Protein AF-A0A0G1J023-F1 (afdb_monomer)

Structure (mmCIF, N/CA/C/O backbone):
data_AF-A0A0G1J023-F1
#
_entry.id   AF-A0A0G1J023-F1
#
loop_
_atom_site.group_PDB
_atom_site.id
_atom_site.type_symbol
_atom_site.label_atom_id
_atom_site.label_alt_id
_atom_site.label_comp_id
_atom_site.label_asym_id
_atom_site.label_entity_id
_atom_site.label_seq_id
_atom_site.pdbx_PDB_ins_code
_atom_site.Cartn_x
_atom_site.Cartn_y
_atom_site.Cartn_z
_atom_site.occupancy
_atom_site.B_iso_or_equiv
_atom_site.auth_seq_id
_atom_site.auth_comp_id
_atom_site.auth_asym_id
_atom_site.auth_atom_id
_atom_site.pdbx_PDB_model_num
ATOM 1 N N . MET A 1 1 ? -14.420 59.305 6.449 1.00 34.25 1 MET A N 1
ATOM 2 C CA . MET A 1 1 ? -13.674 59.094 5.191 1.00 34.25 1 MET A CA 1
ATOM 3 C C . MET A 1 1 ? -13.557 57.585 5.009 1.00 34.25 1 MET A C 1
ATOM 5 O O . MET A 1 1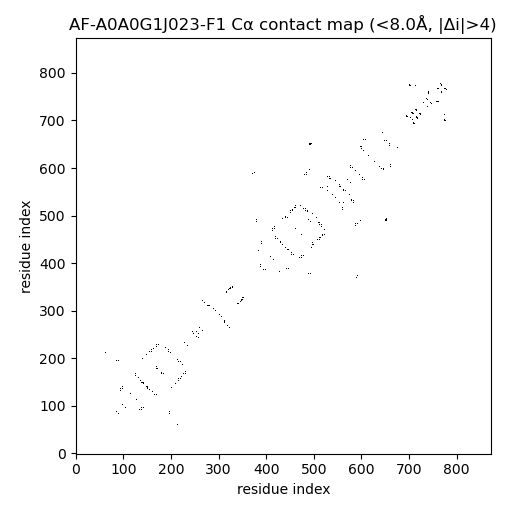 ? -12.824 56.984 5.769 1.00 34.25 1 MET A O 1
ATOM 9 N N . THR A 1 2 ? -14.497 56.879 4.373 1.00 34.19 2 THR A N 1
ATOM 10 C CA . THR A 1 2 ? -14.913 56.770 2.949 1.00 34.19 2 THR A CA 1
ATOM 11 C C . THR A 1 2 ? -14.468 55.423 2.365 1.00 34.19 2 THR A C 1
ATOM 13 O O . THR A 1 2 ? -13.281 55.274 2.121 1.00 34.19 2 THR A O 1
ATOM 16 N N . LYS A 1 3 ? -15.472 54.575 2.039 1.00 39.09 3 LYS A N 1
ATOM 17 C CA . LYS A 1 3 ? -15.563 53.629 0.893 1.00 39.09 3 LYS A CA 1
ATOM 18 C C . LYS A 1 3 ? -14.609 52.405 0.930 1.00 39.09 3 LYS A C 1
ATOM 20 O O . LYS A 1 3 ? -13.433 52.576 1.174 1.00 39.09 3 LYS A O 1
ATOM 25 N N . LEU A 1 4 ? -15.005 51.144 0.715 1.00 35.22 4 LEU A N 1
ATOM 26 C CA . LEU A 1 4 ? -16.065 50.526 -0.096 1.00 35.22 4 LEU A CA 1
ATOM 27 C C . LEU A 1 4 ? -16.585 49.227 0.556 1.00 35.22 4 LEU A C 1
ATOM 29 O O . LEU A 1 4 ? -15.800 48.409 1.024 1.00 35.22 4 LEU A O 1
ATOM 33 N N . THR A 1 5 ? -17.896 49.016 0.488 1.00 35.41 5 THR A N 1
ATOM 34 C CA . THR A 1 5 ? -18.571 47.723 0.648 1.00 35.41 5 THR A CA 1
ATOM 35 C C . THR A 1 5 ? -19.269 47.403 -0.672 1.00 35.41 5 THR A C 1
ATOM 37 O O . THR A 1 5 ? -20.131 48.165 -1.107 1.00 35.41 5 THR A O 1
ATOM 40 N N . GLU A 1 6 ? -18.908 46.289 -1.309 1.00 39.94 6 GLU A N 1
ATOM 41 C CA . GLU A 1 6 ? -19.675 45.693 -2.407 1.00 39.94 6 GLU A CA 1
ATOM 42 C C . GLU A 1 6 ? -20.335 44.401 -1.929 1.00 39.94 6 GLU A C 1
ATOM 44 O O . GLU A 1 6 ? -19.746 43.585 -1.222 1.00 39.94 6 GLU A O 1
ATOM 49 N N . SER A 1 7 ? -21.616 44.295 -2.269 1.00 34.12 7 SER A N 1
ATOM 50 C CA . SER A 1 7 ? -22.558 43.264 -1.851 1.00 34.12 7 SER A CA 1
ATOM 51 C C . SER A 1 7 ? -22.609 42.138 -2.879 1.00 34.12 7 SER A C 1
ATOM 53 O O . SER A 1 7 ? -22.752 42.414 -4.065 1.00 34.12 7 SER A O 1
ATOM 55 N N . TYR A 1 8 ? -22.643 40.886 -2.418 1.00 31.05 8 TYR A N 1
ATOM 56 C CA . TYR A 1 8 ? -23.224 39.773 -3.172 1.00 31.05 8 TYR A CA 1
ATOM 57 C C . TYR A 1 8 ? -24.491 39.298 -2.453 1.00 31.05 8 TYR A C 1
ATOM 59 O O . TYR A 1 8 ? -24.441 38.749 -1.354 1.00 31.05 8 TYR A O 1
ATOM 67 N N . CYS A 1 9 ? -25.643 39.562 -3.074 1.00 28.91 9 CYS A N 1
ATOM 68 C CA . CYS A 1 9 ? -26.945 39.024 -2.690 1.00 28.91 9 CYS A CA 1
ATOM 69 C C . CYS A 1 9 ? -27.111 37.626 -3.296 1.00 28.91 9 CYS A C 1
ATOM 71 O O . CYS A 1 9 ? -27.257 37.495 -4.509 1.00 28.91 9 CYS A O 1
ATOM 73 N N . ILE A 1 10 ? -27.138 36.594 -2.453 1.00 32.75 10 ILE A N 1
ATOM 74 C CA . ILE A 1 10 ? -27.623 35.260 -2.820 1.00 32.75 10 ILE A CA 1
ATOM 75 C C . ILE A 1 10 ? -29.111 35.204 -2.456 1.00 32.75 10 ILE A C 1
ATOM 77 O O . ILE A 1 10 ? -29.482 35.306 -1.287 1.00 32.75 10 ILE A O 1
ATOM 81 N N . TYR A 1 11 ? -29.966 35.065 -3.470 1.00 33.78 11 TYR A N 1
ATOM 82 C CA . TYR A 1 11 ? -31.393 34.796 -3.306 1.00 33.78 11 TYR A CA 1
ATOM 83 C C . TYR A 1 11 ? -31.587 33.348 -2.832 1.00 33.78 11 TYR A C 1
ATOM 85 O O . TYR A 1 11 ? -31.489 32.415 -3.623 1.00 33.78 11 TYR A O 1
ATOM 93 N N . LEU A 1 12 ? -31.903 33.159 -1.549 1.00 33.78 12 LEU A N 1
ATOM 94 C CA . LEU A 1 12 ? -32.538 31.935 -1.060 1.00 33.78 12 LEU A CA 1
ATOM 95 C C . LEU A 1 12 ? -34.047 32.170 -0.987 1.00 33.78 12 LEU A C 1
ATOM 97 O O . LEU A 1 12 ? -34.522 33.032 -0.249 1.00 33.78 12 LEU A O 1
ATOM 101 N N . VAL A 1 13 ? -34.791 31.396 -1.774 1.00 36.06 13 VAL A N 1
ATOM 102 C CA . VAL A 1 13 ? -36.253 31.305 -1.725 1.00 36.06 13 VAL A CA 1
ATOM 103 C C . VAL A 1 13 ? -36.654 30.731 -0.359 1.00 36.06 13 VAL A C 1
ATOM 105 O O . VAL A 1 13 ? -36.286 29.594 -0.060 1.00 36.06 13 VAL A O 1
ATOM 108 N N . PRO A 1 14 ? -37.395 31.458 0.498 1.00 40.31 14 PRO A N 1
ATOM 109 C CA . PRO A 1 14 ? -37.856 30.895 1.753 1.00 40.31 14 PRO A CA 1
ATOM 110 C C . PRO A 1 14 ? -39.097 30.037 1.496 1.00 40.31 14 PRO A C 1
ATOM 112 O O . PRO A 1 14 ? -40.178 30.550 1.208 1.00 40.31 14 PRO A O 1
ATOM 115 N N . ALA A 1 15 ? -38.962 28.720 1.657 1.00 44.09 15 ALA A N 1
ATOM 116 C CA . ALA A 1 15 ? -40.113 27.882 1.959 1.00 44.09 15 ALA A CA 1
ATOM 117 C C . ALA A 1 15 ? -40.717 28.382 3.284 1.00 44.09 15 ALA A C 1
ATOM 119 O O . ALA A 1 15 ? -40.028 28.441 4.307 1.00 44.09 15 ALA A O 1
ATOM 120 N N . GLN A 1 16 ? -41.983 28.806 3.258 1.00 43.44 16 GLN A N 1
ATOM 121 C CA . GLN A 1 16 ? -42.701 29.251 4.449 1.00 43.44 16 GLN A CA 1
ATOM 122 C C . GLN A 1 16 ? -42.889 28.080 5.420 1.00 43.44 16 GLN A C 1
ATOM 124 O O . GLN A 1 16 ? -43.876 27.354 5.368 1.00 43.44 16 GLN A O 1
ATOM 129 N N . MET A 1 17 ? -41.940 27.906 6.336 1.00 50.22 17 MET A N 1
ATOM 130 C CA . MET A 1 17 ? -42.194 27.187 7.577 1.00 50.22 17 MET A CA 1
ATOM 131 C C . MET A 1 17 ? -42.980 28.099 8.520 1.00 50.22 17 MET A C 1
ATOM 133 O O . MET A 1 17 ? -42.533 29.201 8.842 1.00 50.22 17 MET A O 1
ATOM 137 N N . ASP A 1 18 ? -44.142 27.620 8.969 1.00 72.75 18 ASP A N 1
ATOM 138 C CA . ASP A 1 18 ? -44.974 28.278 9.976 1.00 72.75 18 ASP A CA 1
ATOM 139 C C . ASP A 1 18 ? -44.140 28.603 11.234 1.00 72.75 18 ASP A C 1
ATOM 141 O O . ASP A 1 18 ? -43.319 27.803 11.703 1.00 72.75 18 ASP A O 1
ATOM 145 N N . ASN A 1 19 ? -44.356 29.796 11.793 1.00 68.19 19 ASN A N 1
ATOM 146 C CA . ASN A 1 19 ? -43.655 30.337 12.960 1.00 68.19 19 ASN A CA 1
ATOM 147 C C . ASN A 1 19 ? -43.710 29.390 14.170 1.00 68.19 19 ASN A C 1
ATOM 149 O O . ASN A 1 19 ? -42.829 29.415 15.034 1.00 68.19 19 ASN A O 1
ATOM 153 N N . ARG A 1 20 ? -44.723 28.519 14.225 1.00 68.94 20 ARG A N 1
ATOM 154 C CA . ARG A 1 20 ? -44.859 27.498 15.266 1.00 68.94 20 ARG A CA 1
ATOM 155 C C . ARG A 1 20 ? -43.756 26.434 15.199 1.00 68.94 20 ARG A C 1
ATOM 157 O O . ARG A 1 20 ? -43.211 26.074 16.241 1.00 68.94 20 ARG A O 1
ATOM 164 N N . SER A 1 21 ? -43.361 26.008 13.999 1.00 69.25 21 SER A N 1
ATOM 165 C CA . SER A 1 21 ? -42.295 25.016 13.788 1.00 69.25 21 SER A CA 1
ATOM 166 C C . SER A 1 21 ? -40.904 25.605 14.019 1.00 69.25 21 SER A C 1
ATOM 168 O O . SER A 1 21 ? -40.042 24.935 14.584 1.00 69.25 21 SER A O 1
ATOM 170 N N . ARG A 1 22 ? -40.697 26.887 13.683 1.00 73.44 22 ARG A N 1
ATOM 171 C CA . ARG A 1 22 ? -39.452 27.612 14.005 1.00 73.44 22 ARG A CA 1
ATOM 172 C C . ARG A 1 22 ? -39.229 27.750 15.508 1.00 73.44 22 ARG A C 1
ATOM 174 O O . ARG A 1 22 ? -38.131 27.489 15.988 1.00 73.44 22 ARG A O 1
ATOM 181 N N . ASN A 1 23 ? -40.274 28.100 16.255 1.00 73.00 23 ASN A N 1
ATOM 182 C CA . ASN A 1 23 ? -40.185 28.209 17.710 1.00 73.00 23 ASN A CA 1
ATOM 183 C C . ASN A 1 23 ? -40.006 26.845 18.386 1.00 73.00 23 ASN A C 1
ATOM 185 O O . ASN A 1 23 ? -39.331 26.762 19.409 1.00 73.00 23 ASN A O 1
ATOM 189 N N . PHE A 1 24 ? -40.567 25.777 17.813 1.00 80.31 24 PHE A N 1
ATOM 190 C CA . PHE A 1 24 ? -40.357 24.421 18.313 1.00 80.31 24 PHE A CA 1
ATOM 191 C C . PHE A 1 24 ? -38.920 23.944 18.071 1.00 80.31 24 PHE A C 1
ATOM 193 O O . PHE A 1 24 ? -38.257 23.547 19.023 1.00 80.31 24 PHE A O 1
ATOM 200 N N . LEU A 1 25 ? -38.401 24.076 16.845 1.00 72.38 25 LEU A N 1
ATOM 201 C CA . LEU A 1 25 ? -37.020 23.705 16.512 1.00 72.38 25 LEU A CA 1
ATOM 202 C C . LEU A 1 25 ? -35.999 24.546 17.285 1.00 72.38 25 LEU A C 1
ATOM 204 O O . LEU A 1 25 ? -35.071 23.988 17.856 1.00 72.38 25 LEU A O 1
ATOM 208 N N . SER A 1 26 ? -36.198 25.863 17.397 1.00 75.81 26 SER A N 1
ATOM 209 C CA . SER A 1 26 ? -35.320 26.738 18.188 1.00 75.81 26 SER A CA 1
ATOM 210 C C . SER A 1 26 ? -35.282 26.340 19.667 1.00 75.81 26 SER A C 1
ATOM 212 O O . SER A 1 26 ? -34.207 26.312 20.265 1.00 75.81 26 SER A O 1
ATOM 214 N N . ARG A 1 27 ? -36.429 25.971 20.253 1.00 74.94 27 ARG A N 1
ATOM 215 C CA . ARG A 1 27 ? -36.485 25.487 21.640 1.00 74.94 27 ARG A CA 1
ATOM 216 C C . ARG A 1 27 ? -35.868 24.103 21.790 1.00 74.94 27 ARG A C 1
ATOM 218 O O . ARG A 1 27 ? -35.211 23.863 22.798 1.00 74.94 27 ARG A O 1
ATOM 225 N N . LEU A 1 28 ? -36.030 23.220 20.807 1.00 80.75 28 LEU A N 1
ATOM 226 C CA . LEU A 1 28 ? -35.433 21.886 20.830 1.00 80.75 28 LEU A CA 1
ATOM 227 C C . LEU A 1 28 ? -33.903 21.975 20.748 1.00 80.75 28 LEU A C 1
ATOM 229 O O . LEU A 1 28 ? -33.218 21.398 21.586 1.00 80.75 28 LEU A O 1
ATOM 233 N N . PHE A 1 29 ? -33.375 22.799 19.837 1.00 77.56 29 PHE A N 1
ATOM 234 C CA . PHE A 1 29 ? -31.939 23.068 19.727 1.00 77.56 29 PHE A CA 1
ATOM 235 C C . PHE A 1 29 ? -31.377 23.739 20.984 1.00 77.56 29 PHE A C 1
ATOM 237 O O . PHE A 1 29 ? -30.352 23.295 21.489 1.00 77.56 29 PHE A O 1
ATOM 244 N N . ALA A 1 30 ? -32.060 24.742 21.548 1.00 77.19 30 ALA A N 1
ATOM 245 C CA . ALA A 1 30 ? -31.616 25.382 22.789 1.00 77.19 30 ALA A CA 1
ATOM 246 C C . ALA A 1 30 ? -31.617 24.407 23.984 1.00 77.19 30 ALA A C 1
ATOM 248 O O . ALA A 1 30 ? -30.717 24.456 24.816 1.00 77.19 30 ALA A O 1
ATOM 249 N N . SER A 1 31 ? -32.592 23.495 24.052 1.00 70.06 31 SER A N 1
ATOM 250 C CA . SER A 1 31 ? -32.691 22.499 25.130 1.00 70.06 31 SER A CA 1
ATOM 251 C C . SER A 1 31 ? -31.592 21.441 25.031 1.00 70.06 31 SER A C 1
ATOM 253 O O . SER A 1 31 ? -30.979 21.113 26.042 1.00 70.06 31 SER A O 1
ATOM 255 N N . VAL A 1 32 ? -31.298 20.952 23.819 1.00 79.50 32 VAL A N 1
ATOM 256 C CA . VAL A 1 32 ? -30.197 20.004 23.569 1.00 79.50 32 VAL A CA 1
ATOM 257 C C . VAL A 1 32 ? -28.843 20.663 23.845 1.00 79.50 32 VAL A C 1
ATOM 259 O O . VAL A 1 32 ? -27.998 20.065 24.503 1.00 79.50 32 VAL A O 1
ATOM 262 N N . PHE A 1 33 ? -28.656 21.923 23.440 1.00 75.50 33 PHE A N 1
ATOM 263 C CA . PHE A 1 33 ? -27.410 22.660 23.673 1.00 75.50 33 PHE A CA 1
ATOM 264 C C . PHE A 1 33 ? -27.149 22.923 25.167 1.00 75.50 33 PHE A C 1
ATOM 266 O O . PHE A 1 33 ? -26.021 22.784 25.633 1.00 75.50 33 PHE A O 1
ATOM 273 N N . ILE A 1 34 ? -28.192 23.231 25.949 1.00 72.06 34 ILE A N 1
ATOM 274 C CA . ILE A 1 34 ? -28.079 23.399 27.409 1.00 72.06 34 ILE A CA 1
ATOM 275 C C . ILE A 1 34 ? -27.804 22.056 28.106 1.00 72.06 34 ILE A C 1
ATOM 277 O O . ILE A 1 34 ? -27.032 22.024 29.063 1.00 72.06 34 ILE A O 1
ATOM 281 N N . LEU A 1 35 ? -28.380 20.948 27.622 1.00 63.03 35 LEU A N 1
ATOM 282 C CA . LEU A 1 35 ? -28.153 19.622 28.206 1.00 63.03 35 LEU A CA 1
ATOM 283 C C . LEU A 1 35 ? -26.707 19.143 27.990 1.00 63.03 35 LEU A C 1
ATOM 285 O O . LEU A 1 35 ? -26.109 18.619 28.923 1.00 63.03 35 LEU A O 1
ATOM 289 N N . VAL A 1 36 ? -26.132 19.406 26.809 1.00 66.31 36 VAL A N 1
ATOM 290 C CA . VAL A 1 36 ? -24.734 19.069 26.476 1.00 66.31 36 VAL A CA 1
ATOM 291 C C . VAL A 1 36 ? -23.737 19.893 27.304 1.00 66.31 36 VAL A C 1
ATOM 293 O O . VAL A 1 36 ? -22.750 19.344 27.790 1.00 66.31 36 VAL A O 1
ATOM 296 N N . ILE A 1 37 ? -24.013 21.182 27.544 1.00 63.44 37 ILE A N 1
ATOM 297 C CA . ILE A 1 37 ? -23.161 22.048 28.385 1.00 63.44 37 ILE A CA 1
ATOM 298 C C . ILE A 1 37 ? -23.259 21.670 29.874 1.00 63.44 37 ILE A C 1
ATOM 300 O O . ILE A 1 37 ? -22.274 21.763 30.609 1.00 63.44 37 ILE A O 1
ATOM 304 N N . ALA A 1 38 ? -24.427 21.221 30.342 1.00 49.56 38 ALA A N 1
ATOM 305 C CA . ALA A 1 38 ? -24.604 20.810 31.735 1.00 49.56 38 ALA A CA 1
ATOM 306 C C . ALA A 1 38 ? -23.842 19.512 32.072 1.00 49.56 38 ALA A C 1
ATOM 308 O O . ALA A 1 38 ? -23.357 19.369 33.194 1.00 49.56 38 ALA A O 1
ATOM 309 N N . SER A 1 39 ? -23.660 18.603 31.108 1.00 49.19 39 SER A N 1
ATOM 310 C CA . SER A 1 39 ? -22.923 17.344 31.299 1.00 49.19 39 SER A CA 1
ATOM 311 C C . SER A 1 39 ? -21.394 17.483 31.386 1.00 49.19 39 SER A C 1
ATOM 313 O O . SER A 1 39 ? -20.742 16.555 31.850 1.00 49.19 39 SER A O 1
ATOM 315 N N . THR A 1 40 ? -20.796 18.621 31.010 1.00 45.94 40 THR A N 1
ATOM 316 C CA . THR A 1 40 ? -19.324 18.772 30.946 1.00 45.94 40 THR A CA 1
ATOM 317 C C . THR A 1 40 ? -18.679 19.431 32.174 1.00 45.94 40 THR A C 1
ATOM 319 O O . THR A 1 40 ? -17.494 19.746 32.141 1.00 45.94 40 THR A O 1
ATOM 322 N N . SER A 1 41 ? -19.420 19.678 33.262 1.00 37.44 41 SER A N 1
ATOM 323 C CA . SER A 1 41 ? -18.939 20.498 34.398 1.00 37.44 41 SER A CA 1
ATOM 324 C C . SER A 1 41 ? -18.599 19.736 35.691 1.00 37.44 41 SER A C 1
ATOM 326 O O . SER A 1 41 ? -18.367 20.362 36.723 1.00 37.44 41 SER A O 1
ATOM 328 N N . ALA A 1 42 ? -18.494 18.405 35.653 1.00 35.22 42 ALA A N 1
ATOM 329 C CA . ALA A 1 42 ? -18.119 17.598 36.818 1.00 35.22 42 ALA A CA 1
ATOM 330 C C . ALA A 1 42 ? -16.977 16.621 36.496 1.00 35.22 42 ALA A C 1
ATOM 332 O O . ALA A 1 42 ? -17.190 15.416 36.406 1.00 35.22 42 ALA A O 1
ATOM 333 N N . VAL A 1 43 ? -15.755 17.136 36.336 1.00 36.97 43 VAL A N 1
ATOM 334 C CA . VAL A 1 43 ? -14.545 16.298 36.332 1.00 36.97 43 VAL A CA 1
ATOM 335 C C . VAL A 1 43 ? -13.925 16.369 37.734 1.00 36.97 43 VAL A C 1
ATOM 337 O O . VAL A 1 43 ? -13.597 17.473 38.177 1.00 36.97 43 VAL A O 1
ATOM 340 N N . PRO A 1 44 ? -13.787 15.258 38.480 1.00 33.69 44 PRO A N 1
ATOM 341 C CA . PRO A 1 44 ? -13.049 15.273 39.736 1.00 33.69 44 PRO A CA 1
ATOM 342 C C . PRO A 1 44 ? -11.563 15.534 39.457 1.00 33.69 44 PRO A C 1
ATOM 344 O O . PRO A 1 44 ? -10.960 14.926 38.577 1.00 33.69 44 PRO A O 1
ATOM 347 N N . SER A 1 45 ? -10.964 16.445 40.219 1.00 30.61 45 SER A N 1
ATOM 348 C CA . SER A 1 45 ? -9.524 16.700 40.211 1.00 30.61 45 SER A CA 1
ATOM 349 C C . SER A 1 45 ? -8.769 15.468 40.722 1.00 30.61 45 SER A C 1
ATOM 351 O O . SER A 1 45 ? -8.870 15.124 41.901 1.00 30.61 45 SER A O 1
ATOM 353 N N . VAL A 1 46 ? -8.025 14.807 39.834 1.00 33.78 46 VAL A N 1
ATOM 354 C CA . VAL A 1 46 ? -7.113 13.707 40.171 1.00 33.78 46 VAL A CA 1
ATOM 355 C C . VAL A 1 46 ? -5.829 14.305 40.749 1.00 33.78 46 VAL A C 1
ATOM 357 O O . VAL A 1 46 ? -5.183 15.138 40.116 1.00 33.78 46 VAL A O 1
ATOM 360 N N . PHE A 1 47 ? -5.472 13.909 41.970 1.00 32.22 47 PHE A N 1
ATOM 361 C CA . PHE A 1 47 ? -4.204 14.281 42.594 1.00 32.22 47 PHE A CA 1
ATOM 362 C C . PHE A 1 47 ? -3.072 13.428 42.005 1.00 32.22 47 PHE A C 1
ATOM 364 O O . PHE A 1 47 ? -3.086 12.205 42.133 1.00 32.22 47 PHE A O 1
ATOM 371 N N . ALA A 1 48 ? -2.089 14.077 41.378 1.00 33.44 48 ALA A N 1
ATOM 372 C CA . ALA A 1 48 ? -0.853 13.439 40.939 1.00 33.44 48 ALA A CA 1
ATOM 373 C C . ALA A 1 48 ? 0.009 13.063 42.159 1.00 33.44 48 ALA A C 1
ATOM 375 O O . ALA A 1 48 ? 0.267 13.896 43.028 1.00 33.44 48 ALA A O 1
ATOM 376 N N . SER A 1 49 ? 0.448 11.806 42.225 1.00 34.47 49 SER A N 1
ATOM 377 C CA . SER A 1 49 ? 1.534 11.388 43.120 1.00 34.47 49 SER A CA 1
ATOM 378 C C . SER A 1 49 ? 2.880 11.672 42.442 1.00 34.47 49 SER A C 1
ATOM 380 O O . SER A 1 49 ? 2.952 11.578 41.217 1.00 34.47 49 SER A O 1
ATOM 382 N N . PRO A 1 50 ? 3.942 12.027 43.184 1.00 37.25 50 PRO A N 1
ATOM 383 C CA . PRO A 1 50 ? 5.260 12.250 42.595 1.00 37.25 50 PRO A CA 1
ATOM 384 C C . PRO A 1 50 ? 5.845 10.940 42.044 1.00 37.25 50 PRO A C 1
ATOM 386 O O . PRO A 1 50 ? 5.714 9.886 42.665 1.00 37.25 50 PRO A O 1
ATOM 389 N N . ALA A 1 51 ? 6.501 11.020 40.885 1.00 41.66 51 ALA A N 1
ATOM 390 C CA . ALA A 1 51 ? 7.196 9.900 40.265 1.00 41.66 51 ALA A CA 1
ATOM 391 C C . ALA A 1 51 ? 8.474 9.558 41.052 1.00 41.66 51 ALA A C 1
ATOM 393 O O . ALA A 1 51 ? 9.430 10.332 41.064 1.00 41.66 51 ALA A O 1
ATOM 394 N N . SER A 1 52 ? 8.502 8.400 41.712 1.00 42.97 52 SER A N 1
ATOM 395 C CA . SER A 1 52 ? 9.742 7.790 42.202 1.00 42.97 52 SER A CA 1
ATOM 396 C C . SER A 1 52 ? 9.639 6.264 42.229 1.00 42.97 52 SER A C 1
ATOM 398 O O . SER A 1 52 ? 9.162 5.658 43.183 1.00 42.97 52 SER A O 1
ATOM 400 N N . SER A 1 53 ? 10.063 5.640 41.132 1.00 35.03 53 SER A N 1
ATOM 401 C CA . SER A 1 53 ? 10.730 4.327 41.026 1.00 35.03 53 SER A CA 1
ATOM 402 C C . SER A 1 53 ? 10.584 3.852 39.583 1.00 35.03 53 SER A C 1
ATOM 404 O O . SER A 1 53 ? 9.498 3.506 39.129 1.00 35.03 53 SER A O 1
ATOM 406 N N . TYR A 1 54 ? 11.689 3.912 38.847 1.00 39.22 54 TYR A N 1
ATOM 407 C CA . TYR A 1 54 ? 11.801 3.361 37.505 1.00 39.22 54 TYR A CA 1
ATOM 408 C C . TYR A 1 54 ? 11.835 1.834 37.623 1.00 39.22 54 TYR A C 1
ATOM 410 O O . TYR A 1 54 ? 12.686 1.296 38.335 1.00 39.22 54 TYR A O 1
ATOM 418 N N . TYR A 1 55 ? 10.896 1.152 36.973 1.00 39.12 55 TYR A N 1
ATOM 419 C CA . TYR A 1 55 ? 10.911 -0.299 36.845 1.00 39.12 55 TYR A CA 1
ATOM 420 C C . TYR A 1 55 ? 11.332 -0.644 35.418 1.00 39.12 55 TYR A C 1
ATOM 422 O O . TYR A 1 55 ? 10.631 -0.308 34.468 1.00 39.12 55 TYR A O 1
ATOM 430 N N . ASP A 1 56 ? 12.491 -1.285 35.295 1.00 37.75 56 ASP A N 1
ATOM 431 C CA . ASP A 1 56 ? 13.008 -1.839 34.047 1.00 37.75 56 ASP A CA 1
ATOM 432 C C . ASP A 1 56 ? 12.226 -3.115 33.698 1.00 37.75 56 ASP A C 1
ATOM 434 O O . ASP A 1 56 ? 12.353 -4.142 34.369 1.00 37.75 56 ASP A O 1
ATOM 438 N N . TRP A 1 57 ? 11.380 -3.023 32.673 1.00 42.38 57 TRP A N 1
ATOM 439 C CA . TRP A 1 57 ? 10.691 -4.154 32.056 1.00 42.38 57 TRP A CA 1
ATOM 440 C C . TRP A 1 57 ? 10.888 -4.080 30.539 1.00 42.38 57 TRP A C 1
ATOM 442 O O . TRP A 1 57 ? 9.964 -3.772 29.789 1.00 42.38 57 TRP A O 1
ATOM 452 N N . GLY A 1 58 ? 12.120 -4.322 30.081 1.00 37.91 58 GLY A N 1
ATOM 453 C CA . GLY A 1 58 ? 12.414 -4.479 28.655 1.00 37.91 58 GLY A CA 1
ATOM 454 C C . GLY A 1 58 ? 11.592 -5.594 27.983 1.00 37.9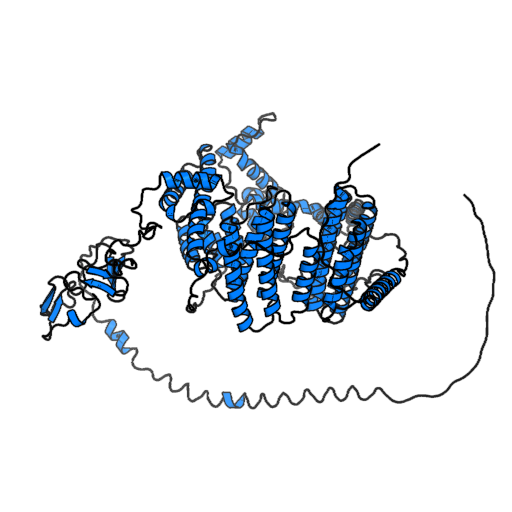1 58 GLY A C 1
ATOM 455 O O . GLY A 1 58 ? 11.131 -6.543 28.623 1.00 37.91 58 GLY A O 1
ATOM 456 N N . SER A 1 59 ? 11.459 -5.501 26.660 1.00 39.88 59 SER A N 1
ATOM 457 C CA . SER A 1 59 ? 10.602 -6.296 25.758 1.00 39.88 59 SER A CA 1
ATOM 458 C C . SER A 1 59 ? 10.852 -7.819 25.698 1.00 39.88 59 SER A C 1
ATOM 460 O O . SER A 1 59 ? 10.234 -8.524 24.896 1.00 39.88 59 SER A O 1
ATOM 462 N N . TYR A 1 60 ? 11.695 -8.378 26.569 1.00 44.44 60 TYR A N 1
ATOM 463 C CA . TYR A 1 60 ? 12.131 -9.780 26.534 1.00 44.44 60 TYR A CA 1
ATOM 464 C C . TYR A 1 60 ? 11.029 -10.813 26.830 1.00 44.44 60 TYR A C 1
ATOM 466 O O . TYR A 1 60 ? 11.217 -11.997 26.553 1.00 44.44 60 TYR A O 1
ATOM 474 N N . TYR A 1 61 ? 9.867 -10.396 27.341 1.00 40.81 61 TYR A N 1
ATOM 475 C CA . TYR A 1 61 ? 8.784 -11.312 27.725 1.00 40.81 61 TYR A CA 1
ATOM 476 C C . TYR A 1 61 ? 7.628 -11.416 26.715 1.00 40.81 61 TYR A C 1
ATOM 478 O O . TYR A 1 61 ? 6.767 -12.275 26.886 1.00 40.81 61 TYR A O 1
ATOM 486 N N . ASN A 1 62 ? 7.610 -10.613 25.642 1.00 42.25 62 ASN A N 1
ATOM 487 C CA . ASN A 1 62 ? 6.480 -10.552 24.697 1.00 42.25 62 ASN A CA 1
ATOM 488 C C . ASN A 1 62 ? 6.686 -11.343 23.387 1.00 42.25 62 ASN A C 1
ATOM 490 O O . ASN A 1 62 ? 6.093 -11.027 22.357 1.00 42.25 62 ASN A O 1
ATOM 494 N N . SER A 1 63 ? 7.469 -12.427 23.406 1.00 44.66 63 SER A N 1
ATOM 495 C CA . SER A 1 63 ? 7.554 -13.364 22.273 1.00 44.66 63 SER A CA 1
ATOM 496 C C . SER A 1 63 ? 6.412 -14.393 22.309 1.00 44.66 63 SER A C 1
ATOM 498 O O . SER A 1 63 ? 6.599 -15.571 22.593 1.00 44.66 63 SER A O 1
ATOM 500 N N . SER A 1 64 ? 5.189 -13.946 22.005 1.00 44.12 64 SER A N 1
ATOM 501 C CA . SER A 1 64 ? 4.004 -14.819 21.898 1.00 44.12 64 SER A CA 1
ATOM 502 C C . SER A 1 64 ? 3.923 -15.624 20.588 1.00 44.12 64 SER A C 1
ATOM 504 O O . SER A 1 64 ? 2.998 -16.410 20.396 1.00 44.12 64 SER A O 1
ATOM 506 N N . THR A 1 65 ? 4.926 -15.532 19.713 1.00 43.28 65 THR A N 1
ATOM 507 C CA . THR A 1 65 ? 5.213 -16.578 18.722 1.00 43.28 65 THR A CA 1
ATOM 508 C C . THR A 1 65 ? 6.302 -17.492 19.262 1.00 43.28 65 THR A C 1
ATOM 510 O O . THR A 1 65 ? 7.474 -17.118 19.260 1.00 43.28 65 THR A O 1
ATOM 513 N N . GLU A 1 66 ? 5.918 -18.697 19.688 1.00 40.53 66 GLU A N 1
ATOM 514 C CA . GLU A 1 66 ? 6.821 -19.811 19.984 1.00 40.53 66 GLU A CA 1
ATOM 515 C C . GLU A 1 66 ? 7.757 -20.090 18.788 1.00 40.53 66 GLU A C 1
ATOM 517 O O . GLU A 1 66 ? 7.493 -20.944 17.942 1.00 40.53 66 GLU A O 1
ATOM 522 N N . LYS A 1 67 ? 8.901 -19.405 18.717 1.00 39.88 67 LYS A N 1
ATOM 523 C CA . LYS A 1 67 ? 10.111 -20.015 18.173 1.00 39.88 67 LYS A CA 1
ATOM 524 C C . LYS A 1 67 ? 10.781 -20.722 19.337 1.00 39.88 67 LYS A C 1
ATOM 526 O O . LYS A 1 67 ? 11.258 -20.091 20.273 1.00 39.88 67 LYS A O 1
ATOM 531 N N . GLN A 1 68 ? 10.778 -22.049 19.281 1.00 41.16 68 GLN A N 1
ATOM 532 C CA . GLN A 1 68 ? 11.557 -22.895 20.174 1.00 41.16 68 GLN A CA 1
ATOM 533 C C . GLN A 1 68 ? 13.043 -22.581 19.978 1.00 41.16 68 GLN A C 1
ATOM 535 O O . GLN A 1 68 ? 13.696 -23.147 19.106 1.00 41.16 68 GLN A O 1
ATOM 540 N N . VAL A 1 69 ? 13.586 -21.675 20.782 1.00 37.56 69 VAL A N 1
ATOM 541 C CA . VAL A 1 69 ? 15.030 -21.466 20.852 1.00 37.56 69 VAL A CA 1
ATOM 542 C C . VAL A 1 69 ? 15.559 -22.470 21.884 1.00 37.56 69 VAL A C 1
ATOM 544 O O . VAL A 1 69 ? 15.238 -22.382 23.064 1.00 37.56 69 VAL A O 1
ATOM 547 N N . LEU A 1 70 ? 16.320 -23.464 21.399 1.00 40.25 70 LEU A N 1
ATOM 548 C CA . LEU A 1 70 ? 17.077 -24.511 22.127 1.00 40.25 70 LEU A CA 1
ATOM 549 C C . LEU A 1 70 ? 16.400 -25.849 22.487 1.00 40.25 70 LEU A C 1
ATOM 551 O O . LEU A 1 70 ? 17.064 -26.696 23.079 1.00 40.25 70 LEU A O 1
ATOM 555 N N . GLY A 1 71 ? 15.138 -26.122 22.137 1.00 31.42 71 GLY A N 1
ATOM 556 C CA . GLY A 1 71 ? 14.535 -27.445 22.415 1.00 31.42 71 GLY A CA 1
ATOM 557 C C . GLY A 1 71 ? 14.445 -27.813 23.909 1.00 31.42 71 GLY A C 1
ATOM 558 O O . GLY A 1 71 ? 14.124 -28.951 24.254 1.00 31.42 71 GLY A O 1
ATOM 559 N N . VAL A 1 72 ? 14.689 -26.848 24.799 1.00 31.95 72 VAL A N 1
ATOM 560 C CA . VAL A 1 72 ? 14.420 -26.938 26.231 1.00 31.95 72 VAL A CA 1
ATOM 561 C C . VAL A 1 72 ? 13.242 -26.015 26.495 1.00 31.95 72 VAL A C 1
ATOM 563 O O . VAL A 1 72 ? 13.390 -24.797 26.532 1.00 31.95 72 VAL A O 1
ATOM 566 N N . SER A 1 73 ? 12.043 -26.573 26.659 1.00 33.38 73 SER A N 1
ATOM 567 C CA . SER A 1 73 ? 10.982 -25.812 27.308 1.00 33.38 73 SER A CA 1
ATOM 568 C C . SER A 1 73 ? 11.436 -25.606 28.747 1.00 33.38 73 SER A C 1
ATOM 570 O O . SER A 1 73 ? 11.463 -26.564 29.527 1.00 33.38 73 SER A O 1
ATOM 572 N N . PHE A 1 74 ? 11.803 -24.382 29.120 1.00 36.25 74 PHE A N 1
ATOM 573 C CA . PHE A 1 74 ? 11.827 -24.017 30.526 1.00 36.25 74 PHE A CA 1
ATOM 574 C C . PHE A 1 74 ? 10.381 -24.075 31.024 1.00 36.25 74 PHE A C 1
ATOM 576 O O . PHE A 1 74 ? 9.663 -23.086 31.080 1.00 36.25 74 PHE A O 1
ATOM 583 N N . SER A 1 75 ? 9.941 -25.269 31.422 1.00 37.69 75 SER A N 1
ATOM 584 C CA . SER A 1 75 ? 8.794 -25.456 32.307 1.00 37.69 75 SER A CA 1
ATOM 585 C C . SER A 1 75 ? 9.142 -25.025 33.736 1.00 37.69 75 SER A C 1
ATOM 587 O O . SER A 1 75 ? 8.589 -25.559 34.693 1.00 37.69 75 SER A O 1
ATOM 589 N N . SER A 1 76 ? 10.027 -24.040 33.910 1.00 40.69 76 SER A N 1
ATOM 590 C CA . SER A 1 76 ? 10.061 -23.222 35.113 1.00 40.69 76 SER A CA 1
ATOM 591 C C . SER A 1 76 ? 8.904 -22.225 35.038 1.00 40.69 76 SER A C 1
ATOM 593 O O . SER A 1 76 ? 9.087 -21.015 35.053 1.00 40.69 76 SER A O 1
ATOM 595 N N . LEU A 1 77 ? 7.684 -22.766 35.060 1.00 42.06 77 LEU A N 1
ATOM 596 C CA . LEU A 1 77 ? 6.566 -22.176 35.792 1.00 42.06 77 LEU A CA 1
ATOM 597 C C . LEU A 1 77 ? 6.916 -22.207 37.292 1.00 42.06 77 LEU A C 1
ATOM 599 O O . LEU A 1 77 ? 6.162 -22.715 38.125 1.00 42.06 77 LEU A O 1
ATOM 603 N N . GLU A 1 78 ? 8.075 -21.659 37.668 1.00 45.09 78 GLU A N 1
ATOM 604 C CA . GLU A 1 78 ? 8.113 -20.980 38.944 1.00 45.09 78 GLU A CA 1
ATOM 605 C C . GLU A 1 78 ? 7.044 -19.908 38.797 1.00 45.09 78 GLU A C 1
ATOM 607 O O . GLU A 1 78 ? 7.087 -19.089 37.881 1.00 45.09 78 GLU A O 1
ATOM 612 N N . LYS A 1 79 ? 5.993 -20.015 39.612 1.00 53.06 79 LYS A N 1
ATOM 613 C CA . LYS A 1 79 ? 5.003 -18.958 39.756 1.00 53.06 79 LYS A CA 1
ATOM 614 C C . LYS A 1 79 ? 5.758 -17.740 40.268 1.00 53.06 79 LYS A C 1
ATOM 616 O O . LYS A 1 79 ? 5.815 -17.528 41.479 1.00 53.06 79 LYS A O 1
ATOM 621 N N . LEU A 1 80 ? 6.373 -16.989 39.360 1.00 58.59 80 LEU A N 1
ATOM 622 C CA . LEU A 1 80 ? 6.889 -15.677 39.670 1.00 58.59 80 LEU A CA 1
ATOM 623 C C . LEU A 1 80 ? 5.703 -14.916 40.264 1.00 58.59 80 LEU A C 1
ATOM 625 O O . LEU A 1 80 ? 4.597 -14.989 39.710 1.00 58.59 80 LEU A O 1
ATOM 629 N N . PRO A 1 81 ? 5.874 -14.304 41.446 1.00 69.81 81 PRO A N 1
ATOM 630 C CA . PRO A 1 81 ? 4.803 -13.539 42.050 1.00 69.81 81 PRO A CA 1
ATOM 631 C C . PRO A 1 81 ? 4.362 -12.503 41.022 1.00 69.81 81 PRO A C 1
ATOM 633 O O . PRO A 1 81 ? 5.182 -11.725 40.539 1.00 69.81 81 PRO A O 1
ATOM 636 N N . THR A 1 82 ? 3.086 -12.550 40.634 1.00 68.88 82 THR A N 1
ATOM 637 C CA . THR A 1 82 ? 2.523 -11.580 39.698 1.00 68.88 82 THR A CA 1
ATOM 638 C C . THR A 1 82 ? 2.767 -10.198 40.299 1.00 68.88 82 THR A C 1
ATOM 640 O O . THR A 1 82 ? 2.331 -9.983 41.435 1.00 68.88 82 THR A O 1
ATOM 643 N N . PRO A 1 83 ? 3.498 -9.298 39.620 1.00 75.19 83 PRO A N 1
ATOM 644 C CA . PRO A 1 83 ? 3.799 -7.991 40.180 1.00 75.19 83 PRO A CA 1
ATOM 645 C C . PRO A 1 83 ? 2.489 -7.297 40.565 1.00 75.19 83 PRO A C 1
ATOM 647 O O . PRO A 1 83 ? 1.572 -7.187 39.748 1.00 75.19 83 PRO A O 1
ATOM 650 N N . GLU A 1 84 ? 2.369 -6.890 41.832 1.00 79.94 84 GLU A N 1
ATOM 651 C CA . GLU A 1 84 ? 1.178 -6.197 42.317 1.00 79.94 84 GLU A CA 1
ATOM 652 C C . GLU A 1 84 ? 1.154 -4.790 41.722 1.00 79.94 84 GLU A C 1
ATOM 654 O O . GLU A 1 84 ? 1.908 -3.906 42.128 1.00 79.94 84 GLU A O 1
ATOM 659 N N . ILE A 1 85 ? 0.282 -4.586 40.737 1.00 82.38 85 ILE A N 1
ATOM 660 C CA . ILE A 1 85 ? 0.054 -3.272 40.146 1.00 82.38 85 ILE A CA 1
ATOM 661 C C . ILE A 1 85 ? -0.595 -2.377 41.212 1.00 82.38 85 ILE A C 1
ATOM 663 O O . ILE A 1 85 ? -1.634 -2.754 41.773 1.00 82.38 85 ILE A O 1
ATOM 667 N N . PRO A 1 86 ? -0.057 -1.173 41.469 1.00 82.44 86 PRO A N 1
ATOM 668 C CA . PRO A 1 86 ? -0.737 -0.187 42.293 1.00 82.44 86 PRO A CA 1
ATOM 669 C C . PRO A 1 86 ? -2.179 0.033 41.802 1.00 82.44 86 PRO A C 1
ATOM 671 O O . PRO A 1 86 ? -2.421 0.348 40.637 1.00 82.44 86 PRO A O 1
ATOM 674 N N . GLN A 1 87 ? -3.172 -0.135 42.682 1.00 86.75 87 GLN A N 1
ATOM 675 C CA . GLN A 1 87 ? -4.586 -0.056 42.275 1.00 86.75 87 GLN A CA 1
ATOM 676 C C . GLN A 1 87 ? -4.991 1.309 41.697 1.00 86.75 87 GLN A C 1
ATOM 678 O O . GLN A 1 87 ? -6.024 1.409 41.044 1.00 86.75 87 GLN A O 1
ATOM 683 N N . ASN A 1 88 ? -4.194 2.354 41.923 1.00 87.56 88 ASN A N 1
ATOM 684 C CA . ASN A 1 88 ? -4.430 3.699 41.405 1.00 87.56 88 ASN A CA 1
ATOM 685 C C . ASN A 1 88 ? -4.093 3.868 39.916 1.00 87.56 88 ASN A C 1
ATOM 687 O O . ASN A 1 88 ? -4.579 4.828 39.328 1.00 87.56 88 ASN A O 1
ATOM 691 N N . ILE A 1 89 ? -3.282 2.985 39.318 1.00 89.81 89 ILE A N 1
ATOM 692 C CA . ILE A 1 89 ? -2.993 3.021 37.871 1.00 89.81 89 ILE A CA 1
ATOM 693 C C . ILE A 1 89 ? -3.852 2.037 37.079 1.00 89.81 89 ILE A C 1
ATOM 695 O O . ILE A 1 89 ? -3.934 2.129 35.860 1.00 89.81 89 ILE A O 1
ATOM 699 N N . MET A 1 90 ? -4.532 1.116 37.765 1.00 91.00 90 MET A N 1
ATOM 700 C CA . MET A 1 90 ? -5.456 0.197 37.118 1.00 91.00 90 MET A CA 1
ATOM 701 C C . MET A 1 90 ? -6.637 0.965 36.516 1.00 91.00 90 MET A C 1
ATOM 703 O O . MET A 1 90 ? -7.341 1.659 37.258 1.00 91.00 90 MET A O 1
ATOM 707 N N . PRO A 1 91 ? -6.906 0.822 35.204 1.00 93.06 91 PRO A N 1
ATOM 708 C CA . PRO A 1 91 ? -8.037 1.487 34.588 1.00 93.06 91 PRO A CA 1
ATOM 709 C C . PRO A 1 91 ? -9.319 1.010 35.263 1.00 93.06 91 PRO A C 1
ATOM 711 O O . PRO A 1 91 ? -9.509 -0.183 35.539 1.00 93.06 91 PRO A O 1
ATOM 714 N N . SER A 1 92 ? -10.200 1.963 35.559 1.00 93.56 92 SER A N 1
ATOM 715 C CA . SER A 1 92 ? -11.514 1.644 36.096 1.00 93.56 92 SER A CA 1
ATOM 716 C C . SER A 1 92 ? -12.292 0.793 35.094 1.00 93.56 92 SER A C 1
ATOM 718 O O . SER A 1 92 ? -12.050 0.853 33.891 1.00 93.56 92 SER A O 1
ATOM 720 N N . LYS A 1 93 ? -13.263 0.016 35.575 1.00 95.62 93 LYS A N 1
ATOM 721 C CA . LYS A 1 93 ? -14.181 -0.689 34.678 1.00 95.62 93 LYS A CA 1
ATOM 722 C C . LYS A 1 93 ? -14.834 0.318 33.724 1.00 95.62 93 LYS A C 1
ATOM 724 O O . LYS A 1 93 ? -15.352 1.331 34.197 1.00 95.62 93 LYS A O 1
ATOM 729 N N . ALA A 1 94 ? -14.823 0.016 32.426 1.00 95.19 94 ALA A N 1
ATOM 730 C CA . ALA A 1 94 ? -15.396 0.887 31.407 1.00 95.19 94 ALA A CA 1
ATOM 731 C C . ALA A 1 94 ? -16.852 1.241 31.752 1.00 95.19 94 ALA A C 1
ATOM 733 O O . ALA A 1 94 ? -17.650 0.364 32.104 1.00 95.19 94 ALA A O 1
ATOM 734 N N . GLN A 1 95 ? -17.164 2.538 31.704 1.00 92.62 95 GLN A N 1
ATOM 735 C CA . GLN A 1 95 ? -18.496 3.079 31.995 1.00 92.62 95 GLN A CA 1
ATOM 736 C C . GLN A 1 95 ? -19.311 3.337 30.718 1.00 92.62 95 GLN A C 1
ATOM 738 O O . GLN A 1 95 ? -20.537 3.413 30.804 1.00 92.62 95 GLN A O 1
ATOM 743 N N . GLY A 1 96 ? -18.631 3.452 29.572 1.00 91.44 96 GLY A N 1
ATOM 744 C CA . GLY A 1 96 ? -19.201 3.688 28.249 1.00 91.44 96 GLY A CA 1
ATOM 745 C C . GLY A 1 96 ? -19.842 2.459 27.611 1.00 91.44 96 GLY A C 1
ATOM 746 O O . GLY A 1 96 ? -20.057 1.408 28.240 1.00 91.44 96 GLY A O 1
ATOM 747 N N . ILE A 1 97 ? -20.201 2.611 26.340 1.00 93.75 97 ILE A N 1
ATOM 748 C CA . ILE A 1 97 ? -20.774 1.527 25.553 1.00 93.75 97 ILE A CA 1
ATOM 749 C C . ILE A 1 97 ? -19.610 0.619 25.150 1.00 93.75 97 ILE A C 1
ATOM 751 O O . ILE A 1 97 ? -18.629 1.057 24.590 1.00 93.75 97 ILE A O 1
ATOM 755 N N . LEU A 1 98 ? -19.670 -0.677 25.452 1.00 97.38 98 LEU A N 1
ATOM 756 C CA . LEU A 1 98 ? -18.565 -1.564 25.073 1.00 97.38 98 LEU A CA 1
ATOM 757 C C . LEU A 1 98 ? -18.620 -1.927 23.579 1.00 97.38 98 LEU A C 1
ATOM 759 O O . LEU A 1 98 ? -19.726 -2.119 23.050 1.00 97.38 98 LEU A O 1
ATOM 763 N N . PRO A 1 99 ? -17.460 -2.175 22.938 1.00 93.12 99 PRO A N 1
ATOM 764 C CA . PRO A 1 99 ? -17.396 -2.837 21.642 1.00 93.12 99 PRO A CA 1
ATOM 765 C C . PRO A 1 99 ? -18.271 -4.095 21.601 1.00 93.12 99 PRO A C 1
ATOM 767 O O . PRO A 1 99 ? -18.388 -4.844 22.579 1.00 93.12 99 PRO A O 1
ATOM 770 N N . GLY A 1 100 ? -18.939 -4.302 20.466 1.00 89.94 100 GLY A N 1
ATOM 771 C CA . GLY A 1 100 ? -19.945 -5.351 20.269 1.00 89.94 100 GLY A CA 1
ATOM 772 C C . GLY A 1 100 ? -21.363 -4.982 20.724 1.00 89.94 100 GLY A C 1
ATOM 773 O O . GLY A 1 100 ? -22.299 -5.741 20.469 1.00 89.94 100 GLY A O 1
ATOM 774 N N . ASN A 1 101 ? -21.563 -3.827 21.364 1.00 94.62 101 ASN A N 1
ATOM 775 C CA . ASN A 1 101 ? -22.888 -3.222 21.481 1.00 94.62 101 ASN A CA 1
ATOM 776 C C . ASN A 1 101 ? -23.225 -2.476 20.172 1.00 94.62 101 ASN A C 1
ATOM 778 O O . ASN A 1 101 ? -22.380 -1.732 19.676 1.00 94.62 101 ASN A O 1
ATOM 782 N N . PRO A 1 102 ? -24.446 -2.607 19.619 1.00 80.12 102 PRO A N 1
ATOM 783 C CA . PRO A 1 102 ? -24.832 -1.927 18.375 1.00 80.12 102 PRO A CA 1
ATOM 784 C C . PRO A 1 102 ? -24.744 -0.393 18.441 1.00 80.12 102 PRO A C 1
ATOM 786 O O . PRO A 1 102 ? -24.691 0.260 17.405 1.00 80.12 102 PRO A O 1
ATOM 789 N N . LEU A 1 103 ? -24.733 0.190 19.642 1.00 91.69 103 LEU A N 1
ATOM 790 C CA . LEU A 1 103 ? -24.593 1.628 19.859 1.00 91.69 103 LEU A CA 1
ATOM 791 C C . LEU A 1 103 ? -23.138 2.076 20.068 1.00 91.69 103 LEU A C 1
ATOM 793 O O . LEU A 1 103 ? -22.910 3.271 20.210 1.00 91.69 103 LEU A O 1
ATOM 797 N N . TYR A 1 104 ? -22.158 1.168 20.074 1.00 90.69 104 TYR A N 1
ATOM 798 C CA . TYR A 1 104 ? -20.748 1.529 20.275 1.00 90.69 104 TYR A CA 1
ATOM 799 C C . TYR A 1 104 ? -20.245 2.499 19.207 1.00 90.69 104 TYR A C 1
ATOM 801 O O . TYR A 1 104 ? -19.605 3.506 19.472 1.00 90.69 104 TYR A O 1
ATOM 809 N N . ASN A 1 105 ? -20.650 2.255 17.971 1.00 79.75 105 ASN A N 1
ATOM 810 C CA . ASN A 1 105 ? -20.314 3.125 16.860 1.00 79.75 105 ASN A CA 1
ATOM 811 C C . ASN A 1 105 ? -20.912 4.541 16.997 1.00 79.75 105 ASN A C 1
ATOM 813 O O . ASN A 1 105 ? -20.361 5.493 16.448 1.00 79.75 105 ASN A O 1
ATOM 817 N N . LEU A 1 106 ? -22.023 4.703 17.733 1.00 83.94 106 LEU A N 1
ATOM 818 C CA . LEU A 1 106 ? -22.578 6.024 18.043 1.00 83.94 106 LEU A CA 1
ATOM 819 C C . LEU A 1 106 ? -21.683 6.782 19.032 1.00 83.94 106 LEU A C 1
ATOM 821 O O . LEU A 1 106 ? -21.568 7.998 18.918 1.00 83.94 106 LEU A O 1
ATOM 825 N N . GLU A 1 107 ? -21.037 6.081 19.963 1.00 90.62 107 GLU A N 1
ATOM 826 C CA . GLU A 1 107 ? -20.040 6.667 20.863 1.00 90.62 107 GLU A CA 1
ATOM 827 C C . GLU A 1 107 ? -18.851 7.198 20.058 1.00 90.62 107 GLU A C 1
ATOM 829 O O . GLU A 1 107 ? -18.627 8.410 20.067 1.00 90.62 107 GLU A O 1
ATOM 834 N N . LEU A 1 108 ? -18.224 6.359 19.221 1.00 90.25 108 LEU A N 1
ATOM 835 C CA . LEU A 1 108 ? -17.137 6.775 18.315 1.00 90.25 108 LEU A CA 1
ATOM 836 C C . LEU A 1 108 ? -17.541 7.959 17.420 1.00 90.25 108 LEU A C 1
ATOM 838 O O . LEU A 1 108 ? -16.768 8.886 17.175 1.00 90.25 108 LEU A O 1
ATOM 842 N N . PHE A 1 109 ? -18.785 7.967 16.941 1.00 82.88 109 PHE A N 1
ATOM 843 C CA . PHE A 1 109 ? -19.331 9.081 16.174 1.00 82.88 109 PHE A CA 1
ATOM 844 C C . PHE A 1 109 ? -19.405 10.379 16.991 1.00 82.88 109 PHE A C 1
ATOM 846 O O . PHE A 1 109 ? -18.982 11.438 16.519 1.00 82.88 109 PHE A O 1
ATOM 853 N N . THR A 1 110 ? -19.928 10.318 18.219 1.00 87.25 110 THR A N 1
ATOM 854 C CA . THR A 1 110 ? -20.008 11.494 19.095 1.00 87.25 110 THR A CA 1
ATOM 855 C C . THR A 1 110 ? -18.632 12.015 19.496 1.00 87.25 110 THR A C 1
ATOM 857 O O . THR A 1 110 ? -18.444 13.231 19.537 1.00 87.25 110 THR A O 1
ATOM 860 N N . GLU A 1 111 ? -17.657 11.128 19.695 1.00 92.38 111 GLU A N 1
ATOM 861 C CA . GLU A 1 111 ? -16.258 11.480 19.951 1.00 92.38 111 GLU A CA 1
ATOM 862 C C . GLU A 1 111 ? -15.643 12.231 18.772 1.00 92.38 111 GLU A C 1
ATOM 864 O O . GLU A 1 111 ? -15.050 13.297 18.947 1.00 92.38 111 GLU A O 1
ATOM 869 N N . ASN A 1 112 ? -15.858 11.738 17.551 1.00 84.94 112 ASN A N 1
ATOM 870 C CA . ASN A 1 112 ? -15.393 12.397 16.333 1.00 84.94 112 ASN A CA 1
ATOM 871 C C . ASN A 1 112 ? -16.045 13.768 16.123 1.00 84.94 112 ASN A C 1
ATOM 873 O O . ASN A 1 112 ? -15.360 14.718 15.738 1.00 84.94 112 ASN A O 1
ATOM 877 N N . ILE A 1 113 ? -17.339 13.919 16.430 1.00 82.25 113 ILE A N 1
ATOM 878 C CA . ILE A 1 113 ? -17.991 15.238 16.454 1.00 82.25 113 ILE A CA 1
ATOM 879 C C . ILE A 1 113 ? -17.314 16.144 17.479 1.00 82.25 113 ILE A C 1
ATOM 881 O O . ILE A 1 113 ? -17.049 17.312 17.189 1.00 82.25 113 ILE A O 1
ATOM 885 N N . GLN A 1 114 ? -17.029 15.625 18.671 1.00 92.19 114 GLN A N 1
ATOM 886 C CA . GLN A 1 114 ? -16.396 16.401 19.725 1.00 92.19 114 GLN A CA 1
ATOM 887 C C . GLN A 1 114 ? -15.004 16.877 19.292 1.00 92.19 114 GLN A C 1
ATOM 889 O O . GLN A 1 114 ? -14.718 18.068 19.391 1.00 92.19 114 GLN A O 1
ATOM 894 N N . LEU A 1 115 ? -14.189 16.001 18.699 1.00 93.88 115 LEU A N 1
ATOM 895 C CA . LEU A 1 115 ? -12.891 16.364 18.121 1.00 93.88 115 LEU A CA 1
ATOM 896 C C . LEU A 1 115 ? -13.037 17.380 16.986 1.00 93.88 115 LEU A C 1
ATOM 898 O O . LEU A 1 115 ? -12.270 18.340 16.922 1.00 93.88 115 LEU A O 1
ATOM 902 N N . ALA A 1 116 ? -14.013 17.210 16.095 1.00 82.56 116 ALA A N 1
ATOM 903 C CA . ALA A 1 116 ? -14.248 18.139 14.993 1.00 82.56 116 ALA A CA 1
ATOM 90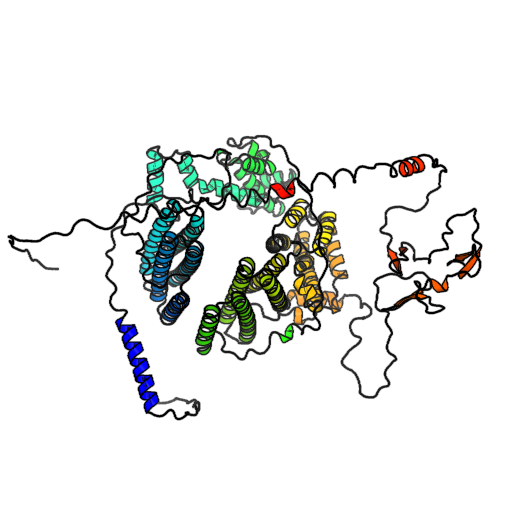4 C C . ALA A 1 116 ? -14.606 19.550 15.491 1.00 82.56 116 ALA A C 1
ATOM 906 O O . ALA A 1 116 ? -14.155 20.539 14.912 1.00 82.56 116 ALA A O 1
ATOM 907 N N . LEU A 1 117 ? -15.366 19.647 16.586 1.00 91.25 117 LEU A N 1
ATOM 908 C CA . LEU A 1 117 ? -15.755 20.912 17.216 1.00 91.25 117 LEU A CA 1
ATOM 909 C C . LEU A 1 117 ? -14.677 21.490 18.154 1.00 91.25 117 LEU A C 1
ATOM 911 O O . LEU A 1 117 ? -14.750 22.666 18.520 1.00 91.25 117 LEU A O 1
ATOM 915 N N . THR A 1 118 ? -13.656 20.710 18.518 1.00 91.88 118 THR A N 1
ATOM 916 C CA . THR A 1 118 ? -12.503 21.173 19.301 1.00 91.88 118 THR A CA 1
ATOM 917 C C . THR A 1 118 ? -11.450 21.796 18.380 1.00 91.88 118 THR A C 1
ATOM 919 O O . THR A 1 118 ? -10.581 21.123 17.831 1.00 91.88 118 THR A O 1
ATOM 922 N N . PHE A 1 119 ? -11.506 23.119 18.204 1.00 93.81 119 PHE A N 1
ATOM 923 C CA . PHE A 1 119 ? -10.599 23.847 17.299 1.00 93.81 119 PHE A CA 1
ATOM 924 C C . PHE A 1 119 ? -9.184 24.058 17.851 1.00 93.81 119 PHE A C 1
ATOM 926 O O . PHE A 1 119 ? -8.247 24.267 17.083 1.00 93.81 119 PHE A O 1
ATOM 933 N N . ASN A 1 120 ? -9.011 24.037 19.176 1.00 96.19 120 ASN A N 1
ATOM 934 C CA . ASN A 1 120 ? -7.695 24.185 19.785 1.00 96.19 120 ASN A CA 1
ATOM 935 C C . ASN A 1 120 ? -6.921 22.856 19.660 1.00 96.19 120 ASN A C 1
ATOM 937 O O . ASN A 1 120 ? -7.400 21.840 20.167 1.00 96.19 120 ASN A O 1
ATOM 941 N N . PRO A 1 121 ? -5.729 22.837 19.036 1.00 95.38 121 PRO A N 1
ATOM 942 C CA . PRO A 1 121 ? -5.030 21.586 18.758 1.00 95.38 121 PRO A CA 1
ATOM 943 C C . PRO A 1 121 ? -4.488 20.898 20.023 1.00 95.38 121 PRO A C 1
ATOM 945 O O . PRO A 1 121 ? -4.492 19.673 20.093 1.00 95.38 121 PRO A O 1
ATOM 948 N N . ILE A 1 122 ? -4.111 21.661 21.059 1.00 97.31 122 ILE A N 1
ATOM 949 C CA . ILE A 1 122 ? -3.683 21.118 22.360 1.00 97.31 122 ILE A CA 1
ATOM 950 C C . ILE A 1 122 ? -4.863 20.441 23.064 1.00 97.31 122 ILE A C 1
ATOM 952 O O . ILE A 1 122 ? -4.735 19.324 23.568 1.00 97.31 122 ILE A O 1
ATOM 956 N N . GLN A 1 123 ? -6.034 21.085 23.066 1.00 97.44 123 GLN A N 1
ATOM 957 C CA . GLN A 1 123 ? -7.250 20.494 23.633 1.00 97.44 123 GLN A CA 1
ATOM 958 C C . GLN A 1 123 ? -7.701 19.267 22.840 1.00 97.44 123 GLN A C 1
ATOM 960 O O . GLN A 1 123 ? -8.085 18.273 23.445 1.00 97.44 123 GLN A O 1
ATOM 965 N N . LYS A 1 124 ? -7.596 19.303 21.507 1.00 96.94 124 LYS A N 1
ATOM 966 C CA . LYS A 1 124 ? -7.903 18.161 20.639 1.00 96.94 124 LYS A CA 1
ATOM 967 C C . LYS A 1 124 ? -7.007 16.960 20.956 1.00 96.94 124 LYS A C 1
ATOM 969 O O . LYS A 1 124 ? -7.519 15.859 21.127 1.00 96.94 124 LYS A O 1
ATOM 974 N N . ALA A 1 125 ? -5.695 17.161 21.092 1.00 97.06 125 ALA A N 1
ATOM 975 C CA . ALA A 1 125 ? -4.768 16.093 21.474 1.00 97.06 125 ALA A CA 1
ATOM 976 C C . ALA A 1 125 ? -5.024 15.578 22.903 1.00 97.06 125 ALA A C 1
ATOM 978 O O . ALA A 1 125 ? -5.035 14.373 23.131 1.00 97.06 125 ALA A O 1
ATOM 979 N N . THR A 1 126 ? -5.325 16.473 23.849 1.00 97.56 126 THR A N 1
ATOM 980 C CA . THR A 1 126 ? -5.714 16.088 25.220 1.00 97.56 126 THR A CA 1
ATOM 981 C C . THR A 1 126 ? -6.992 15.244 25.228 1.00 97.56 126 THR A C 1
ATOM 983 O O . THR A 1 126 ? -7.115 14.295 25.995 1.00 97.56 126 THR A O 1
ATOM 986 N N . GLN A 1 127 ? -7.950 15.573 24.363 1.00 98.06 127 GLN A N 1
ATOM 987 C CA . GLN A 1 127 ? -9.196 14.833 24.219 1.00 98.06 127 GLN A CA 1
ATOM 988 C C . GLN A 1 127 ? -8.982 13.447 23.608 1.00 98.06 127 GLN A C 1
ATOM 990 O O . GLN A 1 127 ? -9.533 12.478 24.118 1.00 98.06 127 GLN A O 1
ATOM 995 N N . ARG A 1 128 ? -8.121 13.331 22.589 1.00 97.88 128 ARG A N 1
ATOM 996 C CA . ARG A 1 128 ? -7.687 12.024 22.073 1.00 97.88 128 ARG A CA 1
ATOM 997 C C . ARG A 1 128 ? -7.043 11.174 23.165 1.00 97.88 128 ARG A C 1
ATOM 999 O O . ARG A 1 128 ? -7.345 9.992 23.256 1.00 97.88 128 ARG A O 1
ATOM 1006 N N . LEU A 1 129 ? -6.213 11.773 24.024 1.00 97.88 129 LEU A N 1
ATOM 1007 C CA . LEU A 1 129 ? -5.598 11.059 25.145 1.00 97.88 129 LEU A CA 1
ATOM 1008 C C . LEU A 1 129 ? -6.651 10.507 26.117 1.00 97.88 129 LEU A C 1
ATOM 1010 O O . LEU A 1 129 ? -6.531 9.371 26.567 1.00 97.88 129 LEU A O 1
ATOM 1014 N N . ALA A 1 130 ? -7.709 11.276 26.395 1.00 97.25 130 ALA A N 1
ATOM 1015 C CA . ALA A 1 130 ? -8.824 10.806 27.215 1.00 97.25 130 ALA A CA 1
ATOM 1016 C C . ALA A 1 130 ? -9.553 9.615 26.568 1.00 97.25 130 ALA A C 1
ATOM 1018 O O . ALA A 1 130 ? -9.809 8.625 27.252 1.00 97.25 130 ALA A O 1
ATOM 1019 N N . PHE A 1 131 ? -9.812 9.671 25.257 1.00 97.44 131 PHE A N 1
ATOM 1020 C CA . PHE A 1 131 ? -10.389 8.540 24.526 1.00 97.44 131 PHE A CA 1
ATOM 1021 C C . PHE A 1 131 ? -9.461 7.323 24.538 1.00 97.44 131 PHE A C 1
ATOM 1023 O O . PHE A 1 131 ? -9.929 6.212 24.752 1.00 97.44 131 PHE A O 1
ATOM 1030 N N . ALA A 1 132 ? -8.142 7.496 24.413 1.00 97.56 132 ALA A N 1
ATOM 1031 C CA . ALA A 1 132 ? -7.194 6.388 24.542 1.00 97.56 132 ALA A CA 1
ATOM 1032 C C . ALA A 1 132 ? -7.281 5.713 25.928 1.00 97.56 132 ALA A C 1
ATOM 1034 O O . ALA A 1 132 ? -7.346 4.487 26.016 1.00 97.56 132 ALA A O 1
ATOM 1035 N N . SER A 1 133 ? -7.361 6.482 27.020 1.00 97.38 133 SER A N 1
ATOM 1036 C CA . SER A 1 133 ? -7.574 5.921 28.367 1.00 97.38 133 SER A CA 1
ATOM 1037 C C . SER A 1 133 ? -8.916 5.184 28.505 1.00 97.38 133 SER A C 1
ATOM 1039 O O . SER A 1 133 ? -9.011 4.172 29.211 1.00 97.38 133 SER A O 1
ATOM 1041 N N . GLU A 1 134 ? -9.955 5.654 27.815 1.00 97.50 134 GLU A N 1
ATOM 1042 C CA . GLU A 1 134 ? -11.242 4.964 27.728 1.00 97.50 134 GLU A CA 1
ATOM 1043 C C . GLU A 1 134 ? -11.122 3.639 26.967 1.00 97.50 134 GLU A C 1
ATOM 1045 O O . GLU A 1 134 ? -11.479 2.598 27.524 1.00 97.50 134 GLU A O 1
ATOM 1050 N N . ARG A 1 135 ? -10.507 3.625 25.775 1.00 97.81 135 ARG A N 1
ATOM 1051 C CA . ARG A 1 135 ? -10.261 2.386 25.013 1.00 97.81 135 ARG A CA 1
ATOM 1052 C C . ARG A 1 135 ? -9.447 1.380 25.830 1.00 97.81 135 ARG A C 1
ATOM 1054 O O . ARG A 1 135 ? -9.796 0.204 25.849 1.00 97.81 135 ARG A O 1
ATOM 1061 N N . LEU A 1 136 ? -8.443 1.814 26.598 1.00 97.50 136 LEU A N 1
ATOM 1062 C CA . LEU A 1 136 ? -7.701 0.926 27.506 1.00 97.50 136 LEU A CA 1
ATOM 1063 C C . LEU A 1 136 ? -8.607 0.273 28.568 1.00 97.50 136 LEU A C 1
ATOM 1065 O O . LEU A 1 136 ? -8.495 -0.924 28.852 1.00 97.50 136 LEU A O 1
ATOM 1069 N N . SER A 1 137 ? -9.538 1.047 29.130 1.00 97.38 137 SER A N 1
ATOM 1070 C CA . SER A 1 137 ? -10.525 0.557 30.101 1.00 97.38 137 SER A CA 1
ATOM 1071 C C . SER A 1 137 ? -11.491 -0.460 29.478 1.00 97.38 137 SER A C 1
ATOM 1073 O O . SER A 1 137 ? -11.891 -1.433 30.132 1.00 97.38 137 SER A O 1
ATOM 1075 N N . GLU A 1 138 ? -11.851 -0.278 28.208 1.00 97.88 138 GLU A N 1
ATOM 1076 C CA . GLU A 1 138 ? -12.689 -1.210 27.449 1.00 97.88 138 GLU A CA 1
ATOM 1077 C C . GLU A 1 138 ? -11.980 -2.509 27.112 1.00 97.88 138 GLU A C 1
ATOM 1079 O O . GLU A 1 138 ? -12.552 -3.571 27.357 1.00 97.88 138 GLU A O 1
ATOM 1084 N N . ILE A 1 139 ? -10.738 -2.433 26.618 1.00 97.44 139 ILE A N 1
ATOM 1085 C CA . ILE A 1 139 ? -9.893 -3.601 26.331 1.00 97.44 139 ILE A CA 1
ATOM 1086 C C . ILE A 1 139 ? -9.815 -4.469 27.581 1.00 97.44 139 ILE A C 1
ATOM 1088 O O . ILE A 1 139 ? -10.133 -5.657 27.531 1.00 97.44 139 ILE A O 1
ATOM 1092 N N . LYS A 1 140 ? -9.497 -3.857 28.731 1.00 95.94 140 LYS A N 1
ATOM 1093 C CA . LYS A 1 140 ? -9.479 -4.560 30.015 1.00 95.94 140 LYS A CA 1
ATOM 1094 C C . LYS A 1 140 ? -10.832 -5.198 30.328 1.00 95.94 140 LYS A C 1
ATOM 1096 O O . LYS A 1 140 ? -10.896 -6.374 30.671 1.00 95.94 140 LYS A O 1
ATOM 1101 N N . THR A 1 141 ? -11.914 -4.429 30.234 1.00 96.62 141 THR A N 1
ATOM 1102 C CA . THR A 1 141 ? -13.253 -4.917 30.592 1.00 96.62 141 THR A CA 1
ATOM 1103 C C . THR A 1 141 ? -13.686 -6.081 29.696 1.00 96.62 141 THR A C 1
ATOM 1105 O O . THR A 1 141 ? -14.297 -7.031 30.179 1.00 96.62 141 THR A O 1
ATOM 1108 N N . LEU A 1 142 ? -13.365 -6.042 28.403 1.00 96.38 142 LEU A N 1
ATOM 1109 C CA . LEU A 1 142 ? -13.674 -7.104 27.445 1.00 96.38 142 LEU A CA 1
ATOM 1110 C C . LEU A 1 142 ? -12.790 -8.337 27.634 1.00 96.38 142 LEU A C 1
ATOM 1112 O O . LEU A 1 142 ? -13.306 -9.455 27.554 1.00 96.38 142 LEU A O 1
ATOM 1116 N N . ALA A 1 143 ? -11.510 -8.145 27.954 1.00 95.00 143 ALA A N 1
ATOM 1117 C CA . ALA A 1 143 ? -10.602 -9.221 28.339 1.00 95.00 143 ALA A CA 1
ATOM 1118 C C . ALA A 1 143 ? -11.105 -9.942 29.602 1.00 95.00 143 ALA A C 1
ATOM 1120 O O . ALA A 1 143 ? -11.237 -11.165 29.598 1.00 95.00 143 ALA A O 1
ATOM 1121 N N . ASP A 1 144 ? -11.510 -9.190 30.634 1.00 94.38 144 ASP A N 1
ATOM 1122 C CA . ASP A 1 144 ? -12.091 -9.730 31.873 1.00 94.38 144 ASP A CA 1
ATOM 1123 C C . ASP A 1 144 ? -13.415 -10.492 31.611 1.00 94.38 144 ASP A C 1
ATOM 1125 O O . ASP A 1 144 ? -13.786 -11.400 32.357 1.00 94.38 144 ASP A O 1
ATOM 1129 N N . LEU A 1 145 ? -14.138 -10.145 30.537 1.00 95.19 145 LEU A N 1
ATOM 1130 C CA . LEU A 1 145 ? -15.353 -10.834 30.079 1.00 95.19 145 LEU A CA 1
ATOM 1131 C C . LEU A 1 145 ? -15.079 -12.026 29.143 1.00 95.19 145 LEU A C 1
ATOM 1133 O O . LEU A 1 145 ? -16.036 -12.674 28.710 1.00 95.19 145 LEU A O 1
ATOM 1137 N N . GLY A 1 146 ? -13.816 -12.310 28.809 1.00 94.81 146 GLY A N 1
ATOM 1138 C CA . GLY A 1 146 ? -13.429 -13.374 27.877 1.00 94.81 146 GLY A CA 1
ATOM 1139 C C . GLY A 1 146 ? -13.833 -13.109 26.423 1.00 94.81 146 GLY A C 1
ATOM 1140 O O . GLY A 1 146 ? -14.022 -14.053 25.660 1.00 94.81 146 GLY A O 1
ATOM 1141 N N . LYS A 1 147 ? -14.019 -11.841 26.034 1.00 95.69 147 LYS A N 1
ATOM 1142 C CA . LYS A 1 147 ? -14.373 -11.431 24.665 1.00 95.69 147 LYS A CA 1
ATOM 1143 C C . LYS A 1 147 ? -13.137 -10.918 23.920 1.00 95.69 147 LYS A C 1
ATOM 1145 O O . LYS A 1 147 ? -13.049 -9.731 23.614 1.00 95.69 147 LYS A O 1
ATOM 1150 N N . SER A 1 148 ? -12.188 -11.817 23.663 1.00 94.88 148 SER A N 1
ATOM 1151 C CA . SER A 1 148 ? -10.878 -11.515 23.062 1.00 94.88 148 SER A CA 1
ATOM 1152 C C . SER A 1 148 ? -10.970 -10.774 21.725 1.00 94.88 148 SER A C 1
ATOM 1154 O O . SER A 1 148 ? -10.280 -9.775 21.559 1.00 94.88 148 SER A O 1
ATOM 1156 N N . ASP A 1 149 ? -11.863 -11.191 20.820 1.00 91.31 149 ASP A N 1
ATOM 1157 C CA . ASP A 1 149 ? -12.065 -10.534 19.516 1.00 91.31 149 ASP A CA 1
ATOM 1158 C C . ASP A 1 149 ? -12.398 -9.040 19.671 1.00 91.31 149 ASP A C 1
ATOM 1160 O O . ASP A 1 149 ? -11.764 -8.181 19.070 1.00 91.31 149 ASP A O 1
ATOM 1164 N N . LEU A 1 150 ? -13.352 -8.719 20.549 1.00 95.12 150 LEU A N 1
ATOM 1165 C CA . LEU A 1 150 ? -13.792 -7.341 20.783 1.00 95.12 150 LEU A CA 1
ATOM 1166 C C . LEU A 1 150 ? -12.739 -6.523 21.540 1.00 95.12 150 LEU A C 1
ATOM 1168 O O . LEU A 1 150 ? -12.623 -5.318 21.329 1.00 95.12 150 LEU A O 1
ATOM 1172 N N . ALA A 1 151 ? -11.985 -7.164 22.440 1.00 95.88 151 ALA A N 1
ATOM 1173 C CA . ALA A 1 151 ? -10.856 -6.527 23.112 1.00 95.88 151 ALA A CA 1
ATOM 1174 C C . ALA A 1 151 ? -9.755 -6.171 22.102 1.00 95.88 151 ALA A C 1
ATOM 1176 O O . ALA A 1 151 ? -9.175 -5.091 22.177 1.00 95.88 151 ALA A O 1
ATOM 1177 N N . ASN A 1 152 ? -9.515 -7.044 21.121 1.00 94.31 152 ASN A N 1
ATOM 1178 C CA . ASN A 1 152 ? -8.595 -6.782 20.026 1.00 94.31 152 ASN A CA 1
ATOM 1179 C C . ASN A 1 152 ? -9.069 -5.626 19.131 1.00 94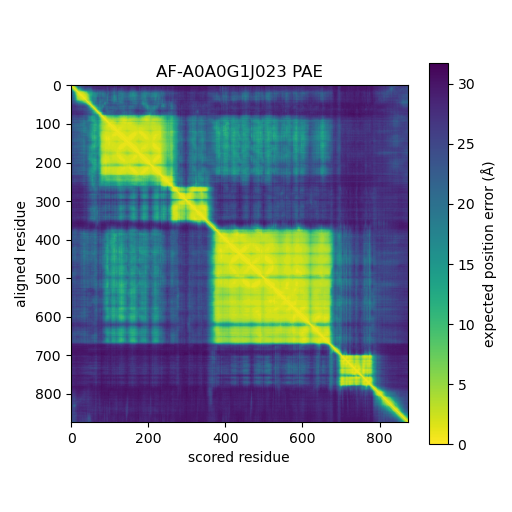.31 152 ASN A C 1
ATOM 1181 O O . ASN A 1 152 ? -8.252 -4.775 18.788 1.00 94.31 152 ASN A O 1
ATOM 1185 N N . ASP A 1 153 ? -10.363 -5.544 18.809 1.00 90.12 153 ASP A N 1
ATOM 1186 C CA . ASP A 1 153 ? -10.919 -4.412 18.051 1.00 90.12 153 ASP A CA 1
ATOM 1187 C C . ASP A 1 153 ? -10.702 -3.080 18.794 1.00 90.12 153 ASP A C 1
ATOM 1189 O O . ASP A 1 153 ? -10.217 -2.105 18.217 1.00 90.12 153 ASP A O 1
ATOM 1193 N N . ALA A 1 154 ? -10.963 -3.049 20.107 1.00 96.38 154 ALA A N 1
ATOM 1194 C CA . ALA A 1 154 ? -10.689 -1.876 20.940 1.00 96.38 154 ALA A CA 1
ATOM 1195 C C . ALA A 1 154 ? -9.192 -1.530 21.014 1.00 96.38 154 ALA A C 1
ATOM 1197 O O . ALA A 1 154 ? -8.837 -0.352 21.040 1.00 96.38 154 ALA A O 1
ATOM 1198 N N . ALA A 1 155 ? -8.308 -2.533 21.004 1.00 96.25 155 ALA A N 1
ATOM 1199 C CA . ALA A 1 155 ? -6.859 -2.332 20.975 1.00 96.25 155 ALA A CA 1
ATOM 1200 C C . ALA A 1 155 ? -6.368 -1.722 19.658 1.00 96.25 155 ALA A C 1
ATOM 1202 O O . ALA A 1 155 ? -5.443 -0.912 19.673 1.00 96.25 155 ALA A O 1
ATOM 1203 N N . VAL A 1 156 ? -7.002 -2.049 18.528 1.00 92.44 156 VAL A N 1
ATOM 1204 C CA . VAL A 1 156 ? -6.716 -1.395 17.240 1.00 92.44 156 VAL A CA 1
ATOM 1205 C C . VAL A 1 156 ? -7.131 0.079 17.281 1.00 92.44 156 VAL A C 1
ATOM 1207 O O . VAL A 1 156 ? -6.341 0.944 16.910 1.00 92.44 156 VAL A O 1
ATOM 1210 N N . ILE A 1 157 ? -8.320 0.391 17.810 1.00 94.12 157 ILE A N 1
ATOM 1211 C CA . ILE A 1 157 ? -8.780 1.786 17.961 1.00 94.12 157 ILE A CA 1
ATOM 1212 C C . ILE A 1 157 ? -7.854 2.565 18.907 1.00 94.12 157 ILE A C 1
ATOM 1214 O O . ILE A 1 157 ? -7.481 3.704 18.615 1.00 94.12 157 ILE A O 1
ATOM 1218 N N . TYR A 1 158 ? -7.448 1.948 20.021 1.00 97.81 158 TYR A N 1
ATOM 1219 C CA . TYR A 1 158 ? -6.463 2.507 20.945 1.00 97.81 158 TYR A CA 1
ATOM 1220 C C . TYR A 1 158 ? -5.146 2.838 20.235 1.00 97.81 158 TYR A C 1
ATOM 1222 O O . TYR A 1 158 ? -4.672 3.969 20.335 1.00 97.81 158 TYR A O 1
ATOM 1230 N N . LYS A 1 159 ? -4.586 1.874 19.489 1.00 96.25 159 LYS A N 1
ATOM 1231 C CA . LYS A 1 159 ? -3.333 2.041 18.745 1.00 96.25 159 LYS A CA 1
ATOM 1232 C C . LYS A 1 159 ? -3.410 3.237 17.797 1.00 96.25 159 LYS A C 1
ATOM 1234 O O . LYS A 1 159 ? -2.587 4.141 17.906 1.00 96.25 159 LYS A O 1
ATOM 1239 N N . ASN A 1 160 ? -4.439 3.288 16.954 1.00 93.31 160 ASN A N 1
ATOM 1240 C CA . ASN A 1 160 ? -4.622 4.379 15.993 1.00 93.31 160 ASN A CA 1
ATOM 1241 C C . ASN A 1 160 ? -4.769 5.738 16.701 1.00 93.31 160 ASN A C 1
ATOM 1243 O O . ASN A 1 160 ? -4.225 6.742 16.253 1.00 93.31 160 ASN A O 1
ATOM 1247 N N . THR A 1 161 ? -5.462 5.772 17.847 1.00 96.69 161 THR A N 1
ATOM 1248 C CA . THR A 1 161 ? -5.617 6.997 18.651 1.00 96.69 161 THR A CA 1
ATOM 1249 C C . THR A 1 161 ? -4.278 7.482 19.214 1.00 96.69 161 THR A C 1
ATOM 1251 O O . THR A 1 161 ? -4.020 8.685 19.220 1.00 96.69 161 THR A O 1
ATOM 1254 N N . MET A 1 162 ? -3.418 6.569 19.673 1.00 97.69 162 MET A N 1
ATOM 1255 C CA . MET A 1 162 ? -2.079 6.896 20.177 1.00 97.69 162 MET A CA 1
ATOM 1256 C C . MET A 1 162 ? -1.136 7.355 19.055 1.00 97.69 162 MET A C 1
ATOM 1258 O O . MET A 1 162 ? -0.423 8.340 19.233 1.00 97.69 162 MET A O 1
ATOM 1262 N N . GLU A 1 163 ? -1.196 6.741 17.871 1.00 94.69 163 GLU A N 1
ATOM 1263 C CA . GLU A 1 163 ? -0.446 7.195 16.686 1.00 94.69 163 GLU A CA 1
ATOM 1264 C C . GLU A 1 163 ? -0.854 8.617 16.255 1.00 94.69 163 GLU A C 1
ATOM 1266 O O . GLU A 1 163 ? -0.000 9.466 15.991 1.00 94.69 163 GLU A O 1
ATOM 1271 N N . ASP A 1 164 ? -2.154 8.920 16.276 1.00 93.56 164 ASP A N 1
ATOM 1272 C CA . ASP A 1 164 ? -2.702 10.262 16.039 1.00 93.56 164 ASP A CA 1
ATOM 1273 C C . ASP A 1 164 ? -2.230 11.299 17.077 1.00 93.56 164 ASP A C 1
ATOM 1275 O O . ASP A 1 164 ? -2.139 12.498 16.786 1.00 93.56 164 ASP A O 1
ATOM 1279 N N . ILE A 1 165 ? -1.994 10.869 18.321 1.00 97.69 165 ILE A N 1
ATOM 1280 C CA . ILE A 1 165 ? -1.436 11.714 19.384 1.00 97.69 165 ILE A CA 1
ATOM 1281 C C . ILE A 1 165 ? 0.048 11.966 19.117 1.00 97.69 165 ILE A C 1
ATOM 1283 O O . ILE A 1 165 ? 0.463 13.124 19.174 1.00 97.69 165 ILE A O 1
ATOM 1287 N N . ALA A 1 166 ? 0.819 10.927 18.783 1.00 96.69 166 ALA A N 1
ATOM 1288 C CA . ALA A 1 166 ? 2.242 11.029 18.465 1.00 96.69 166 ALA A CA 1
ATOM 1289 C C . ALA A 1 166 ? 2.492 12.017 17.308 1.00 96.69 166 ALA A C 1
ATOM 1291 O O . ALA A 1 166 ? 3.229 12.991 17.478 1.00 96.69 166 ALA A O 1
ATOM 1292 N N . GLN A 1 167 ? 1.771 11.867 16.190 1.00 93.19 167 GLN A N 1
ATOM 1293 C CA . GLN A 1 167 ? 1.874 12.775 15.035 1.00 93.19 167 GLN A CA 1
ATOM 1294 C C . GLN A 1 167 ? 1.536 14.230 15.401 1.00 93.19 167 GLN A C 1
ATOM 1296 O O . GLN A 1 167 ? 2.245 15.166 15.024 1.00 93.19 167 GLN A O 1
ATOM 1301 N N . ASN A 1 168 ? 0.472 14.445 16.184 1.00 95.50 168 ASN A N 1
ATOM 1302 C CA . ASN A 1 168 ? 0.111 15.787 16.644 1.00 95.50 168 ASN A CA 1
ATOM 1303 C C . ASN A 1 168 ? 1.189 16.402 17.542 1.00 95.50 168 ASN A C 1
ATOM 1305 O O . ASN A 1 168 ? 1.411 17.611 17.487 1.00 95.50 168 ASN A O 1
ATOM 1309 N N . ILE A 1 169 ? 1.815 15.607 18.411 1.00 97.12 169 ILE A N 1
ATOM 1310 C CA . ILE A 1 169 ? 2.856 16.085 19.324 1.00 97.12 169 ILE A CA 1
ATOM 1311 C C . ILE A 1 169 ? 4.069 16.573 18.541 1.00 97.12 169 ILE A C 1
ATOM 1313 O O . ILE A 1 169 ? 4.556 17.666 18.831 1.00 97.12 169 ILE A O 1
ATOM 1317 N N . GLU A 1 170 ? 4.503 15.826 17.529 1.00 94.62 170 GLU A N 1
ATOM 1318 C CA . GLU A 1 170 ? 5.598 16.215 16.637 1.00 94.62 170 GLU A CA 1
ATOM 1319 C C . GLU A 1 170 ? 5.287 17.530 15.892 1.00 94.62 170 GLU A C 1
ATOM 1321 O O . GLU A 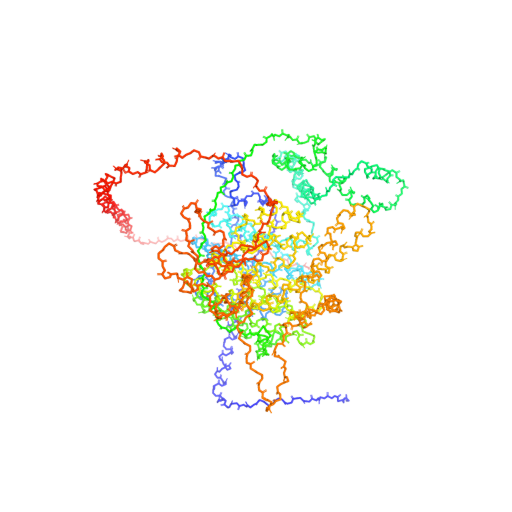1 170 ? 6.099 18.465 15.848 1.00 94.62 170 GLU A O 1
ATOM 1326 N N . GLU A 1 171 ? 4.063 17.675 15.373 1.00 94.00 171 GLU A N 1
ATOM 1327 C CA . GLU A 1 171 ? 3.628 18.913 14.717 1.00 94.00 171 GLU A CA 1
ATOM 1328 C C . GLU A 1 171 ? 3.579 20.101 15.701 1.00 94.00 171 GLU A C 1
ATOM 1330 O O . GLU A 1 171 ? 3.975 21.227 15.378 1.00 94.00 171 GLU A O 1
ATOM 1335 N N . LEU A 1 172 ? 3.098 19.878 16.925 1.00 96.00 172 LEU A N 1
ATOM 1336 C CA . LEU A 1 172 ? 2.935 20.933 17.926 1.00 96.00 172 LEU A CA 1
ATOM 1337 C C . LEU A 1 172 ? 4.263 21.360 18.558 1.00 96.00 172 LEU A C 1
ATOM 1339 O O . LEU A 1 172 ? 4.426 22.552 18.859 1.00 96.00 172 LEU A O 1
ATOM 1343 N N . SER A 1 173 ? 5.193 20.420 18.747 1.00 93.81 173 SER A N 1
ATOM 1344 C CA . SER A 1 173 ? 6.537 20.663 19.279 1.00 93.81 173 SER A CA 1
ATOM 1345 C C . SER A 1 173 ? 7.402 21.407 18.260 1.00 93.81 173 SER A C 1
ATOM 1347 O O . SER A 1 173 ? 7.971 22.450 18.600 1.00 93.81 173 SER A O 1
ATOM 1349 N N . SER A 1 174 ? 7.394 20.982 16.991 1.00 93.50 174 SER A N 1
ATOM 1350 C CA . SER A 1 174 ? 8.123 21.647 15.898 1.00 93.50 174 SER A CA 1
ATOM 1351 C C . SER A 1 174 ? 7.658 23.093 15.684 1.00 93.50 174 SER A C 1
ATOM 1353 O O . SER A 1 174 ? 8.476 23.993 15.472 1.00 93.50 174 SER A O 1
ATOM 1355 N N . LYS A 1 175 ? 6.354 23.358 15.843 1.00 96.12 175 LYS A N 1
ATOM 1356 C CA . LYS A 1 175 ? 5.768 24.710 15.774 1.00 96.12 175 LYS A CA 1
ATOM 1357 C C . LYS A 1 175 ? 5.912 25.532 17.059 1.00 96.12 175 LYS A C 1
ATOM 1359 O O . LYS A 1 175 ? 5.537 26.705 17.05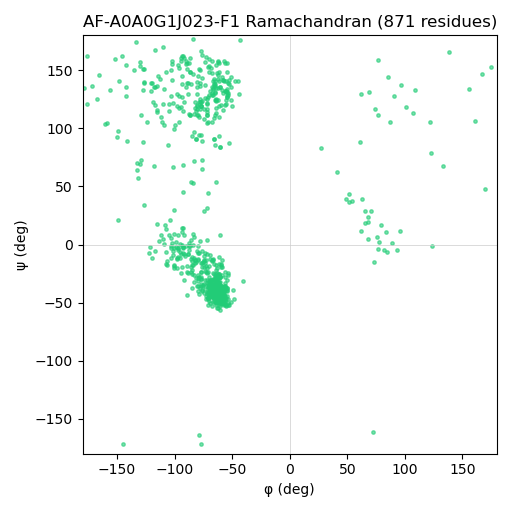8 1.00 96.12 175 LYS A O 1
ATOM 1364 N N . LYS A 1 176 ? 6.433 24.952 18.149 1.00 95.75 176 LYS A N 1
ATOM 1365 C CA . LYS A 1 176 ? 6.546 25.585 19.481 1.00 95.75 176 LYS A CA 1
ATOM 1366 C C . LYS A 1 176 ? 5.220 26.191 19.965 1.00 95.75 176 LYS A C 1
ATOM 1368 O O . LYS A 1 176 ? 5.175 27.312 20.475 1.00 95.75 176 LYS A O 1
ATOM 1373 N N . THR A 1 177 ? 4.125 25.458 19.771 1.00 95.06 177 THR A N 1
ATOM 1374 C CA . THR A 1 177 ? 2.776 25.934 20.110 1.00 95.06 177 THR A CA 1
ATOM 1375 C C . THR A 1 177 ? 2.642 26.143 21.627 1.00 95.06 177 THR A C 1
ATOM 1377 O O . THR A 1 177 ? 2.983 25.235 22.384 1.00 95.06 177 THR A O 1
ATOM 1380 N N . PRO A 1 178 ? 2.125 27.287 22.122 1.00 97.06 178 PRO A N 1
ATOM 1381 C CA . PRO A 1 178 ? 1.931 27.498 23.557 1.00 97.06 178 PRO A CA 1
ATOM 1382 C C . PRO A 1 178 ? 1.097 26.380 24.199 1.00 97.06 178 PRO A C 1
ATOM 1384 O O . PRO A 1 178 ? -0.004 26.082 23.740 1.00 97.06 178 PRO A O 1
ATOM 1387 N N . GLY A 1 179 ? 1.624 25.774 25.265 1.00 95.81 179 GLY A N 1
ATOM 1388 C CA . GLY A 1 179 ? 0.999 24.641 25.958 1.00 95.81 179 GLY A CA 1
ATOM 1389 C C . GLY A 1 179 ? 1.448 23.255 25.482 1.00 95.81 179 GLY A C 1
ATOM 1390 O O . GLY A 1 179 ? 1.072 22.272 26.113 1.00 95.81 179 GLY A O 1
ATOM 1391 N N . SER A 1 180 ? 2.278 23.147 24.435 1.00 96.19 180 SER A N 1
ATOM 1392 C CA . SER A 1 180 ? 2.797 21.850 23.968 1.00 96.19 180 SER A CA 1
ATOM 1393 C C . SER A 1 180 ? 3.646 21.130 25.019 1.00 96.19 180 SER A C 1
ATOM 1395 O O . SER A 1 180 ? 3.544 19.917 25.133 1.00 96.19 180 SER A O 1
ATOM 1397 N N . ALA A 1 181 ? 4.409 21.859 25.840 1.00 95.75 181 ALA A N 1
ATOM 1398 C CA . ALA A 1 181 ? 5.191 21.280 26.937 1.00 95.75 181 ALA A CA 1
ATOM 1399 C C . ALA A 1 181 ? 4.314 20.603 28.009 1.00 95.75 181 ALA A C 1
ATOM 1401 O O . ALA A 1 181 ? 4.626 19.506 28.453 1.00 95.75 181 ALA A O 1
ATOM 1402 N N . ASP A 1 182 ? 3.188 21.220 28.386 1.00 97.12 182 ASP A N 1
ATOM 1403 C CA . ASP A 1 182 ? 2.237 20.626 29.342 1.00 97.12 182 ASP A CA 1
ATOM 1404 C C . ASP A 1 182 ? 1.540 19.393 28.745 1.00 97.12 182 ASP A C 1
ATOM 1406 O O . ASP A 1 182 ? 1.330 18.393 29.430 1.00 97.12 182 ASP A O 1
ATOM 1410 N N . LEU A 1 183 ? 1.222 19.440 27.446 1.00 97.19 183 LEU A N 1
ATOM 1411 C CA . LEU A 1 183 ? 0.691 18.286 26.723 1.00 97.19 183 LEU A CA 1
ATOM 1412 C C . LEU A 1 183 ? 1.700 17.128 26.673 1.00 97.19 183 LEU A C 1
ATOM 1414 O O . LEU A 1 183 ? 1.301 16.001 26.946 1.00 97.19 183 LEU A O 1
ATOM 1418 N N . LEU A 1 184 ? 2.976 17.398 26.367 1.00 96.62 184 LEU A N 1
ATOM 1419 C CA . LEU A 1 184 ? 4.058 16.403 26.337 1.00 96.62 184 LEU A CA 1
ATOM 1420 C C . LEU A 1 184 ? 4.137 15.643 27.665 1.00 96.62 184 LEU A C 1
ATOM 1422 O O . LEU A 1 184 ? 4.017 14.424 27.668 1.00 96.62 184 LEU A O 1
ATOM 1426 N N . THR A 1 185 ? 4.207 16.357 28.793 1.00 96.19 185 THR A N 1
ATOM 1427 C CA . THR A 1 185 ? 4.248 15.738 30.130 1.00 96.19 185 THR A CA 1
ATOM 1428 C C . THR A 1 185 ? 2.994 14.910 30.438 1.00 96.19 185 THR A C 1
ATOM 1430 O O . THR A 1 185 ? 3.082 13.848 31.056 1.00 96.19 185 THR A O 1
ATOM 1433 N N . LYS A 1 186 ? 1.808 15.363 30.006 1.00 97.62 186 LYS A N 1
ATOM 1434 C CA . LYS A 1 186 ? 0.560 14.597 30.180 1.00 97.62 186 LYS A CA 1
ATOM 1435 C C . LYS A 1 186 ? 0.562 13.309 29.369 1.00 97.62 186 LYS A C 1
ATOM 1437 O O . LYS A 1 186 ? 0.149 12.276 29.892 1.00 97.62 186 LYS A O 1
ATOM 1442 N N . VAL A 1 187 ? 1.003 13.375 28.115 1.00 97.38 187 VAL A N 1
ATOM 1443 C CA . VAL A 1 187 ? 1.065 12.202 27.238 1.00 97.38 187 VAL A CA 1
ATOM 1444 C C . VAL A 1 187 ? 2.119 11.224 27.738 1.00 97.38 187 VAL A C 1
ATOM 1446 O O . VAL A 1 187 ? 1.801 10.049 27.848 1.00 97.38 187 VAL A O 1
ATOM 1449 N N . GLU A 1 188 ? 3.306 11.696 28.124 1.00 96.25 188 GLU A N 1
ATOM 1450 C CA . GLU A 1 188 ? 4.363 10.877 28.734 1.00 96.25 188 GLU A CA 1
ATOM 1451 C C . GLU A 1 188 ? 3.832 10.098 29.944 1.00 96.25 188 GLU A C 1
ATOM 1453 O O . GLU A 1 188 ? 3.917 8.873 30.005 1.00 96.25 188 GLU A O 1
ATOM 1458 N N . SER A 1 189 ? 3.194 10.807 30.882 1.00 94.88 189 SER A N 1
ATOM 1459 C CA . SER A 1 189 ? 2.654 10.211 32.105 1.00 94.88 189 SER A CA 1
ATOM 1460 C C . SER A 1 189 ? 1.549 9.186 31.825 1.00 94.88 189 SER A C 1
ATOM 1462 O O . SER A 1 189 ? 1.524 8.114 32.440 1.00 94.88 189 SER A O 1
ATOM 1464 N N . ALA A 1 190 ? 0.639 9.497 30.900 1.00 95.88 190 ALA A N 1
ATOM 1465 C CA . ALA A 1 190 ? -0.444 8.599 30.521 1.00 95.88 190 ALA A CA 1
ATOM 1466 C C . ALA A 1 190 ? 0.072 7.373 29.756 1.00 95.88 190 ALA A C 1
ATOM 1468 O O . ALA A 1 190 ? -0.304 6.256 30.099 1.00 95.88 190 ALA A O 1
ATOM 1469 N N . ALA A 1 191 ? 0.967 7.557 28.782 1.00 96.25 191 ALA A N 1
ATOM 1470 C CA . ALA A 1 191 ? 1.554 6.477 27.993 1.00 96.25 191 ALA A CA 1
ATOM 1471 C C . ALA A 1 191 ? 2.366 5.519 28.873 1.00 96.25 191 ALA A C 1
ATOM 1473 O O . ALA A 1 191 ? 2.159 4.311 28.786 1.00 96.25 191 ALA A O 1
ATOM 1474 N N . ALA A 1 192 ? 3.181 6.039 29.797 1.00 92.94 192 ALA A N 1
ATOM 1475 C CA . ALA A 1 192 ? 3.903 5.219 30.771 1.00 92.94 192 ALA A CA 1
ATOM 1476 C C . ALA A 1 192 ? 2.942 4.418 31.668 1.00 92.94 192 ALA A C 1
ATOM 1478 O O . ALA A 1 192 ? 3.133 3.221 31.889 1.00 92.94 192 ALA A O 1
ATOM 1479 N N . SER A 1 193 ? 1.863 5.049 32.144 1.00 93.81 193 SER A N 1
ATOM 1480 C CA . SER A 1 193 ? 0.841 4.364 32.949 1.00 93.81 193 SER A CA 1
ATOM 1481 C C . SER A 1 193 ? 0.132 3.264 32.151 1.00 93.81 193 SER A C 1
ATOM 1483 O O . SER A 1 193 ? -0.064 2.158 32.653 1.00 93.81 193 SER A O 1
ATOM 1485 N N . HIS A 1 194 ? -0.228 3.550 30.898 1.00 96.75 194 HIS A N 1
ATOM 1486 C CA . HIS A 1 194 ? -0.863 2.595 29.996 1.00 96.75 194 HIS A CA 1
ATOM 1487 C C . HIS A 1 194 ? 0.066 1.414 29.675 1.00 96.75 194 HIS A C 1
ATOM 1489 O O . HIS A 1 194 ? -0.400 0.276 29.700 1.00 96.75 194 HIS A O 1
ATOM 1495 N N . ALA A 1 195 ? 1.363 1.658 29.450 1.00 94.00 195 ALA A N 1
ATOM 1496 C CA . ALA A 1 195 ? 2.361 0.623 29.182 1.00 94.00 195 ALA A CA 1
ATOM 1497 C C . ALA A 1 195 ? 2.490 -0.356 30.360 1.00 94.00 195 ALA A C 1
ATOM 1499 O O . ALA A 1 195 ? 2.364 -1.565 30.174 1.00 94.00 195 ALA A O 1
ATOM 1500 N N . VAL A 1 196 ? 2.633 0.156 31.590 1.00 90.94 196 VAL A N 1
ATOM 1501 C CA . VAL A 1 196 ? 2.727 -0.676 32.808 1.00 90.94 196 VAL A CA 1
ATOM 1502 C C . VAL A 1 196 ? 1.476 -1.538 32.994 1.00 90.94 196 VAL A C 1
ATOM 1504 O O . VAL A 1 196 ? 1.568 -2.734 33.286 1.00 90.94 196 VAL A O 1
ATOM 1507 N N . VAL A 1 197 ? 0.294 -0.945 32.805 1.00 92.75 197 VAL A N 1
ATOM 1508 C CA . VAL A 1 197 ? -0.981 -1.668 32.879 1.00 92.75 197 VAL A CA 1
ATOM 1509 C C . VAL A 1 197 ? -1.048 -2.755 31.810 1.00 92.75 197 VAL A C 1
ATOM 1511 O O . VAL A 1 197 ? -1.383 -3.895 32.128 1.00 92.75 197 VAL A O 1
ATOM 1514 N N . ALA A 1 198 ? -0.727 -2.425 30.560 1.00 94.69 198 ALA A N 1
ATOM 1515 C CA . ALA A 1 198 ? -0.816 -3.347 29.435 1.00 94.69 198 ALA A CA 1
ATOM 1516 C C . ALA A 1 198 ? 0.159 -4.521 29.574 1.00 94.69 198 ALA A C 1
ATOM 1518 O O . ALA A 1 198 ? -0.251 -5.664 29.397 1.00 94.69 198 ALA A O 1
ATOM 1519 N N . GLN A 1 199 ? 1.409 -4.268 29.969 1.00 92.06 199 GLN A N 1
ATOM 1520 C CA . GLN A 1 199 ? 2.406 -5.314 30.213 1.00 92.06 199 GLN A CA 1
ATOM 1521 C C . GLN A 1 199 ? 1.976 -6.247 31.350 1.00 92.06 199 GLN A C 1
ATOM 1523 O O . GLN A 1 199 ? 2.019 -7.470 31.214 1.00 92.06 199 GLN A O 1
ATOM 1528 N N . SER A 1 200 ? 1.498 -5.698 32.469 1.00 90.31 200 SER A N 1
ATOM 1529 C CA . SER A 1 200 ? 1.062 -6.533 33.590 1.00 90.31 200 SER A CA 1
ATOM 1530 C C . SER A 1 200 ? -0.214 -7.327 33.275 1.00 90.31 200 SER A C 1
ATOM 1532 O O . SER A 1 200 ? -0.357 -8.493 33.666 1.00 90.31 200 SER A O 1
ATOM 1534 N N . LEU A 1 201 ? -1.131 -6.740 32.501 1.00 92.00 201 LEU A N 1
ATOM 1535 C CA . LEU A 1 201 ? -2.294 -7.457 31.992 1.00 92.00 201 LEU A CA 1
ATOM 1536 C C . LEU A 1 201 ? -1.896 -8.527 30.975 1.00 92.00 201 LEU A C 1
ATOM 1538 O O . LEU A 1 201 ? -2.460 -9.612 31.047 1.00 92.00 201 LEU A O 1
ATOM 1542 N N . ALA A 1 202 ? -0.898 -8.300 30.117 1.00 90.94 202 ALA A N 1
ATOM 1543 C CA . ALA A 1 202 ? -0.364 -9.321 29.213 1.00 90.94 202 ALA A CA 1
ATOM 1544 C C . ALA A 1 202 ? 0.173 -10.535 29.986 1.00 90.94 202 ALA A C 1
ATOM 1546 O O . ALA A 1 202 ? -0.185 -11.667 29.676 1.00 90.94 202 ALA A O 1
ATOM 1547 N N . LEU A 1 203 ? 0.953 -10.300 31.048 1.00 88.50 203 LEU A N 1
ATOM 1548 C CA . LEU A 1 203 ? 1.538 -11.357 31.886 1.00 88.50 203 LEU A CA 1
ATOM 1549 C C . LEU A 1 203 ? 0.498 -12.169 32.672 1.00 88.50 203 LEU A C 1
ATOM 1551 O O . LEU A 1 203 ? 0.730 -13.333 32.995 1.00 88.50 203 LEU A O 1
ATOM 1555 N N . SER A 1 204 ? -0.633 -11.554 33.022 1.00 88.19 204 SER A N 1
ATOM 1556 C CA . SER A 1 204 ? -1.724 -12.212 33.758 1.00 88.19 204 SER A CA 1
ATOM 1557 C C . SER A 1 204 ? -2.824 -12.775 32.853 1.00 88.19 204 SER A C 1
ATOM 1559 O O . SER A 1 204 ? -3.710 -13.492 33.327 1.00 88.19 204 SER A O 1
ATOM 1561 N N . SER A 1 205 ? -2.764 -12.469 31.559 1.00 87.88 205 SER A N 1
ATOM 1562 C CA . SER A 1 205 ? -3.737 -12.872 30.554 1.00 87.88 205 SER A CA 1
ATOM 1563 C C . SER A 1 205 ? -3.413 -14.254 29.968 1.00 87.88 205 SER A C 1
ATOM 1565 O O . SER A 1 205 ? -2.246 -14.630 29.863 1.00 87.88 205 SER A O 1
ATOM 1567 N N . PRO A 1 206 ? -4.429 -15.038 29.567 1.00 88.62 206 PRO A N 1
ATOM 1568 C CA . PRO A 1 206 ? -4.227 -16.217 28.727 1.00 88.62 206 PRO A CA 1
ATOM 1569 C C . PRO A 1 206 ? -3.458 -15.901 27.425 1.00 88.62 206 PRO A C 1
ATOM 1571 O O . PRO A 1 206 ? -3.454 -14.772 26.941 1.00 88.62 206 PRO A O 1
ATOM 1574 N N . SER A 1 207 ? -2.796 -16.896 26.828 1.00 79.62 207 SER A N 1
ATOM 1575 C CA . SER A 1 207 ? -1.941 -16.669 25.649 1.00 79.62 207 SER A CA 1
ATOM 1576 C C . SER A 1 207 ? -2.700 -16.171 24.412 1.00 79.62 207 SER A C 1
ATOM 1578 O O . SER A 1 207 ? -2.128 -15.459 23.591 1.00 79.62 207 SER A O 1
ATOM 1580 N N . ASP A 1 208 ? -3.987 -16.500 24.283 1.00 78.56 208 ASP A N 1
ATOM 1581 C CA . ASP A 1 208 ? -4.856 -16.043 23.194 1.00 78.56 208 ASP A CA 1
ATOM 1582 C C . ASP A 1 208 ? -5.245 -14.557 23.308 1.00 78.56 208 ASP A C 1
ATOM 1584 O O . ASP A 1 208 ? -5.615 -13.943 22.308 1.00 78.56 208 ASP A O 1
ATOM 1588 N N . THR A 1 209 ? -5.107 -13.949 24.490 1.00 83.75 209 THR A N 1
ATOM 1589 C CA . THR A 1 209 ? -5.370 -12.523 24.732 1.00 83.75 209 THR A CA 1
ATOM 1590 C C . THR A 1 209 ? -4.101 -11.666 24.805 1.00 83.75 209 THR A C 1
ATOM 1592 O O . THR A 1 209 ? -4.186 -10.440 24.769 1.00 83.75 209 THR A O 1
ATOM 1595 N N . ALA A 1 210 ? -2.911 -12.274 24.834 1.00 84.31 210 ALA A N 1
ATOM 1596 C CA . ALA A 1 210 ? -1.638 -11.549 24.882 1.00 84.31 210 ALA A CA 1
ATOM 1597 C C . ALA A 1 210 ? -1.414 -10.632 23.660 1.00 84.31 210 ALA A C 1
ATOM 1599 O O . ALA A 1 210 ? -0.882 -9.533 23.800 1.00 84.31 210 ALA A O 1
ATOM 1600 N N . SER A 1 211 ? -1.875 -11.045 22.474 1.00 84.12 211 SER A N 1
ATOM 1601 C CA . SER A 1 211 ? -1.610 -10.342 21.208 1.00 84.12 211 SER A CA 1
ATOM 1602 C C . SER A 1 211 ? -2.154 -8.909 21.157 1.00 84.12 211 SER A C 1
ATOM 1604 O O . SER A 1 211 ? -1.500 -8.020 20.613 1.00 84.12 211 SER A O 1
ATOM 1606 N N . PHE A 1 212 ? -3.329 -8.642 21.736 1.00 90.88 212 PHE A N 1
ATOM 1607 C CA . PHE A 1 212 ? -3.874 -7.284 21.753 1.00 90.88 212 PHE A CA 1
ATOM 1608 C C . PHE A 1 212 ? -3.242 -6.411 22.837 1.00 90.88 212 PHE A C 1
ATOM 1610 O O . PHE A 1 212 ? -3.166 -5.198 22.655 1.00 90.88 212 PHE A O 1
ATOM 1617 N N . TRP A 1 213 ? -2.728 -6.998 23.923 1.00 94.81 213 TRP A N 1
ATOM 1618 C CA . TRP A 1 213 ? -1.915 -6.249 24.881 1.00 94.81 213 TRP A CA 1
ATOM 1619 C C . TRP A 1 213 ? -0.589 -5.813 24.268 1.00 94.81 213 TRP A C 1
ATOM 1621 O O . TRP A 1 213 ? -0.178 -4.681 24.501 1.00 94.81 213 TRP A O 1
ATOM 1631 N N . THR A 1 214 ? 0.027 -6.643 23.420 1.00 88.69 214 THR A N 1
ATOM 1632 C CA . THR A 1 214 ? 1.214 -6.248 22.646 1.00 88.69 214 THR A CA 1
ATOM 1633 C C . THR A 1 214 ? 0.930 -5.017 21.787 1.00 88.69 214 THR A C 1
ATOM 1635 O O . THR A 1 214 ? 1.668 -4.049 21.877 1.00 88.69 214 THR A O 1
ATOM 1638 N N . LYS A 1 215 ? -0.209 -4.958 21.079 1.00 91.81 215 LYS A N 1
ATOM 1639 C CA . LYS A 1 215 ? -0.596 -3.758 20.305 1.00 91.81 215 LYS A CA 1
ATOM 1640 C C . LYS A 1 215 ? -0.698 -2.491 21.159 1.00 91.81 215 LYS A C 1
ATOM 1642 O O . LYS A 1 215 ? -0.340 -1.413 20.695 1.00 91.81 215 LYS A O 1
ATOM 1647 N N . VAL A 1 216 ? -1.222 -2.612 22.382 1.00 96.88 216 VAL A N 1
ATOM 1648 C CA . VAL A 1 216 ? -1.315 -1.490 23.330 1.00 96.88 216 VAL A CA 1
ATOM 1649 C C . VAL A 1 216 ? 0.081 -1.052 23.772 1.00 96.88 216 VAL A C 1
ATOM 1651 O O . VAL A 1 216 ? 0.346 0.148 23.771 1.00 96.88 216 VAL A O 1
ATOM 1654 N N . VAL A 1 217 ? 0.960 -2.006 24.104 1.00 94.44 217 VAL A N 1
ATOM 1655 C CA . VAL A 1 217 ? 2.357 -1.750 24.491 1.00 94.44 217 VAL A CA 1
ATOM 1656 C C . VAL A 1 217 ? 3.113 -1.061 23.356 1.00 94.44 217 VAL A C 1
ATOM 1658 O O . VAL A 1 217 ? 3.611 0.043 23.565 1.00 94.44 217 VAL A O 1
ATOM 1661 N N . ASP A 1 218 ? 3.089 -1.620 22.146 1.00 90.31 218 ASP A N 1
ATOM 1662 C CA . ASP A 1 218 ? 3.778 -1.065 20.975 1.00 90.31 218 ASP A CA 1
ATOM 1663 C C . ASP A 1 218 ? 3.330 0.381 20.693 1.00 90.31 218 ASP A C 1
ATOM 1665 O O . ASP A 1 218 ? 4.142 1.274 20.455 1.00 90.31 218 ASP A O 1
ATOM 1669 N N . ALA A 1 219 ? 2.018 0.642 20.766 1.00 95.00 219 ALA A N 1
ATOM 1670 C CA . ALA A 1 219 ? 1.466 1.977 20.555 1.00 95.00 219 ALA A CA 1
ATOM 1671 C C . ALA A 1 219 ? 1.902 2.976 21.642 1.00 95.00 219 ALA A C 1
ATOM 1673 O O . ALA A 1 219 ? 2.150 4.149 21.347 1.00 95.00 219 ALA A O 1
ATOM 1674 N N . THR A 1 220 ? 1.991 2.530 22.902 1.00 95.88 220 THR A N 1
ATOM 1675 C CA . THR A 1 220 ? 2.493 3.368 24.001 1.00 95.88 220 THR A CA 1
ATOM 1676 C C . THR A 1 220 ? 3.982 3.646 23.890 1.00 95.88 220 THR A C 1
ATOM 1678 O O . THR A 1 220 ? 4.368 4.792 24.092 1.00 95.88 220 THR A O 1
ATOM 1681 N N . GLU A 1 221 ? 4.793 2.647 23.540 1.00 92.56 221 GLU A N 1
ATOM 1682 C CA . GLU A 1 221 ? 6.243 2.782 23.367 1.00 92.56 221 GLU A CA 1
ATOM 1683 C C . GLU A 1 221 ? 6.556 3.777 22.251 1.00 92.56 221 GLU A C 1
ATOM 1685 O O . GLU A 1 221 ? 7.198 4.789 22.509 1.00 92.56 221 GLU A O 1
ATOM 1690 N N . ASN A 1 222 ? 5.949 3.606 21.073 1.00 92.19 222 ASN A N 1
ATOM 1691 C CA . ASN A 1 222 ? 6.113 4.542 19.958 1.00 92.19 222 ASN A CA 1
ATOM 1692 C C . ASN A 1 222 ? 5.706 5.987 20.324 1.00 92.19 222 ASN A C 1
ATOM 1694 O O . ASN A 1 222 ? 6.334 6.967 19.917 1.00 92.19 222 ASN A O 1
ATOM 1698 N N . THR A 1 223 ? 4.651 6.141 21.133 1.00 95.69 223 THR A N 1
ATOM 1699 C CA . THR A 1 223 ? 4.232 7.468 21.607 1.00 95.69 223 THR A CA 1
ATOM 1700 C C . THR A 1 223 ? 5.225 8.055 22.610 1.00 95.69 223 THR A C 1
ATOM 1702 O O . THR A 1 223 ? 5.497 9.253 22.549 1.00 95.69 223 THR A O 1
ATOM 1705 N N . MET A 1 224 ? 5.774 7.248 23.524 1.00 95.25 224 MET A N 1
ATOM 1706 C CA . MET A 1 224 ? 6.807 7.690 24.467 1.00 95.25 224 MET A CA 1
ATOM 1707 C C . MET A 1 224 ? 8.089 8.094 23.738 1.00 95.25 224 MET A C 1
ATOM 1709 O O . MET A 1 224 ? 8.632 9.151 24.051 1.00 95.25 224 MET A O 1
ATOM 1713 N N . ASP A 1 225 ? 8.503 7.336 22.722 1.00 91.75 225 ASP A N 1
ATOM 1714 C CA . ASP A 1 225 ? 9.656 7.663 21.877 1.00 91.75 225 ASP A CA 1
ATOM 1715 C C . ASP A 1 225 ? 9.453 9.015 21.179 1.00 91.75 225 ASP A C 1
ATOM 1717 O O . ASP A 1 225 ? 10.281 9.919 21.293 1.00 91.75 225 ASP A O 1
ATOM 1721 N N . THR A 1 226 ? 8.280 9.222 20.570 1.00 92.94 226 THR A N 1
ATOM 1722 C CA . THR A 1 226 ? 7.932 10.502 19.927 1.00 92.94 226 THR A CA 1
ATOM 1723 C C . THR A 1 226 ? 7.936 11.670 20.922 1.00 92.94 226 THR A C 1
ATOM 1725 O O . THR A 1 226 ? 8.342 12.788 20.594 1.00 92.94 226 THR A O 1
ATOM 1728 N N . VAL A 1 227 ? 7.481 11.442 22.159 1.00 95.50 227 VAL A N 1
ATOM 1729 C CA . VAL A 1 227 ? 7.494 12.451 23.229 1.00 95.50 227 VAL A CA 1
ATOM 1730 C C . VAL A 1 227 ? 8.919 12.760 23.694 1.00 95.50 227 VAL A C 1
ATOM 1732 O O . VAL A 1 227 ? 9.235 13.935 23.923 1.00 95.50 227 VAL A O 1
ATOM 1735 N N . ALA A 1 228 ? 9.775 11.743 23.815 1.00 93.19 228 ALA A N 1
ATOM 1736 C CA . ALA A 1 228 ? 11.181 11.893 24.175 1.00 93.19 228 ALA A CA 1
ATOM 1737 C C . ALA A 1 228 ? 11.926 12.715 23.113 1.00 93.19 228 ALA A C 1
ATOM 1739 O O . ALA A 1 228 ? 12.570 13.712 23.459 1.00 93.19 228 ALA A O 1
ATOM 1740 N N . ASP A 1 229 ? 11.728 12.391 21.833 1.00 92.00 229 ASP A N 1
ATOM 1741 C CA . ASP A 1 229 ? 12.287 13.125 20.694 1.00 92.00 229 ASP A CA 1
ATOM 1742 C C . ASP A 1 229 ? 11.806 14.580 20.671 1.00 92.00 229 ASP A C 1
ATOM 1744 O O . ASP A 1 229 ? 12.606 15.520 20.623 1.00 92.00 229 ASP A O 1
ATOM 1748 N N . ALA A 1 230 ? 10.494 14.797 20.804 1.00 92.50 230 ALA A N 1
ATOM 1749 C CA . ALA A 1 230 ? 9.905 16.134 20.859 1.00 92.50 230 ALA A CA 1
ATOM 1750 C C . ALA A 1 230 ? 10.398 16.963 22.063 1.00 92.50 230 ALA A C 1
ATOM 1752 O O . ALA A 1 230 ? 10.408 18.199 22.005 1.00 92.50 230 ALA A O 1
ATOM 1753 N N . SER A 1 231 ? 10.826 16.298 23.139 1.00 92.69 231 SER A N 1
ATOM 1754 C CA . SER A 1 231 ? 11.389 16.915 24.346 1.00 92.69 231 SER A CA 1
ATOM 1755 C C . SER A 1 231 ? 12.919 17.025 24.319 1.00 92.69 231 SER A C 1
ATOM 1757 O O . SER A 1 231 ? 13.490 17.626 25.228 1.00 92.69 231 SER A O 1
ATOM 1759 N N . ASN A 1 232 ? 13.585 16.516 23.275 1.00 92.38 232 ASN A N 1
ATOM 1760 C CA . ASN A 1 232 ? 15.044 16.379 23.177 1.00 92.38 232 ASN A CA 1
ATOM 1761 C C . ASN A 1 232 ? 15.661 15.608 24.362 1.00 92.38 232 ASN A C 1
ATOM 1763 O O . ASN A 1 232 ? 16.736 15.969 24.851 1.00 92.38 232 ASN A O 1
ATOM 1767 N N . GLN A 1 233 ? 14.971 14.578 24.854 1.00 87.31 233 GLN A N 1
ATOM 1768 C CA . GLN A 1 233 ? 15.534 13.668 25.849 1.00 87.31 233 GLN A CA 1
ATOM 1769 C C . GLN A 1 233 ? 16.462 12.645 25.163 1.00 87.31 233 GLN A C 1
ATOM 1771 O O . GLN A 1 233 ? 16.200 12.246 24.029 1.00 87.31 233 GLN A O 1
ATOM 1776 N N . PRO A 1 234 ? 17.566 12.222 25.804 1.00 79.56 234 PRO A N 1
ATOM 1777 C CA . PRO A 1 234 ? 18.405 11.154 25.269 1.00 79.56 234 PRO A CA 1
ATOM 1778 C C . PRO A 1 234 ? 17.661 9.811 25.297 1.00 79.56 234 PRO A C 1
ATOM 1780 O O . PRO A 1 234 ? 16.908 9.544 26.230 1.00 79.56 234 PRO A O 1
ATOM 1783 N N . ALA A 1 235 ? 17.945 8.933 24.328 1.00 72.38 235 ALA A N 1
ATOM 1784 C CA . ALA A 1 235 ? 17.315 7.609 24.215 1.00 72.38 235 ALA A CA 1
ATOM 1785 C C . ALA A 1 235 ? 17.476 6.731 25.473 1.00 72.38 235 ALA A C 1
ATOM 1787 O O . ALA A 1 235 ? 16.634 5.887 25.759 1.00 72.38 235 ALA A O 1
ATOM 1788 N N . ILE A 1 236 ? 18.554 6.934 26.237 1.00 71.88 236 ILE A N 1
ATOM 1789 C CA . ILE A 1 236 ? 18.752 6.321 27.551 1.00 71.88 236 ILE A CA 1
ATOM 1790 C C . ILE A 1 236 ? 18.763 7.453 28.584 1.00 71.88 236 ILE A C 1
ATOM 1792 O O . ILE A 1 236 ? 19.697 8.263 28.575 1.00 71.88 236 ILE A O 1
ATOM 1796 N N . PRO A 1 237 ? 17.766 7.524 29.486 1.00 71.81 237 PRO A N 1
ATOM 1797 C CA . PRO A 1 237 ? 17.768 8.488 30.576 1.00 71.81 237 PRO A CA 1
ATOM 1798 C C . PRO A 1 237 ? 19.018 8.322 31.446 1.00 71.81 237 PRO A C 1
ATOM 1800 O O . PRO A 1 237 ? 19.434 7.201 31.747 1.00 71.81 237 PRO A O 1
ATOM 1803 N N . GLU A 1 238 ? 19.596 9.431 31.905 1.00 75.00 238 GLU A N 1
ATOM 1804 C CA . GLU A 1 238 ? 20.816 9.419 32.727 1.00 75.00 238 GLU A CA 1
ATOM 1805 C C . GLU A 1 238 ? 20.638 8.574 34.002 1.00 75.00 238 GLU A C 1
ATOM 1807 O O . GLU A 1 238 ? 21.528 7.818 34.391 1.00 75.00 238 GLU A O 1
ATOM 1812 N N . ASP A 1 239 ? 19.447 8.606 34.602 1.00 75.19 239 ASP A N 1
ATOM 1813 C CA . ASP A 1 239 ? 19.108 7.793 35.772 1.00 75.19 239 ASP A CA 1
ATOM 1814 C C . ASP A 1 239 ? 19.102 6.288 35.479 1.00 75.19 239 ASP A C 1
ATOM 1816 O O . ASP A 1 239 ? 19.551 5.503 36.319 1.00 75.19 239 ASP A O 1
ATOM 1820 N N . LEU A 1 240 ? 18.648 5.875 34.290 1.00 75.31 240 LEU A N 1
ATOM 1821 C CA . LEU A 1 240 ? 18.694 4.477 33.862 1.00 75.31 240 LEU A CA 1
ATOM 1822 C C . LEU A 1 240 ? 20.129 4.045 33.582 1.00 75.31 240 LEU A C 1
ATOM 1824 O O . LEU A 1 240 ? 20.546 2.991 34.055 1.00 75.31 240 LEU A O 1
ATOM 1828 N N . SER A 1 241 ? 20.904 4.880 32.886 1.00 77.00 241 SER A N 1
ATOM 1829 C CA . SER A 1 241 ? 22.335 4.643 32.664 1.00 77.00 241 SER A CA 1
ATOM 1830 C C . SER A 1 241 ? 23.059 4.417 33.998 1.00 77.00 241 SER A C 1
ATOM 1832 O O . SER A 1 241 ? 23.772 3.428 34.174 1.00 77.00 241 SER A O 1
ATOM 1834 N N . ASN A 1 242 ? 22.796 5.280 34.983 1.00 84.00 242 ASN A N 1
ATOM 1835 C CA . ASN A 1 242 ? 23.325 5.156 36.341 1.00 84.00 242 ASN A CA 1
ATOM 1836 C C . ASN A 1 242 ? 22.802 3.903 37.067 1.00 84.00 242 ASN A C 1
ATOM 1838 O O . ASN A 1 242 ? 23.533 3.284 37.840 1.00 84.00 242 ASN A O 1
ATOM 1842 N N . GLY A 1 243 ? 21.542 3.520 36.845 1.00 78.38 243 GLY A N 1
ATOM 1843 C CA . GLY A 1 243 ? 20.924 2.311 37.393 1.00 78.38 243 GLY A CA 1
ATOM 1844 C C . GLY A 1 243 ? 21.572 1.032 36.866 1.00 78.38 243 GLY A C 1
ATOM 1845 O O . GLY A 1 243 ? 21.997 0.196 37.661 1.00 78.38 243 GLY A O 1
ATOM 1846 N N . ILE A 1 244 ? 21.736 0.920 35.547 1.00 76.56 244 ILE A N 1
ATOM 1847 C CA . ILE A 1 244 ? 22.444 -0.185 34.884 1.00 76.56 244 ILE A CA 1
ATOM 1848 C C . ILE A 1 244 ? 23.880 -0.264 35.411 1.00 76.56 244 ILE A C 1
ATOM 1850 O O . ILE A 1 244 ? 24.363 -1.339 35.761 1.00 76.56 244 ILE A O 1
ATOM 1854 N N . GLN A 1 245 ? 24.549 0.881 35.562 1.00 82.19 245 GLN A N 1
ATOM 1855 C CA . GLN A 1 245 ? 25.909 0.935 36.091 1.00 82.19 245 GLN A CA 1
ATOM 1856 C C . GLN A 1 245 ? 25.985 0.484 37.560 1.00 82.19 245 GLN A C 1
ATOM 1858 O O . GLN A 1 245 ? 26.887 -0.267 37.923 1.00 82.19 245 GLN A O 1
ATOM 1863 N N . LYS A 1 246 ? 24.991 0.825 38.388 1.00 87.75 246 LYS A N 1
ATOM 1864 C CA . LYS A 1 246 ? 24.870 0.303 39.761 1.00 87.75 246 LYS A CA 1
ATOM 1865 C C . LYS A 1 246 ? 24.584 -1.196 39.799 1.00 87.75 246 LYS A C 1
ATOM 1867 O O . LYS A 1 246 ? 25.158 -1.885 40.635 1.00 87.75 246 LYS A O 1
ATOM 1872 N N . LEU A 1 247 ? 23.723 -1.715 38.922 1.00 82.00 247 LEU A N 1
ATOM 1873 C CA . LEU A 1 247 ? 23.459 -3.157 38.828 1.00 82.00 247 LEU A CA 1
ATOM 1874 C C . LEU A 1 247 ? 24.726 -3.922 38.414 1.00 82.00 247 LEU A C 1
ATOM 1876 O O . LEU A 1 247 ? 24.996 -4.992 38.967 1.00 82.00 247 LEU A O 1
ATOM 1880 N N . LYS A 1 248 ? 25.534 -3.335 37.516 1.00 86.00 248 LYS A N 1
ATOM 1881 C CA . LYS A 1 248 ? 26.865 -3.830 37.127 1.00 86.00 248 LYS A CA 1
ATOM 1882 C C . LYS A 1 248 ? 27.823 -3.838 38.320 1.00 86.00 248 LYS A C 1
ATOM 1884 O O . LYS A 1 248 ? 28.459 -4.851 38.594 1.00 86.00 248 LYS A O 1
ATOM 1889 N N . GLU A 1 249 ? 27.895 -2.743 39.074 1.00 87.06 249 GLU A N 1
ATOM 1890 C CA . GLU A 1 249 ? 28.730 -2.641 40.283 1.00 87.06 249 GLU A CA 1
ATOM 1891 C C . GLU A 1 249 ? 28.302 -3.611 41.396 1.00 87.06 249 GLU A C 1
ATOM 1893 O O . GLU A 1 249 ? 29.143 -4.106 42.145 1.00 87.06 249 GLU A O 1
ATOM 1898 N N . GLN A 1 250 ? 27.005 -3.910 41.499 1.00 90.88 250 GLN A N 1
ATOM 1899 C CA . GLN A 1 250 ? 26.453 -4.866 42.464 1.00 90.88 250 GLN A CA 1
ATOM 1900 C C . GLN A 1 250 ? 26.646 -6.332 42.046 1.00 90.88 250 GLN A C 1
ATOM 1902 O O . GLN A 1 250 ? 26.341 -7.226 42.836 1.00 90.88 250 GLN A O 1
ATOM 1907 N N . GLY A 1 251 ? 27.136 -6.591 40.828 1.00 85.31 251 GLY A N 1
ATOM 1908 C CA . GLY A 1 251 ? 27.263 -7.939 40.271 1.00 85.31 251 GLY A CA 1
ATOM 1909 C C . GLY A 1 251 ? 25.919 -8.637 40.041 1.00 85.31 251 GLY A C 1
ATOM 1910 O O . GLY A 1 251 ? 25.885 -9.861 39.949 1.00 85.31 251 GLY A O 1
ATOM 1911 N N . LEU A 1 252 ? 24.818 -7.874 39.996 1.00 75.38 252 LEU A N 1
ATOM 1912 C CA . LEU A 1 252 ? 23.478 -8.387 39.688 1.00 75.38 252 LEU A CA 1
ATOM 1913 C C . LEU A 1 252 ? 23.278 -8.587 38.188 1.00 75.38 252 LEU A C 1
ATOM 1915 O O . LEU A 1 252 ? 22.514 -9.459 37.790 1.00 75.38 252 LEU A O 1
ATOM 1919 N N . ILE A 1 253 ? 23.981 -7.791 37.385 1.00 74.50 253 ILE A N 1
ATOM 1920 C CA . ILE A 1 253 ? 24.202 -8.053 35.969 1.00 74.50 253 ILE A CA 1
ATOM 1921 C C . ILE A 1 253 ? 25.704 -8.167 35.753 1.00 74.50 253 ILE A C 1
ATOM 1923 O O . ILE A 1 253 ? 26.501 -7.426 36.343 1.00 74.50 253 ILE A O 1
ATOM 1927 N N . THR A 1 254 ? 26.102 -9.125 34.935 1.00 78.81 254 THR A N 1
ATOM 1928 C CA . THR A 1 254 ? 27.499 -9.287 34.542 1.00 78.81 254 THR A CA 1
ATOM 1929 C C . THR A 1 254 ? 27.965 -8.069 33.736 1.00 78.81 254 THR A C 1
ATOM 1931 O O . THR A 1 254 ? 27.144 -7.387 33.109 1.00 78.81 254 THR A O 1
ATOM 1934 N N . PRO A 1 255 ? 29.273 -7.755 33.728 1.00 75.00 255 PRO A N 1
ATOM 1935 C CA . PRO A 1 255 ? 29.818 -6.762 32.813 1.00 75.00 255 PRO A CA 1
ATOM 1936 C C . PRO A 1 255 ? 29.376 -7.011 31.373 1.00 75.00 255 PRO A C 1
ATOM 1938 O O . PRO A 1 255 ? 28.985 -6.059 30.717 1.00 75.00 255 PRO A O 1
ATOM 1941 N N . GLU A 1 256 ? 29.313 -8.270 30.941 1.00 68.06 256 GLU A N 1
ATOM 1942 C CA . GLU A 1 256 ? 28.841 -8.686 29.623 1.00 68.06 256 GLU A CA 1
ATOM 1943 C C . GLU A 1 256 ? 27.343 -8.413 29.401 1.00 68.06 256 GLU A C 1
ATOM 1945 O O . GLU A 1 256 ? 26.962 -8.011 28.311 1.00 68.06 256 GLU A O 1
ATOM 1950 N N . GLU A 1 257 ? 26.468 -8.590 30.395 1.00 65.38 257 GLU A N 1
ATOM 1951 C CA . GLU A 1 257 ? 25.037 -8.243 30.286 1.00 65.38 257 GLU A CA 1
ATOM 1952 C C . GLU A 1 257 ? 24.805 -6.732 30.278 1.00 65.38 257 GLU A C 1
ATOM 1954 O O . GLU A 1 257 ? 24.019 -6.231 29.475 1.00 65.38 257 GLU A O 1
ATOM 1959 N N . SER A 1 258 ? 25.531 -5.986 31.114 1.00 72.69 258 SER A N 1
ATOM 1960 C CA . SER A 1 258 ? 25.530 -4.525 31.045 1.00 72.69 258 SER A CA 1
ATOM 1961 C C . SER A 1 258 ? 26.062 -4.048 29.696 1.00 72.69 258 SER A C 1
ATOM 1963 O O . SER A 1 258 ? 25.483 -3.146 29.099 1.00 72.69 258 SER A O 1
ATOM 1965 N N . ASP A 1 259 ? 27.134 -4.658 29.199 1.00 68.94 259 ASP A N 1
ATOM 1966 C CA . ASP A 1 259 ? 27.751 -4.315 27.924 1.00 68.94 259 ASP A CA 1
ATOM 1967 C C . ASP A 1 259 ? 26.935 -4.844 26.739 1.00 68.94 259 ASP A C 1
ATOM 1969 O O . ASP A 1 259 ? 27.138 -4.344 25.647 1.00 68.94 259 ASP A O 1
ATOM 1973 N N . LYS A 1 260 ? 25.980 -5.772 26.934 1.00 63.84 260 LYS A N 1
ATOM 1974 C CA . LYS A 1 260 ? 24.918 -6.154 25.977 1.00 63.84 260 LYS A CA 1
ATOM 1975 C C . LYS A 1 260 ? 23.749 -5.171 25.981 1.00 63.84 260 LYS A C 1
ATOM 1977 O O . LYS A 1 260 ? 23.226 -4.874 24.912 1.00 63.84 260 LYS A O 1
ATOM 1982 N N . LEU A 1 261 ? 23.388 -4.610 27.139 1.00 55.56 261 LEU A N 1
ATOM 1983 C CA . LEU A 1 261 ? 22.436 -3.494 27.236 1.00 55.56 261 LEU A CA 1
ATOM 1984 C C . LEU A 1 261 ? 22.991 -2.234 26.550 1.00 55.56 261 LEU A C 1
ATOM 1986 O O . LEU A 1 261 ? 22.267 -1.557 25.827 1.00 55.56 261 LEU A O 1
ATOM 1990 N N . TYR A 1 262 ? 24.299 -1.985 26.668 1.00 59.25 262 TYR A N 1
ATOM 1991 C CA . TYR A 1 262 ? 25.023 -1.010 25.835 1.00 59.25 262 TYR A CA 1
ATOM 1992 C C . TYR A 1 262 ? 25.433 -1.579 24.455 1.00 59.25 262 TYR A C 1
ATOM 1994 O O . TYR A 1 262 ? 25.803 -0.843 23.541 1.00 59.25 262 TYR A O 1
ATOM 2002 N N . GLY A 1 263 ? 25.335 -2.898 24.293 1.00 50.78 263 GLY A N 1
ATOM 2003 C CA . GLY A 1 263 ? 25.791 -3.715 23.164 1.00 50.78 263 GLY A CA 1
ATOM 2004 C C . GLY A 1 263 ? 24.734 -3.948 22.102 1.00 50.78 263 GLY A C 1
ATOM 2005 O O . GLY A 1 263 ? 24.963 -4.729 21.179 1.00 50.78 263 GLY A O 1
ATOM 2006 N N . LEU A 1 264 ? 23.640 -3.183 22.141 1.00 57.09 264 LEU A N 1
ATOM 2007 C CA . LEU A 1 264 ? 22.873 -2.830 20.944 1.00 57.09 264 LEU A CA 1
ATOM 2008 C C . LEU A 1 264 ? 23.815 -2.505 19.775 1.00 57.09 264 LEU A C 1
ATOM 2010 O O . LEU A 1 264 ? 23.525 -2.878 18.648 1.00 57.09 264 LEU A O 1
ATOM 2014 N N . GLN A 1 265 ? 25.002 -1.954 20.044 1.00 56.28 265 GLN A N 1
ATOM 2015 C CA . GLN A 1 265 ? 26.077 -1.772 19.072 1.00 56.28 265 GLN A CA 1
ATOM 2016 C C . GLN A 1 265 ? 26.512 -3.055 18.325 1.00 56.28 265 GLN A C 1
ATOM 2018 O O . GLN A 1 265 ? 26.825 -2.968 17.143 1.00 56.28 265 GLN A O 1
ATOM 2023 N N . ALA A 1 266 ? 26.545 -4.234 18.961 1.00 66.06 266 ALA A N 1
ATOM 2024 C CA . ALA A 1 266 ? 26.930 -5.506 18.334 1.00 66.06 266 ALA A CA 1
ATOM 2025 C C . ALA A 1 266 ? 25.800 -6.091 17.475 1.00 66.06 266 ALA A C 1
ATOM 2027 O O . ALA A 1 266 ? 26.060 -6.603 16.389 1.00 66.06 266 ALA A O 1
ATOM 2028 N N . VAL A 1 267 ? 24.543 -5.951 17.910 1.00 67.38 267 VAL A N 1
ATOM 2029 C CA . VAL A 1 267 ? 23.358 -6.316 17.111 1.00 67.38 267 VAL A CA 1
ATOM 2030 C C . VAL A 1 267 ? 23.201 -5.363 15.926 1.00 67.38 267 VAL A C 1
ATOM 2032 O O . VAL A 1 267 ? 23.006 -5.812 14.798 1.00 67.38 267 VAL A O 1
ATOM 2035 N N . ILE A 1 268 ? 23.382 -4.060 16.154 1.00 67.88 268 ILE A N 1
ATOM 2036 C CA . ILE A 1 268 ? 23.473 -3.036 15.110 1.00 67.88 268 ILE A CA 1
ATOM 2037 C C . ILE A 1 268 ? 24.641 -3.370 14.181 1.00 67.88 268 ILE A C 1
ATOM 2039 O O . ILE A 1 268 ? 24.447 -3.391 12.974 1.00 67.88 268 ILE A O 1
ATOM 2043 N N . GLY A 1 269 ? 25.808 -3.736 14.713 1.00 76.94 269 GLY A N 1
ATOM 2044 C CA . GLY A 1 269 ? 26.986 -4.132 13.942 1.00 76.94 269 GLY A CA 1
ATOM 2045 C C . GLY A 1 269 ? 26.754 -5.375 13.082 1.00 76.94 269 GLY A C 1
ATOM 2046 O O . GLY A 1 269 ? 27.151 -5.387 11.923 1.00 76.94 269 GLY A O 1
ATOM 2047 N N . PHE A 1 270 ? 26.058 -6.392 13.594 1.00 80.50 270 PHE A N 1
ATOM 2048 C CA . PHE A 1 270 ? 25.674 -7.583 12.830 1.00 80.50 270 PHE A CA 1
ATOM 2049 C C . PHE A 1 270 ? 24.597 -7.274 11.781 1.00 80.50 270 PHE A C 1
ATOM 2051 O O . PHE A 1 270 ? 24.659 -7.779 10.659 1.00 80.50 270 PHE A O 1
ATOM 2058 N N . SER A 1 271 ? 23.641 -6.397 12.100 1.00 69.62 271 SER A N 1
ATOM 2059 C CA . SER A 1 271 ? 22.661 -5.903 11.127 1.00 69.62 271 SER A CA 1
ATOM 2060 C C . SER A 1 271 ? 23.334 -5.082 10.017 1.00 69.62 271 SER A C 1
ATOM 2062 O O . SER A 1 271 ? 23.041 -5.293 8.844 1.00 69.62 271 SER A O 1
ATOM 2064 N N . GLU A 1 272 ? 24.320 -4.247 10.361 1.00 79.44 272 GLU A N 1
ATOM 2065 C CA . GLU A 1 272 ? 25.156 -3.494 9.424 1.00 79.44 272 GLU A CA 1
ATOM 2066 C C . GLU A 1 272 ? 25.982 -4.465 8.566 1.00 79.44 272 GLU A C 1
ATOM 2068 O O . GLU A 1 272 ? 26.002 -4.346 7.344 1.00 79.44 272 GLU A O 1
ATOM 2073 N N . LEU A 1 273 ? 26.577 -5.500 9.171 1.00 82.31 273 LEU A N 1
ATOM 2074 C CA . LEU A 1 273 ? 27.327 -6.544 8.468 1.00 82.31 273 LEU A CA 1
ATOM 2075 C C . LEU A 1 273 ? 26.467 -7.279 7.423 1.00 82.31 273 LEU A C 1
ATOM 2077 O O . LEU A 1 273 ? 26.950 -7.579 6.325 1.00 82.31 273 LEU A O 1
ATOM 2081 N N . ARG A 1 274 ? 25.185 -7.516 7.735 1.00 77.00 274 ARG A N 1
ATOM 2082 C CA . ARG A 1 274 ? 24.197 -8.072 6.797 1.00 77.00 274 ARG A CA 1
ATOM 2083 C C . ARG A 1 274 ? 23.890 -7.133 5.633 1.00 77.00 274 ARG A C 1
ATOM 2085 O O . ARG A 1 274 ? 23.751 -7.612 4.512 1.00 77.00 274 ARG A O 1
ATOM 2092 N N . THR A 1 275 ? 23.872 -5.814 5.842 1.00 70.12 275 THR A N 1
ATOM 2093 C CA . THR A 1 275 ? 23.673 -4.860 4.730 1.00 70.12 275 THR A CA 1
ATOM 2094 C C . THR A 1 275 ? 24.797 -4.898 3.687 1.00 70.12 275 THR A C 1
ATOM 2096 O O . THR A 1 275 ? 24.567 -4.550 2.531 1.00 70.12 275 THR A O 1
ATOM 2099 N N . TYR A 1 276 ? 25.992 -5.381 4.053 1.00 76.62 276 TYR A N 1
ATOM 2100 C CA . TYR A 1 276 ? 27.141 -5.501 3.149 1.00 76.62 276 TYR A CA 1
ATOM 2101 C C . TYR A 1 276 ? 27.226 -6.850 2.395 1.00 76.62 276 TYR A C 1
ATOM 2103 O O . TYR A 1 276 ? 28.122 -7.014 1.565 1.00 76.62 276 TYR A O 1
ATOM 2111 N N . GLN A 1 277 ? 26.302 -7.803 2.620 1.00 62.31 277 GLN A N 1
ATOM 2112 C CA . GLN A 1 277 ? 26.346 -9.172 2.054 1.00 62.31 277 GLN A CA 1
ATOM 2113 C C . GLN A 1 277 ? 26.358 -9.248 0.513 1.00 62.31 277 GLN A C 1
ATOM 2115 O O . GLN A 1 277 ? 26.761 -10.269 -0.039 1.00 62.31 277 GLN A O 1
ATOM 2120 N N . ALA A 1 278 ? 25.944 -8.192 -0.193 1.00 52.16 278 ALA A N 1
ATOM 2121 C CA . ALA A 1 278 ? 25.821 -8.190 -1.654 1.00 52.16 278 ALA A CA 1
ATOM 2122 C C . ALA A 1 278 ? 27.106 -7.794 -2.417 1.00 52.16 278 ALA A C 1
ATOM 2124 O O . ALA A 1 278 ? 27.095 -7.752 -3.647 1.00 52.16 278 ALA A O 1
ATOM 2125 N N . LEU A 1 279 ? 28.209 -7.468 -1.730 1.00 65.50 279 LEU A N 1
ATOM 2126 C CA . LEU A 1 279 ? 29.414 -6.934 -2.377 1.00 65.50 279 LEU A CA 1
ATOM 2127 C C . LEU A 1 279 ? 30.458 -8.027 -2.657 1.00 65.50 279 LEU A C 1
ATOM 2129 O O . LEU A 1 279 ? 30.882 -8.756 -1.763 1.00 65.50 279 LEU A O 1
ATOM 2133 N N . THR A 1 280 ? 30.929 -8.112 -3.904 1.00 76.19 280 THR A N 1
ATOM 2134 C CA . THR A 1 280 ? 32.013 -9.028 -4.294 1.00 76.19 280 THR A CA 1
ATOM 2135 C C . THR A 1 280 ? 33.335 -8.655 -3.606 1.00 76.19 280 THR A C 1
ATOM 2137 O O . THR A 1 280 ? 33.673 -7.467 -3.570 1.00 76.19 280 THR A O 1
ATOM 2140 N N . PRO A 1 281 ? 34.128 -9.626 -3.113 1.00 78.88 281 PRO A N 1
ATOM 2141 C CA . PRO A 1 281 ? 35.410 -9.342 -2.473 1.00 78.88 281 PRO A CA 1
ATOM 2142 C C . PRO A 1 281 ? 36.394 -8.659 -3.448 1.00 78.88 281 PRO A C 1
ATOM 2144 O O . PRO A 1 281 ? 36.450 -9.030 -4.624 1.00 78.88 281 PRO A O 1
ATOM 2147 N N . PRO A 1 282 ? 37.190 -7.671 -2.992 1.00 84.06 282 PRO A N 1
ATOM 2148 C CA . PRO A 1 282 ? 38.153 -6.969 -3.829 1.00 84.06 282 PRO A CA 1
ATOM 2149 C C . PRO A 1 282 ? 39.245 -7.928 -4.301 1.00 84.06 282 PRO A C 1
ATOM 2151 O O . PRO A 1 282 ? 39.798 -8.699 -3.512 1.00 84.06 282 PRO A O 1
ATOM 2154 N N . THR A 1 283 ? 39.605 -7.837 -5.581 1.00 90.12 283 THR A N 1
ATOM 2155 C CA . THR A 1 283 ? 40.751 -8.571 -6.128 1.00 90.12 283 THR A CA 1
ATOM 2156 C C . THR A 1 283 ? 42.055 -8.128 -5.442 1.00 90.12 283 THR A C 1
ATOM 2158 O O . THR A 1 283 ? 42.130 -7.004 -4.935 1.00 90.12 283 THR A O 1
ATOM 2161 N N . PRO A 1 284 ? 43.124 -8.950 -5.451 1.00 90.19 284 PRO A N 1
ATOM 2162 C CA . PRO A 1 284 ? 44.409 -8.583 -4.841 1.00 90.19 284 PRO A CA 1
ATOM 2163 C C . PRO A 1 284 ? 44.981 -7.249 -5.351 1.00 90.19 284 PRO A C 1
ATOM 2165 O O . PRO A 1 284 ? 45.650 -6.523 -4.618 1.00 90.19 284 PRO A O 1
ATOM 2168 N N . GLU A 1 285 ? 44.688 -6.895 -6.604 1.00 90.50 285 GLU A N 1
ATOM 2169 C CA . GLU A 1 285 ? 45.081 -5.617 -7.197 1.00 90.50 285 GLU A CA 1
ATOM 2170 C C . GLU A 1 285 ? 44.343 -4.430 -6.555 1.00 90.50 285 GLU A C 1
ATOM 2172 O O . GLU A 1 285 ? 44.969 -3.431 -6.197 1.00 90.50 285 GLU A O 1
ATOM 2177 N N . ILE A 1 286 ? 43.028 -4.554 -6.346 1.00 89.81 286 ILE A N 1
ATOM 2178 C CA . ILE A 1 286 ? 42.212 -3.539 -5.666 1.00 89.81 286 ILE A CA 1
ATOM 2179 C C . ILE A 1 286 ? 42.611 -3.419 -4.194 1.00 89.81 286 ILE A C 1
ATOM 2181 O O . ILE A 1 286 ? 42.717 -2.305 -3.687 1.00 89.81 286 ILE A O 1
ATOM 2185 N N . GLN A 1 287 ? 42.913 -4.534 -3.523 1.00 87.62 287 GLN A N 1
ATOM 2186 C CA . GLN A 1 287 ? 43.419 -4.513 -2.147 1.00 87.62 287 GLN A CA 1
ATOM 2187 C C . GLN A 1 287 ? 44.731 -3.725 -2.035 1.00 87.62 287 GLN A C 1
ATOM 2189 O O . GLN A 1 287 ? 44.860 -2.870 -1.162 1.00 87.62 287 GLN A O 1
ATOM 2194 N N . ASN A 1 288 ? 45.673 -3.929 -2.961 1.00 91.44 288 ASN A N 1
ATOM 2195 C CA . ASN A 1 288 ? 46.923 -3.166 -2.984 1.00 91.44 288 ASN A CA 1
ATOM 2196 C C . ASN A 1 288 ? 46.668 -1.665 -3.228 1.00 91.44 288 ASN A C 1
ATOM 2198 O O . ASN A 1 288 ? 47.272 -0.824 -2.568 1.00 91.44 288 ASN A O 1
ATOM 2202 N N . LYS A 1 289 ? 45.716 -1.311 -4.104 1.00 91.69 289 LYS A N 1
ATOM 2203 C CA . LYS A 1 289 ? 45.303 0.089 -4.324 1.00 91.69 289 LYS A CA 1
ATOM 2204 C C . LYS A 1 289 ? 44.664 0.718 -3.078 1.00 91.69 289 LYS A C 1
ATOM 2206 O O . LYS A 1 289 ? 44.959 1.873 -2.778 1.00 91.69 289 LYS A O 1
ATOM 2211 N N . ILE A 1 290 ? 43.842 -0.027 -2.333 1.00 88.81 290 ILE A N 1
ATOM 2212 C CA . ILE A 1 290 ? 43.273 0.421 -1.049 1.00 88.81 290 ILE A CA 1
ATOM 2213 C C . ILE A 1 290 ? 44.397 0.689 -0.045 1.00 88.81 290 ILE A C 1
ATOM 2215 O O . ILE A 1 290 ? 44.442 1.772 0.534 1.00 88.81 290 ILE A O 1
ATOM 2219 N N . SER A 1 291 ? 45.339 -0.245 0.118 1.00 89.12 291 SER A N 1
ATOM 2220 C CA . SER A 1 291 ? 46.467 -0.077 1.042 1.00 89.12 291 SER A CA 1
ATOM 2221 C C . SER A 1 291 ? 47.395 1.069 0.634 1.00 89.12 291 SER A C 1
ATOM 2223 O O . SER A 1 291 ? 47.881 1.806 1.487 1.00 89.12 291 SER A O 1
ATOM 2225 N N . GLN A 1 292 ? 47.644 1.261 -0.663 1.00 92.88 292 GLN A N 1
ATOM 2226 C CA . GLN A 1 292 ? 48.417 2.403 -1.159 1.00 92.88 292 GLN A CA 1
ATOM 2227 C C . GLN A 1 292 ? 47.719 3.726 -0.857 1.00 92.88 292 GLN A C 1
ATOM 2229 O O . GLN A 1 292 ? 48.385 4.665 -0.433 1.00 92.88 292 GLN A O 1
ATOM 2234 N N . TRP A 1 293 ? 46.397 3.792 -1.034 1.00 92.44 293 TRP A N 1
ATOM 2235 C CA . TRP A 1 293 ? 45.611 4.978 -0.704 1.00 92.44 293 TRP A CA 1
ATOM 2236 C C . TRP A 1 293 ? 45.603 5.264 0.805 1.00 92.44 293 TRP A C 1
ATOM 2238 O O . TRP A 1 293 ? 45.887 6.388 1.200 1.00 92.44 293 TRP A O 1
ATOM 2248 N N . GLN A 1 294 ? 45.390 4.253 1.654 1.00 88.38 294 GLN A N 1
ATOM 2249 C CA . GLN A 1 294 ? 45.423 4.406 3.119 1.00 88.38 294 GLN A CA 1
ATOM 2250 C C . GLN A 1 294 ? 46.787 4.888 3.649 1.00 88.38 294 GLN A C 1
ATOM 2252 O O . GLN A 1 294 ? 46.848 5.545 4.684 1.00 88.38 294 GLN A O 1
ATOM 2257 N N . ASN A 1 295 ? 47.881 4.581 2.942 1.00 91.50 295 ASN A N 1
ATOM 2258 C CA . ASN A 1 295 ? 49.239 5.005 3.300 1.00 91.50 295 ASN A CA 1
ATOM 2259 C C . ASN A 1 295 ? 49.632 6.387 2.736 1.00 91.50 295 ASN A C 1
ATOM 2261 O O . ASN A 1 295 ? 50.724 6.878 3.034 1.00 91.50 295 ASN A O 1
ATOM 2265 N N . GLN A 1 296 ? 48.788 7.026 1.919 1.00 92.50 296 GLN A N 1
ATOM 2266 C CA . GLN A 1 296 ? 49.019 8.401 1.474 1.00 92.50 296 GLN A CA 1
ATOM 2267 C C . GLN A 1 296 ? 48.650 9.368 2.604 1.00 92.50 296 GLN A C 1
ATOM 2269 O O . GLN A 1 296 ? 47.512 9.418 3.056 1.00 92.50 296 GLN A O 1
ATOM 2274 N N . ALA A 1 297 ? 49.617 10.155 3.076 1.00 61.44 297 ALA A N 1
ATOM 2275 C CA . ALA A 1 297 ? 49.371 11.161 4.103 1.00 61.44 297 ALA A CA 1
ATOM 2276 C C . ALA A 1 297 ? 48.569 12.347 3.526 1.00 61.44 297 ALA A C 1
ATOM 2278 O O . ALA A 1 297 ? 49.102 13.120 2.728 1.00 61.44 297 ALA A O 1
ATOM 2279 N N . GLY A 1 298 ? 47.310 12.503 3.947 1.00 71.06 298 GLY A N 1
ATOM 2280 C CA . GLY A 1 298 ? 46.465 13.674 3.667 1.00 71.06 298 GLY A CA 1
ATOM 2281 C C . GLY A 1 298 ? 45.013 13.333 3.309 1.00 71.06 298 GLY A C 1
ATOM 2282 O O . GLY A 1 298 ? 44.708 12.194 2.972 1.00 71.06 298 GLY A O 1
ATOM 2283 N N . ASP A 1 299 ? 44.131 14.342 3.342 1.00 79.38 299 ASP A N 1
ATOM 2284 C CA . ASP A 1 299 ? 42.688 14.264 3.021 1.00 79.38 299 ASP A CA 1
ATOM 2285 C C . ASP A 1 299 ? 42.408 14.056 1.515 1.00 79.38 299 ASP A C 1
ATOM 2287 O O . ASP A 1 299 ? 41.572 14.727 0.905 1.00 79.38 299 ASP A O 1
ATOM 2291 N N . VAL A 1 300 ? 43.142 13.152 0.863 1.00 85.00 300 VAL A N 1
ATOM 2292 C CA . VAL A 1 300 ? 42.922 12.828 -0.547 1.00 85.00 300 VAL A CA 1
ATOM 2293 C C . VAL A 1 300 ? 41.741 11.857 -0.635 1.00 85.00 300 VAL A C 1
ATOM 2295 O O . VAL A 1 300 ? 41.838 10.735 -0.132 1.00 85.00 300 VAL A O 1
ATOM 2298 N N . PRO A 1 301 ? 40.617 12.234 -1.272 1.00 84.94 301 PRO A N 1
ATOM 2299 C CA . PRO A 1 301 ? 39.455 11.361 -1.369 1.00 84.94 301 PRO A CA 1
ATOM 2300 C C . PRO A 1 301 ? 39.796 10.082 -2.140 1.00 84.94 301 PRO A C 1
ATOM 2302 O O . PRO A 1 301 ? 40.520 10.111 -3.136 1.00 84.94 301 PRO A O 1
ATOM 2305 N N . ALA A 1 302 ? 39.235 8.959 -1.694 1.00 86.12 302 ALA A N 1
ATOM 2306 C CA . ALA A 1 302 ? 39.478 7.655 -2.295 1.00 86.12 302 ALA A CA 1
ATOM 2307 C C . ALA A 1 302 ? 39.163 7.635 -3.804 1.00 86.12 302 ALA A C 1
ATOM 2309 O O . ALA A 1 302 ? 38.064 8.072 -4.197 1.00 86.12 302 ALA A O 1
ATOM 2310 N N . PRO A 1 303 ? 40.078 7.102 -4.641 1.00 85.56 303 PRO A N 1
ATOM 2311 C CA . PRO A 1 303 ? 39.831 6.853 -6.055 1.00 85.56 303 PRO A CA 1
ATOM 2312 C C . PRO A 1 303 ? 38.540 6.059 -6.282 1.00 85.56 303 PRO A C 1
ATOM 2314 O O . PRO A 1 303 ? 38.201 5.162 -5.507 1.00 85.56 303 PRO A O 1
ATOM 2317 N N . GLY A 1 304 ? 37.819 6.370 -7.363 1.00 79.75 304 GLY A N 1
ATOM 2318 C CA . GLY A 1 304 ? 36.525 5.742 -7.665 1.00 79.75 304 GLY A CA 1
ATOM 2319 C C . GLY A 1 304 ? 36.588 4.213 -7.739 1.00 79.75 304 GLY A C 1
ATOM 2320 O O . GLY A 1 304 ? 35.660 3.547 -7.301 1.00 79.75 304 GLY A O 1
ATOM 2321 N N . GLU A 1 305 ? 37.716 3.660 -8.192 1.00 85.44 305 GLU A N 1
ATOM 2322 C CA . GLU A 1 305 ? 37.954 2.214 -8.308 1.00 85.44 305 GLU A CA 1
ATOM 2323 C C . GLU A 1 305 ? 37.965 1.478 -6.961 1.00 85.44 305 GLU A C 1
ATOM 2325 O O . GLU A 1 305 ? 37.615 0.302 -6.909 1.00 85.44 305 GLU A O 1
ATOM 2330 N N . ILE A 1 306 ? 38.365 2.149 -5.875 1.00 88.75 306 ILE A N 1
ATOM 2331 C CA . ILE A 1 306 ? 38.458 1.530 -4.546 1.00 88.75 306 ILE A CA 1
ATOM 2332 C C . ILE A 1 306 ? 37.260 1.860 -3.651 1.00 88.75 306 ILE A C 1
ATOM 2334 O O . ILE A 1 306 ? 37.016 1.153 -2.678 1.00 88.75 306 ILE A O 1
ATOM 2338 N N . ARG A 1 307 ? 36.493 2.913 -3.972 1.00 80.88 307 ARG A N 1
ATOM 2339 C CA . ARG A 1 307 ? 35.409 3.435 -3.123 1.00 80.88 307 ARG A CA 1
ATOM 2340 C C . ARG A 1 307 ? 34.311 2.404 -2.802 1.00 80.88 307 ARG A C 1
ATOM 2342 O O . ARG A 1 307 ? 33.968 2.310 -1.626 1.00 80.88 307 ARG A O 1
ATOM 2349 N N . PRO A 1 308 ? 33.812 1.587 -3.755 1.00 77.81 308 PRO A N 1
ATOM 2350 C CA . PRO A 1 308 ? 32.845 0.524 -3.451 1.00 77.81 308 PRO A CA 1
ATOM 2351 C C . PRO A 1 308 ? 33.389 -0.525 -2.470 1.00 77.81 308 PRO A C 1
ATOM 2353 O O . PRO A 1 308 ? 32.638 -1.113 -1.700 1.00 77.81 308 PRO A O 1
ATOM 2356 N N . TYR A 1 309 ? 34.708 -0.720 -2.457 1.00 83.12 309 TYR A N 1
ATOM 2357 C CA . TYR A 1 309 ? 35.395 -1.716 -1.637 1.00 83.12 309 TYR A CA 1
ATOM 2358 C C . TYR A 1 309 ? 35.861 -1.172 -0.279 1.00 83.12 309 TYR A C 1
ATOM 2360 O O . TYR A 1 309 ? 36.278 -1.948 0.575 1.00 83.12 309 TYR A O 1
ATOM 2368 N N . LEU A 1 310 ? 35.746 0.136 -0.024 1.00 81.56 310 LEU A N 1
ATOM 2369 C CA . LEU A 1 310 ? 35.989 0.685 1.317 1.00 81.56 310 LEU A CA 1
ATOM 2370 C C . LEU A 1 310 ? 34.972 0.150 2.330 1.00 81.56 310 LEU A C 1
ATOM 2372 O O . LEU A 1 310 ? 35.323 -0.127 3.476 1.00 81.56 310 LEU A O 1
ATOM 2376 N N . TYR A 1 311 ? 33.733 -0.066 1.880 1.00 79.94 311 TYR A N 1
ATOM 2377 C CA . TYR A 1 311 ? 32.693 -0.722 2.669 1.00 79.94 311 TYR A CA 1
ATOM 2378 C C . TYR A 1 311 ? 33.023 -2.191 2.946 1.00 79.94 311 TYR A C 1
A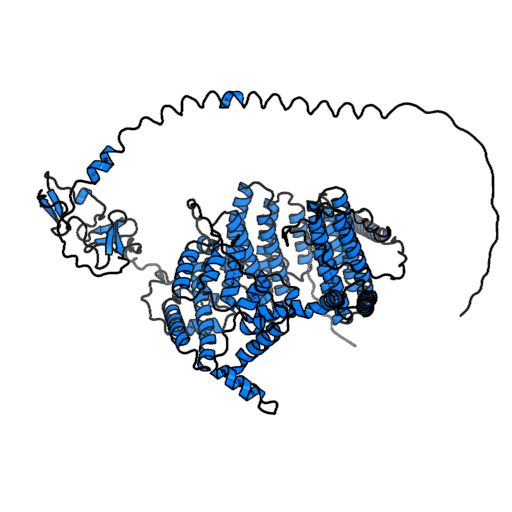TOM 2380 O O . TYR A 1 311 ? 32.711 -2.683 4.022 1.00 79.94 311 TYR A O 1
ATOM 2388 N N . TYR A 1 312 ? 33.735 -2.869 2.038 1.00 82.81 312 TYR A N 1
ATOM 2389 C CA . TYR A 1 312 ? 34.222 -4.230 2.270 1.00 82.81 312 TYR A CA 1
ATOM 2390 C C . TYR A 1 312 ? 35.287 -4.277 3.374 1.00 82.81 312 TYR A C 1
ATOM 2392 O O . TYR A 1 312 ? 35.229 -5.147 4.240 1.00 82.81 312 TYR A O 1
ATOM 2400 N N . THR A 1 313 ? 36.224 -3.320 3.403 1.00 81.31 313 THR A N 1
ATOM 2401 C CA . THR A 1 313 ? 37.198 -3.206 4.505 1.00 81.31 313 THR A CA 1
ATOM 2402 C C . THR A 1 313 ? 36.491 -2.966 5.837 1.00 81.31 313 THR A C 1
ATOM 2404 O O . THR A 1 313 ? 36.789 -3.650 6.812 1.00 81.31 313 THR A O 1
ATOM 2407 N N . ARG A 1 314 ? 35.492 -2.072 5.864 1.00 87.81 314 ARG A N 1
ATOM 2408 C CA . ARG A 1 314 ? 34.651 -1.840 7.048 1.00 87.81 314 ARG A CA 1
ATOM 2409 C C . ARG A 1 314 ? 33.883 -3.096 7.465 1.00 87.81 314 ARG A C 1
ATOM 2411 O O . ARG A 1 314 ? 33.853 -3.407 8.647 1.00 87.81 314 ARG A O 1
ATOM 2418 N N . ALA A 1 315 ? 33.310 -3.841 6.523 1.00 87.44 315 ALA A N 1
ATOM 2419 C CA . ALA A 1 315 ? 32.617 -5.098 6.800 1.00 87.44 315 ALA A CA 1
ATOM 2420 C C . ALA A 1 315 ? 33.570 -6.162 7.367 1.00 87.44 315 ALA A C 1
ATOM 2422 O O . ALA A 1 315 ? 33.224 -6.847 8.324 1.00 87.44 315 ALA A O 1
ATOM 2423 N N . GLN A 1 316 ? 34.800 -6.257 6.851 1.00 88.56 316 GLN A N 1
ATOM 2424 C CA . GLN A 1 316 ? 35.822 -7.131 7.428 1.00 88.56 316 GLN A CA 1
ATOM 2425 C C . GLN A 1 316 ? 36.247 -6.693 8.835 1.00 88.56 316 GLN A C 1
ATOM 2427 O O . GLN A 1 316 ? 36.421 -7.544 9.700 1.00 88.56 316 GLN A O 1
ATOM 2432 N N . GLU A 1 317 ? 36.418 -5.394 9.087 1.00 87.00 317 GLU A N 1
ATOM 2433 C CA . GLU A 1 317 ? 36.727 -4.877 10.427 1.00 87.00 317 GLU A CA 1
ATOM 2434 C C . GLU A 1 317 ? 35.578 -5.130 11.407 1.00 87.00 317 GLU A C 1
ATOM 2436 O O . GLU A 1 317 ? 35.814 -5.600 12.518 1.00 87.00 317 GLU A O 1
ATOM 2441 N N . LEU A 1 318 ? 34.333 -4.901 10.983 1.00 89.56 318 LEU A N 1
ATOM 2442 C CA . LEU A 1 318 ? 33.137 -5.236 11.754 1.00 89.56 318 LEU A CA 1
ATOM 2443 C C . LEU A 1 318 ? 33.100 -6.733 12.063 1.00 89.56 318 LEU A C 1
ATOM 2445 O O . LEU A 1 318 ? 33.006 -7.106 13.225 1.00 89.56 318 LEU A O 1
ATOM 2449 N N . ALA A 1 319 ? 33.278 -7.599 11.065 1.00 92.50 319 ALA A N 1
ATOM 2450 C CA . ALA A 1 319 ? 33.330 -9.044 11.272 1.00 92.50 319 ALA A CA 1
ATOM 2451 C C . ALA A 1 319 ? 34.485 -9.486 12.193 1.00 92.50 319 ALA A C 1
ATOM 2453 O O . ALA A 1 319 ? 34.351 -10.491 12.880 1.00 92.50 319 ALA A O 1
ATOM 2454 N N . LYS A 1 320 ? 35.604 -8.754 12.270 1.00 94.25 320 LYS A N 1
ATOM 2455 C CA . LYS A 1 320 ? 36.686 -9.045 13.235 1.00 94.25 320 LYS A CA 1
ATOM 2456 C C . LYS A 1 320 ? 36.374 -8.599 14.663 1.00 94.25 320 LYS A C 1
ATOM 2458 O O . LYS A 1 320 ? 36.917 -9.182 15.596 1.00 94.25 320 LYS A O 1
ATOM 2463 N N . ASN A 1 321 ? 35.544 -7.567 14.815 1.00 90.31 321 ASN A N 1
ATOM 2464 C CA . ASN A 1 321 ? 35.315 -6.883 16.088 1.00 90.31 321 ASN A CA 1
ATOM 2465 C C . ASN A 1 321 ? 33.947 -7.188 16.725 1.00 90.31 321 ASN A C 1
ATOM 2467 O O . ASN A 1 321 ? 33.778 -6.932 17.914 1.00 90.31 321 ASN A O 1
ATOM 2471 N N . ILE A 1 322 ? 32.972 -7.707 15.968 1.00 90.81 322 ILE A N 1
ATOM 2472 C CA . ILE A 1 322 ? 31.660 -8.119 16.494 1.00 90.81 322 ILE A CA 1
ATOM 2473 C C . ILE A 1 322 ? 31.849 -9.283 17.466 1.00 90.81 322 ILE A C 1
ATOM 2475 O O . ILE A 1 322 ? 32.492 -10.273 17.134 1.00 90.81 322 ILE A O 1
ATOM 2479 N N . ASP A 1 323 ? 31.256 -9.199 18.651 1.00 91.25 323 ASP A N 1
ATOM 2480 C CA . ASP A 1 323 ? 31.249 -10.316 19.593 1.00 91.25 323 ASP A CA 1
ATOM 2481 C C . ASP A 1 323 ? 30.225 -11.386 19.169 1.00 91.25 323 ASP A C 1
ATOM 2483 O O . ASP A 1 323 ? 29.038 -11.322 19.504 1.00 91.25 323 ASP A O 1
ATOM 2487 N N . PHE A 1 324 ? 30.700 -12.389 18.429 1.00 88.88 324 PHE A N 1
ATOM 2488 C CA . PHE A 1 324 ? 29.914 -13.521 17.948 1.00 88.88 324 PHE A CA 1
ATOM 2489 C C . PHE A 1 324 ? 29.463 -14.478 19.054 1.00 88.88 324 PHE A C 1
ATOM 2491 O O . PHE A 1 324 ? 28.562 -15.278 18.806 1.00 88.88 324 PHE A O 1
ATOM 2498 N N . SER A 1 325 ? 30.005 -14.380 20.275 1.00 87.50 325 SER A N 1
ATOM 2499 C CA . SER A 1 325 ? 29.629 -15.272 21.385 1.00 87.50 325 SER A CA 1
ATOM 2500 C C . SER A 1 325 ? 28.157 -15.134 21.788 1.00 87.50 325 SER A C 1
ATOM 2502 O O . SER A 1 325 ? 27.580 -16.039 22.392 1.00 87.50 325 SER A O 1
ATOM 2504 N N . SER A 1 326 ? 27.544 -14.005 21.426 1.00 80.25 326 SER A N 1
ATOM 2505 C CA . SER A 1 326 ? 26.137 -13.695 21.667 1.00 80.25 326 SER A CA 1
ATOM 2506 C C . SER A 1 326 ? 25.176 -14.175 20.567 1.00 80.25 326 SER A C 1
ATOM 2508 O O . SER A 1 326 ? 23.966 -14.123 20.779 1.00 80.25 326 SER A O 1
ATOM 2510 N N . PHE A 1 327 ? 25.686 -14.664 19.431 1.00 83.62 327 PHE A N 1
ATOM 2511 C CA . PHE A 1 327 ? 24.896 -15.085 18.267 1.00 83.62 327 PHE A CA 1
ATOM 2512 C C . PHE A 1 327 ? 24.792 -16.609 18.184 1.00 83.62 327 PHE A C 1
ATOM 2514 O O . PHE A 1 327 ? 25.704 -17.329 18.601 1.00 83.62 327 PHE A O 1
ATOM 2521 N N . ASP A 1 328 ? 23.695 -17.121 17.626 1.00 86.69 328 ASP A N 1
ATOM 2522 C CA . ASP A 1 328 ? 23.518 -18.565 17.463 1.00 86.69 328 ASP A CA 1
ATOM 2523 C C . ASP A 1 328 ? 24.464 -19.151 16.382 1.00 86.69 328 ASP A C 1
ATOM 2525 O O . ASP A 1 328 ? 24.977 -18.418 15.530 1.00 86.69 328 ASP A O 1
ATOM 2529 N N . PRO A 1 329 ? 24.731 -20.473 16.383 1.00 86.00 329 PRO A N 1
ATOM 2530 C CA . PRO A 1 329 ? 25.636 -21.087 15.411 1.00 86.00 329 PRO A CA 1
ATOM 2531 C C . PRO A 1 329 ? 25.224 -20.907 13.942 1.00 86.00 329 PRO A C 1
ATOM 2533 O O . PRO A 1 329 ? 26.101 -20.931 13.076 1.00 86.00 329 PRO A O 1
ATOM 2536 N N . GLU A 1 330 ? 23.934 -20.730 13.632 1.00 80.06 330 GLU A N 1
ATOM 2537 C CA . GLU A 1 330 ? 23.471 -20.481 12.261 1.00 80.06 330 GLU A CA 1
ATOM 2538 C C . GLU A 1 330 ? 23.832 -19.059 11.823 1.00 80.06 330 GLU A C 1
ATOM 2540 O O . GLU A 1 330 ? 24.395 -18.882 10.744 1.00 80.06 330 GLU A O 1
ATOM 2545 N N . GLN A 1 331 ? 23.618 -18.062 12.683 1.00 85.94 331 GLN A N 1
ATOM 2546 C CA . GLN A 1 331 ? 24.014 -16.666 12.468 1.00 85.94 331 GLN A CA 1
ATOM 2547 C C . GLN A 1 331 ? 25.533 -16.506 12.367 1.00 85.94 331 GLN A C 1
ATOM 2549 O O . GLN A 1 331 ? 26.040 -15.791 11.498 1.00 85.94 331 GLN A O 1
ATOM 2554 N N . GLN A 1 332 ? 26.275 -17.210 13.223 1.00 90.88 332 GLN A N 1
ATOM 2555 C CA . GLN A 1 332 ? 27.731 -17.277 13.140 1.00 90.88 332 GLN A CA 1
ATOM 2556 C C . GLN A 1 332 ? 28.172 -17.914 11.812 1.00 90.88 332 GLN A C 1
ATOM 2558 O O . GLN A 1 332 ? 29.055 -17.388 11.134 1.00 90.88 332 GLN A O 1
ATOM 2563 N N . SER A 1 333 ? 27.532 -19.015 11.402 1.00 86.62 333 SER A N 1
ATOM 2564 C CA . SER A 1 333 ? 27.818 -19.687 10.125 1.00 86.62 333 SER A CA 1
ATOM 2565 C C . SER A 1 333 ? 27.469 -18.818 8.919 1.00 86.62 333 SER A C 1
ATOM 2567 O O . SER A 1 333 ? 28.174 -18.849 7.912 1.00 86.62 333 SER A O 1
ATOM 2569 N N . GLU A 1 334 ? 26.414 -18.013 9.016 1.00 86.06 334 GLU A N 1
ATOM 2570 C CA . GLU A 1 334 ? 26.045 -17.031 8.003 1.00 86.06 334 GLU A CA 1
ATOM 2571 C C . GLU A 1 334 ? 27.130 -15.958 7.867 1.00 86.06 334 GLU A C 1
ATOM 2573 O O . GLU A 1 334 ? 27.632 -15.740 6.766 1.00 86.06 334 GLU A O 1
ATOM 2578 N N . ALA A 1 335 ? 27.576 -15.346 8.967 1.00 87.88 335 ALA A N 1
ATOM 2579 C CA . ALA A 1 335 ? 28.676 -14.382 8.925 1.00 87.88 335 ALA A CA 1
ATOM 2580 C C . ALA A 1 335 ? 29.971 -15.008 8.379 1.00 87.88 335 ALA A C 1
ATOM 2582 O O . ALA A 1 335 ? 30.640 -14.407 7.536 1.00 87.88 335 ALA A O 1
ATOM 2583 N N . ALA A 1 336 ? 30.296 -16.237 8.794 1.00 89.75 336 ALA A N 1
ATOM 2584 C CA . ALA A 1 336 ? 31.461 -16.977 8.309 1.00 89.75 336 ALA A CA 1
ATOM 2585 C C . ALA A 1 336 ? 31.372 -17.335 6.818 1.00 89.75 336 ALA A C 1
ATOM 2587 O O . ALA A 1 336 ? 32.397 -17.396 6.141 1.00 89.75 336 ALA A O 1
ATOM 2588 N N . ARG A 1 337 ? 30.160 -17.541 6.284 1.00 86.69 337 ARG A N 1
ATOM 2589 C CA . ARG A 1 337 ? 29.932 -17.794 4.854 1.00 86.69 337 ARG A CA 1
ATOM 2590 C C . ARG A 1 337 ? 30.323 -16.590 4.000 1.00 86.69 337 ARG A C 1
ATOM 2592 O O . ARG A 1 337 ? 30.876 -16.781 2.921 1.00 86.69 337 ARG A O 1
ATOM 2599 N N . PHE A 1 338 ? 30.036 -15.377 4.468 1.00 82.81 338 PHE A N 1
ATOM 2600 C CA . PHE A 1 338 ? 30.297 -14.150 3.710 1.00 82.81 338 PHE A CA 1
ATOM 2601 C C . PHE A 1 338 ? 31.671 -13.527 4.011 1.00 82.81 338 PHE A C 1
ATOM 2603 O O . PHE A 1 338 ? 32.280 -12.939 3.118 1.00 82.81 338 PHE A O 1
ATOM 2610 N N . TYR A 1 339 ? 32.197 -13.698 5.229 1.00 91.25 339 TYR A N 1
ATOM 2611 C CA . TYR A 1 339 ? 33.459 -13.092 5.680 1.00 91.25 339 TYR A CA 1
ATOM 2612 C C . TYR A 1 339 ? 34.397 -14.108 6.359 1.00 91.25 339 TYR A C 1
ATOM 2614 O O . TYR A 1 339 ? 34.811 -13.895 7.502 1.00 91.25 339 TYR A O 1
ATOM 2622 N N . PRO A 1 340 ? 34.774 -15.206 5.680 1.00 89.81 340 PRO A N 1
ATOM 2623 C CA . PRO A 1 340 ? 35.459 -16.339 6.306 1.00 89.81 340 PRO A CA 1
ATOM 2624 C C . PRO A 1 340 ? 36.776 -15.941 6.981 1.00 89.81 340 PRO A C 1
ATOM 2626 O O . PRO A 1 340 ? 37.006 -16.292 8.133 1.00 89.81 340 PRO A O 1
ATOM 2629 N N . ASP A 1 341 ? 37.612 -15.140 6.315 1.00 90.12 341 ASP A N 1
ATOM 2630 C CA . ASP A 1 341 ? 38.926 -14.759 6.848 1.00 90.12 341 ASP A CA 1
ATOM 2631 C C . ASP A 1 341 ? 38.828 -13.844 8.077 1.00 90.12 341 ASP A C 1
ATOM 2633 O O . ASP A 1 341 ? 39.634 -13.948 9.002 1.00 90.12 341 ASP A O 1
ATOM 2637 N N . ALA A 1 342 ? 37.846 -12.939 8.089 1.00 92.38 342 ALA A N 1
ATOM 2638 C CA . ALA A 1 342 ? 37.620 -11.996 9.181 1.00 92.38 342 ALA A CA 1
ATOM 2639 C C . ALA A 1 342 ? 36.996 -12.685 10.399 1.00 92.38 342 ALA A C 1
ATOM 2641 O O . ALA A 1 342 ? 37.431 -12.457 11.525 1.00 92.38 342 ALA A O 1
ATOM 2642 N N . VAL A 1 343 ? 36.030 -13.574 10.161 1.00 91.69 343 VAL A N 1
ATOM 2643 C CA . VAL A 1 343 ? 35.330 -14.322 11.209 1.00 91.69 343 VAL A CA 1
ATOM 2644 C C . VAL A 1 343 ? 36.240 -15.380 11.843 1.00 91.69 343 VAL A C 1
ATOM 2646 O O . VAL A 1 343 ? 36.219 -15.543 13.055 1.00 91.69 343 VAL A O 1
ATOM 2649 N N . VAL A 1 344 ? 37.128 -16.027 11.076 1.00 90.75 344 VAL A N 1
ATOM 2650 C CA . VAL A 1 344 ? 38.147 -16.948 11.627 1.00 90.75 344 VAL A CA 1
ATOM 2651 C C . VAL A 1 344 ? 39.179 -16.220 12.497 1.00 90.75 344 VAL A C 1
ATOM 2653 O O . VAL A 1 344 ? 39.722 -16.803 13.432 1.00 90.75 344 VAL A O 1
ATOM 2656 N N . GLN A 1 345 ? 39.458 -14.946 12.206 1.00 91.94 345 GLN A N 1
ATOM 2657 C CA . GLN A 1 345 ? 40.341 -14.107 13.026 1.00 91.94 345 GLN A CA 1
ATOM 2658 C C . GLN A 1 345 ? 39.648 -13.549 14.275 1.00 91.94 345 GLN A C 1
ATOM 2660 O O . GLN A 1 345 ? 40.326 -13.017 15.154 1.00 91.94 345 GLN A O 1
ATOM 2665 N N . ASN A 1 346 ? 38.322 -13.655 14.358 1.00 92.81 346 ASN A N 1
ATOM 2666 C CA . ASN A 1 346 ? 37.553 -13.157 15.481 1.00 92.81 346 ASN A CA 1
ATOM 2667 C C . ASN A 1 346 ? 37.609 -14.165 16.648 1.00 92.81 346 ASN A C 1
ATOM 2669 O O . ASN A 1 346 ? 37.160 -15.303 16.493 1.00 92.81 346 ASN A O 1
ATOM 2673 N N . PRO A 1 347 ? 38.120 -13.778 17.833 1.00 92.12 347 PRO A N 1
ATOM 2674 C CA . PRO A 1 347 ? 38.302 -14.698 18.958 1.00 92.12 347 PRO A CA 1
ATOM 2675 C C . PRO A 1 347 ? 36.988 -15.235 19.549 1.00 92.12 347 PRO A C 1
ATOM 2677 O O . PRO A 1 347 ? 37.026 -16.167 20.349 1.00 92.12 347 PRO A O 1
ATOM 2680 N N . THR A 1 348 ? 35.843 -14.652 19.183 1.00 91.88 348 THR A N 1
ATOM 2681 C CA . THR A 1 348 ? 34.520 -14.986 19.738 1.00 91.88 348 THR A CA 1
ATOM 2682 C C . THR A 1 348 ? 33.709 -15.965 18.873 1.00 91.88 348 THR A C 1
ATOM 2684 O O . THR A 1 348 ? 32.640 -16.404 19.291 1.00 91.88 348 THR A O 1
ATOM 2687 N N . PHE A 1 349 ? 34.206 -16.344 17.688 1.00 92.62 349 PHE A N 1
ATOM 2688 C CA . PHE A 1 349 ? 33.524 -17.241 16.744 1.00 92.62 349 PHE A CA 1
ATOM 2689 C C . PHE A 1 349 ? 33.769 -18.739 17.036 1.00 92.62 349 PHE A C 1
ATOM 2691 O O . PHE A 1 349 ? 34.901 -19.148 17.304 1.00 92.62 349 PHE A O 1
ATOM 2698 N N . SER A 1 350 ? 32.729 -19.584 16.929 1.00 86.50 350 SER A N 1
ATOM 2699 C CA . SER A 1 350 ? 32.806 -21.042 17.151 1.00 86.50 350 SER A CA 1
ATOM 2700 C C . SER A 1 350 ? 32.197 -21.857 15.994 1.00 86.50 350 SER A C 1
ATOM 2702 O O . SER A 1 350 ? 30.986 -21.870 15.780 1.00 86.50 350 SER A O 1
ATOM 2704 N N . SER A 1 351 ? 33.026 -22.580 15.230 1.00 72.56 351 SER A N 1
ATOM 2705 C CA . SER A 1 351 ? 32.583 -23.343 14.050 1.00 72.56 351 SER A CA 1
ATOM 2706 C C . SER A 1 351 ? 31.968 -24.707 14.414 1.00 72.56 351 SER A C 1
ATOM 2708 O O . SER A 1 351 ? 32.697 -25.607 14.841 1.00 72.56 351 SER A O 1
ATOM 2710 N N . THR A 1 352 ? 30.668 -24.913 14.160 1.00 65.69 352 THR A N 1
ATOM 2711 C CA . THR A 1 352 ? 30.004 -26.234 14.281 1.00 65.69 352 THR A CA 1
ATOM 2712 C C . THR A 1 352 ? 29.389 -26.659 12.926 1.00 65.69 352 THR A C 1
ATOM 2714 O O . THR A 1 352 ? 28.724 -25.832 12.312 1.00 65.69 352 THR A O 1
ATOM 2717 N N . PRO A 1 353 ? 29.581 -27.894 12.405 1.00 54.53 353 PRO A N 1
ATOM 2718 C CA . PRO A 1 353 ? 29.083 -28.295 11.073 1.00 54.53 353 PRO A CA 1
ATOM 2719 C C . PRO A 1 353 ? 27.586 -28.692 11.034 1.00 54.53 353 PRO A C 1
ATOM 2721 O O . PRO A 1 353 ? 27.130 -29.433 11.903 1.00 54.53 353 PRO A O 1
ATOM 2724 N N . ILE A 1 354 ? 26.841 -28.289 9.985 1.00 45.69 354 ILE A N 1
ATOM 2725 C CA . ILE A 1 354 ? 25.387 -28.545 9.781 1.00 45.69 354 ILE A CA 1
ATOM 2726 C C . ILE A 1 354 ? 25.139 -29.463 8.552 1.00 45.69 354 ILE A C 1
ATOM 2728 O O . ILE A 1 354 ? 25.862 -29.375 7.562 1.00 45.69 354 ILE A O 1
ATOM 2732 N N . THR A 1 355 ? 24.122 -30.349 8.593 1.00 37.47 355 THR A N 1
ATOM 2733 C CA . THR A 1 355 ? 23.767 -31.352 7.543 1.00 37.47 355 THR A CA 1
ATOM 2734 C C . THR A 1 355 ? 22.379 -31.061 6.907 1.00 37.47 355 THR A C 1
ATOM 2736 O O . THR A 1 355 ? 21.458 -30.774 7.669 1.00 37.47 355 THR A O 1
ATOM 2739 N N . PRO A 1 356 ? 22.170 -31.142 5.567 1.00 37.28 356 PRO A N 1
ATOM 2740 C CA . PRO A 1 356 ? 20.929 -30.692 4.892 1.00 37.28 356 PRO A CA 1
ATOM 2741 C C . PRO A 1 356 ? 19.796 -31.747 4.765 1.00 37.28 356 PRO A C 1
ATOM 2743 O O . PRO A 1 356 ? 20.063 -32.947 4.729 1.00 37.28 356 PRO A O 1
ATOM 2746 N N . SER A 1 357 ? 18.534 -31.289 4.633 1.00 29.03 357 SER A N 1
ATOM 2747 C CA . SER A 1 357 ? 17.281 -32.092 4.581 1.00 29.03 357 SER A CA 1
ATOM 2748 C C . SER A 1 357 ? 16.396 -31.760 3.339 1.00 29.03 357 SER A C 1
ATOM 2750 O O . SER A 1 357 ? 16.476 -30.623 2.875 1.00 29.03 357 SER A O 1
ATOM 2752 N N . PRO A 1 358 ? 15.572 -32.686 2.772 1.00 35.41 358 PRO A N 1
ATOM 2753 C CA . PRO A 1 358 ? 14.908 -32.530 1.455 1.00 35.41 358 PRO A CA 1
ATOM 2754 C C . PRO A 1 358 ? 13.399 -32.143 1.462 1.00 35.41 358 PRO A C 1
ATOM 2756 O O . PRO A 1 358 ? 12.671 -32.464 2.400 1.00 35.41 358 PRO A O 1
ATOM 2759 N N . SER A 1 359 ? 12.933 -31.514 0.362 1.00 29.55 359 SER A N 1
ATOM 2760 C CA . SER A 1 359 ? 11.584 -30.921 0.133 1.00 29.55 359 SER A CA 1
ATOM 2761 C C . SER A 1 359 ? 10.511 -31.843 -0.512 1.00 29.55 359 SER A C 1
ATOM 2763 O O . SER A 1 359 ? 10.883 -32.805 -1.188 1.00 29.55 359 SER A O 1
ATOM 2765 N N . PRO A 1 360 ? 9.187 -31.534 -0.397 1.00 34.41 360 PRO A N 1
ATOM 2766 C CA . PRO A 1 360 ? 8.074 -32.315 -0.967 1.00 34.41 360 PRO A CA 1
ATOM 2767 C C . PRO A 1 360 ? 7.301 -31.659 -2.148 1.00 34.41 360 PRO A C 1
ATOM 2769 O O . PRO A 1 360 ? 7.471 -30.488 -2.466 1.00 34.41 360 PRO A O 1
ATOM 2772 N N . SER A 1 361 ? 6.444 -32.477 -2.785 1.00 31.22 361 SER A N 1
ATOM 2773 C CA . SER A 1 361 ? 5.789 -32.347 -4.109 1.00 31.22 361 SER A CA 1
ATOM 2774 C C . SER A 1 361 ? 4.348 -31.781 -4.095 1.00 31.22 361 SER A C 1
ATOM 2776 O O . SER A 1 361 ? 3.615 -31.990 -3.131 1.00 31.22 361 SER A O 1
ATOM 2778 N N . ILE A 1 362 ? 3.915 -31.165 -5.212 1.00 31.73 362 ILE A N 1
ATOM 2779 C CA . ILE A 1 362 ? 2.640 -30.422 -5.417 1.00 31.73 362 ILE A CA 1
ATOM 2780 C C . ILE A 1 362 ? 1.573 -31.240 -6.201 1.00 31.73 362 ILE A C 1
ATOM 2782 O O . ILE A 1 362 ? 1.910 -32.191 -6.905 1.00 31.73 362 ILE A O 1
ATOM 2786 N N . SER A 1 363 ? 0.283 -30.881 -6.050 1.00 29.53 363 SER A N 1
ATOM 2787 C CA . SER A 1 363 ? -0.942 -31.486 -6.636 1.00 29.53 363 SER A CA 1
ATOM 2788 C C . SER A 1 363 ? -1.721 -30.525 -7.582 1.00 29.53 363 SER A C 1
ATOM 2790 O O . SER A 1 363 ? -1.422 -29.335 -7.582 1.00 29.53 363 SER A O 1
ATOM 2792 N N . PRO A 1 364 ? -2.702 -31.004 -8.393 1.00 33.12 364 PRO A N 1
ATOM 2793 C CA . PRO A 1 364 ? -3.152 -30.352 -9.637 1.00 33.12 364 PRO A CA 1
ATOM 2794 C C . PRO A 1 364 ? -4.378 -29.411 -9.550 1.00 33.12 364 PRO A C 1
ATOM 2796 O O . PRO A 1 364 ? -5.202 -29.506 -8.642 1.00 33.12 364 PRO A O 1
ATOM 2799 N N . ILE A 1 365 ? -4.485 -28.543 -10.570 1.00 32.16 365 ILE A N 1
ATOM 2800 C CA . ILE A 1 365 ? -5.315 -27.322 -10.707 1.00 32.16 365 ILE A CA 1
ATOM 2801 C C . ILE A 1 365 ? -6.682 -27.578 -11.409 1.00 32.16 365 ILE A C 1
ATOM 2803 O O . ILE A 1 365 ? -6.731 -28.391 -12.337 1.00 32.16 365 ILE A O 1
ATOM 2807 N N . PRO A 1 366 ? -7.782 -26.879 -11.034 1.00 33.06 366 PRO A N 1
ATOM 2808 C CA . PRO A 1 366 ? -9.099 -26.948 -11.694 1.00 33.06 366 PRO A CA 1
ATOM 2809 C C . PRO A 1 366 ? -9.354 -25.880 -12.794 1.00 33.06 366 PRO A C 1
ATOM 2811 O O . PRO A 1 366 ? -8.667 -24.870 -12.885 1.00 33.06 366 PRO A O 1
ATOM 2814 N N . SER A 1 367 ? -10.363 -26.140 -13.641 1.00 31.45 367 SER A N 1
ATOM 2815 C CA . SER A 1 367 ? -10.691 -25.462 -14.919 1.00 31.45 367 SER A CA 1
ATOM 2816 C C . SER A 1 367 ? -11.377 -24.072 -14.831 1.00 31.45 367 SER A C 1
ATOM 2818 O O . SER A 1 367 ? -11.964 -23.761 -13.796 1.00 31.45 367 SER A O 1
ATOM 2820 N N . PRO A 1 368 ? -11.379 -23.262 -15.923 1.00 36.94 368 PRO A N 1
ATOM 2821 C CA . PRO A 1 368 ? -11.772 -21.844 -15.912 1.00 36.94 368 PRO A CA 1
ATOM 2822 C C . PRO A 1 368 ? -13.283 -21.585 -16.091 1.00 36.94 368 PRO A C 1
ATOM 2824 O O . PRO A 1 368 ? -13.975 -22.313 -16.805 1.00 36.94 368 PRO A O 1
ATOM 2827 N N . LEU A 1 369 ? -13.760 -20.497 -15.473 1.00 35.41 369 LEU A N 1
ATOM 2828 C CA . LEU A 1 369 ? -15.126 -19.949 -15.533 1.00 35.41 369 LEU A CA 1
ATOM 2829 C C . LEU A 1 369 ? -15.294 -18.880 -16.637 1.00 35.41 369 LEU A C 1
ATOM 2831 O O . LEU A 1 369 ? -14.321 -18.348 -17.163 1.00 35.41 369 LEU A O 1
ATOM 2835 N N . ALA A 1 370 ? -16.552 -18.609 -17.000 1.00 33.75 370 ALA A N 1
ATOM 2836 C CA . ALA A 1 370 ? -16.978 -17.813 -18.156 1.00 33.75 370 ALA A CA 1
ATOM 2837 C C . ALA A 1 370 ? -16.598 -16.315 -18.093 1.00 33.75 370 ALA A C 1
ATOM 2839 O O . ALA A 1 370 ? -16.691 -15.689 -17.041 1.00 33.75 370 ALA A O 1
ATOM 2840 N N . GLN A 1 371 ? -16.233 -15.734 -19.245 1.00 36.84 371 GLN A N 1
ATOM 2841 C CA . GLN A 1 371 ? -15.867 -14.317 -19.395 1.00 36.84 371 GLN A CA 1
ATOM 2842 C C . GLN A 1 371 ? -17.096 -13.381 -19.431 1.00 36.84 371 GLN A C 1
ATOM 2844 O O . GLN A 1 371 ? -18.056 -13.674 -20.152 1.00 36.84 371 GLN A O 1
ATOM 2849 N N . PRO A 1 372 ? -17.068 -12.234 -18.725 1.00 42.34 372 PRO A N 1
ATOM 2850 C CA . PRO A 1 372 ? -18.107 -11.209 -18.805 1.00 42.34 372 PRO A CA 1
ATOM 2851 C C . PRO A 1 372 ? -18.007 -10.359 -20.086 1.00 42.34 372 PRO A C 1
ATOM 2853 O O . PRO A 1 372 ? -16.929 -10.028 -20.574 1.00 42.34 372 PRO A O 1
ATOM 2856 N N . THR A 1 373 ? -19.166 -9.989 -20.632 1.00 38.97 373 THR A N 1
ATOM 2857 C CA . THR A 1 373 ? -19.344 -9.192 -21.858 1.00 38.97 373 THR A CA 1
ATOM 2858 C C . THR A 1 373 ? -19.369 -7.678 -21.597 1.00 38.97 373 THR A C 1
ATOM 2860 O O . THR A 1 373 ? -20.196 -7.213 -20.820 1.00 38.97 373 THR A O 1
ATOM 2863 N N . ASN A 1 374 ? -18.554 -6.930 -22.358 1.00 53.22 374 ASN A N 1
ATOM 2864 C CA . ASN A 1 374 ? -18.542 -5.466 -22.562 1.00 53.22 374 ASN A CA 1
ATOM 2865 C C . ASN A 1 374 ? -18.292 -4.584 -21.318 1.00 53.22 374 ASN A C 1
ATOM 2867 O O . ASN A 1 374 ? -19.220 -4.092 -20.677 1.00 53.22 374 ASN A O 1
ATOM 2871 N N . ILE A 1 375 ? -17.015 -4.317 -21.036 1.00 62.88 375 ILE A N 1
ATOM 2872 C CA . ILE A 1 375 ? -16.557 -3.420 -19.966 1.00 62.88 375 ILE A CA 1
ATOM 2873 C C . ILE A 1 375 ? -16.241 -2.037 -20.570 1.00 62.88 375 ILE A C 1
ATOM 2875 O O . ILE A 1 375 ? -15.562 -1.978 -21.597 1.00 62.88 375 ILE A O 1
ATOM 2879 N N . PRO A 1 376 ? -16.758 -0.924 -20.006 1.00 70.19 376 PRO A N 1
ATOM 2880 C CA . PRO A 1 376 ? -16.503 0.407 -20.547 1.00 70.19 376 PRO A CA 1
ATOM 2881 C C . PRO A 1 376 ? -15.028 0.834 -20.372 1.00 70.19 376 PRO A C 1
ATOM 2883 O O . PRO A 1 376 ? -14.383 0.396 -19.416 1.00 70.19 376 PRO A O 1
ATOM 2886 N N . PRO A 1 377 ? -14.500 1.698 -21.268 1.00 75.31 377 PRO A N 1
ATOM 2887 C CA . PRO A 1 377 ? -13.135 2.232 -21.195 1.00 75.31 377 PRO A CA 1
ATOM 2888 C C . PRO A 1 377 ? -12.812 2.908 -19.859 1.00 75.31 377 PRO A C 1
ATOM 2890 O O . PRO A 1 377 ? -13.682 3.560 -19.281 1.00 75.31 377 PRO A O 1
ATOM 2893 N N . ALA A 1 378 ? -11.545 2.835 -19.435 1.00 73.88 378 ALA A N 1
ATOM 2894 C CA . ALA A 1 378 ? -11.074 3.380 -18.160 1.00 73.88 378 ALA A CA 1
ATOM 2895 C C . ALA A 1 378 ? -11.395 4.873 -17.934 1.00 73.88 378 ALA A C 1
ATOM 2897 O O . ALA A 1 378 ? -11.743 5.292 -16.832 1.00 73.88 378 ALA A O 1
ATOM 2898 N N . GLU A 1 379 ? -11.331 5.684 -18.992 1.00 73.44 379 GLU A N 1
ATOM 2899 C CA . GLU A 1 379 ? -11.625 7.123 -18.931 1.00 73.44 379 GLU A CA 1
ATOM 2900 C C . GLU A 1 379 ? -13.060 7.427 -18.488 1.00 73.44 379 GLU A C 1
ATOM 2902 O O . GLU A 1 379 ? -13.317 8.460 -17.871 1.00 73.44 379 GLU A O 1
ATOM 2907 N N . ASN A 1 380 ? -13.999 6.513 -18.747 1.00 79.81 380 ASN A N 1
ATOM 2908 C CA . ASN A 1 380 ? -15.393 6.699 -18.361 1.00 79.81 380 ASN A CA 1
ATOM 2909 C C . ASN A 1 380 ? -15.631 6.518 -16.856 1.00 79.81 380 ASN A C 1
ATOM 2911 O O . ASN A 1 380 ? -16.726 6.842 -16.401 1.00 79.81 380 ASN A O 1
ATOM 2915 N N . TYR A 1 381 ? -14.655 6.025 -16.084 1.00 77.00 381 TYR A N 1
ATOM 2916 C CA . TYR A 1 381 ? -14.796 5.883 -14.628 1.00 77.00 381 TYR A CA 1
ATOM 2917 C C . TYR A 1 381 ? -14.573 7.203 -13.890 1.00 77.00 381 TYR A C 1
ATOM 2919 O O . TYR A 1 381 ? -15.237 7.482 -12.896 1.00 77.00 381 TYR A O 1
ATOM 2927 N N . LEU A 1 382 ? -13.720 8.084 -14.417 1.00 88.94 382 LEU A N 1
ATOM 2928 C CA . LEU A 1 382 ? -13.462 9.399 -13.827 1.00 88.94 382 LEU A CA 1
ATOM 2929 C C . LEU A 1 382 ? -14.475 10.452 -14.296 1.00 88.94 382 LEU A C 1
ATOM 2931 O O . LEU A 1 382 ? -14.112 11.520 -14.801 1.00 88.94 382 LEU A O 1
ATOM 2935 N N . THR A 1 383 ? -15.765 10.153 -14.130 1.00 87.94 383 THR A N 1
ATOM 2936 C CA . THR A 1 383 ? -16.830 11.112 -14.452 1.00 87.94 383 THR A CA 1
ATOM 2937 C C . THR A 1 383 ? -16.732 12.373 -13.589 1.00 87.94 383 THR A C 1
ATOM 2939 O O . THR A 1 383 ? -16.126 12.380 -12.516 1.00 87.94 383 THR A O 1
ATOM 2942 N N . ASP A 1 384 ? -17.310 13.480 -14.066 1.00 90.06 384 ASP A N 1
ATOM 2943 C CA . ASP A 1 384 ? -17.341 14.722 -13.294 1.00 90.06 384 ASP A CA 1
ATOM 2944 C C . ASP A 1 384 ? -18.104 14.512 -11.976 1.00 90.06 384 ASP A C 1
ATOM 2946 O O . ASP A 1 384 ? -19.332 14.371 -11.960 1.00 90.06 384 ASP A O 1
ATOM 2950 N N . TYR A 1 385 ? -17.362 14.529 -10.868 1.00 94.31 385 TYR A N 1
ATOM 2951 C CA . TYR A 1 385 ? -17.901 14.374 -9.524 1.00 94.31 385 TYR A CA 1
ATOM 2952 C C . TYR A 1 385 ? -18.841 15.534 -9.165 1.00 94.31 385 TYR A C 1
ATOM 2954 O O . TYR A 1 385 ? -18.472 16.710 -9.240 1.00 94.31 385 TYR A O 1
ATOM 2962 N N . LYS A 1 386 ? -20.077 15.206 -8.763 1.00 93.31 386 LYS A N 1
ATOM 2963 C CA . LYS A 1 386 ? -21.142 16.185 -8.446 1.00 93.31 386 LYS A CA 1
ATOM 2964 C C . LYS A 1 386 ? -21.383 16.386 -6.946 1.00 93.31 386 LYS A C 1
ATOM 2966 O O . LYS A 1 386 ? -22.260 17.171 -6.580 1.00 93.31 386 LYS A O 1
ATOM 2971 N N . GLY A 1 387 ? -20.659 15.672 -6.087 1.00 94.31 387 GLY A N 1
ATOM 2972 C CA . GLY A 1 387 ? -20.808 15.758 -4.636 1.00 94.31 387 GLY A CA 1
ATOM 2973 C C . GLY A 1 387 ? -20.022 16.913 -3.998 1.00 94.31 387 GLY A C 1
ATOM 2974 O O . GLY A 1 387 ? -19.311 17.656 -4.682 1.00 94.31 387 GLY A O 1
ATOM 2975 N N . PRO A 1 388 ? -20.153 17.107 -2.673 1.00 94.12 388 PRO A N 1
ATOM 2976 C CA . PRO A 1 388 ? -19.312 18.044 -1.940 1.00 94.12 388 PRO A CA 1
ATOM 2977 C C . PRO A 1 388 ? -17.863 17.549 -1.939 1.00 94.12 388 PRO A C 1
ATOM 2979 O O . PRO A 1 388 ? -17.613 16.381 -1.677 1.00 94.12 388 PRO A O 1
ATOM 2982 N N . LEU A 1 389 ? -16.912 18.443 -2.207 1.00 97.25 389 LEU A N 1
ATOM 2983 C CA . LEU A 1 389 ? -15.484 18.114 -2.202 1.00 97.25 389 LEU A CA 1
ATOM 2984 C C . LEU A 1 389 ? -14.849 18.325 -0.821 1.00 97.25 389 LEU A C 1
ATOM 2986 O O . LEU A 1 389 ? -15.319 19.201 -0.076 1.00 97.25 389 LEU A O 1
ATOM 2990 N N . PRO A 1 390 ? -13.741 17.626 -0.517 1.00 94.12 390 PRO A N 1
ATOM 2991 C CA . PRO A 1 390 ? -12.914 17.889 0.655 1.00 94.12 390 PRO A CA 1
ATOM 2992 C C . PRO A 1 390 ? -12.632 19.383 0.860 1.00 94.12 390 PRO A C 1
ATOM 2994 O O . PRO A 1 390 ? -12.462 20.164 -0.082 1.00 94.12 390 PRO A O 1
ATOM 2997 N N . GLY A 1 391 ? -12.641 19.814 2.123 1.00 85.38 391 GLY A N 1
ATOM 2998 C CA . GLY A 1 391 ? -12.485 21.221 2.511 1.00 85.38 391 GLY A CA 1
ATOM 2999 C C . GLY A 1 391 ? -13.730 22.102 2.321 1.00 85.38 391 GLY A C 1
ATOM 3000 O O . GLY A 1 391 ? -13.673 23.299 2.608 1.00 85.38 391 GLY A O 1
ATOM 3001 N N . THR A 1 392 ? -14.859 21.548 1.864 1.00 91.19 392 THR A N 1
ATOM 3002 C CA . THR A 1 392 ? -16.160 22.238 1.881 1.00 91.19 392 THR A CA 1
ATOM 3003 C C . THR A 1 392 ? -16.977 21.853 3.116 1.00 91.19 392 THR A C 1
ATOM 3005 O O . THR A 1 392 ? -16.865 20.749 3.639 1.00 91.19 392 THR A O 1
ATOM 3008 N N . PHE A 1 393 ? -17.857 22.744 3.581 1.00 68.69 393 PHE A N 1
ATOM 3009 C CA . PHE A 1 393 ? -18.745 22.456 4.719 1.00 68.69 393 PHE A CA 1
ATOM 3010 C C . PHE A 1 393 ? -19.689 21.268 4.456 1.00 68.69 393 PHE A C 1
ATOM 3012 O O . PHE A 1 393 ? -20.017 20.526 5.375 1.00 68.69 393 PHE A O 1
ATOM 3019 N N . GLY A 1 394 ? -20.105 21.059 3.202 1.00 77.81 394 GLY A N 1
ATOM 3020 C CA . GLY A 1 394 ? -20.938 19.913 2.823 1.00 77.81 394 GLY A CA 1
ATOM 3021 C C . GLY A 1 394 ? -20.225 18.569 2.992 1.00 77.81 394 GLY A C 1
ATOM 3022 O O . GLY A 1 394 ? -20.876 17.582 3.320 1.00 77.81 394 GLY A O 1
ATOM 3023 N N . TYR A 1 395 ? -18.898 18.543 2.841 1.00 84.56 395 TYR A N 1
ATOM 3024 C CA . TYR A 1 395 ? -18.097 17.323 2.953 1.00 84.56 395 TYR A CA 1
ATOM 3025 C C . TYR A 1 395 ? -18.106 16.747 4.368 1.00 84.56 395 TYR A C 1
ATOM 3027 O O . TYR A 1 395 ? -18.168 15.540 4.550 1.00 84.56 395 TYR A O 1
ATOM 3035 N N . PHE A 1 396 ? -18.170 17.610 5.386 1.00 69.44 396 PHE A N 1
ATOM 3036 C CA . PHE A 1 396 ? -18.352 17.173 6.770 1.00 69.44 396 PHE A CA 1
ATOM 3037 C C . PHE A 1 396 ? -19.612 16.308 6.944 1.00 69.44 396 PHE A C 1
ATOM 3039 O O . PHE A 1 396 ? -19.557 15.252 7.568 1.00 69.44 396 PHE A O 1
ATOM 3046 N N . PHE A 1 397 ? -20.744 16.715 6.358 1.00 64.44 397 PHE A N 1
ATOM 3047 C CA . PHE A 1 397 ? -21.980 15.925 6.423 1.00 64.44 397 PHE A CA 1
ATOM 3048 C C . PHE A 1 397 ? -21.924 14.668 5.561 1.00 64.44 397 PHE A C 1
ATOM 3050 O O . PHE A 1 397 ? -22.545 13.673 5.931 1.00 64.44 397 PHE A O 1
ATOM 3057 N N . LYS A 1 398 ? -21.183 14.706 4.447 1.00 86.56 398 LYS A N 1
ATOM 3058 C CA . LYS A 1 398 ? -20.913 13.525 3.626 1.00 86.56 398 LYS A CA 1
ATOM 3059 C C . LYS A 1 398 ? -20.178 12.465 4.452 1.00 86.56 398 LYS A C 1
ATOM 3061 O O . LYS A 1 398 ? -20.743 11.396 4.651 1.00 86.56 398 LYS A O 1
ATOM 3066 N N . ASN A 1 399 ? -19.030 12.802 5.043 1.00 73.88 399 ASN A N 1
ATOM 3067 C CA . ASN A 1 399 ? -18.249 11.864 5.859 1.00 73.88 399 ASN A CA 1
ATOM 3068 C C . ASN A 1 399 ? -19.060 11.305 7.036 1.00 73.88 399 ASN A C 1
ATOM 3070 O O . ASN A 1 399 ? -18.980 10.122 7.349 1.00 73.88 399 ASN A O 1
ATOM 3074 N N . ILE A 1 400 ? -19.899 12.130 7.672 1.00 66.94 400 ILE A N 1
ATOM 3075 C CA . ILE A 1 400 ? -20.839 11.662 8.703 1.00 66.94 400 ILE A CA 1
ATOM 3076 C C . ILE A 1 400 ? -21.829 10.633 8.146 1.00 66.94 400 ILE A C 1
ATOM 3078 O O . ILE A 1 400 ? -22.079 9.615 8.791 1.00 66.94 400 ILE A O 1
ATOM 3082 N N . GLY A 1 401 ? -22.415 10.906 6.980 1.00 73.62 401 GLY A N 1
ATOM 3083 C CA . GLY A 1 401 ? -23.366 10.011 6.327 1.00 73.62 401 GLY A CA 1
ATOM 3084 C C . GLY A 1 401 ? -22.737 8.677 5.935 1.00 73.62 401 GLY A C 1
ATOM 3085 O O . GLY A 1 401 ? -23.343 7.635 6.166 1.00 73.62 401 GLY A O 1
ATOM 3086 N N . GLU A 1 402 ? -21.512 8.709 5.416 1.00 87.19 402 GLU A N 1
ATOM 3087 C CA . GLU A 1 402 ? -20.743 7.518 5.045 1.00 87.19 402 GLU A CA 1
ATOM 3088 C C . GLU A 1 402 ? -20.423 6.642 6.255 1.00 87.19 402 GLU A C 1
ATOM 3090 O O . GLU A 1 402 ? -20.716 5.447 6.268 1.00 87.19 402 GLU A O 1
ATOM 3095 N N . GLN A 1 403 ? -19.904 7.251 7.324 1.00 73.56 403 GLN A N 1
ATOM 3096 C CA . GLN A 1 403 ? -19.642 6.541 8.573 1.00 73.56 403 GLN A CA 1
ATOM 3097 C C . GLN A 1 403 ? -20.936 5.945 9.132 1.00 73.56 403 GLN A C 1
ATOM 3099 O O . GLN A 1 403 ? -20.977 4.768 9.479 1.00 73.56 403 GLN A O 1
ATOM 3104 N N . ALA A 1 404 ? -22.032 6.711 9.151 1.00 63.25 404 ALA A N 1
ATOM 3105 C CA . ALA A 1 404 ? -23.329 6.204 9.588 1.00 63.25 404 ALA A CA 1
ATOM 3106 C C . ALA A 1 404 ? -23.820 5.023 8.728 1.00 63.25 404 ALA A C 1
ATOM 3108 O O . ALA A 1 404 ? -24.383 4.072 9.271 1.00 63.25 404 ALA A O 1
ATOM 3109 N N . ALA A 1 405 ? -23.599 5.043 7.414 1.00 73.81 405 ALA A N 1
ATOM 3110 C CA . ALA A 1 405 ? -23.975 3.954 6.516 1.00 73.81 405 ALA A CA 1
ATOM 3111 C C . ALA A 1 405 ? -23.136 2.684 6.747 1.00 73.81 405 ALA A C 1
ATOM 3113 O O . ALA A 1 405 ? -23.718 1.603 6.849 1.00 73.81 405 ALA A O 1
ATOM 3114 N N . LEU A 1 406 ? -21.813 2.791 6.931 1.00 78.50 406 LEU A N 1
ATOM 3115 C CA . LEU A 1 406 ? -20.963 1.645 7.306 1.00 78.50 406 LEU A CA 1
ATOM 3116 C C . LEU A 1 406 ? -21.360 1.064 8.663 1.00 78.50 406 LEU A C 1
ATOM 3118 O O . LEU A 1 406 ? -21.443 -0.149 8.832 1.00 78.50 406 LEU A O 1
ATOM 3122 N N . ILE A 1 407 ? -21.657 1.940 9.622 1.00 66.56 407 ILE A N 1
ATOM 3123 C CA . ILE A 1 407 ? -22.057 1.575 10.983 1.00 66.56 407 ILE A CA 1
ATOM 3124 C C . ILE A 1 407 ? -23.412 0.862 11.009 1.00 66.56 407 ILE A C 1
ATOM 3126 O O . ILE A 1 407 ? -23.607 -0.069 11.790 1.00 66.56 407 ILE A O 1
ATOM 3130 N N . THR A 1 408 ? -24.365 1.329 10.202 1.00 67.94 408 THR A N 1
ATOM 3131 C CA . THR A 1 408 ? -25.730 0.779 10.155 1.00 67.94 408 THR A CA 1
ATOM 3132 C C . THR A 1 408 ? -25.855 -0.428 9.227 1.00 67.94 408 THR A C 1
ATOM 3134 O O . THR A 1 408 ? -26.863 -1.137 9.283 1.00 67.94 408 THR A O 1
ATOM 3137 N N . SER A 1 409 ? -24.829 -0.707 8.422 1.00 80.12 409 SER A N 1
ATOM 3138 C CA . SER A 1 409 ? -24.740 -1.909 7.596 1.00 80.12 409 SER A CA 1
ATOM 3139 C C . SER A 1 409 ? -24.253 -3.088 8.435 1.00 80.12 409 SER A C 1
ATOM 3141 O O . SER A 1 409 ? -23.061 -3.342 8.572 1.00 80.12 409 SER A O 1
ATOM 3143 N N . PHE A 1 410 ? -25.205 -3.815 9.023 1.00 82.44 410 PHE A N 1
ATOM 3144 C CA . PHE A 1 410 ? -24.930 -5.013 9.830 1.00 82.44 410 PHE A CA 1
ATOM 3145 C C . PHE A 1 410 ? -24.523 -6.237 9.002 1.00 82.44 410 PHE A C 1
ATOM 3147 O O . PHE A 1 410 ? -24.035 -7.217 9.561 1.00 82.44 410 PHE A O 1
ATOM 3154 N N . ASP A 1 411 ? -24.763 -6.198 7.693 1.00 85.00 411 ASP A N 1
ATOM 3155 C CA . ASP A 1 411 ? -24.317 -7.228 6.768 1.00 85.00 411 ASP A CA 1
ATOM 3156 C C . ASP A 1 411 ? -22.847 -6.969 6.384 1.00 85.00 411 ASP A C 1
ATOM 3158 O O . ASP A 1 411 ? -22.558 -5.919 5.798 1.00 85.00 411 ASP A O 1
ATOM 3162 N N . PRO A 1 412 ? -21.910 -7.885 6.713 1.00 87.06 412 PRO A N 1
ATOM 3163 C CA . PRO A 1 412 ? -20.500 -7.710 6.382 1.00 87.06 412 PRO A CA 1
ATOM 3164 C C . PRO A 1 412 ? -20.258 -7.626 4.871 1.00 87.06 412 PRO A C 1
ATOM 3166 O O . PRO A 1 412 ? -19.318 -6.946 4.466 1.00 87.06 412 PRO A O 1
ATOM 3169 N N . ALA A 1 413 ? -21.095 -8.269 4.046 1.00 92.50 413 ALA A N 1
ATOM 3170 C CA . ALA A 1 413 ? -20.987 -8.185 2.592 1.00 92.50 413 ALA A CA 1
ATOM 3171 C C . ALA A 1 413 ? -21.322 -6.771 2.123 1.00 92.50 413 ALA A C 1
ATOM 3173 O O . ALA A 1 413 ? -20.495 -6.101 1.505 1.00 92.50 413 ALA A O 1
ATOM 3174 N N . ARG A 1 414 ? -22.491 -6.270 2.538 1.00 93.81 414 ARG A N 1
ATOM 3175 C CA . ARG A 1 414 ? -22.913 -4.905 2.225 1.00 93.81 414 ARG A CA 1
ATOM 3176 C C . ARG A 1 414 ? -21.936 -3.845 2.727 1.00 93.81 414 ARG A C 1
ATOM 3178 O O . ARG A 1 414 ? -21.755 -2.821 2.074 1.00 93.81 414 ARG A O 1
ATOM 3185 N N . ARG A 1 415 ? -21.323 -4.058 3.892 1.00 90.38 415 ARG A N 1
ATOM 3186 C CA . ARG A 1 415 ? -20.312 -3.140 4.425 1.00 90.38 415 ARG A CA 1
ATOM 3187 C C . ARG A 1 415 ? -19.086 -3.062 3.514 1.00 90.38 415 ARG A C 1
ATOM 3189 O O . ARG A 1 415 ? -18.625 -1.961 3.246 1.00 90.38 415 ARG A O 1
ATOM 3196 N N . LEU A 1 416 ? -18.593 -4.198 3.030 1.00 95.69 416 LEU A N 1
ATOM 3197 C CA . LEU A 1 416 ? -17.433 -4.241 2.143 1.00 95.69 416 LEU A CA 1
ATOM 3198 C C . LEU A 1 416 ? -17.737 -3.633 0.761 1.00 95.69 416 LEU A C 1
ATOM 3200 O O . LEU A 1 416 ? -16.899 -2.931 0.203 1.00 95.69 416 LEU A O 1
ATOM 3204 N N . GLU A 1 417 ? -18.951 -3.837 0.240 1.00 95.50 417 GLU A N 1
ATOM 3205 C CA . GLU A 1 417 ? -19.426 -3.132 -0.962 1.00 95.50 417 GLU A CA 1
ATOM 3206 C C . GLU A 1 417 ? -19.404 -1.610 -0.770 1.00 95.50 417 GLU A C 1
ATOM 3208 O O . GLU A 1 417 ? -18.898 -0.892 -1.624 1.00 95.50 417 GLU A O 1
ATOM 3213 N N . LEU A 1 418 ? -19.903 -1.116 0.370 1.00 95.38 418 LEU A N 1
ATOM 3214 C CA . LEU A 1 418 ? -19.884 0.315 0.687 1.00 95.38 418 LEU A CA 1
ATOM 3215 C C . LEU A 1 418 ? -18.462 0.874 0.815 1.00 95.38 418 LEU A C 1
ATOM 3217 O O . LEU A 1 418 ? -18.226 2.011 0.422 1.00 95.38 418 LEU A O 1
ATOM 3221 N N . GLU A 1 419 ? -17.516 0.104 1.360 1.00 95.88 419 GLU A N 1
ATOM 3222 C CA . GLU A 1 419 ? -16.106 0.514 1.411 1.00 95.88 419 GLU A CA 1
ATOM 3223 C C . GLU A 1 419 ? -15.537 0.693 -0.004 1.00 95.88 419 GLU A C 1
ATOM 3225 O O . GLU A 1 419 ? -14.886 1.703 -0.271 1.00 95.88 419 GLU A O 1
ATOM 3230 N N . MET A 1 420 ? -15.852 -0.212 -0.937 1.00 96.75 420 MET A N 1
ATOM 3231 C CA . MET A 1 420 ? -15.461 -0.046 -2.341 1.00 96.75 420 MET A CA 1
ATOM 3232 C C . MET A 1 420 ? -16.170 1.122 -3.032 1.00 96.75 420 MET A C 1
ATOM 3234 O O . MET A 1 420 ? -15.517 1.857 -3.774 1.00 96.75 420 MET A O 1
ATOM 3238 N N . ASP A 1 421 ? -17.462 1.340 -2.761 1.00 95.88 421 ASP A N 1
ATOM 3239 C CA . ASP A 1 421 ? -18.197 2.511 -3.261 1.00 95.88 421 ASP A CA 1
ATOM 3240 C C . ASP A 1 421 ? -17.505 3.810 -2.800 1.00 95.88 421 ASP A C 1
ATOM 3242 O O . ASP A 1 421 ? -17.316 4.742 -3.582 1.00 95.88 421 ASP A O 1
ATOM 3246 N N . TYR A 1 422 ? -17.057 3.871 -1.542 1.00 96.56 422 TYR A N 1
ATOM 3247 C CA . TYR A 1 422 ? -16.334 5.034 -1.021 1.00 96.56 422 TYR A CA 1
ATOM 3248 C C . TYR A 1 422 ? -14.936 5.172 -1.600 1.00 96.56 422 TYR A C 1
ATOM 3250 O O . TYR A 1 422 ? -14.513 6.297 -1.859 1.00 96.56 422 TYR A O 1
ATOM 3258 N N . ALA A 1 423 ? -14.223 4.074 -1.853 1.00 97.19 423 ALA A N 1
ATOM 3259 C CA . ALA A 1 423 ? -12.954 4.135 -2.569 1.00 97.19 423 ALA A CA 1
ATOM 3260 C C . ALA A 1 423 ? -13.142 4.751 -3.968 1.00 97.19 423 ALA A C 1
ATOM 3262 O O . ALA A 1 423 ? -12.396 5.658 -4.342 1.00 97.19 423 ALA A O 1
ATOM 3263 N N . ASP A 1 424 ? -14.183 4.346 -4.703 1.00 96.38 424 ASP A N 1
ATOM 3264 C CA . ASP A 1 424 ? -14.507 4.946 -6.001 1.00 96.38 424 ASP A CA 1
ATOM 3265 C C . ASP A 1 424 ? -14.830 6.444 -5.876 1.00 96.38 424 ASP A C 1
ATOM 3267 O O . ASP A 1 424 ? -14.283 7.276 -6.606 1.00 96.38 424 ASP A O 1
ATOM 3271 N N . GLU A 1 425 ? -15.637 6.828 -4.882 1.00 96.44 425 GLU A N 1
ATOM 3272 C CA . GLU A 1 425 ? -15.934 8.237 -4.622 1.00 96.44 425 GLU A CA 1
ATOM 3273 C C . GLU A 1 425 ? -14.675 9.052 -4.278 1.00 96.44 425 GLU A C 1
ATOM 3275 O O . GLU A 1 425 ? -14.512 10.161 -4.796 1.00 96.44 425 GLU A O 1
ATOM 3280 N N . ARG A 1 426 ? -13.753 8.522 -3.461 1.00 97.38 426 ARG A N 1
ATOM 3281 C CA . ARG A 1 426 ? -12.477 9.192 -3.143 1.00 97.38 426 ARG A CA 1
ATOM 3282 C C . ARG A 1 426 ? -11.603 9.362 -4.378 1.00 97.38 426 ARG A C 1
ATOM 3284 O O . ARG A 1 426 ? -10.970 10.406 -4.537 1.00 97.38 426 ARG A O 1
ATOM 3291 N N . LEU A 1 427 ? -11.597 8.387 -5.283 1.00 96.62 427 LEU A N 1
ATOM 3292 C CA . LEU A 1 427 ? -10.868 8.475 -6.547 1.00 96.62 427 LEU A CA 1
ATOM 3293 C C . LEU A 1 427 ? -11.434 9.589 -7.447 1.00 96.62 427 LEU A C 1
ATOM 3295 O O . LEU A 1 427 ? -10.681 10.403 -7.995 1.00 96.62 427 LEU A O 1
ATOM 3299 N N . GLN A 1 428 ? -12.763 9.688 -7.544 1.00 96.25 428 GLN A N 1
ATOM 3300 C CA . GLN A 1 428 ? -13.447 10.752 -8.287 1.00 96.25 428 GLN A CA 1
ATOM 3301 C C . GLN A 1 428 ? -13.229 12.141 -7.659 1.00 96.25 428 GLN A C 1
ATOM 3303 O O . GLN A 1 428 ? -13.027 13.132 -8.371 1.00 96.25 428 GLN A O 1
ATOM 3308 N N . GLU A 1 429 ? -13.227 12.234 -6.328 1.00 97.00 429 GLU A N 1
ATOM 3309 C CA . GLU A 1 429 ? -12.908 13.462 -5.596 1.00 97.00 429 GLU A CA 1
ATOM 3310 C C . GLU A 1 429 ? -11.467 13.903 -5.821 1.00 97.00 429 GLU A C 1
ATOM 3312 O O . GLU A 1 429 ? -11.225 15.080 -6.103 1.00 97.00 429 GLU A O 1
ATOM 3317 N N . ALA A 1 430 ? -10.519 12.965 -5.761 1.00 97.00 430 ALA A N 1
ATOM 3318 C CA . ALA A 1 430 ? -9.116 13.221 -6.046 1.00 97.00 430 ALA A CA 1
ATOM 3319 C C . ALA A 1 430 ? -8.951 13.755 -7.479 1.00 97.00 430 ALA A C 1
ATOM 3321 O O . ALA A 1 430 ? -8.320 14.795 -7.686 1.00 97.00 430 ALA A O 1
ATOM 3322 N N . HIS A 1 431 ? -9.613 13.140 -8.462 1.00 95.94 431 HIS A N 1
ATOM 3323 C CA . HIS A 1 431 ? -9.636 13.643 -9.836 1.00 95.94 431 HIS A CA 1
ATOM 3324 C C . HIS A 1 431 ? -10.198 15.071 -9.928 1.00 95.94 431 HIS A C 1
ATOM 3326 O O . HIS A 1 431 ? -9.588 15.940 -10.558 1.00 95.94 431 HIS A O 1
ATOM 3332 N N . ALA A 1 432 ? -11.319 15.364 -9.267 1.00 96.31 432 ALA A N 1
ATOM 3333 C CA . ALA A 1 432 ? -11.919 16.697 -9.271 1.00 96.31 432 ALA A CA 1
ATOM 3334 C C . ALA A 1 432 ? -11.042 17.759 -8.579 1.00 96.31 432 ALA A C 1
ATOM 3336 O O . ALA A 1 432 ? -10.966 18.900 -9.050 1.00 96.31 432 ALA A O 1
ATOM 3337 N N . LEU A 1 433 ? -10.365 17.399 -7.485 1.00 96.38 433 LEU A N 1
ATOM 3338 C CA . LEU A 1 433 ? -9.422 18.267 -6.775 1.00 96.38 433 LEU A CA 1
ATOM 3339 C C . LEU A 1 433 ? -8.157 18.523 -7.588 1.00 96.38 433 LEU A C 1
ATOM 3341 O O . LEU A 1 433 ? -7.666 19.649 -7.598 1.00 96.38 433 LEU A O 1
ATOM 3345 N N . SER A 1 434 ? -7.680 17.522 -8.328 1.00 94.75 434 SER A N 1
ATOM 3346 C CA . SER A 1 434 ? -6.487 17.638 -9.170 1.00 94.75 434 SER A CA 1
ATOM 3347 C C . SER A 1 434 ? -6.621 18.699 -10.274 1.00 94.75 434 SER A C 1
ATOM 3349 O O . SER A 1 434 ? -5.637 19.303 -10.700 1.00 94.75 434 SER A O 1
ATOM 3351 N N . LYS A 1 435 ? -7.859 18.996 -10.695 1.00 95.06 435 LYS A N 1
ATOM 3352 C CA . LYS A 1 435 ? -8.181 20.052 -11.669 1.00 95.06 435 LYS A CA 1
ATOM 3353 C C . LYS A 1 435 ? -8.202 21.460 -11.051 1.00 95.06 435 LYS A C 1
ATOM 3355 O O . LYS A 1 435 ? -8.234 22.450 -11.787 1.00 95.06 435 LYS A O 1
ATOM 3360 N N . GLN A 1 436 ? -8.215 21.588 -9.720 1.00 95.56 436 GLN A N 1
ATOM 3361 C CA . GLN A 1 436 ? -8.337 22.867 -9.013 1.00 95.56 436 GLN A CA 1
ATOM 3362 C C . GLN A 1 436 ? -6.982 23.358 -8.494 1.00 95.56 436 GLN A C 1
ATOM 3364 O O . GLN A 1 436 ? -6.339 22.716 -7.672 1.00 95.56 436 GLN A O 1
ATOM 3369 N N . LYS A 1 437 ? -6.572 24.561 -8.912 1.00 95.56 437 LYS A N 1
ATOM 3370 C CA . LYS A 1 437 ? -5.353 25.210 -8.398 1.00 95.56 437 LYS A CA 1
ATOM 3371 C C . LYS A 1 437 ? -5.497 25.557 -6.911 1.00 95.56 437 LYS A C 1
ATOM 3373 O O . LYS A 1 437 ? -6.520 26.122 -6.517 1.00 95.56 437 LYS A O 1
ATOM 3378 N N . GLY A 1 438 ? -4.460 25.312 -6.110 1.00 94.50 438 GLY A N 1
ATOM 3379 C CA . GLY A 1 438 ? -4.435 25.636 -4.678 1.00 94.50 438 GLY A CA 1
ATOM 3380 C C . GLY A 1 438 ? -5.094 24.582 -3.778 1.00 94.50 438 GLY A C 1
ATOM 3381 O O . GLY A 1 438 ? -5.376 24.870 -2.611 1.00 94.50 438 GLY A O 1
ATOM 3382 N N . LYS A 1 439 ? -5.417 23.400 -4.318 1.00 96.75 439 LYS A N 1
ATOM 3383 C CA . LYS A 1 439 ? -6.069 22.280 -3.615 1.00 96.75 439 LYS A CA 1
ATOM 3384 C C . LYS A 1 439 ? -5.184 21.035 -3.511 1.00 96.75 439 LYS A C 1
ATOM 3386 O O . LYS A 1 439 ? -5.674 19.960 -3.188 1.00 96.75 439 LYS A O 1
ATOM 3391 N N . GLU A 1 440 ? -3.885 21.199 -3.717 1.00 95.06 440 GLU A N 1
ATOM 3392 C CA . GLU A 1 440 ? -2.879 20.136 -3.778 1.00 95.06 440 GLU A CA 1
ATOM 3393 C C . GLU A 1 440 ? -2.847 19.316 -2.479 1.00 95.06 440 GLU A C 1
ATOM 3395 O O . GLU A 1 440 ? -2.887 18.091 -2.509 1.00 95.06 440 GLU A O 1
ATOM 3400 N N . LYS A 1 441 ? -2.892 19.992 -1.323 1.00 94.81 441 LYS A N 1
ATOM 3401 C CA . LYS A 1 441 ? -2.931 19.319 -0.017 1.00 94.81 441 LYS A CA 1
ATOM 3402 C C . LYS A 1 441 ? -4.198 18.477 0.170 1.00 94.81 441 LYS A C 1
ATOM 3404 O O . LYS A 1 441 ? -4.128 17.372 0.687 1.00 94.81 441 LYS A O 1
ATOM 3409 N N . LEU A 1 442 ? -5.354 18.992 -0.258 1.00 96.00 442 LEU A N 1
ATOM 3410 C CA . LEU A 1 442 ? -6.614 18.247 -0.161 1.00 96.00 442 LEU A CA 1
ATOM 3411 C C . LEU A 1 442 ? -6.607 17.043 -1.103 1.00 96.00 442 LEU A C 1
ATOM 3413 O O . LEU A 1 442 ? -7.135 15.999 -0.746 1.00 96.00 442 LEU A O 1
ATOM 3417 N N . TYR A 1 443 ? -6.002 17.177 -2.285 1.00 96.31 443 TYR A N 1
ATOM 3418 C CA . TYR A 1 443 ? -5.804 16.067 -3.213 1.00 96.31 443 TYR A CA 1
ATOM 3419 C C . TYR A 1 443 ? -4.982 14.938 -2.570 1.00 96.31 443 TYR A C 1
ATOM 3421 O O . TYR A 1 443 ? -5.410 13.788 -2.591 1.00 96.31 443 TYR A O 1
ATOM 3429 N N . GLU A 1 444 ? -3.863 15.269 -1.922 1.00 95.19 444 GLU A N 1
ATOM 3430 C CA . GLU A 1 444 ? -3.029 14.298 -1.197 1.00 95.19 444 GLU A CA 1
ATOM 3431 C C . GLU A 1 444 ? -3.757 13.657 -0.009 1.00 95.19 444 GLU A C 1
ATOM 3433 O O . GLU A 1 444 ? -3.715 12.438 0.149 1.00 95.19 444 GLU A O 1
ATOM 3438 N N . GLU A 1 445 ? -4.461 14.458 0.800 1.00 94.44 445 GLU A N 1
ATOM 3439 C CA . GLU A 1 445 ? -5.292 13.960 1.905 1.00 94.44 445 GLU A CA 1
ATOM 3440 C C . GLU A 1 445 ? -6.378 12.995 1.383 1.00 94.44 445 GLU A C 1
ATOM 3442 O O . GLU A 1 445 ? -6.591 11.938 1.971 1.00 94.44 445 GLU A O 1
ATOM 3447 N N . THR A 1 446 ? -6.984 13.286 0.226 1.00 97.12 446 THR A N 1
ATOM 3448 C CA . THR A 1 446 ? -7.999 12.419 -0.407 1.00 97.12 446 THR A CA 1
ATOM 3449 C C . THR A 1 446 ? -7.403 11.104 -0.911 1.00 97.12 446 THR A C 1
ATOM 3451 O O . THR A 1 446 ? -8.007 10.050 -0.731 1.00 97.12 446 THR A O 1
ATOM 3454 N N . LEU A 1 447 ? -6.201 11.128 -1.501 1.00 96.94 447 LEU A N 1
ATOM 3455 C CA . LEU A 1 447 ? -5.495 9.901 -1.892 1.00 96.94 447 LEU A CA 1
ATOM 3456 C C . LEU A 1 447 ? -5.108 9.045 -0.680 1.00 96.94 447 LEU A C 1
ATOM 3458 O O . LEU A 1 447 ? -5.122 7.819 -0.770 1.00 96.94 447 LEU A O 1
ATOM 3462 N N . LYS A 1 448 ? -4.801 9.671 0.462 1.00 96.31 448 LYS A N 1
ATOM 3463 C CA . LYS A 1 448 ? -4.561 8.959 1.723 1.00 96.31 448 LYS A CA 1
ATOM 3464 C C . LYS A 1 448 ? -5.832 8.294 2.245 1.00 96.31 448 LYS A C 1
ATOM 3466 O O . LYS A 1 448 ? -5.788 7.132 2.632 1.00 96.31 448 LYS A O 1
ATOM 3471 N N . GLU A 1 449 ? -6.964 8.995 2.206 1.00 95.31 449 GLU A N 1
ATOM 3472 C CA . GLU A 1 449 ? -8.270 8.418 2.553 1.00 95.31 449 GLU A CA 1
ATOM 3473 C C . GLU A 1 449 ? -8.645 7.254 1.617 1.00 95.31 449 GLU A C 1
ATOM 3475 O O . GLU A 1 449 ? -9.111 6.215 2.090 1.00 95.31 449 GLU A O 1
ATOM 3480 N N . TYR A 1 450 ? -8.385 7.386 0.309 1.00 98.00 450 TYR A N 1
ATOM 3481 C CA . TYR A 1 450 ? -8.527 6.297 -0.662 1.00 98.00 450 TYR A CA 1
ATOM 3482 C C . TYR A 1 450 ? -7.665 5.087 -0.277 1.00 98.00 450 TYR A C 1
ATOM 3484 O O . TYR A 1 450 ? -8.185 3.979 -0.160 1.00 98.00 450 TYR A O 1
ATOM 3492 N N . GLN A 1 451 ? -6.370 5.306 -0.018 1.00 97.31 451 GLN A N 1
ATOM 3493 C CA . GLN A 1 451 ? -5.435 4.251 0.376 1.00 97.31 451 GLN A CA 1
ATOM 3494 C C . GLN A 1 451 ? -5.948 3.494 1.607 1.00 97.31 451 GLN A C 1
ATOM 3496 O O . GLN A 1 451 ? -6.078 2.276 1.563 1.00 97.31 451 GLN A O 1
ATOM 3501 N N . THR A 1 452 ? -6.308 4.212 2.676 1.00 95.19 452 THR A N 1
ATOM 3502 C CA . THR A 1 452 ? -6.843 3.602 3.903 1.00 95.19 452 THR A CA 1
ATOM 3503 C C . THR A 1 452 ? -8.120 2.803 3.641 1.00 95.19 452 THR A C 1
ATOM 3505 O O . THR A 1 452 ? -8.310 1.742 4.227 1.00 95.19 452 THR A O 1
ATOM 3508 N N . THR A 1 453 ? -8.995 3.285 2.757 1.00 96.44 453 THR A N 1
ATOM 3509 C CA . THR A 1 453 ? -10.235 2.576 2.404 1.00 96.44 453 THR A CA 1
ATOM 3510 C C . THR A 1 453 ? -9.939 1.262 1.675 1.00 96.44 453 THR A C 1
ATOM 3512 O O . THR A 1 453 ? -10.523 0.235 2.013 1.00 96.44 453 THR A O 1
ATOM 3515 N N . MET A 1 454 ? -8.983 1.265 0.743 1.00 98.12 454 MET A N 1
ATOM 3516 C CA . MET A 1 454 ? -8.549 0.060 0.026 1.00 98.12 454 MET A CA 1
ATOM 3517 C C . MET A 1 454 ? -7.812 -0.935 0.932 1.00 98.12 454 MET A C 1
ATOM 3519 O O . MET A 1 454 ? -8.073 -2.135 0.857 1.00 98.12 454 MET A O 1
ATOM 3523 N N . ASP A 1 455 ? -6.943 -0.454 1.826 1.00 96.50 455 ASP A N 1
ATOM 3524 C CA . ASP A 1 455 ? -6.258 -1.298 2.814 1.00 96.50 455 ASP A CA 1
ATOM 3525 C C . ASP A 1 455 ? -7.285 -1.999 3.727 1.00 96.50 455 ASP A C 1
ATOM 3527 O O . ASP A 1 455 ? -7.243 -3.220 3.895 1.00 96.50 455 ASP A O 1
ATOM 3531 N N . ASN A 1 456 ? -8.290 -1.258 4.214 1.00 93.94 456 ASN A N 1
ATOM 3532 C CA . ASN A 1 456 ? -9.395 -1.830 4.987 1.00 93.94 456 ASN A CA 1
ATOM 3533 C C . ASN A 1 456 ? -10.182 -2.874 4.184 1.00 93.94 456 ASN A C 1
ATOM 3535 O O . ASN A 1 456 ? -10.485 -3.942 4.714 1.00 93.94 456 ASN A O 1
ATOM 3539 N N . ALA A 1 457 ? -10.484 -2.604 2.910 1.00 97.44 457 ALA A N 1
ATOM 3540 C CA . ALA A 1 457 ? -11.192 -3.553 2.055 1.00 97.44 457 ALA A CA 1
ATOM 3541 C C . ALA A 1 457 ? -10.396 -4.862 1.871 1.00 97.44 457 ALA A C 1
ATOM 3543 O O . ALA A 1 457 ? -10.971 -5.953 1.939 1.00 97.44 457 ALA A O 1
ATOM 3544 N N . SER A 1 458 ? -9.070 -4.768 1.710 1.00 97.69 458 SER A N 1
ATOM 3545 C CA . SER A 1 458 ? -8.158 -5.920 1.636 1.00 97.69 458 SER A CA 1
ATOM 3546 C C . SER A 1 458 ? -8.174 -6.753 2.925 1.00 97.69 458 SER A C 1
ATOM 3548 O O . SER A 1 458 ? -8.343 -7.977 2.893 1.00 97.69 458 SER A O 1
ATOM 3550 N N . ASP A 1 459 ? -8.073 -6.106 4.084 1.00 95.88 459 ASP A N 1
ATOM 3551 C CA . ASP A 1 459 ? -8.082 -6.797 5.378 1.00 95.88 459 ASP A CA 1
ATOM 3552 C C . ASP A 1 459 ? -9.454 -7.410 5.705 1.00 95.88 459 ASP A C 1
ATOM 3554 O O . ASP A 1 459 ? -9.554 -8.536 6.219 1.00 95.88 459 ASP A O 1
ATOM 3558 N N . ASN A 1 460 ? -10.532 -6.710 5.350 1.00 95.75 460 ASN A N 1
ATOM 3559 C CA . ASN A 1 460 ? -11.901 -7.162 5.563 1.00 95.75 460 ASN A CA 1
ATOM 3560 C C . ASN A 1 460 ? -12.256 -8.359 4.671 1.00 95.75 460 ASN A C 1
ATOM 3562 O O . ASN A 1 460 ? -12.902 -9.291 5.156 1.00 95.75 460 ASN A O 1
ATOM 3566 N N . ILE A 1 461 ? -11.801 -8.412 3.409 1.00 97.88 461 ILE A N 1
ATOM 3567 C CA . ILE A 1 461 ? -12.036 -9.595 2.564 1.00 97.88 461 ILE A CA 1
ATOM 3568 C C . ILE A 1 461 ? -11.233 -10.812 3.052 1.00 97.88 461 ILE A C 1
ATOM 3570 O O . ILE A 1 461 ? -11.759 -11.929 3.062 1.00 97.88 461 ILE A O 1
ATOM 3574 N N . LYS A 1 462 ? -10.001 -10.623 3.554 1.00 96.94 462 LYS A N 1
ATOM 3575 C CA . LYS A 1 462 ? -9.198 -11.705 4.164 1.00 96.94 462 LYS A CA 1
ATOM 3576 C C . LYS A 1 462 ? -9.913 -12.305 5.378 1.00 96.94 462 LYS A C 1
ATOM 3578 O O . LYS A 1 462 ? -10.054 -13.530 5.476 1.00 96.94 462 LYS A O 1
ATOM 3583 N N . SER A 1 463 ? -10.414 -11.439 6.261 1.00 95.62 463 SER A N 1
ATOM 3584 C CA . SER A 1 463 ? -11.043 -11.790 7.544 1.00 95.62 463 SER A CA 1
ATOM 3585 C C . SER A 1 463 ? -12.571 -11.972 7.497 1.00 95.62 463 SER A C 1
ATOM 3587 O O . SER A 1 463 ? -13.203 -12.149 8.543 1.00 95.62 463 SER A O 1
ATOM 3589 N N . PHE A 1 464 ? -13.173 -11.972 6.302 1.00 96.62 464 PHE A N 1
ATOM 3590 C CA . PHE A 1 464 ? -14.621 -12.056 6.104 1.00 96.62 464 PHE A CA 1
ATOM 3591 C C . PHE A 1 464 ? -15.250 -13.274 6.808 1.00 96.62 464 PHE A C 1
ATOM 3593 O O . PHE A 1 464 ? -14.823 -14.411 6.600 1.00 96.62 464 PHE A O 1
ATOM 3600 N N . LYS A 1 465 ? -16.285 -13.027 7.630 1.00 93.94 465 LYS A N 1
ATOM 3601 C CA . LYS A 1 465 ? -16.959 -14.028 8.490 1.00 93.94 465 LYS A CA 1
ATOM 3602 C C . LYS A 1 465 ? -18.269 -14.601 7.909 1.00 93.94 465 LYS A C 1
ATOM 3604 O O . LYS A 1 465 ? -18.942 -15.360 8.607 1.00 93.94 465 LYS A O 1
ATOM 3609 N N . GLY A 1 466 ? -18.670 -14.207 6.696 1.00 94.06 466 GLY A N 1
ATOM 3610 C CA . GLY A 1 466 ? -19.882 -14.709 6.030 1.00 94.06 466 GLY A CA 1
ATOM 3611 C C . GLY A 1 466 ? -19.701 -16.092 5.395 1.00 94.06 466 GLY A C 1
ATOM 3612 O O . GLY A 1 466 ? -18.762 -16.819 5.722 1.00 94.06 466 GLY A O 1
ATOM 3613 N N . SER A 1 467 ? -20.615 -16.486 4.505 1.00 96.50 467 SER A N 1
ATOM 3614 C CA . SER A 1 467 ? -20.485 -17.761 3.788 1.00 96.50 467 SER A CA 1
ATOM 3615 C C . SER A 1 467 ? -19.345 -17.724 2.760 1.00 96.50 467 SER A C 1
ATOM 3617 O O . SER A 1 467 ? -19.013 -16.672 2.220 1.00 96.50 467 SER A O 1
ATOM 3619 N N . GLU A 1 468 ? -18.756 -18.883 2.451 1.00 96.56 468 GLU A N 1
ATOM 3620 C CA . GLU A 1 468 ? -17.699 -18.991 1.427 1.00 96.56 468 GLU A CA 1
ATOM 3621 C C . GLU A 1 468 ? -18.183 -18.595 0.021 1.00 96.56 468 GLU A C 1
ATOM 3623 O O . GLU A 1 468 ? -17.386 -18.165 -0.806 1.00 96.56 468 GLU A O 1
ATOM 3628 N N . GLU A 1 469 ? -19.483 -18.736 -0.257 1.00 96.19 469 GLU A N 1
ATOM 3629 C CA . GLU A 1 469 ? -20.097 -18.303 -1.517 1.00 96.19 469 GLU A CA 1
ATOM 3630 C C . GLU A 1 469 ? -20.156 -16.772 -1.588 1.00 96.19 469 GLU A C 1
ATOM 3632 O O . GLU A 1 469 ? -19.570 -16.194 -2.497 1.00 96.19 469 GLU A O 1
ATOM 3637 N N . GLU A 1 470 ? -20.712 -16.112 -0.564 1.00 96.12 470 GLU A N 1
ATOM 3638 C CA . GLU A 1 470 ? -20.714 -14.642 -0.461 1.00 96.12 470 GLU A CA 1
ATOM 3639 C C . GLU A 1 470 ? -19.291 -14.074 -0.490 1.00 96.12 470 GLU A C 1
ATOM 3641 O O . GLU A 1 470 ? -19.031 -13.077 -1.156 1.00 96.12 470 GLU A O 1
ATOM 3646 N N . LYS A 1 471 ? -18.344 -14.730 0.194 1.00 97.44 471 LYS A N 1
ATOM 3647 C CA . LYS A 1 471 ? -16.932 -14.332 0.201 1.00 97.44 471 LYS A CA 1
ATOM 3648 C C . LYS A 1 471 ? -16.332 -14.349 -1.206 1.00 97.44 471 LYS A C 1
ATOM 3650 O O . LYS A 1 471 ? -15.585 -13.442 -1.564 1.00 97.44 471 LYS A O 1
ATOM 3655 N N . ARG A 1 472 ? -16.646 -15.376 -2.000 1.00 96.88 472 ARG A N 1
ATOM 3656 C CA . ARG A 1 472 ? -16.177 -15.511 -3.387 1.00 96.88 472 ARG A CA 1
ATOM 3657 C C . ARG A 1 472 ? -16.846 -14.515 -4.326 1.00 96.88 472 ARG A C 1
ATOM 3659 O O . ARG A 1 472 ? -16.153 -13.932 -5.156 1.00 96.88 472 ARG A O 1
ATOM 3666 N N . ASP A 1 473 ? -18.147 -14.295 -4.173 1.00 95.25 473 ASP A N 1
ATOM 3667 C CA . ASP A 1 473 ? -18.893 -13.318 -4.970 1.00 95.25 473 ASP A CA 1
ATOM 3668 C C . ASP A 1 473 ? -18.384 -11.894 -4.712 1.00 95.25 473 ASP A C 1
ATOM 3670 O O . ASP A 1 473 ? -18.099 -11.150 -5.655 1.00 95.25 473 ASP A O 1
ATOM 3674 N N . LEU A 1 474 ? -18.158 -11.548 -3.440 1.00 96.69 474 LEU A N 1
ATOM 3675 C CA . LEU A 1 474 ? -17.496 -10.303 -3.059 1.00 96.69 474 LEU A CA 1
ATOM 3676 C C . LEU A 1 474 ? -16.096 -10.232 -3.657 1.00 96.69 474 LEU A C 1
ATOM 3678 O O . LEU A 1 474 ? -15.771 -9.242 -4.299 1.00 96.69 474 LEU A O 1
ATOM 3682 N N . ALA A 1 475 ? -15.277 -11.279 -3.519 1.00 97.69 475 ALA A N 1
ATOM 3683 C CA . ALA A 1 475 ? -13.926 -11.270 -4.070 1.00 97.69 475 ALA A CA 1
ATOM 3684 C C . ALA A 1 475 ? -13.911 -10.997 -5.583 1.00 97.69 475 ALA A C 1
ATOM 3686 O O . ALA A 1 475 ? -13.091 -10.206 -6.036 1.00 97.69 475 ALA A O 1
ATOM 3687 N N . HIS A 1 476 ? -14.847 -11.560 -6.354 1.00 96.25 476 HIS A N 1
ATOM 3688 C CA . HIS A 1 476 ? -15.008 -11.230 -7.774 1.00 96.25 476 HIS A CA 1
ATOM 3689 C C . HIS A 1 476 ? -15.370 -9.758 -8.015 1.00 96.25 476 HIS A C 1
ATOM 3691 O O . HIS A 1 476 ? -14.817 -9.131 -8.921 1.00 96.25 476 HIS A O 1
ATOM 3697 N N . SER A 1 477 ? -16.284 -9.199 -7.217 1.00 95.31 477 SER A N 1
ATOM 3698 C CA . SER A 1 477 ? -16.681 -7.791 -7.330 1.00 95.31 477 SER A CA 1
ATOM 3699 C C . SER A 1 477 ? -15.532 -6.842 -6.976 1.00 95.31 477 SER A C 1
ATOM 3701 O O . SER A 1 477 ? -15.227 -5.932 -7.745 1.00 95.31 477 SER A O 1
ATOM 3703 N N . LEU A 1 478 ? -14.856 -7.073 -5.846 1.00 96.94 478 LEU A N 1
ATOM 3704 C CA . LEU A 1 478 ? -13.715 -6.269 -5.403 1.00 96.94 478 LEU A CA 1
ATOM 3705 C C . LEU A 1 478 ? -12.536 -6.370 -6.372 1.00 96.94 478 LEU A C 1
ATOM 3707 O O . LEU A 1 478 ? -11.898 -5.361 -6.662 1.00 96.94 478 LEU A O 1
ATOM 3711 N N . GLU A 1 479 ? -12.252 -7.561 -6.902 1.00 97.25 479 GLU A N 1
ATOM 3712 C CA . GLU A 1 479 ? -11.223 -7.755 -7.924 1.00 97.25 479 GLU A CA 1
ATOM 3713 C C . GLU A 1 479 ? -11.548 -6.951 -9.194 1.00 97.25 479 GLU A C 1
ATOM 3715 O O . GLU A 1 479 ? -10.664 -6.311 -9.765 1.00 97.25 479 GLU A O 1
ATOM 3720 N N . SER A 1 480 ? -12.825 -6.928 -9.604 1.00 95.12 480 SER A N 1
ATOM 3721 C CA . SER A 1 480 ? -13.288 -6.134 -10.745 1.00 95.12 480 SER A CA 1
ATOM 3722 C C . SER A 1 480 ? -13.029 -4.640 -10.572 1.00 95.12 480 SER A C 1
ATOM 3724 O O . SER A 1 480 ? -12.459 -4.004 -11.462 1.00 95.12 480 SER A O 1
ATOM 3726 N N . GLU A 1 481 ? -13.441 -4.082 -9.435 1.00 95.94 481 GLU A N 1
ATOM 3727 C CA . GLU A 1 481 ? -13.311 -2.648 -9.164 1.00 95.94 481 GLU A CA 1
ATOM 3728 C C . GLU A 1 481 ? -11.856 -2.239 -8.897 1.00 95.94 481 GLU A C 1
ATOM 3730 O O . GLU A 1 481 ? -11.367 -1.277 -9.487 1.00 95.94 481 GLU A O 1
ATOM 3735 N N . SER A 1 482 ? -11.106 -3.020 -8.116 1.00 97.25 482 SER A N 1
ATOM 3736 C CA . SER A 1 482 ? -9.683 -2.742 -7.865 1.00 97.25 482 SER A CA 1
ATOM 3737 C C . SER A 1 482 ? -8.836 -2.816 -9.139 1.00 97.25 482 SER A C 1
ATOM 3739 O O . SER A 1 482 ? -7.986 -1.954 -9.353 1.00 97.25 482 SER A O 1
ATOM 3741 N N . ALA A 1 483 ? -9.101 -3.753 -10.056 1.00 96.50 483 ALA A N 1
ATOM 3742 C CA . ALA A 1 483 ? -8.416 -3.776 -11.350 1.00 96.50 483 ALA A CA 1
ATOM 3743 C C . ALA A 1 483 ? -8.690 -2.514 -12.185 1.00 96.50 483 ALA A C 1
ATOM 3745 O O . ALA A 1 483 ? -7.802 -2.035 -12.891 1.00 96.50 483 ALA A O 1
ATOM 3746 N N . ARG A 1 484 ? -9.897 -1.942 -12.092 1.00 94.12 484 ARG A N 1
ATOM 3747 C CA . ARG A 1 484 ? -10.244 -0.679 -12.766 1.00 94.12 484 ARG A CA 1
ATOM 3748 C C . ARG A 1 484 ? -9.541 0.508 -12.126 1.00 94.12 484 ARG A C 1
ATOM 3750 O O . ARG A 1 484 ? -8.948 1.315 -12.841 1.00 94.12 484 ARG A O 1
ATOM 3757 N N . HIS A 1 485 ? -9.552 0.595 -10.797 1.00 96.69 485 HIS A N 1
ATOM 3758 C CA . HIS A 1 485 ? -8.814 1.629 -10.070 1.00 96.69 485 HIS A CA 1
ATOM 3759 C C . HIS A 1 485 ? -7.310 1.552 -10.370 1.00 96.69 485 HIS A C 1
ATOM 3761 O O . HIS A 1 485 ? -6.670 2.583 -10.567 1.00 96.69 485 HIS A O 1
ATOM 3767 N N . ASN A 1 486 ? -6.750 0.346 -10.518 1.00 96.56 486 ASN A N 1
ATOM 3768 C CA . ASN A 1 486 ? -5.342 0.158 -10.873 1.00 96.56 486 ASN A CA 1
ATOM 3769 C C . ASN A 1 486 ? -5.025 0.762 -12.250 1.00 96.56 486 ASN A C 1
ATOM 3771 O O . ASN A 1 486 ? -4.057 1.511 -12.380 1.00 96.56 486 ASN A O 1
ATOM 3775 N N . VAL A 1 487 ? -5.886 0.531 -13.251 1.00 94.81 487 VAL A N 1
ATOM 3776 C CA . VAL A 1 487 ? -5.754 1.149 -14.582 1.00 94.81 487 VAL A CA 1
ATOM 3777 C C . VAL A 1 487 ? -5.749 2.677 -14.485 1.00 94.81 487 VAL A C 1
ATOM 3779 O O . VAL A 1 487 ? -4.928 3.318 -15.139 1.00 94.81 487 VAL A O 1
ATOM 3782 N N . VAL A 1 488 ? -6.625 3.266 -13.661 1.00 94.50 488 VAL A N 1
ATOM 3783 C CA . VAL A 1 488 ? -6.691 4.726 -13.457 1.00 94.50 488 VAL A CA 1
ATOM 3784 C C . VAL A 1 488 ? -5.350 5.283 -12.970 1.00 94.50 488 VAL A C 1
ATOM 3786 O O . VAL A 1 488 ? -4.856 6.266 -13.533 1.00 94.50 488 VAL A O 1
ATOM 3789 N N . PHE A 1 489 ? -4.737 4.642 -11.970 1.00 95.06 489 PHE A N 1
ATOM 3790 C CA . PHE A 1 489 ? -3.430 5.058 -11.460 1.00 95.06 489 PHE A CA 1
ATOM 3791 C C . PHE A 1 489 ? -2.305 4.819 -12.469 1.00 95.06 489 PHE A C 1
ATOM 3793 O O . PHE A 1 489 ? -1.454 5.685 -12.677 1.00 95.06 489 PHE A O 1
ATOM 3800 N N . GLU A 1 490 ? -2.261 3.667 -13.126 1.00 93.69 490 GLU A N 1
ATOM 3801 C CA . GLU A 1 490 ? -1.134 3.355 -14.004 1.00 93.69 490 GLU A CA 1
ATOM 3802 C C . GLU A 1 490 ? -1.139 4.125 -15.326 1.00 93.69 490 GLU A C 1
ATOM 3804 O O . GLU A 1 490 ? -0.068 4.440 -15.860 1.00 93.69 490 GLU A O 1
ATOM 3809 N N . LYS A 1 491 ? -2.325 4.468 -15.840 1.00 91.75 491 LYS A N 1
ATOM 3810 C CA . LYS A 1 491 ? -2.470 5.345 -17.010 1.00 91.75 491 LYS A CA 1
ATOM 3811 C C . LYS A 1 491 ? -2.178 6.811 -16.702 1.00 91.75 491 LYS A C 1
ATOM 3813 O O . LYS A 1 491 ? -2.129 7.623 -17.617 1.00 91.75 491 LYS A O 1
ATOM 3818 N N . GLY A 1 492 ? -1.982 7.167 -15.430 1.00 89.38 492 GLY A N 1
ATOM 3819 C CA . GLY A 1 492 ? -1.749 8.555 -15.037 1.00 89.38 492 GLY A CA 1
ATOM 3820 C C . GLY A 1 492 ? -2.964 9.447 -15.289 1.00 89.38 492 GLY A C 1
ATOM 3821 O O . GLY A 1 492 ? -2.809 10.646 -15.517 1.00 89.38 492 GLY A O 1
ATOM 3822 N N . LEU A 1 493 ? -4.179 8.880 -15.245 1.00 90.06 493 LEU A N 1
ATOM 3823 C CA . LEU A 1 493 ? -5.413 9.667 -15.358 1.00 90.06 493 LEU A CA 1
ATOM 3824 C C . LEU A 1 493 ? -5.599 10.604 -14.151 1.00 90.06 493 LEU A C 1
ATOM 3826 O O . LEU A 1 493 ? -6.355 11.574 -14.211 1.00 90.06 493 LEU A O 1
ATOM 3830 N N . LEU A 1 494 ? -4.871 10.333 -13.065 1.00 90.06 494 LEU A N 1
ATOM 3831 C CA . LEU A 1 494 ? -4.653 11.241 -11.952 1.00 90.06 494 LEU A CA 1
ATOM 3832 C C . LEU A 1 494 ? -3.242 11.842 -12.046 1.00 90.06 494 LEU A C 1
ATOM 3834 O O . LEU A 1 494 ? -2.267 11.096 -12.148 1.00 90.06 494 LEU A O 1
ATOM 3838 N N . PRO A 1 495 ? -3.086 13.177 -11.995 1.00 89.75 495 PRO A N 1
ATOM 3839 C CA . PRO A 1 495 ? -1.765 13.786 -12.059 1.00 89.75 495 PRO A CA 1
ATOM 3840 C C . PRO A 1 495 ? -0.974 13.510 -10.775 1.00 89.75 495 PRO A C 1
ATOM 3842 O O . PRO A 1 495 ? -1.529 13.446 -9.676 1.00 89.75 495 PRO A O 1
ATOM 3845 N N . ALA A 1 496 ? 0.349 13.397 -10.890 1.00 88.06 496 ALA A N 1
ATOM 3846 C CA . ALA A 1 496 ? 1.207 13.271 -9.716 1.00 88.06 496 ALA A CA 1
ATOM 3847 C C . ALA A 1 496 ? 1.039 14.487 -8.774 1.00 88.06 496 ALA A C 1
ATOM 3849 O O . ALA A 1 496 ? 0.880 15.615 -9.260 1.00 88.06 496 ALA A O 1
ATOM 3850 N N . PRO A 1 497 ? 1.096 14.296 -7.440 1.00 88.50 497 PRO A N 1
ATOM 3851 C CA . PRO A 1 497 ? 1.042 15.402 -6.490 1.00 88.50 497 PRO A CA 1
ATOM 3852 C C . PRO A 1 497 ? 2.131 16.444 -6.771 1.00 88.50 497 PRO A C 1
ATOM 3854 O O . PRO A 1 497 ? 3.309 16.121 -6.936 1.00 88.50 497 PRO A O 1
ATOM 3857 N N . THR A 1 498 ? 1.757 17.721 -6.808 1.00 86.81 498 THR A N 1
ATOM 3858 C CA . THR A 1 498 ? 2.695 18.817 -7.110 1.00 86.81 498 THR A CA 1
ATOM 3859 C C . THR A 1 498 ? 3.665 19.113 -5.967 1.00 86.81 498 THR A C 1
ATOM 3861 O O . THR A 1 498 ? 4.631 19.842 -6.178 1.00 86.81 498 THR A O 1
ATOM 3864 N N . SER A 1 499 ? 3.422 18.584 -4.761 1.00 85.12 499 SER A N 1
ATOM 3865 C CA . SER A 1 499 ? 4.387 18.622 -3.651 1.00 85.12 499 SER A CA 1
ATOM 3866 C C . SER A 1 499 ? 5.703 17.919 -3.994 1.00 85.12 499 SER A C 1
ATOM 3868 O O . SER A 1 499 ? 6.706 18.136 -3.316 1.00 85.12 499 SER A O 1
ATOM 3870 N N . GLY A 1 500 ? 5.706 17.088 -5.044 1.00 84.06 500 GLY A N 1
ATOM 3871 C CA . GLY A 1 500 ? 6.813 16.211 -5.399 1.00 84.06 500 GLY A CA 1
ATOM 3872 C C . GLY A 1 500 ? 6.828 14.916 -4.588 1.00 84.06 500 GLY A C 1
ATOM 3873 O O . GLY A 1 500 ? 7.645 14.040 -4.879 1.00 84.06 500 GLY A O 1
ATOM 3874 N N . ASP A 1 501 ? 5.927 14.757 -3.610 1.00 84.31 501 ASP A N 1
ATOM 3875 C CA . ASP A 1 501 ? 5.812 13.520 -2.850 1.00 84.31 501 ASP A CA 1
ATOM 3876 C C . ASP A 1 501 ? 4.993 12.479 -3.626 1.00 84.31 501 ASP A C 1
ATOM 3878 O O . ASP A 1 501 ? 3.771 12.380 -3.537 1.00 84.31 501 ASP A O 1
ATOM 3882 N N . THR A 1 502 ? 5.693 11.673 -4.418 1.00 89.75 502 THR A N 1
ATOM 3883 C CA . THR A 1 502 ? 5.105 10.553 -5.167 1.00 89.75 502 THR A CA 1
ATOM 3884 C C . THR A 1 502 ? 4.806 9.335 -4.289 1.00 89.75 502 THR A C 1
ATOM 3886 O O . THR A 1 502 ? 4.198 8.372 -4.770 1.00 89.75 502 THR A O 1
ATOM 3889 N N . LYS A 1 503 ? 5.190 9.353 -3.000 1.00 93.25 503 LYS A N 1
ATOM 3890 C CA . LYS A 1 503 ? 4.971 8.218 -2.094 1.00 93.25 503 LYS A CA 1
ATOM 3891 C C . LYS A 1 503 ? 3.492 7.946 -1.896 1.00 93.25 503 LYS A C 1
ATOM 3893 O O . LYS A 1 503 ? 3.110 6.784 -1.913 1.00 93.25 503 LYS A O 1
ATOM 3898 N N . ILE A 1 504 ? 2.662 8.985 -1.774 1.00 93.75 504 ILE A N 1
ATOM 3899 C CA . ILE A 1 504 ? 1.220 8.802 -1.571 1.00 93.75 504 ILE A CA 1
ATOM 3900 C C . ILE A 1 504 ? 0.540 8.170 -2.790 1.00 93.75 504 ILE A C 1
ATOM 3902 O O . ILE A 1 504 ? -0.282 7.273 -2.647 1.00 93.75 504 ILE A O 1
ATOM 3906 N N . TYR A 1 505 ? 0.950 8.568 -3.997 1.00 93.50 505 TYR A N 1
ATOM 3907 C CA . TYR A 1 505 ? 0.460 7.973 -5.241 1.00 93.50 505 TYR A CA 1
ATOM 3908 C C . TYR A 1 505 ? 0.862 6.498 -5.346 1.00 93.50 505 TYR A C 1
ATOM 3910 O O . TYR A 1 505 ? 0.050 5.639 -5.678 1.00 93.50 505 TYR A O 1
ATOM 3918 N N . THR A 1 506 ? 2.117 6.199 -5.001 1.00 94.12 506 THR A N 1
ATOM 3919 C CA . THR A 1 506 ? 2.637 4.826 -4.976 1.00 94.12 506 THR A CA 1
ATOM 3920 C C . THR A 1 506 ? 1.930 3.983 -3.914 1.00 94.12 506 THR A C 1
ATOM 3922 O O . THR A 1 506 ? 1.620 2.824 -4.160 1.00 94.12 506 THR A O 1
ATOM 3925 N N . ALA A 1 507 ? 1.627 4.558 -2.748 1.00 95.69 507 ALA A N 1
ATOM 3926 C CA . ALA A 1 507 ? 0.884 3.886 -1.688 1.00 95.69 507 ALA A CA 1
ATOM 3927 C C . ALA A 1 507 ? -0.558 3.570 -2.115 1.00 95.69 507 ALA A C 1
ATOM 3929 O O . ALA A 1 507 ? -1.012 2.451 -1.905 1.00 95.69 507 ALA A O 1
ATOM 3930 N N . ALA A 1 508 ? -1.248 4.501 -2.781 1.00 97.12 508 ALA A N 1
ATOM 3931 C CA . ALA A 1 508 ? -2.587 4.275 -3.330 1.00 97.12 508 ALA A CA 1
ATOM 3932 C C . ALA A 1 508 ? -2.604 3.178 -4.416 1.00 97.12 508 ALA A C 1
ATOM 3934 O O . ALA A 1 508 ? -3.480 2.307 -4.411 1.00 97.12 508 ALA A O 1
ATOM 3935 N N . LEU A 1 509 ? -1.605 3.170 -5.308 1.00 96.56 509 LEU A N 1
ATOM 3936 C CA . LEU A 1 509 ? -1.421 2.095 -6.288 1.00 96.56 509 LEU A CA 1
ATOM 3937 C C . LEU A 1 509 ? -1.201 0.744 -5.588 1.00 96.56 509 LEU A C 1
ATOM 3939 O O . LEU A 1 509 ? -1.892 -0.225 -5.898 1.00 96.56 509 LEU A O 1
ATOM 3943 N N . ASN A 1 510 ? -0.305 0.702 -4.596 1.00 97.12 510 ASN A N 1
ATOM 3944 C CA . ASN A 1 510 ? -0.008 -0.506 -3.828 1.00 97.12 510 ASN A CA 1
ATOM 3945 C C . ASN A 1 510 ? -1.233 -1.032 -3.067 1.00 97.12 510 ASN A C 1
ATOM 3947 O O . ASN A 1 510 ? -1.444 -2.238 -3.051 1.00 97.12 510 ASN A O 1
ATOM 3951 N N . ALA A 1 511 ? -2.049 -0.159 -2.472 1.00 98.00 511 ALA A N 1
ATOM 3952 C CA . ALA A 1 511 ? -3.273 -0.557 -1.773 1.00 98.00 511 ALA A CA 1
ATOM 3953 C C . ALA A 1 511 ? -4.283 -1.205 -2.736 1.00 98.00 511 ALA A C 1
ATOM 3955 O O . ALA A 1 511 ? -4.887 -2.232 -2.434 1.00 98.00 511 ALA A O 1
ATOM 3956 N N . THR A 1 512 ? -4.398 -0.655 -3.947 1.00 98.06 512 THR A N 1
ATOM 3957 C CA . THR A 1 512 ? -5.236 -1.221 -5.015 1.00 98.06 512 THR A CA 1
ATOM 3958 C C . THR A 1 512 ? -4.749 -2.605 -5.447 1.00 98.06 512 THR A C 1
ATOM 3960 O O . THR A 1 512 ? -5.528 -3.547 -5.586 1.00 98.06 512 THR A O 1
ATOM 3963 N N . GLU A 1 513 ? -3.437 -2.733 -5.619 1.00 97.94 513 GLU A N 1
ATOM 3964 C CA . GLU A 1 513 ? -2.744 -3.993 -5.864 1.00 97.94 513 GLU A CA 1
ATOM 3965 C C . GLU A 1 513 ? -3.024 -5.017 -4.746 1.00 97.94 513 GLU A C 1
ATOM 3967 O O . GLU A 1 513 ? -3.435 -6.146 -5.030 1.00 97.94 513 GLU A O 1
ATOM 3972 N N . ASN A 1 514 ? -2.902 -4.622 -3.480 1.00 97.56 514 ASN A N 1
ATOM 3973 C CA . ASN A 1 514 ? -3.129 -5.502 -2.336 1.00 97.56 514 ASN A CA 1
ATOM 3974 C C . ASN A 1 514 ? -4.574 -6.035 -2.285 1.00 97.56 514 ASN A C 1
ATOM 3976 O O . ASN A 1 514 ? -4.772 -7.194 -1.923 1.00 97.56 514 ASN A O 1
ATOM 3980 N N . VAL A 1 515 ? -5.581 -5.242 -2.684 1.00 98.31 515 VAL A N 1
ATOM 3981 C CA . VAL A 1 515 ? -6.970 -5.729 -2.820 1.00 98.31 515 VAL A CA 1
ATOM 3982 C C . VAL A 1 515 ? -7.078 -6.793 -3.918 1.00 98.31 515 VAL A C 1
ATOM 3984 O O . VAL A 1 515 ? -7.700 -7.835 -3.695 1.00 98.31 515 VAL A O 1
ATOM 3987 N N . MET A 1 516 ? -6.442 -6.597 -5.079 1.00 98.06 516 MET A N 1
ATOM 3988 C CA . MET A 1 516 ? -6.410 -7.618 -6.142 1.00 98.06 516 MET A CA 1
ATOM 3989 C C . MET A 1 516 ? -5.721 -8.914 -5.687 1.00 98.06 516 MET A C 1
ATOM 3991 O O . MET A 1 516 ? -6.161 -10.008 -6.042 1.00 98.06 516 MET A O 1
ATOM 3995 N N . ASP A 1 517 ? -4.659 -8.814 -4.886 1.00 98.25 517 ASP A N 1
ATOM 3996 C CA . ASP A 1 517 ? -3.953 -9.989 -4.360 1.00 98.25 517 ASP A CA 1
ATOM 3997 C C . ASP A 1 517 ? -4.798 -10.736 -3.335 1.00 98.25 517 ASP A C 1
ATOM 3999 O O . ASP A 1 517 ? -4.999 -11.943 -3.462 1.00 98.25 517 ASP A O 1
ATOM 4003 N N . ALA A 1 518 ? -5.365 -10.008 -2.371 1.00 98.12 518 ALA A N 1
ATOM 4004 C CA . ALA A 1 518 ? -6.234 -10.571 -1.348 1.00 98.12 518 ALA A CA 1
ATOM 4005 C C . ALA A 1 518 ? -7.448 -11.281 -1.962 1.00 98.12 518 ALA A C 1
ATOM 4007 O O . ALA A 1 518 ? -7.796 -12.393 -1.565 1.00 98.12 518 ALA A O 1
ATOM 4008 N N . THR A 1 519 ? -8.078 -10.665 -2.964 1.00 98.06 519 THR A N 1
ATOM 4009 C CA . THR A 1 519 ? -9.211 -11.264 -3.682 1.00 98.06 519 THR A CA 1
ATOM 4010 C C . THR A 1 519 ? -8.784 -12.471 -4.518 1.00 98.06 519 THR A C 1
ATOM 4012 O O . THR A 1 519 ? -9.462 -13.496 -4.476 1.00 98.06 519 THR A O 1
ATOM 4015 N N . SER A 1 520 ? -7.630 -12.423 -5.192 1.00 97.44 520 SER A N 1
ATOM 4016 C CA . SER A 1 520 ? -7.069 -13.572 -5.922 1.00 97.44 520 SER A CA 1
ATOM 4017 C C . SER A 1 520 ? -6.811 -14.780 -5.016 1.00 97.44 520 SER A C 1
ATOM 4019 O O . SER A 1 520 ? -7.152 -15.911 -5.382 1.00 97.44 520 SER A O 1
ATOM 4021 N N . ASP A 1 521 ? -6.249 -14.541 -3.828 1.00 97.62 521 ASP A N 1
ATOM 4022 C CA . ASP A 1 521 ? -5.985 -15.574 -2.824 1.00 97.62 521 ASP A CA 1
ATOM 4023 C C . ASP A 1 521 ? -7.302 -16.185 -2.311 1.00 97.62 521 ASP A C 1
ATOM 4025 O O . ASP A 1 521 ? -7.434 -17.408 -2.221 1.00 97.62 521 ASP A O 1
ATOM 4029 N N . VAL A 1 522 ? -8.326 -15.357 -2.061 1.00 97.50 522 VAL A N 1
ATOM 4030 C CA . VAL A 1 522 ? -9.678 -15.809 -1.674 1.00 97.50 522 VAL A CA 1
ATOM 4031 C C . VAL A 1 522 ? -10.354 -16.632 -2.777 1.00 97.50 522 VAL A C 1
ATOM 4033 O O . VAL A 1 522 ? -11.031 -17.626 -2.495 1.00 97.50 522 VAL A O 1
ATOM 4036 N N . LEU A 1 523 ? -10.141 -16.272 -4.043 1.00 96.75 523 LEU A N 1
ATOM 4037 C CA . LEU A 1 523 ? -10.623 -17.038 -5.194 1.00 96.75 523 LEU A CA 1
ATOM 4038 C C . LEU A 1 523 ? -9.855 -18.356 -5.400 1.00 96.75 523 LEU A C 1
ATOM 4040 O O . LEU A 1 523 ? -10.282 -19.194 -6.198 1.00 96.75 523 LEU A O 1
ATOM 4044 N N . GLY A 1 524 ? -8.763 -18.582 -4.662 1.00 96.75 524 GLY A N 1
ATOM 4045 C CA . GLY A 1 524 ? -7.937 -19.784 -4.758 1.00 96.75 524 GLY A CA 1
ATOM 4046 C C . GLY A 1 524 ? -7.129 -19.850 -6.052 1.00 96.75 524 GLY A C 1
ATOM 4047 O O . GLY A 1 524 ? -6.867 -20.945 -6.558 1.00 96.75 524 GLY A O 1
ATOM 4048 N N . ARG A 1 525 ? -6.774 -18.692 -6.622 1.00 95.38 525 ARG A N 1
ATOM 4049 C CA . ARG A 1 525 ? -5.872 -18.624 -7.776 1.00 95.38 525 ARG A CA 1
ATOM 4050 C C . ARG A 1 525 ? -4.450 -19.002 -7.355 1.00 95.38 525 ARG A C 1
ATOM 4052 O O . ARG A 1 525 ? -4.097 -18.846 -6.187 1.00 95.38 525 ARG A O 1
ATOM 4059 N N . PRO A 1 526 ? -3.618 -19.514 -8.279 1.00 96.38 526 PRO A N 1
ATOM 4060 C CA . PRO A 1 526 ? -2.228 -19.787 -7.952 1.00 96.38 526 PRO A CA 1
ATOM 4061 C C . PRO A 1 526 ? -1.530 -18.489 -7.529 1.00 96.38 526 PRO A C 1
ATOM 4063 O O . PRO A 1 526 ? -1.687 -17.453 -8.180 1.00 96.38 526 PRO A O 1
ATOM 4066 N N . VAL A 1 527 ? -0.747 -18.574 -6.451 1.00 97.00 527 VAL A N 1
ATOM 4067 C CA . VAL A 1 527 ? 0.034 -17.465 -5.878 1.00 97.00 527 VAL A CA 1
ATOM 4068 C C . VAL A 1 527 ? 0.817 -16.740 -6.977 1.00 97.00 527 VAL A C 1
ATOM 4070 O O . VAL A 1 527 ? 0.742 -15.521 -7.109 1.00 97.00 527 VAL A O 1
ATOM 4073 N N . LEU A 1 528 ? 1.489 -17.517 -7.827 1.00 97.31 528 LEU A N 1
ATOM 4074 C CA . LEU A 1 528 ? 2.169 -17.044 -9.020 1.00 97.31 528 LEU A CA 1
ATOM 4075 C C . LEU A 1 528 ? 1.344 -17.414 -10.268 1.00 97.31 528 LEU A C 1
ATOM 4077 O O . LEU A 1 528 ? 1.114 -18.602 -10.506 1.00 97.31 528 LEU A O 1
ATOM 4081 N N . PRO A 1 529 ? 0.910 -16.447 -11.095 1.00 96.25 529 PRO A N 1
ATOM 4082 C CA . PRO A 1 529 ? 0.256 -16.753 -12.363 1.00 96.25 529 PRO A CA 1
ATOM 4083 C C . PRO A 1 529 ? 1.146 -17.622 -13.261 1.00 96.25 529 PRO A C 1
ATOM 4085 O O . PRO A 1 529 ? 2.348 -17.375 -13.378 1.00 96.25 529 PRO A O 1
ATOM 4088 N N . GLN A 1 530 ? 0.559 -18.594 -13.966 1.00 92.31 530 GLN A N 1
ATOM 4089 C CA . GLN A 1 530 ? 1.315 -19.559 -14.785 1.00 92.31 530 GLN A CA 1
ATOM 4090 C C . GLN A 1 530 ? 2.208 -18.886 -15.841 1.00 92.31 530 GLN A C 1
ATOM 4092 O O . GLN A 1 530 ? 3.309 -19.350 -16.137 1.00 92.31 530 GLN A O 1
ATOM 4097 N N . ILE A 1 531 ? 1.739 -17.772 -16.410 1.00 87.75 531 ILE A N 1
ATOM 4098 C CA . ILE A 1 531 ? 2.491 -16.981 -17.393 1.00 87.75 531 ILE A CA 1
ATOM 4099 C C . ILE A 1 531 ? 3.790 -16.450 -16.770 1.00 87.75 531 ILE A C 1
ATOM 4101 O O . ILE A 1 531 ? 4.834 -16.440 -17.425 1.00 87.75 531 ILE A O 1
ATOM 4105 N N . LEU A 1 532 ? 3.730 -16.024 -15.508 1.00 95.06 532 LEU A N 1
ATOM 4106 C CA . LEU A 1 532 ? 4.879 -15.508 -14.781 1.00 95.06 532 LEU A CA 1
ATOM 4107 C C . LEU A 1 532 ? 5.804 -16.636 -14.317 1.00 95.06 532 LEU A C 1
ATOM 4109 O O . LEU A 1 532 ? 7.014 -16.471 -14.384 1.00 95.06 532 LEU A O 1
ATOM 4113 N N . GLU A 1 533 ? 5.268 -17.799 -13.942 1.00 94.50 533 GLU A N 1
ATOM 4114 C CA . GLU A 1 533 ? 6.071 -18.985 -13.609 1.00 94.50 533 GLU A CA 1
ATOM 4115 C C . GLU A 1 533 ? 6.960 -19.427 -14.776 1.00 94.50 533 GLU A C 1
ATOM 4117 O O . GLU A 1 533 ? 8.172 -19.591 -14.613 1.00 94.50 533 GLU A O 1
ATOM 4122 N N . ASN A 1 534 ? 6.380 -19.546 -15.973 1.00 91.62 534 ASN A N 1
ATOM 4123 C CA . ASN A 1 534 ? 7.135 -19.890 -17.179 1.00 91.62 534 ASN A CA 1
ATOM 4124 C C . ASN A 1 534 ? 8.217 -18.838 -17.450 1.00 91.62 534 ASN A C 1
ATOM 4126 O O . ASN A 1 534 ? 9.376 -19.165 -17.704 1.00 91.62 534 ASN A O 1
ATOM 4130 N N . ARG A 1 535 ? 7.853 -17.558 -17.305 1.00 93.50 535 ARG A N 1
ATOM 4131 C CA . ARG A 1 535 ? 8.782 -16.449 -17.499 1.00 93.50 535 ARG A CA 1
ATOM 4132 C C . ARG A 1 535 ? 9.908 -16.429 -16.463 1.00 93.50 535 ARG A C 1
ATOM 4134 O O . ARG A 1 535 ? 11.034 -16.101 -16.823 1.00 93.50 535 ARG A O 1
ATOM 4141 N N . LEU A 1 536 ? 9.650 -16.802 -15.211 1.00 95.38 536 LEU A N 1
ATOM 4142 C CA . LEU A 1 536 ? 10.684 -16.931 -14.183 1.00 95.38 536 LEU A CA 1
ATOM 4143 C C . LEU A 1 536 ? 11.715 -17.994 -14.552 1.00 95.38 536 LEU A C 1
ATOM 4145 O O . LEU A 1 536 ? 12.908 -17.759 -14.370 1.00 95.38 536 LEU A O 1
ATOM 4149 N N . GLN A 1 537 ? 11.287 -19.133 -15.106 1.00 94.00 537 GLN A N 1
ATOM 4150 C CA . GLN A 1 537 ? 12.229 -20.154 -15.574 1.00 94.00 537 GLN A CA 1
ATOM 4151 C C . GLN A 1 537 ? 13.084 -19.641 -16.738 1.00 94.00 537 GLN A C 1
ATOM 4153 O O . GLN A 1 537 ? 14.288 -19.901 -16.759 1.00 94.00 537 GLN A O 1
ATOM 4158 N N . ASP A 1 538 ? 12.510 -18.850 -17.648 1.00 89.38 538 ASP A N 1
ATOM 4159 C CA . ASP A 1 538 ? 13.269 -18.211 -18.729 1.00 89.38 538 ASP A CA 1
ATOM 4160 C C . ASP A 1 538 ? 14.280 -17.187 -18.196 1.00 89.38 538 ASP A C 1
ATOM 4162 O O . ASP A 1 538 ? 15.421 -17.147 -18.659 1.00 89.38 538 ASP A O 1
ATOM 4166 N N . LEU A 1 539 ? 13.877 -16.344 -17.238 1.00 90.75 539 LEU A N 1
ATOM 4167 C CA . LEU A 1 539 ? 14.749 -15.335 -16.624 1.00 90.75 539 LEU A CA 1
ATOM 4168 C C . LEU A 1 539 ? 15.885 -15.986 -15.831 1.00 90.75 539 LEU A C 1
ATOM 4170 O O . LEU A 1 539 ? 17.025 -15.523 -15.884 1.00 90.75 539 LEU A O 1
ATOM 4174 N N . LYS A 1 540 ? 15.595 -17.103 -15.166 1.00 93.81 540 LYS A N 1
ATOM 4175 C CA . LYS A 1 540 ? 16.589 -17.954 -14.516 1.00 93.81 540 LYS A CA 1
ATOM 4176 C C . LYS A 1 540 ? 17.555 -18.583 -15.512 1.00 93.81 540 LYS A C 1
ATOM 4178 O O . LYS A 1 540 ? 18.760 -18.561 -15.283 1.00 93.81 540 LYS A O 1
ATOM 4183 N N . ALA A 1 541 ? 17.060 -19.123 -16.625 1.00 88.94 541 ALA A N 1
ATOM 4184 C CA . ALA A 1 541 ? 17.911 -19.693 -17.669 1.00 88.94 541 ALA A CA 1
ATOM 4185 C C . ALA A 1 541 ? 18.832 -18.638 -18.311 1.00 88.94 541 ALA A C 1
ATOM 4187 O O . ALA A 1 541 ? 19.943 -18.959 -18.724 1.00 88.94 541 ALA A O 1
ATOM 4188 N N . GLN A 1 542 ? 18.390 -17.377 -18.349 1.00 85.44 542 GLN A N 1
ATOM 4189 C CA . GLN A 1 542 ? 19.188 -16.229 -18.791 1.00 85.44 542 GLN A CA 1
ATOM 4190 C C . GLN A 1 542 ? 20.161 -15.703 -17.720 1.00 85.44 542 GLN A C 1
ATOM 4192 O O . GLN A 1 542 ? 20.954 -14.812 -18.016 1.00 85.44 542 GLN A O 1
ATOM 4197 N N . GLY A 1 543 ? 20.101 -16.215 -16.486 1.00 87.62 543 GLY A N 1
ATOM 4198 C CA . GLY A 1 543 ? 20.900 -15.724 -15.361 1.00 87.62 543 GLY A CA 1
ATOM 4199 C C . GLY A 1 543 ? 20.519 -14.316 -14.891 1.00 87.62 543 GLY A C 1
ATOM 4200 O O . GLY A 1 543 ? 21.331 -13.658 -14.250 1.00 87.62 543 GLY A O 1
ATOM 4201 N N . ILE A 1 544 ? 19.314 -13.839 -15.230 1.00 87.25 544 ILE A N 1
ATOM 4202 C CA . ILE A 1 544 ? 18.797 -12.529 -14.798 1.00 87.25 544 ILE A CA 1
ATOM 4203 C C . ILE A 1 544 ? 18.264 -12.613 -13.365 1.00 87.25 544 ILE A C 1
ATOM 4205 O O . ILE A 1 544 ? 18.477 -11.693 -12.584 1.00 87.25 544 ILE A O 1
ATOM 4209 N N . VAL A 1 545 ? 17.589 -13.717 -13.038 1.00 92.56 545 VAL A N 1
ATOM 4210 C CA . VAL A 1 545 ? 17.050 -14.012 -11.705 1.00 92.56 545 VAL A CA 1
ATOM 4211 C C . VAL A 1 545 ? 17.749 -15.259 -11.174 1.00 92.56 545 VAL A C 1
ATOM 4213 O O . VAL A 1 545 ? 17.924 -16.241 -11.902 1.00 92.56 545 VAL A O 1
ATOM 4216 N N . LEU A 1 546 ? 18.166 -15.232 -9.914 1.00 94.75 546 LEU A N 1
ATOM 4217 C CA . LEU A 1 546 ? 18.882 -16.331 -9.274 1.00 94.75 546 LEU A CA 1
ATOM 4218 C C . LEU A 1 546 ? 17.944 -17.507 -8.959 1.00 94.75 546 LEU A C 1
ATOM 4220 O O . LEU A 1 546 ? 16.731 -17.355 -8.803 1.00 94.75 546 LEU A O 1
ATOM 4224 N N . GLN A 1 547 ? 18.504 -18.712 -8.828 1.00 96.06 547 GLN A N 1
ATOM 4225 C CA . GLN A 1 547 ? 17.724 -19.905 -8.472 1.00 96.06 547 GLN A CA 1
ATOM 4226 C C . GLN A 1 547 ? 17.054 -19.752 -7.100 1.00 96.06 547 GLN A C 1
ATOM 4228 O O . GLN A 1 547 ? 15.932 -20.228 -6.902 1.00 96.06 547 GLN A O 1
ATOM 4233 N N . GLU A 1 548 ? 17.743 -19.112 -6.158 1.00 94.94 548 GLU A N 1
ATOM 4234 C CA . GLU A 1 548 ? 17.257 -18.812 -4.816 1.00 94.94 548 GLU A CA 1
ATOM 4235 C C . GLU A 1 548 ? 16.070 -17.850 -4.868 1.00 94.94 548 GLU A C 1
ATOM 4237 O O . GLU A 1 548 ? 15.065 -18.112 -4.218 1.00 94.94 548 GLU A O 1
ATOM 4242 N N . GLU A 1 549 ? 16.144 -16.808 -5.699 1.00 96.19 549 GLU A N 1
ATOM 4243 C CA . GLU A 1 549 ? 15.061 -15.837 -5.899 1.00 96.19 549 GLU A CA 1
ATOM 4244 C C . GLU A 1 549 ? 13.832 -16.498 -6.530 1.00 96.19 549 GLU A C 1
ATOM 4246 O O . GLU A 1 549 ? 12.720 -16.320 -6.041 1.00 96.19 549 GLU A O 1
ATOM 4251 N N . VAL A 1 550 ? 14.011 -17.339 -7.560 1.00 97.06 550 VAL A N 1
ATOM 4252 C CA . VAL A 1 550 ? 12.895 -18.122 -8.123 1.00 97.06 550 VAL A CA 1
ATOM 4253 C C . VAL A 1 550 ? 12.283 -19.028 -7.060 1.00 97.06 550 VAL A C 1
ATOM 4255 O O . VAL A 1 550 ? 11.063 -19.097 -6.949 1.00 97.06 550 VAL A O 1
ATOM 4258 N N . SER A 1 551 ? 13.114 -19.702 -6.261 1.00 96.69 551 SER A N 1
ATOM 4259 C CA . SER A 1 551 ? 12.633 -20.593 -5.200 1.00 96.69 551 SER A CA 1
ATOM 4260 C C . SER A 1 551 ? 11.850 -19.812 -4.140 1.00 96.69 551 SER A C 1
ATOM 4262 O O . SER A 1 551 ? 10.776 -20.249 -3.731 1.00 96.69 551 SER A O 1
ATOM 4264 N N . ASP A 1 552 ? 12.345 -18.644 -3.734 1.00 97.06 552 ASP A N 1
ATOM 4265 C CA . ASP A 1 552 ? 11.704 -17.762 -2.756 1.00 97.06 552 ASP A CA 1
ATOM 4266 C C . ASP A 1 552 ? 10.364 -17.196 -3.259 1.00 97.06 552 ASP A C 1
ATOM 4268 O O . ASP A 1 552 ? 9.395 -17.124 -2.499 1.00 97.06 552 ASP A O 1
ATOM 4272 N N . LEU A 1 553 ? 10.267 -16.879 -4.556 1.00 97.12 553 LEU A N 1
ATOM 4273 C CA . LEU A 1 553 ? 9.009 -16.494 -5.203 1.00 97.12 553 LEU A CA 1
ATOM 4274 C C . LEU A 1 553 ? 8.022 -17.666 -5.282 1.00 97.12 553 LEU A C 1
ATOM 4276 O O . LEU A 1 553 ? 6.845 -17.497 -4.980 1.00 97.12 553 LEU A O 1
ATOM 4280 N N . THR A 1 554 ? 8.480 -18.867 -5.647 1.00 96.19 554 THR A N 1
ATOM 4281 C CA . THR A 1 554 ? 7.602 -20.050 -5.760 1.00 96.19 554 THR A CA 1
ATOM 4282 C C . THR A 1 554 ? 7.122 -20.599 -4.414 1.00 96.19 554 THR A C 1
ATOM 4284 O O . THR A 1 554 ? 6.084 -21.251 -4.364 1.00 96.19 554 THR A O 1
ATOM 4287 N N . ASN A 1 555 ? 7.860 -20.344 -3.327 1.00 97.12 555 ASN A N 1
ATOM 4288 C CA . ASN A 1 555 ? 7.529 -20.808 -1.974 1.00 97.12 555 ASN A CA 1
ATOM 4289 C C . ASN A 1 555 ? 6.710 -19.794 -1.157 1.00 97.12 555 ASN A C 1
ATOM 4291 O O . ASN A 1 555 ? 6.371 -20.079 -0.005 1.00 97.12 555 ASN A O 1
ATOM 4295 N N . ALA A 1 556 ? 6.423 -18.618 -1.715 1.00 97.62 556 ALA A N 1
ATOM 4296 C CA . ALA A 1 556 ? 5.611 -17.600 -1.064 1.00 97.62 556 ALA A CA 1
ATOM 4297 C C . ALA A 1 556 ? 4.189 -18.113 -0.774 1.00 97.62 556 ALA A C 1
ATOM 4299 O O . ALA A 1 556 ? 3.638 -18.943 -1.504 1.00 97.62 556 ALA A O 1
ATOM 4300 N N . LYS A 1 557 ? 3.592 -17.624 0.315 1.00 97.50 557 LYS A N 1
ATOM 4301 C CA . LYS A 1 557 ? 2.305 -18.120 0.828 1.00 97.50 557 LYS A CA 1
ATOM 4302 C C . LYS A 1 557 ? 1.095 -17.398 0.243 1.00 97.50 557 LYS A C 1
ATOM 4304 O O . LYS A 1 557 ? 0.003 -17.959 0.272 1.00 97.50 557 LYS A O 1
ATOM 4309 N N . SER A 1 558 ? 1.283 -16.172 -0.236 1.00 97.75 558 SER A N 1
ATOM 4310 C CA . SER A 1 558 ? 0.233 -15.298 -0.764 1.00 97.75 558 SER A CA 1
ATOM 4311 C C . SER A 1 558 ? 0.734 -14.512 -1.968 1.00 97.75 558 SER A C 1
ATOM 4313 O O . SER A 1 558 ? 1.944 -14.294 -2.126 1.00 97.75 558 SER A O 1
ATOM 4315 N N . ARG A 1 559 ? -0.189 -14.100 -2.845 1.00 97.50 559 ARG A N 1
ATOM 4316 C CA . ARG A 1 559 ? 0.167 -13.300 -4.027 1.00 97.50 559 ARG A CA 1
ATOM 4317 C C . ARG A 1 559 ? 0.770 -11.948 -3.627 1.00 97.50 559 ARG A C 1
ATOM 4319 O O . ARG A 1 559 ? 1.704 -11.481 -4.273 1.00 97.50 559 ARG A O 1
ATOM 4326 N N . GLU A 1 560 ? 0.323 -11.400 -2.499 1.00 96.75 560 GLU A N 1
ATOM 4327 C CA . GLU A 1 560 ? 0.876 -10.190 -1.877 1.00 96.75 560 GLU A CA 1
ATOM 4328 C C . GLU A 1 560 ? 2.365 -10.347 -1.512 1.00 96.75 560 GLU A C 1
ATOM 4330 O O . GLU A 1 560 ? 3.177 -9.484 -1.847 1.00 96.75 560 GLU A O 1
ATOM 4335 N N . GLU A 1 561 ? 2.759 -11.482 -0.912 1.00 97.38 561 GLU A N 1
ATOM 4336 C CA . GLU A 1 561 ? 4.166 -11.773 -0.583 1.00 97.38 561 GLU A CA 1
ATOM 4337 C C . GLU A 1 561 ? 5.026 -11.871 -1.856 1.00 97.38 561 GLU A C 1
ATOM 4339 O O . GLU A 1 561 ? 6.133 -11.329 -1.915 1.00 97.38 561 GLU A O 1
ATOM 4344 N N . VAL A 1 562 ? 4.509 -12.518 -2.910 1.00 98.31 562 VAL A N 1
ATOM 4345 C CA . VAL A 1 562 ? 5.180 -12.565 -4.222 1.00 98.31 562 VAL A CA 1
ATOM 4346 C C . VAL A 1 562 ? 5.356 -11.168 -4.798 1.00 98.31 562 VAL A C 1
ATOM 4348 O O . VAL A 1 562 ? 6.436 -10.847 -5.301 1.00 98.31 562 VAL A O 1
ATOM 4351 N N . ARG A 1 563 ? 4.320 -10.327 -4.728 1.00 97.88 563 ARG A N 1
ATOM 4352 C CA . ARG A 1 563 ? 4.381 -8.962 -5.245 1.00 97.88 563 ARG A CA 1
ATOM 4353 C C . ARG A 1 563 ? 5.407 -8.126 -4.494 1.00 97.88 563 ARG A C 1
ATOM 4355 O O . ARG A 1 563 ? 6.178 -7.424 -5.140 1.00 97.88 563 ARG A O 1
ATOM 4362 N N . GLU A 1 564 ? 5.476 -8.218 -3.169 1.00 97.38 564 GLU A N 1
ATOM 4363 C CA . GLU A 1 564 ? 6.490 -7.511 -2.378 1.00 97.38 564 GLU A CA 1
ATOM 4364 C C . GLU A 1 564 ? 7.915 -7.928 -2.774 1.00 97.38 564 GLU A C 1
ATOM 4366 O O . GLU A 1 564 ? 8.765 -7.075 -3.055 1.00 97.38 564 GLU A O 1
ATOM 4371 N N . LYS A 1 565 ? 8.163 -9.237 -2.898 1.00 97.81 565 LYS A N 1
ATOM 4372 C CA . LYS A 1 565 ? 9.449 -9.775 -3.369 1.00 97.81 565 LYS A CA 1
ATOM 4373 C C . LYS A 1 565 ? 9.788 -9.284 -4.779 1.00 97.81 565 LYS A C 1
ATOM 4375 O O . LYS A 1 565 ? 10.900 -8.813 -5.013 1.00 97.81 565 LYS A O 1
ATOM 4380 N N . ILE A 1 566 ? 8.827 -9.308 -5.705 1.00 97.56 566 ILE A N 1
ATOM 4381 C CA . ILE A 1 566 ? 9.016 -8.795 -7.069 1.00 97.56 566 ILE A CA 1
ATOM 4382 C C . ILE A 1 566 ? 9.271 -7.285 -7.072 1.00 97.56 566 ILE A C 1
ATOM 4384 O O . ILE A 1 566 ? 10.180 -6.845 -7.770 1.00 97.56 566 ILE A O 1
ATOM 4388 N N . ARG A 1 567 ? 8.558 -6.480 -6.271 1.00 96.00 567 ARG A N 1
ATOM 4389 C CA . ARG A 1 567 ? 8.815 -5.032 -6.138 1.00 96.00 567 ARG A CA 1
ATOM 4390 C C . ARG A 1 567 ? 10.255 -4.770 -5.680 1.00 96.00 567 ARG A C 1
ATOM 4392 O O . ARG A 1 567 ? 10.916 -3.891 -6.234 1.00 96.00 567 ARG A O 1
ATOM 4399 N N . ASN A 1 568 ? 10.767 -5.557 -4.731 1.00 96.19 568 ASN A N 1
ATOM 4400 C CA . ASN A 1 568 ? 12.160 -5.464 -4.285 1.00 96.19 568 ASN A CA 1
ATOM 4401 C C . ASN A 1 568 ? 13.149 -5.803 -5.409 1.00 96.19 568 ASN A C 1
ATOM 4403 O O . ASN A 1 568 ? 14.104 -5.054 -5.622 1.00 96.19 568 ASN A O 1
ATOM 4407 N N . LEU A 1 569 ? 12.886 -6.862 -6.183 1.00 96.00 569 LEU A N 1
ATOM 4408 C CA . LEU A 1 569 ? 13.716 -7.234 -7.334 1.00 96.00 569 LEU A CA 1
ATOM 4409 C C . LEU A 1 569 ? 13.660 -6.190 -8.465 1.00 96.00 569 LEU A C 1
ATOM 4411 O O . LEU A 1 569 ? 14.685 -5.875 -9.068 1.00 96.00 569 LEU A O 1
ATOM 4415 N N . VAL A 1 570 ? 12.493 -5.597 -8.736 1.00 95.38 570 VAL A N 1
ATOM 4416 C CA . VAL A 1 570 ? 12.342 -4.491 -9.700 1.00 95.38 570 VAL A CA 1
ATOM 4417 C C . VAL A 1 570 ? 13.150 -3.273 -9.246 1.00 95.38 570 VAL A C 1
ATOM 4419 O O . VAL A 1 570 ? 13.862 -2.677 -10.053 1.00 95.38 570 VAL A O 1
ATOM 4422 N N . LYS A 1 571 ? 13.093 -2.922 -7.954 1.00 92.81 571 LYS A N 1
ATOM 4423 C CA . LYS A 1 571 ? 13.806 -1.768 -7.381 1.00 92.81 571 LYS A CA 1
ATOM 4424 C C . LYS A 1 571 ? 15.325 -1.870 -7.542 1.00 92.81 571 LYS A C 1
ATOM 4426 O O . LYS A 1 571 ? 15.974 -0.851 -7.757 1.00 92.81 571 LYS A O 1
ATOM 4431 N N . VAL A 1 572 ? 15.884 -3.078 -7.459 1.00 91.69 572 VAL A N 1
ATOM 4432 C CA . VAL A 1 572 ? 17.319 -3.329 -7.696 1.00 91.69 572 VAL A CA 1
ATOM 4433 C C . VAL A 1 572 ? 17.654 -3.591 -9.171 1.00 91.69 572 VAL A C 1
ATOM 4435 O O . VAL A 1 572 ? 18.809 -3.840 -9.502 1.00 91.69 572 VAL A O 1
ATOM 4438 N N . GLY A 1 573 ? 16.665 -3.544 -10.072 1.00 90.19 573 GLY A N 1
ATOM 4439 C CA . GLY A 1 573 ? 16.835 -3.811 -11.505 1.00 90.19 573 GLY A CA 1
ATOM 4440 C C . GLY A 1 573 ? 16.981 -5.294 -11.877 1.00 90.19 573 GLY A C 1
ATOM 4441 O O . GLY A 1 573 ? 17.213 -5.608 -13.047 1.00 90.19 573 GLY A O 1
ATOM 4442 N N . GLY A 1 574 ? 16.817 -6.203 -10.911 1.00 90.62 574 GLY A N 1
ATOM 4443 C CA . GLY A 1 574 ? 16.886 -7.658 -11.094 1.00 90.62 574 GLY A CA 1
ATOM 4444 C C . GLY A 1 574 ? 15.640 -8.259 -11.752 1.00 90.62 574 GLY A C 1
ATOM 4445 O O . GLY A 1 574 ? 15.694 -9.367 -12.276 1.00 90.62 574 GLY A O 1
ATOM 4446 N N . PHE A 1 575 ? 14.526 -7.519 -11.794 1.00 95.81 575 PHE A N 1
ATOM 4447 C CA . PHE A 1 575 ? 13.285 -7.980 -12.416 1.00 95.81 575 PHE A CA 1
ATOM 4448 C C . PHE A 1 575 ? 12.728 -6.984 -13.444 1.00 95.81 575 PHE A C 1
ATOM 4450 O O . PHE A 1 575 ? 12.642 -5.792 -13.139 1.00 95.81 575 PHE A O 1
ATOM 4457 N N . PRO A 1 576 ? 12.331 -7.425 -14.654 1.00 95.88 576 PRO A N 1
ATOM 4458 C CA . PRO A 1 576 ? 11.693 -6.556 -15.644 1.00 95.88 576 PRO A CA 1
ATOM 4459 C C . PRO A 1 576 ? 10.331 -6.019 -15.147 1.00 95.88 576 PRO A C 1
ATOM 4461 O O . PRO A 1 576 ? 9.444 -6.821 -14.845 1.00 95.88 576 PRO A O 1
ATOM 4464 N N . PRO A 1 577 ? 10.098 -4.690 -15.112 1.00 96.25 577 PRO A N 1
ATOM 4465 C CA . PRO A 1 577 ? 8.804 -4.111 -14.726 1.00 96.25 577 PRO A CA 1
ATOM 4466 C C . PRO A 1 577 ? 7.626 -4.624 -15.570 1.00 96.25 577 PRO A C 1
ATOM 4468 O O . PRO A 1 577 ? 6.534 -4.845 -15.052 1.00 96.25 577 PRO A O 1
ATOM 4471 N N . ALA A 1 578 ? 7.847 -4.865 -16.867 1.00 95.88 578 ALA A N 1
ATOM 4472 C CA . ALA A 1 578 ? 6.824 -5.409 -17.762 1.00 95.88 578 ALA A CA 1
ATOM 4473 C C . ALA A 1 578 ? 6.443 -6.859 -17.423 1.00 95.88 578 ALA A C 1
ATOM 4475 O O . ALA A 1 578 ? 5.298 -7.262 -17.621 1.00 95.88 578 ALA A O 1
ATOM 4476 N N . ASP A 1 579 ? 7.387 -7.644 -16.892 1.00 97.06 579 ASP A N 1
ATOM 4477 C CA . ASP A 1 579 ? 7.099 -8.988 -16.398 1.00 97.06 579 ASP A CA 1
ATOM 4478 C C . ASP A 1 579 ? 6.412 -8.934 -15.024 1.00 97.06 579 ASP A C 1
ATOM 4480 O O . ASP A 1 579 ? 5.519 -9.740 -14.777 1.00 97.06 579 ASP A O 1
ATOM 4484 N N . ALA A 1 580 ? 6.740 -7.955 -14.168 1.00 97.25 580 ALA A N 1
ATOM 4485 C CA . ALA A 1 580 ? 6.067 -7.760 -12.877 1.00 97.25 580 ALA A CA 1
ATOM 4486 C C . ALA A 1 580 ? 4.572 -7.462 -13.052 1.00 97.25 580 ALA A C 1
ATOM 4488 O O . ALA A 1 580 ? 3.748 -8.004 -12.317 1.00 97.25 580 ALA A O 1
ATOM 4489 N N . LYS A 1 581 ? 4.217 -6.691 -14.090 1.00 97.06 581 LYS A N 1
ATOM 4490 C CA . LYS A 1 581 ? 2.826 -6.368 -14.443 1.00 97.06 581 LYS A CA 1
ATOM 4491 C C . LYS A 1 581 ? 1.953 -7.605 -14.679 1.00 97.06 581 LYS A C 1
ATOM 4493 O O . LYS A 1 581 ? 0.743 -7.558 -14.502 1.00 97.06 581 LYS A O 1
ATOM 4498 N N . LYS A 1 582 ? 2.549 -8.749 -15.028 1.00 95.94 582 LYS A N 1
ATOM 4499 C CA . LYS A 1 582 ? 1.821 -10.012 -15.237 1.00 95.94 582 LYS A CA 1
ATOM 4500 C C . LYS A 1 582 ? 1.242 -10.611 -13.951 1.00 95.94 582 LYS A C 1
ATOM 4502 O O . LYS A 1 582 ? 0.474 -11.564 -14.048 1.00 95.94 582 LYS A O 1
ATOM 4507 N N . LEU A 1 583 ? 1.584 -10.074 -12.775 1.00 97.19 583 LEU A N 1
ATOM 4508 C CA . LEU A 1 583 ? 0.871 -10.375 -11.530 1.00 97.19 583 LEU A CA 1
ATOM 4509 C C . LEU A 1 583 ? -0.576 -9.867 -11.543 1.00 97.19 583 LEU A C 1
ATOM 4511 O O . LEU A 1 583 ? -1.428 -10.460 -10.883 1.00 97.19 583 LEU A O 1
ATOM 4515 N N . ASP A 1 584 ? -0.877 -8.832 -12.331 1.00 97.25 584 ASP A N 1
ATOM 4516 C CA . ASP A 1 584 ? -2.198 -8.196 -12.399 1.00 97.25 584 ASP A CA 1
ATOM 4517 C C . ASP A 1 584 ? -3.134 -8.950 -13.356 1.00 97.25 584 ASP A C 1
ATOM 4519 O O . ASP A 1 584 ? -3.730 -8.399 -14.284 1.00 97.25 584 ASP A O 1
ATOM 4523 N N . GLU A 1 585 ? -3.255 -10.260 -13.131 1.00 94.38 585 GLU A N 1
ATOM 4524 C CA . GLU A 1 585 ? -4.066 -11.184 -13.927 1.00 94.38 585 GLU A CA 1
ATOM 4525 C C . GLU A 1 585 ? -5.523 -10.714 -14.026 1.00 94.38 585 GLU A C 1
ATOM 4527 O O . GLU A 1 585 ? -6.107 -10.748 -15.108 1.00 94.38 585 GLU A O 1
ATOM 4532 N N . ALA A 1 586 ? -6.080 -10.195 -12.929 1.00 94.06 586 ALA A N 1
ATOM 4533 C CA . ALA A 1 586 ? -7.410 -9.594 -12.889 1.00 94.06 586 ALA A CA 1
ATOM 4534 C C . ALA A 1 586 ? -7.594 -8.533 -13.984 1.00 94.06 586 ALA A C 1
ATOM 4536 O O . ALA A 1 586 ? -8.531 -8.590 -14.781 1.00 94.06 586 ALA A O 1
ATOM 4537 N N . GLN A 1 587 ? -6.645 -7.607 -14.093 1.00 94.75 587 GLN A N 1
ATOM 4538 C CA . GLN A 1 587 ? -6.688 -6.546 -15.087 1.00 94.75 587 GLN A CA 1
ATOM 4539 C C . GLN A 1 587 ? -6.602 -7.092 -16.515 1.00 94.75 587 GLN A C 1
ATOM 4541 O O . GLN A 1 587 ? -7.300 -6.590 -17.394 1.00 94.75 587 GLN A O 1
ATOM 4546 N N . SER A 1 588 ? -5.826 -8.155 -16.748 1.00 92.44 588 SER A N 1
ATOM 4547 C CA . SER A 1 588 ? -5.781 -8.823 -18.057 1.00 92.44 588 SER A CA 1
ATOM 4548 C C . SER A 1 588 ? -7.126 -9.447 -18.461 1.00 92.44 588 SER A C 1
ATOM 4550 O O . SER A 1 588 ? -7.429 -9.543 -19.649 1.00 92.44 588 SER A O 1
ATOM 4552 N N . LEU A 1 589 ? -7.954 -9.835 -17.484 1.00 87.00 589 LEU A N 1
ATOM 4553 C CA . LEU A 1 589 ? -9.283 -10.407 -17.711 1.00 87.00 589 LEU A CA 1
ATOM 4554 C C . LEU A 1 589 ? -10.359 -9.327 -17.894 1.00 87.00 589 LEU A C 1
ATOM 4556 O O . LEU A 1 589 ? -11.269 -9.498 -18.703 1.00 87.00 589 LEU A O 1
ATOM 4560 N N . ILE A 1 590 ? -10.257 -8.229 -17.143 1.00 88.56 590 ILE A N 1
ATOM 4561 C CA . ILE A 1 590 ? -11.276 -7.170 -17.061 1.00 88.56 590 ILE A CA 1
ATOM 4562 C C . ILE A 1 590 ? -11.049 -6.093 -18.124 1.00 88.56 590 ILE A C 1
ATOM 4564 O O . ILE A 1 590 ? -11.985 -5.655 -18.788 1.00 88.56 590 ILE A O 1
ATOM 4568 N N . ALA A 1 591 ? -9.805 -5.670 -18.311 1.00 90.50 591 ALA A N 1
ATOM 4569 C CA . ALA A 1 591 ? -9.429 -4.604 -19.230 1.00 90.50 591 ALA A CA 1
ATOM 4570 C C . ALA A 1 591 ? -8.222 -5.039 -20.083 1.00 90.50 591 ALA A C 1
ATOM 4572 O O . ALA A 1 591 ? -7.148 -4.445 -19.982 1.00 90.50 591 ALA A O 1
ATOM 4573 N N . PRO A 1 592 ? -8.366 -6.075 -20.937 1.00 87.12 592 PRO A N 1
ATOM 4574 C CA . PRO A 1 592 ? -7.250 -6.653 -21.692 1.00 87.12 592 PRO A CA 1
ATOM 4575 C C . PRO A 1 592 ? -6.541 -5.639 -22.595 1.00 87.12 592 PRO A C 1
ATOM 4577 O O . PRO A 1 592 ? -5.323 -5.704 -22.749 1.00 87.12 592 PRO A O 1
ATOM 4580 N N . SER A 1 593 ? -7.279 -4.690 -23.186 1.00 87.75 593 SER A N 1
ATOM 4581 C CA . SER A 1 593 ? -6.677 -3.614 -23.977 1.00 87.75 593 SER A CA 1
ATOM 4582 C C . SER A 1 593 ? -5.784 -2.742 -23.103 1.00 87.75 593 SER A C 1
ATOM 4584 O O . SER A 1 593 ? -4.599 -2.626 -23.394 1.00 87.75 593 SER A O 1
ATOM 4586 N N . ASP A 1 594 ? -6.318 -2.206 -22.004 1.00 91.25 594 ASP A N 1
ATOM 4587 C CA . ASP A 1 594 ? -5.583 -1.323 -21.096 1.00 91.25 594 ASP A CA 1
ATOM 4588 C C . ASP A 1 594 ? -4.385 -2.046 -20.468 1.00 91.25 594 ASP A C 1
ATOM 4590 O O . ASP A 1 594 ? -3.300 -1.480 -20.379 1.00 91.25 594 ASP A O 1
ATOM 4594 N N . PHE A 1 595 ? -4.546 -3.319 -20.098 1.00 93.31 595 PHE A N 1
ATOM 4595 C CA . PHE A 1 595 ? -3.462 -4.165 -19.603 1.00 93.31 595 PHE A CA 1
ATOM 4596 C C . PHE A 1 595 ? -2.318 -4.280 -20.615 1.00 93.31 595 PHE A C 1
ATOM 4598 O O . PHE A 1 595 ? -1.165 -4.029 -20.271 1.00 93.31 595 PHE A O 1
ATOM 4605 N N . ASN A 1 596 ? -2.622 -4.612 -21.874 1.00 90.88 596 ASN A N 1
ATOM 4606 C CA . ASN A 1 596 ? -1.603 -4.730 -22.918 1.00 90.88 596 ASN A CA 1
ATOM 4607 C C . ASN A 1 596 ? -0.884 -3.397 -23.150 1.00 90.88 596 ASN A C 1
ATOM 4609 O O . ASN A 1 596 ? 0.339 -3.375 -23.256 1.00 90.88 596 ASN A O 1
ATOM 4613 N N . GLN A 1 597 ? -1.620 -2.283 -23.166 1.00 93.06 597 GLN A N 1
ATOM 4614 C CA . GLN A 1 597 ? -1.027 -0.947 -23.271 1.00 93.06 597 GLN A CA 1
ATOM 4615 C C . GLN A 1 597 ? -0.067 -0.665 -22.115 1.00 93.06 597 GLN A C 1
ATOM 4617 O O . GLN A 1 597 ? 1.057 -0.219 -22.333 1.00 93.06 597 GLN A O 1
ATOM 4622 N N . LEU A 1 598 ? -0.482 -0.974 -20.888 1.00 94.56 598 LEU A N 1
ATOM 4623 C CA . LEU A 1 598 ? 0.321 -0.748 -19.692 1.00 94.56 598 LEU A CA 1
ATOM 4624 C C . LEU A 1 598 ? 1.566 -1.637 -19.658 1.00 94.56 598 LEU A C 1
ATOM 4626 O O . LEU A 1 598 ? 2.634 -1.158 -19.284 1.00 94.56 598 LEU A O 1
ATOM 4630 N N . VAL A 1 599 ? 1.494 -2.878 -20.148 1.00 95.62 599 VAL A N 1
ATOM 4631 C CA . VAL A 1 599 ? 2.683 -3.723 -20.356 1.00 95.62 599 VAL A CA 1
ATOM 4632 C C . VAL A 1 599 ? 3.671 -3.056 -21.319 1.00 95.62 599 VAL A C 1
ATOM 4634 O O . VAL A 1 599 ? 4.870 -3.029 -21.035 1.00 95.62 599 VAL A O 1
ATOM 4637 N N . GLU A 1 600 ? 3.201 -2.471 -22.426 1.00 95.19 600 GLU A N 1
ATOM 4638 C CA . GLU A 1 600 ? 4.068 -1.725 -23.348 1.00 95.19 600 GLU A CA 1
ATOM 4639 C C . GLU A 1 600 ? 4.669 -0.469 -22.691 1.00 95.19 600 GLU A C 1
ATOM 4641 O O . GLU A 1 600 ? 5.863 -0.203 -22.854 1.00 95.19 600 GLU A O 1
ATOM 4646 N N . VAL A 1 601 ? 3.898 0.265 -21.877 1.00 95.50 601 VAL A N 1
ATOM 4647 C CA . VAL A 1 601 ? 4.412 1.399 -21.083 1.00 95.50 601 VAL A CA 1
ATOM 4648 C C . VAL A 1 601 ? 5.519 0.941 -20.126 1.00 95.50 601 VAL A C 1
ATOM 4650 O O . VAL A 1 601 ? 6.589 1.554 -20.087 1.00 95.50 601 VAL A O 1
ATOM 4653 N N . ARG A 1 602 ? 5.331 -0.180 -19.416 1.00 96.38 602 ARG A N 1
ATOM 4654 C CA . ARG A 1 602 ? 6.348 -0.748 -18.512 1.00 96.38 602 ARG A CA 1
ATOM 4655 C C . ARG A 1 602 ? 7.619 -1.187 -19.248 1.00 96.38 602 ARG A C 1
ATOM 4657 O O . ARG A 1 602 ? 8.708 -1.069 -18.687 1.00 96.38 602 ARG A O 1
ATOM 4664 N N . LYS A 1 603 ? 7.530 -1.635 -20.507 1.00 96.25 603 LYS A N 1
ATOM 4665 C CA . LYS A 1 603 ? 8.722 -1.909 -21.339 1.00 96.25 603 LYS A CA 1
ATOM 4666 C C . LYS A 1 603 ? 9.503 -0.630 -21.665 1.00 96.25 603 LYS A C 1
ATOM 4668 O O . LYS A 1 603 ? 10.731 -0.666 -21.729 1.00 96.25 603 LYS A O 1
ATOM 4673 N N . ILE A 1 604 ? 8.821 0.502 -21.869 1.00 95.81 604 ILE A N 1
A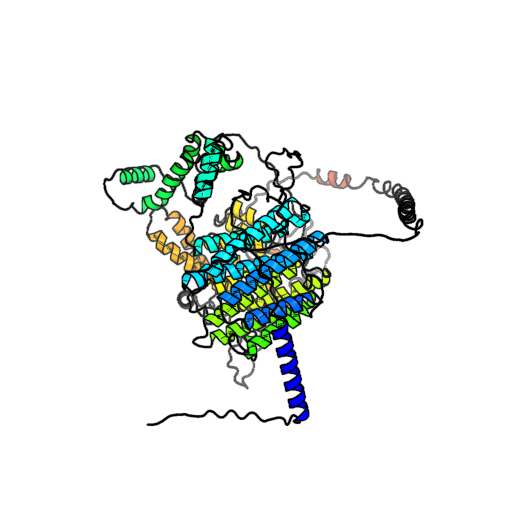TOM 4674 C CA . ILE A 1 604 ? 9.483 1.803 -22.079 1.00 95.81 604 ILE A CA 1
ATOM 4675 C C . ILE A 1 604 ? 10.175 2.266 -20.794 1.00 95.81 604 ILE A C 1
ATOM 4677 O O . ILE A 1 604 ? 11.317 2.725 -20.857 1.00 95.81 604 ILE A O 1
ATOM 4681 N N . GLU A 1 605 ? 9.524 2.102 -19.640 1.00 94.75 605 GLU A N 1
ATOM 4682 C CA . GLU A 1 605 ? 10.130 2.372 -18.327 1.00 94.75 605 GLU A CA 1
ATOM 4683 C C . GLU A 1 605 ? 11.388 1.525 -18.109 1.00 94.75 605 GLU A C 1
ATOM 4685 O O . GLU A 1 605 ? 12.440 2.045 -17.737 1.00 94.75 605 GLU A O 1
ATOM 4690 N N . GLU A 1 606 ? 11.319 0.233 -18.429 1.00 95.00 606 GLU A N 1
ATOM 4691 C CA . GLU A 1 606 ? 12.472 -0.662 -18.382 1.00 95.00 606 GLU A CA 1
ATOM 4692 C C . GLU A 1 606 ? 13.609 -0.181 -19.291 1.00 95.00 606 GLU A C 1
ATOM 4694 O O . GLU A 1 606 ? 14.760 -0.102 -18.859 1.00 95.00 606 GLU A O 1
ATOM 4699 N N . LEU A 1 607 ? 13.297 0.194 -20.534 1.00 94.75 607 LEU A N 1
ATOM 4700 C CA . LEU A 1 607 ? 14.284 0.719 -21.474 1.00 94.75 607 LEU A CA 1
ATOM 4701 C C . LEU A 1 607 ? 14.958 1.991 -20.941 1.00 94.75 607 LEU A C 1
ATOM 4703 O O . LEU A 1 607 ? 16.172 2.156 -21.097 1.00 94.75 607 LEU A O 1
ATOM 4707 N N . GLN A 1 608 ? 14.192 2.891 -20.323 1.00 94.38 608 GLN A N 1
ATOM 4708 C CA . GLN A 1 608 ? 14.731 4.105 -19.717 1.00 94.38 608 GLN A CA 1
ATOM 4709 C C . GLN A 1 608 ? 15.666 3.773 -18.548 1.00 94.38 608 GLN A C 1
ATOM 4711 O O . GLN A 1 608 ? 16.779 4.304 -18.498 1.00 94.38 608 GLN A O 1
ATOM 4716 N N . ASN A 1 609 ? 15.260 2.861 -17.663 1.00 91.88 609 ASN A N 1
ATOM 4717 C CA . ASN A 1 609 ? 16.078 2.421 -16.533 1.00 91.88 609 ASN A CA 1
ATOM 4718 C C . ASN A 1 609 ? 17.391 1.782 -17.009 1.00 91.88 609 ASN A C 1
ATOM 4720 O O . ASN A 1 609 ? 18.464 2.141 -16.529 1.00 91.88 609 ASN A O 1
ATOM 4724 N N . LEU A 1 610 ? 17.339 0.913 -18.024 1.00 91.44 610 LEU A N 1
ATOM 4725 C CA . LEU A 1 610 ? 18.537 0.292 -18.601 1.00 91.44 610 LEU A CA 1
ATOM 4726 C C . LEU A 1 610 ? 19.484 1.320 -19.233 1.00 91.44 610 LEU A C 1
ATOM 4728 O O . LEU A 1 610 ? 20.700 1.193 -19.098 1.00 91.44 610 LEU A O 1
ATOM 4732 N N . ARG A 1 611 ? 18.956 2.360 -19.893 1.00 90.50 611 ARG A N 1
ATOM 4733 C CA . ARG A 1 611 ? 19.773 3.454 -20.451 1.00 90.50 611 ARG A CA 1
ATOM 4734 C C . ARG A 1 611 ? 20.438 4.295 -19.362 1.00 90.50 611 ARG A C 1
ATOM 4736 O O . ARG A 1 611 ? 21.581 4.710 -19.550 1.00 90.50 611 ARG A O 1
ATOM 4743 N N . ALA A 1 612 ? 19.751 4.531 -18.244 1.00 89.44 612 ALA A N 1
ATOM 4744 C CA . ALA A 1 612 ? 20.331 5.229 -17.098 1.00 89.44 612 ALA A CA 1
ATOM 4745 C C . ALA A 1 612 ? 21.528 4.447 -16.531 1.00 89.44 612 ALA A C 1
ATOM 4747 O O . ALA A 1 612 ? 22.605 5.016 -16.376 1.00 89.44 612 ALA A O 1
ATOM 4748 N N . VAL A 1 613 ? 21.385 3.128 -16.360 1.00 87.19 613 VAL A N 1
ATOM 4749 C CA . VAL A 1 613 ? 22.477 2.245 -15.911 1.00 87.19 613 VAL A CA 1
ATOM 4750 C C . VAL A 1 613 ? 23.610 2.167 -16.948 1.00 87.19 613 VAL A C 1
ATOM 4752 O O . VAL A 1 613 ? 24.790 2.206 -16.600 1.00 87.19 613 VAL A O 1
ATOM 4755 N N . GLN A 1 614 ? 23.294 2.133 -18.248 1.00 86.19 614 GLN A N 1
ATOM 4756 C CA . GLN A 1 614 ? 24.310 2.114 -19.310 1.00 86.19 614 GLN A CA 1
ATOM 4757 C C . GLN A 1 614 ? 25.206 3.365 -19.296 1.00 86.19 614 GLN A C 1
ATOM 4759 O O . GLN A 1 614 ? 26.397 3.274 -19.610 1.00 86.19 614 GLN A O 1
ATOM 4764 N N . ALA A 1 615 ? 24.666 4.525 -18.906 1.00 83.00 615 ALA A N 1
ATOM 4765 C CA . ALA A 1 615 ? 25.451 5.748 -18.742 1.00 83.00 615 ALA A CA 1
ATOM 4766 C C . ALA A 1 615 ? 26.491 5.635 -17.608 1.00 83.00 615 ALA A C 1
ATOM 4768 O O . ALA A 1 615 ? 27.550 6.264 -17.679 1.00 83.00 615 ALA A O 1
ATOM 4769 N N . GLU A 1 616 ? 26.234 4.796 -16.601 1.00 80.12 616 GLU A N 1
ATOM 4770 C CA . GLU A 1 616 ? 27.172 4.502 -15.512 1.00 80.12 616 GLU A CA 1
ATOM 4771 C C . GLU A 1 616 ? 28.245 3.489 -15.942 1.00 80.12 616 GLU A C 1
ATOM 4773 O O . GLU A 1 616 ? 29.420 3.639 -15.599 1.00 80.12 616 GLU A O 1
ATOM 4778 N N . PHE A 1 617 ? 27.890 2.513 -16.786 1.00 77.19 617 PHE A N 1
ATOM 4779 C CA . PHE A 1 617 ? 28.835 1.521 -17.320 1.00 77.19 617 PHE A CA 1
ATOM 4780 C C . PHE A 1 617 ? 29.950 2.112 -18.182 1.00 77.19 617 PHE A C 1
ATOM 4782 O O . PHE A 1 617 ? 31.037 1.539 -18.259 1.00 77.19 617 PHE A O 1
ATOM 4789 N N . ALA A 1 618 ? 29.739 3.285 -18.783 1.00 67.00 618 ALA A N 1
ATOM 4790 C CA . ALA A 1 618 ? 30.789 3.995 -19.512 1.00 67.00 618 ALA A CA 1
ATOM 4791 C C . ALA A 1 618 ? 31.990 4.397 -18.626 1.00 67.00 618 ALA A C 1
ATOM 4793 O O . ALA A 1 618 ? 33.023 4.807 -19.154 1.00 67.00 618 ALA A O 1
ATOM 4794 N N . GLN A 1 619 ? 31.874 4.278 -17.298 1.00 74.12 619 GLN A N 1
ATOM 4795 C CA . GLN A 1 619 ? 32.868 4.770 -16.346 1.00 74.12 619 GLN A CA 1
ATOM 4796 C C . GLN A 1 619 ? 33.853 3.699 -15.836 1.00 74.12 619 GLN A C 1
ATOM 4798 O O . GLN A 1 619 ? 34.853 4.071 -15.226 1.00 74.12 619 GLN A O 1
ATOM 4803 N N . THR A 1 620 ? 33.641 2.392 -16.072 1.00 72.50 620 THR A N 1
ATOM 4804 C CA . THR A 1 620 ? 34.507 1.327 -15.502 1.00 72.50 620 THR A CA 1
ATOM 4805 C C . THR A 1 620 ? 34.774 0.140 -16.447 1.00 72.50 620 THR A C 1
ATOM 4807 O O . THR A 1 620 ? 33.883 -0.390 -17.104 1.00 72.50 620 THR A O 1
ATOM 4810 N N . ALA A 1 621 ? 36.036 -0.312 -16.511 1.00 70.00 621 ALA A N 1
ATOM 4811 C CA . ALA A 1 621 ? 36.513 -1.337 -17.455 1.00 70.00 621 ALA A CA 1
ATOM 4812 C C . ALA A 1 621 ? 36.034 -2.774 -17.152 1.00 70.00 621 ALA A C 1
ATOM 4814 O O . ALA A 1 621 ? 36.026 -3.618 -18.048 1.00 70.00 621 ALA A O 1
ATOM 4815 N N . THR A 1 622 ? 35.616 -3.055 -15.915 1.00 61.59 622 THR A N 1
ATOM 4816 C CA . THR A 1 622 ? 35.118 -4.368 -15.464 1.00 61.59 622 THR A CA 1
ATOM 4817 C C . THR A 1 622 ? 33.708 -4.690 -15.961 1.00 61.59 622 THR A C 1
ATOM 4819 O O . THR A 1 622 ? 33.298 -5.843 -15.914 1.00 61.59 622 THR A O 1
ATOM 4822 N N . LEU A 1 623 ? 32.973 -3.709 -16.494 1.00 68.56 623 LEU A N 1
ATOM 4823 C CA . LEU A 1 623 ? 31.575 -3.869 -16.913 1.00 68.56 623 LEU A CA 1
ATOM 4824 C C . LEU A 1 623 ? 31.416 -4.223 -18.398 1.00 68.56 623 LEU A C 1
ATOM 4826 O O . LEU A 1 623 ? 30.308 -4.218 -18.924 1.00 68.56 623 LEU A O 1
ATOM 4830 N N . LYS A 1 624 ? 32.508 -4.569 -19.091 1.00 70.31 624 LYS A N 1
ATOM 4831 C CA . LYS A 1 624 ? 32.481 -4.858 -20.533 1.00 70.31 624 LYS A CA 1
ATOM 4832 C C . LYS A 1 624 ? 31.722 -6.144 -20.888 1.00 70.31 624 LYS A C 1
ATOM 4834 O O . LYS A 1 624 ? 31.071 -6.170 -21.920 1.00 70.31 624 LYS A O 1
ATOM 4839 N N . GLU A 1 625 ? 31.771 -7.172 -20.044 1.00 70.56 625 GLU A N 1
ATOM 4840 C CA . GLU A 1 625 ? 31.023 -8.426 -20.260 1.00 70.56 625 GLU A CA 1
ATOM 4841 C C . GLU A 1 625 ? 29.527 -8.254 -19.946 1.00 70.56 625 GLU A C 1
ATOM 4843 O O . GLU A 1 625 ? 28.662 -8.750 -20.662 1.00 70.56 625 GLU A O 1
ATOM 4848 N N . VAL A 1 626 ? 29.214 -7.441 -18.933 1.00 80.12 626 VAL A N 1
ATOM 4849 C CA . VAL A 1 626 ? 27.839 -7.053 -18.587 1.00 80.12 626 VAL A CA 1
ATOM 4850 C C . VAL A 1 626 ? 27.228 -6.174 -19.685 1.00 80.12 626 VAL A C 1
ATOM 4852 O O . VAL A 1 626 ? 26.051 -6.313 -20.013 1.00 80.12 626 VAL A O 1
ATOM 4855 N N . LYS A 1 627 ? 28.036 -5.310 -20.308 1.00 84.75 627 LYS A N 1
ATOM 4856 C CA . LYS A 1 627 ? 27.607 -4.402 -21.373 1.00 84.75 627 LYS A CA 1
ATOM 4857 C C . LYS A 1 627 ? 26.934 -5.130 -22.540 1.00 84.75 627 LYS A C 1
ATOM 4859 O O . LYS A 1 627 ? 25.872 -4.682 -22.960 1.00 84.75 627 LYS A O 1
ATOM 4864 N N . ASP A 1 628 ? 27.507 -6.225 -23.038 1.00 84.44 628 ASP A N 1
ATOM 4865 C CA . ASP A 1 628 ? 26.966 -6.928 -24.212 1.00 84.44 628 ASP A CA 1
ATOM 4866 C C . ASP A 1 628 ? 25.575 -7.526 -23.916 1.00 84.44 628 ASP A C 1
ATOM 4868 O O . ASP A 1 628 ? 24.655 -7.404 -24.727 1.00 84.44 628 ASP A O 1
ATOM 4872 N N . SER A 1 629 ? 25.381 -8.079 -22.711 1.00 83.44 629 SER A N 1
ATOM 4873 C CA . SER A 1 629 ? 24.075 -8.565 -22.236 1.00 83.44 629 SER A CA 1
ATOM 4874 C C . SER A 1 629 ? 23.046 -7.431 -22.108 1.00 83.44 629 SER A C 1
ATOM 4876 O O . SER A 1 629 ? 21.904 -7.552 -22.565 1.00 83.44 629 SER A O 1
ATOM 4878 N N . TYR A 1 630 ? 23.455 -6.278 -21.568 1.00 87.81 630 TYR A N 1
ATOM 4879 C CA . TYR A 1 630 ? 22.593 -5.096 -21.476 1.00 87.81 630 TYR A CA 1
ATOM 4880 C C . TYR A 1 630 ? 22.224 -4.533 -22.853 1.00 87.81 630 TYR A C 1
ATOM 4882 O O . TYR A 1 630 ? 21.061 -4.205 -23.082 1.00 87.81 630 TYR A O 1
ATOM 4890 N N . GLU A 1 631 ? 23.172 -4.447 -23.788 1.00 89.69 631 GLU A N 1
ATOM 4891 C CA . GLU A 1 631 ? 22.911 -3.996 -25.160 1.00 89.69 631 GLU A CA 1
ATOM 4892 C C . GLU A 1 631 ? 21.958 -4.946 -25.891 1.00 89.69 631 GLU A C 1
ATOM 4894 O O . GLU A 1 631 ? 21.048 -4.491 -26.591 1.00 89.69 631 GLU A O 1
ATOM 4899 N N . GLN A 1 632 ? 22.098 -6.257 -25.674 1.00 89.50 632 GLN A N 1
ATOM 4900 C CA . GLN A 1 632 ? 21.156 -7.243 -26.190 1.00 89.50 632 GLN A CA 1
ATOM 4901 C C . GLN A 1 632 ? 19.752 -7.043 -25.602 1.00 89.50 632 GLN A C 1
ATOM 4903 O O . GLN A 1 632 ? 18.783 -7.014 -26.362 1.00 89.50 632 GLN A O 1
ATOM 4908 N N . ARG A 1 633 ? 19.620 -6.843 -24.283 1.00 89.62 633 ARG A N 1
ATOM 4909 C CA . ARG A 1 633 ? 18.322 -6.590 -23.627 1.00 89.62 633 ARG A CA 1
ATOM 4910 C C . ARG A 1 633 ? 17.672 -5.300 -24.125 1.00 89.62 633 ARG A C 1
ATOM 4912 O O . ARG A 1 633 ? 16.494 -5.307 -24.475 1.00 89.62 633 ARG A O 1
ATOM 4919 N N . VAL A 1 634 ? 18.447 -4.221 -24.234 1.00 92.06 634 VAL A N 1
ATOM 4920 C CA . VAL A 1 634 ? 18.009 -2.944 -24.818 1.00 92.06 634 VAL A CA 1
ATOM 4921 C C . VAL A 1 634 ? 17.518 -3.149 -26.252 1.00 92.06 634 VAL A C 1
ATOM 4923 O O . VAL A 1 634 ? 16.447 -2.657 -26.597 1.00 92.06 634 VAL A O 1
ATOM 4926 N N . SER A 1 635 ? 18.249 -3.908 -27.074 1.00 91.44 635 SER A N 1
ATOM 4927 C CA . SER A 1 635 ? 17.858 -4.225 -28.455 1.00 91.44 635 SER A CA 1
ATOM 4928 C C . SER A 1 635 ? 16.570 -5.055 -28.524 1.00 91.44 635 SER A C 1
ATOM 4930 O O . SER A 1 635 ? 15.678 -4.754 -29.318 1.00 91.44 635 SER A O 1
ATOM 4932 N N . ILE A 1 636 ? 16.423 -6.070 -27.667 1.00 89.25 636 ILE A N 1
ATOM 4933 C CA . ILE A 1 636 ? 15.207 -6.892 -27.591 1.00 89.25 636 ILE A CA 1
ATOM 4934 C C . ILE A 1 636 ? 14.006 -6.030 -27.194 1.00 89.25 636 ILE A C 1
ATOM 4936 O O . ILE A 1 636 ? 12.985 -6.070 -27.879 1.00 89.25 636 ILE A O 1
ATOM 4940 N N . LEU A 1 637 ? 14.118 -5.214 -26.141 1.00 91.88 637 LEU A N 1
ATOM 4941 C CA . LEU A 1 637 ? 13.042 -4.308 -25.721 1.00 91.88 637 LEU A CA 1
ATOM 4942 C C . LEU A 1 637 ? 12.670 -3.344 -26.841 1.00 91.88 637 LEU A C 1
ATOM 4944 O O . LEU A 1 637 ? 11.505 -3.229 -27.206 1.00 91.88 637 LEU A O 1
ATOM 4948 N N . TYR A 1 638 ? 13.672 -2.727 -27.460 1.00 91.44 638 TYR A N 1
ATOM 4949 C CA . TYR A 1 638 ? 13.466 -1.798 -28.560 1.00 91.44 638 TYR A CA 1
ATOM 4950 C C . TYR A 1 638 ? 12.688 -2.415 -29.732 1.00 91.44 638 TYR A C 1
ATOM 4952 O O . TYR A 1 638 ? 11.845 -1.757 -30.334 1.00 91.44 638 TYR A O 1
ATOM 4960 N N . ASN A 1 639 ? 12.941 -3.691 -30.032 1.00 90.00 639 ASN A N 1
ATOM 4961 C CA . ASN A 1 639 ? 12.266 -4.418 -31.106 1.00 90.00 639 ASN A CA 1
ATOM 4962 C C . ASN A 1 639 ? 10.915 -5.027 -30.694 1.00 90.00 639 ASN A C 1
ATOM 4964 O O . ASN A 1 639 ? 10.130 -5.396 -31.566 1.00 90.00 639 ASN A O 1
ATOM 4968 N N . THR A 1 640 ? 10.633 -5.165 -29.398 1.00 90.38 640 THR A N 1
ATOM 4969 C CA . THR A 1 640 ? 9.402 -5.797 -28.884 1.00 90.38 640 THR A CA 1
ATOM 4970 C C . THR A 1 640 ? 8.365 -4.803 -28.378 1.00 90.38 640 THR A C 1
ATOM 4972 O O . THR A 1 640 ? 7.230 -5.217 -28.145 1.00 90.38 640 THR A O 1
ATOM 4975 N N . ILE A 1 641 ? 8.727 -3.527 -28.223 1.00 93.44 641 ILE A N 1
ATOM 4976 C CA . ILE A 1 641 ? 7.780 -2.453 -27.920 1.00 93.44 641 ILE A CA 1
ATOM 4977 C C . ILE A 1 641 ? 6.911 -2.186 -29.151 1.00 93.44 641 ILE A C 1
ATOM 4979 O O . ILE A 1 641 ? 7.437 -1.945 -30.243 1.00 93.44 641 ILE A O 1
ATOM 4983 N N . ASP A 1 642 ? 5.591 -2.214 -28.974 1.00 93.81 642 ASP A N 1
ATOM 4984 C CA . ASP A 1 642 ? 4.639 -1.788 -30.002 1.00 93.81 642 ASP A CA 1
ATOM 4985 C C . ASP A 1 642 ? 4.123 -0.367 -29.715 1.00 93.81 642 ASP A C 1
ATOM 4987 O O . ASP A 1 642 ? 3.208 -0.183 -28.906 1.00 93.81 642 ASP A O 1
ATOM 4991 N N . PRO A 1 643 ? 4.676 0.670 -30.373 1.00 93.81 643 PRO A N 1
ATOM 4992 C CA . PRO A 1 643 ? 4.270 2.046 -30.118 1.00 93.81 643 PRO A CA 1
ATOM 4993 C C . PRO A 1 643 ? 2.835 2.349 -30.573 1.00 93.81 643 PRO A C 1
ATOM 4995 O O . PRO A 1 643 ? 2.308 3.383 -30.172 1.00 93.81 643 PRO A O 1
ATOM 4998 N N . ALA A 1 644 ? 2.206 1.491 -31.390 1.00 92.50 644 ALA A N 1
ATOM 4999 C CA . ALA A 1 644 ? 0.827 1.684 -31.842 1.00 92.50 644 ALA A CA 1
ATOM 5000 C C . ALA A 1 644 ? -0.209 1.388 -30.747 1.00 92.50 644 ALA A C 1
ATOM 5002 O O . ALA A 1 644 ? -1.348 1.838 -30.853 1.00 92.50 644 ALA A O 1
ATOM 5003 N N . LEU A 1 645 ? 0.176 0.638 -29.709 1.00 91.06 645 LEU A N 1
ATOM 5004 C CA . LEU A 1 645 ? -0.701 0.350 -28.577 1.00 91.06 645 LEU A CA 1
ATOM 5005 C C . LEU A 1 645 ? -0.707 1.485 -27.548 1.00 91.06 645 LEU A C 1
ATOM 5007 O O . LEU A 1 645 ? -1.697 1.656 -26.850 1.00 91.06 645 LEU A O 1
ATOM 5011 N N . ILE A 1 646 ? 0.359 2.279 -27.467 1.00 92.62 646 ILE A N 1
ATOM 5012 C CA . ILE A 1 646 ? 0.513 3.322 -26.448 1.00 92.62 646 ILE A CA 1
ATOM 5013 C C . ILE A 1 646 ? 0.002 4.659 -26.986 1.00 92.62 646 ILE A C 1
ATOM 5015 O O . ILE A 1 646 ? 0.474 5.120 -28.030 1.00 92.62 646 ILE A O 1
ATOM 5019 N N . SER A 1 647 ? -0.908 5.308 -26.257 1.00 91.62 647 SER A N 1
ATOM 5020 C CA . SER A 1 647 ? -1.261 6.709 -26.508 1.00 91.62 647 SER A CA 1
ATOM 5021 C C . SER A 1 647 ? -0.330 7.653 -25.733 1.00 91.62 647 SER A C 1
ATOM 5023 O O . SER A 1 647 ? 0.288 7.271 -24.738 1.00 91.62 647 SER A O 1
ATOM 5025 N N . ILE A 1 648 ? -0.182 8.901 -26.190 1.00 91.25 648 ILE A N 1
ATOM 5026 C CA . ILE A 1 648 ? 0.650 9.892 -25.477 1.00 91.25 648 ILE A CA 1
ATOM 5027 C C . ILE A 1 648 ? -0.013 10.264 -24.145 1.00 91.25 648 ILE A C 1
ATOM 5029 O O . ILE A 1 648 ? 0.673 10.570 -23.170 1.00 91.25 648 ILE A O 1
ATOM 5033 N N . GLU A 1 649 ? -1.338 10.207 -24.113 1.00 88.00 649 GLU A N 1
ATOM 5034 C CA . GLU A 1 649 ? -2.191 10.460 -22.964 1.00 88.00 649 GLU A CA 1
ATOM 5035 C C . GLU A 1 649 ? -1.924 9.449 -21.838 1.00 88.00 649 GLU A C 1
ATOM 5037 O O . GLU A 1 649 ? -1.813 9.861 -20.686 1.00 88.00 649 GLU A O 1
ATOM 5042 N N . ASP A 1 650 ? -1.675 8.172 -22.161 1.00 86.50 650 ASP A N 1
ATOM 5043 C CA . ASP A 1 650 ? -1.296 7.139 -21.175 1.00 86.50 650 ASP A CA 1
ATOM 5044 C C . ASP A 1 650 ? 0.059 7.433 -20.492 1.00 86.50 650 ASP A C 1
ATOM 5046 O O . ASP A 1 650 ? 0.393 6.860 -19.454 1.00 86.50 650 ASP A O 1
ATOM 5050 N N . LEU A 1 651 ? 0.879 8.316 -21.069 1.00 88.75 651 LEU A N 1
ATOM 5051 C CA . LEU A 1 651 ? 2.177 8.733 -20.530 1.00 88.75 651 LEU A CA 1
ATOM 5052 C C . LEU A 1 651 ? 2.113 10.097 -19.819 1.00 88.75 651 LEU A C 1
ATOM 5054 O O . LEU A 1 651 ? 3.161 10.650 -19.466 1.00 88.75 651 LEU A O 1
ATOM 5058 N N . ALA A 1 652 ? 0.915 10.648 -19.599 1.00 82.56 652 ALA A N 1
ATOM 5059 C CA . ALA A 1 652 ? 0.730 11.941 -18.949 1.00 82.56 652 ALA A CA 1
ATOM 5060 C C . ALA A 1 652 ? 1.451 12.012 -17.589 1.00 82.56 652 ALA A C 1
ATOM 5062 O O . ALA A 1 652 ? 1.500 11.054 -16.818 1.00 82.56 652 ALA A O 1
ATOM 5063 N N . GLY A 1 653 ? 2.080 13.158 -17.314 1.00 81.81 653 GLY A N 1
ATOM 5064 C CA . GLY A 1 653 ? 2.881 13.374 -16.103 1.00 81.81 653 GLY A CA 1
ATOM 5065 C C . GLY A 1 653 ? 4.269 12.715 -16.109 1.00 81.81 653 GLY A C 1
ATOM 5066 O O . GLY A 1 653 ? 5.039 12.943 -15.177 1.00 81.81 653 GLY A O 1
ATOM 5067 N N . ARG A 1 654 ? 4.631 11.946 -17.150 1.00 88.00 654 ARG A N 1
ATOM 5068 C CA . ARG A 1 654 ? 5.917 11.230 -17.267 1.00 88.00 654 ARG A CA 1
ATOM 5069 C C . ARG A 1 654 ? 6.722 11.723 -18.476 1.00 88.00 654 ARG A C 1
ATOM 5071 O O . ARG A 1 654 ? 6.945 10.996 -19.441 1.00 88.00 654 ARG A O 1
ATOM 5078 N N . GLU A 1 655 ? 7.187 12.971 -18.421 1.00 90.50 655 GLU A N 1
ATOM 5079 C CA . GLU A 1 655 ? 7.827 13.660 -19.562 1.00 90.50 655 GLU A CA 1
ATOM 5080 C C . GLU A 1 655 ? 9.040 12.921 -20.158 1.00 90.50 655 GLU A C 1
ATOM 5082 O O . GLU A 1 655 ? 9.224 12.886 -21.379 1.00 90.50 655 GLU A O 1
ATOM 5087 N N . GLU A 1 656 ? 9.851 12.266 -19.324 1.00 90.69 656 GLU A N 1
ATOM 5088 C CA . GLU A 1 656 ? 10.992 11.476 -19.807 1.00 90.69 656 GLU A CA 1
ATOM 5089 C C . GLU A 1 656 ? 10.557 10.201 -20.554 1.00 90.69 656 GLU A C 1
ATOM 5091 O O . GLU A 1 656 ? 11.183 9.821 -21.554 1.00 90.69 656 GLU A O 1
ATOM 5096 N N . LEU A 1 657 ? 9.440 9.582 -20.152 1.00 93.12 657 LEU A N 1
ATOM 5097 C CA . LEU A 1 657 ? 8.852 8.469 -20.901 1.00 93.12 657 LEU A CA 1
ATOM 5098 C C . LEU A 1 657 ? 8.257 8.954 -22.214 1.00 93.12 657 LEU A C 1
ATOM 5100 O O . LEU A 1 657 ? 8.482 8.312 -23.233 1.00 93.12 657 LEU A O 1
ATOM 5104 N N . ILE A 1 658 ? 7.580 10.107 -22.230 1.00 94.62 658 ILE A N 1
ATOM 5105 C CA . ILE A 1 658 ? 7.055 10.716 -23.465 1.00 94.62 658 ILE A CA 1
ATOM 5106 C C . ILE A 1 658 ? 8.191 10.949 -24.467 1.00 94.62 658 ILE A C 1
ATOM 5108 O O . ILE A 1 658 ? 8.054 10.664 -25.660 1.00 94.62 658 ILE A O 1
ATOM 5112 N N . LYS A 1 659 ? 9.337 11.453 -24.000 1.00 95.75 659 LYS A N 1
ATOM 5113 C CA . LYS A 1 659 ? 10.527 11.655 -24.836 1.00 95.75 659 LYS A CA 1
ATOM 5114 C C . LYS A 1 659 ? 11.071 10.333 -25.380 1.00 95.75 659 LYS A C 1
ATOM 5116 O O . LYS A 1 659 ? 11.371 10.246 -26.572 1.00 95.75 659 LYS A O 1
ATOM 5121 N N . THR A 1 660 ? 11.172 9.312 -24.531 1.00 94.50 660 THR A N 1
ATOM 5122 C CA . THR A 1 660 ? 11.645 7.975 -24.924 1.00 94.50 660 THR A CA 1
ATOM 5123 C C . THR A 1 660 ? 10.685 7.312 -25.914 1.00 94.50 660 THR A C 1
ATOM 5125 O O . THR A 1 660 ? 11.125 6.803 -26.942 1.00 94.50 660 THR A O 1
ATOM 5128 N N . TYR A 1 661 ? 9.379 7.401 -25.668 1.00 95.62 661 TYR A N 1
ATOM 5129 C CA . TYR A 1 661 ? 8.324 6.936 -26.562 1.00 95.62 661 TYR A CA 1
ATOM 5130 C C . TYR A 1 661 ? 8.408 7.605 -27.936 1.00 95.62 661 TYR A C 1
ATOM 5132 O O . TYR A 1 661 ? 8.433 6.909 -28.946 1.00 95.62 661 TYR A O 1
ATOM 5140 N N . LYS A 1 662 ? 8.536 8.939 -27.999 1.00 95.81 662 LYS A N 1
ATOM 5141 C CA . LYS A 1 662 ? 8.686 9.671 -29.270 1.00 95.81 662 LYS A CA 1
ATOM 5142 C C . LYS A 1 662 ? 9.924 9.222 -30.052 1.00 95.81 662 LYS A C 1
ATOM 5144 O O . LYS A 1 662 ? 9.854 9.109 -31.274 1.00 95.81 662 LYS A O 1
ATOM 5149 N N . ASP A 1 663 ? 11.035 8.944 -29.366 1.00 94.81 663 ASP A N 1
ATOM 5150 C CA . ASP A 1 663 ? 12.251 8.402 -29.992 1.00 94.81 663 ASP A CA 1
ATOM 5151 C C . ASP A 1 663 ? 12.026 6.998 -30.572 1.00 94.81 663 ASP A C 1
ATOM 5153 O O . ASP A 1 663 ? 12.443 6.724 -31.699 1.00 94.81 663 ASP A O 1
ATOM 5157 N N . ILE A 1 664 ? 11.344 6.119 -29.829 1.00 94.19 664 ILE A N 1
ATOM 5158 C CA . ILE A 1 664 ? 10.983 4.774 -30.299 1.00 94.19 664 ILE A CA 1
ATOM 5159 C C . ILE A 1 664 ? 10.028 4.881 -31.487 1.00 94.19 664 ILE A C 1
ATOM 5161 O O . ILE A 1 664 ? 10.323 4.334 -32.540 1.00 94.19 664 ILE A O 1
ATOM 5165 N N . ALA A 1 665 ? 8.931 5.628 -31.367 1.00 94.19 665 ALA A N 1
ATOM 5166 C CA . ALA A 1 665 ? 7.915 5.768 -32.406 1.00 94.19 665 ALA A CA 1
ATOM 5167 C C . ALA A 1 665 ? 8.476 6.357 -33.715 1.00 94.19 665 ALA A C 1
ATOM 5169 O O . ALA A 1 665 ? 8.080 5.935 -34.799 1.00 94.19 665 ALA A O 1
ATOM 5170 N N . ALA A 1 666 ? 9.433 7.291 -33.638 1.00 94.44 666 ALA A N 1
ATOM 5171 C CA . ALA A 1 666 ? 10.067 7.887 -34.818 1.00 94.44 666 ALA A CA 1
ATOM 5172 C C . ALA A 1 666 ? 10.986 6.918 -35.584 1.00 94.44 666 ALA A C 1
ATOM 5174 O O . ALA A 1 666 ? 11.200 7.081 -36.787 1.00 94.44 666 ALA A O 1
ATOM 5175 N N . LYS A 1 667 ? 11.560 5.938 -34.883 1.00 92.44 667 LYS A N 1
ATOM 5176 C CA . LYS A 1 667 ? 12.553 4.991 -35.410 1.00 92.44 667 LYS A CA 1
ATOM 5177 C C . LYS A 1 667 ? 12.001 3.578 -35.599 1.00 92.44 667 LYS A C 1
ATOM 5179 O O . LYS A 1 667 ? 12.628 2.780 -36.296 1.00 92.44 667 LYS A O 1
ATOM 5184 N N . ALA A 1 668 ? 10.862 3.266 -34.982 1.00 86.75 668 ALA A N 1
ATOM 5185 C CA . ALA A 1 668 ? 10.187 1.995 -35.135 1.00 86.75 668 ALA A CA 1
ATOM 5186 C C . ALA A 1 668 ? 9.966 1.762 -36.634 1.00 86.75 668 ALA A C 1
ATOM 5188 O O . ALA A 1 668 ? 9.471 2.660 -37.331 1.00 86.75 668 ALA A O 1
ATOM 5189 N N . PRO A 1 669 ? 10.364 0.595 -37.171 1.00 76.94 669 PRO A N 1
ATOM 5190 C CA . PRO A 1 669 ? 10.065 0.282 -38.554 1.00 76.94 669 PRO A CA 1
ATOM 5191 C C . PRO A 1 669 ? 8.557 0.433 -38.721 1.00 76.94 669 PRO A C 1
ATOM 5193 O O . PRO A 1 669 ? 7.803 -0.040 -37.871 1.00 76.94 669 PRO A O 1
ATOM 5196 N N . LYS A 1 670 ? 8.119 1.115 -39.787 1.00 66.31 670 LYS A N 1
ATOM 5197 C CA . LYS A 1 670 ? 6.706 1.163 -40.173 1.00 66.31 670 LYS A CA 1
ATOM 5198 C C . LYS A 1 670 ? 6.269 -0.272 -40.454 1.00 66.31 670 LYS A C 1
ATOM 5200 O O . LYS A 1 670 ? 6.347 -0.733 -41.592 1.00 66.31 670 LYS A O 1
ATOM 5205 N N . ARG A 1 671 ? 5.895 -1.006 -39.406 1.00 54.53 671 ARG A N 1
ATOM 5206 C CA . ARG A 1 671 ? 5.254 -2.304 -39.531 1.00 54.53 671 ARG A CA 1
ATOM 5207 C C . ARG A 1 671 ? 4.000 -2.035 -40.363 1.00 54.53 671 ARG A C 1
ATOM 5209 O O . ARG A 1 671 ? 3.323 -1.042 -40.084 1.00 54.53 671 ARG A O 1
ATOM 5216 N N . PRO A 1 672 ? 3.734 -2.804 -41.431 1.00 42.59 672 PRO A N 1
ATOM 5217 C CA . PRO A 1 672 ? 2.488 -2.655 -42.166 1.00 42.59 672 PRO A CA 1
ATOM 5218 C C . PRO A 1 672 ? 1.340 -2.696 -41.153 1.00 42.59 672 PRO A C 1
ATOM 5220 O O . PRO A 1 672 ? 1.233 -3.616 -40.346 1.00 42.59 672 PRO A O 1
ATOM 5223 N N . ILE A 1 673 ? 0.594 -1.596 -41.119 1.00 40.31 673 ILE A N 1
ATOM 5224 C CA . ILE A 1 673 ? -0.384 -1.266 -40.092 1.00 40.31 673 ILE A CA 1
ATOM 5225 C C . ILE A 1 673 ? -1.540 -2.262 -40.204 1.00 40.31 673 ILE A C 1
ATOM 5227 O O . ILE A 1 673 ? -2.371 -2.130 -41.094 1.00 40.31 673 ILE A O 1
ATOM 5231 N N . ASN A 1 674 ? -1.611 -3.216 -39.277 1.00 38.72 674 ASN A N 1
ATOM 5232 C CA . ASN A 1 674 ? -2.858 -3.905 -38.929 1.00 38.72 674 ASN A CA 1
ATOM 5233 C C . ASN A 1 674 ? -3.566 -3.222 -37.735 1.00 38.72 674 ASN A C 1
ATOM 5235 O O . ASN A 1 674 ? -4.491 -3.778 -37.157 1.00 38.72 674 ASN A O 1
ATOM 5239 N N . ALA A 1 675 ? -3.165 -1.999 -37.369 1.00 35.44 675 ALA A N 1
ATOM 5240 C CA . ALA A 1 675 ? -3.811 -1.180 -36.344 1.00 35.44 675 ALA A CA 1
ATOM 5241 C C . ALA A 1 675 ? -4.609 -0.036 -37.001 1.00 35.44 675 ALA A C 1
ATOM 5243 O O . ALA A 1 675 ? -4.096 1.063 -37.194 1.00 35.44 675 ALA A O 1
ATOM 5244 N N . GLY A 1 676 ? -5.859 -0.313 -37.393 1.00 38.00 676 GLY A N 1
ATOM 5245 C CA . GLY A 1 676 ? -6.809 0.709 -37.855 1.00 38.00 676 GLY A CA 1
ATOM 5246 C C . GLY A 1 676 ? -7.554 0.374 -39.149 1.00 38.00 676 GLY A C 1
ATOM 5247 O O . GLY A 1 676 ? -7.390 1.072 -40.144 1.00 38.00 676 GLY A O 1
ATOM 5248 N N . GLN A 1 677 ? -8.437 -0.633 -39.138 1.00 39.06 677 GLN A N 1
ATOM 5249 C CA . GLN A 1 677 ? -9.464 -0.764 -40.186 1.00 39.06 677 GLN A CA 1
ATOM 5250 C C . GLN A 1 677 ? -10.719 0.086 -39.909 1.00 39.06 677 GLN A C 1
ATOM 5252 O O . GLN A 1 677 ? -11.692 -0.015 -40.644 1.00 39.06 677 GLN A O 1
ATOM 5257 N N . PHE A 1 678 ? -10.709 0.969 -38.906 1.00 41.75 678 PHE A N 1
ATOM 5258 C CA . PHE A 1 678 ? -11.767 1.968 -38.734 1.00 41.75 678 PHE A CA 1
ATOM 5259 C C . PHE A 1 678 ? -11.175 3.305 -38.278 1.00 41.75 678 PHE A C 1
ATOM 5261 O O . PHE A 1 678 ? -11.045 3.575 -37.089 1.00 41.75 678 PHE A O 1
ATOM 5268 N N . GLY A 1 679 ? -10.799 4.138 -39.249 1.00 38.31 679 GLY A N 1
ATOM 5269 C CA . GLY A 1 679 ? -10.694 5.586 -39.061 1.00 38.31 679 GLY A CA 1
ATOM 5270 C C . GLY A 1 679 ? -12.053 6.274 -39.306 1.00 38.31 679 GLY A C 1
ATOM 5271 O O . GLY A 1 679 ? -12.918 5.685 -39.956 1.00 38.31 679 GLY A O 1
ATOM 5272 N N . PRO A 1 680 ? -12.257 7.512 -38.817 1.00 35.03 680 PRO A N 1
ATOM 5273 C CA . PRO A 1 680 ? -13.548 8.222 -38.800 1.00 35.03 680 PRO A CA 1
ATOM 5274 C C . PRO A 1 680 ? -14.067 8.733 -40.161 1.00 35.03 680 PRO A C 1
ATOM 5276 O O . PRO A 1 680 ? -15.128 9.355 -40.217 1.00 35.03 680 PRO A O 1
ATOM 5279 N N . ASP A 1 681 ? -13.386 8.448 -41.270 1.00 39.50 681 ASP A N 1
ATOM 5280 C CA . ASP A 1 681 ? -13.747 8.969 -42.593 1.00 39.50 681 ASP A CA 1
ATOM 5281 C C . ASP A 1 681 ? -14.668 8.010 -43.366 1.00 39.50 681 ASP A C 1
ATOM 5283 O O . ASP A 1 681 ? -14.296 7.434 -44.391 1.00 39.50 681 ASP A O 1
ATOM 5287 N N . VAL A 1 682 ? -15.910 7.847 -42.899 1.00 37.75 682 VAL A N 1
ATOM 5288 C CA . VAL A 1 682 ? -16.982 7.241 -43.709 1.00 37.75 682 VAL A CA 1
ATOM 5289 C C . VAL A 1 682 ? -17.846 8.353 -44.299 1.00 37.75 682 VAL A C 1
ATOM 5291 O O . VAL A 1 682 ? -18.703 8.925 -43.631 1.00 37.75 682 VAL A O 1
ATOM 5294 N N . ILE A 1 683 ? -17.639 8.645 -45.585 1.00 43.19 683 ILE A N 1
ATOM 5295 C CA . ILE A 1 683 ? -18.535 9.492 -46.382 1.00 43.19 683 ILE A CA 1
ATOM 5296 C C . ILE A 1 683 ? -19.829 8.698 -46.653 1.00 43.19 683 ILE A C 1
ATOM 5298 O O . ILE A 1 683 ? -19.760 7.635 -47.280 1.00 43.19 683 ILE A O 1
ATOM 5302 N N . PRO A 1 684 ? -21.019 9.177 -46.239 1.00 31.70 684 PRO A N 1
ATOM 5303 C CA . PRO A 1 684 ? -22.276 8.485 -46.512 1.00 31.70 684 PRO A CA 1
ATOM 5304 C C . PRO A 1 684 ? -22.548 8.428 -48.025 1.00 31.70 684 PRO A C 1
ATOM 5306 O O . PRO A 1 684 ? -22.785 9.459 -48.653 1.00 31.70 684 PRO A O 1
ATOM 5309 N N . GLY A 1 685 ? -22.526 7.227 -48.615 1.00 44.72 685 GLY A N 1
ATOM 5310 C CA . GLY A 1 685 ? -22.985 6.987 -49.993 1.00 44.72 685 GLY A CA 1
ATOM 5311 C C . GLY A 1 685 ? -21.986 6.344 -50.963 1.00 44.72 685 GLY A C 1
ATOM 5312 O O . GLY A 1 685 ? -22.362 6.088 -52.106 1.00 44.72 685 GLY A O 1
ATOM 5313 N N . ALA A 1 686 ? -20.751 6.041 -50.554 1.00 41.81 686 ALA A N 1
ATOM 5314 C CA . ALA A 1 686 ? -19.849 5.230 -51.379 1.00 41.81 686 ALA A CA 1
ATOM 5315 C C . ALA A 1 686 ? -20.212 3.726 -51.285 1.00 41.81 686 ALA A C 1
ATOM 5317 O O . ALA A 1 686 ? -20.531 3.249 -50.194 1.00 41.81 686 ALA A O 1
ATOM 5318 N N . PRO A 1 687 ? -20.187 2.957 -52.395 1.00 36.47 687 PRO A N 1
ATOM 5319 C CA . PRO A 1 687 ? -20.480 1.526 -52.371 1.00 36.47 687 PRO A CA 1
ATOM 5320 C C . PRO A 1 687 ? -19.433 0.776 -51.535 1.00 36.47 687 PRO A C 1
ATOM 5322 O O . PRO A 1 687 ? -18.235 0.861 -51.802 1.00 36.47 687 PRO A O 1
ATOM 5325 N N . LEU A 1 688 ? -19.907 0.050 -50.519 1.00 34.28 688 LEU A N 1
ATOM 5326 C CA . LEU A 1 688 ? -19.089 -0.731 -49.590 1.00 34.28 688 LEU A CA 1
ATOM 5327 C C . LEU A 1 688 ? -18.202 -1.744 -50.343 1.00 34.28 688 LEU A C 1
ATOM 5329 O O . LEU A 1 688 ? -18.723 -2.506 -51.167 1.00 34.28 688 LEU A O 1
ATOM 5333 N N . PRO A 1 689 ? -16.891 -1.826 -50.041 1.00 35.28 689 PRO A N 1
ATOM 5334 C CA . PRO A 1 689 ? -16.096 -2.983 -50.424 1.00 35.28 689 PRO A CA 1
ATOM 5335 C C . PRO A 1 689 ? -16.655 -4.234 -49.728 1.00 35.28 689 PRO A C 1
ATOM 5337 O O . PRO A 1 689 ? -17.147 -4.164 -48.601 1.00 35.28 689 PRO A O 1
ATOM 5340 N N . LYS A 1 690 ? -16.594 -5.385 -50.408 1.00 37.50 690 LYS A N 1
ATOM 5341 C CA . LYS A 1 690 ? -17.017 -6.683 -49.855 1.00 37.50 690 LYS A CA 1
ATOM 5342 C C . LYS A 1 690 ? -16.330 -6.960 -48.505 1.00 37.50 690 LYS A C 1
ATOM 5344 O O . LYS A 1 690 ? -15.140 -6.667 -48.385 1.00 37.50 690 LYS A O 1
ATOM 5349 N N . PRO A 1 691 ? -17.040 -7.562 -47.533 1.00 35.84 691 PRO A N 1
ATOM 5350 C CA . PRO A 1 691 ? -16.463 -7.881 -46.234 1.00 35.84 691 PRO A CA 1
ATOM 5351 C C . PRO A 1 691 ? -15.334 -8.910 -46.399 1.00 35.84 691 PRO A C 1
ATOM 5353 O O . PRO A 1 691 ? -15.533 -9.896 -47.120 1.00 35.84 691 PRO A O 1
ATOM 5356 N N . PRO A 1 692 ? -14.169 -8.722 -45.756 1.00 31.47 692 PRO A N 1
ATOM 5357 C CA . PRO A 1 692 ? -13.210 -9.802 -45.612 1.00 31.47 692 PRO A CA 1
ATOM 5358 C C . PRO A 1 692 ? -13.798 -10.875 -44.690 1.00 31.47 692 PRO A C 1
ATOM 5360 O O . PRO A 1 692 ? -14.336 -10.596 -43.620 1.00 31.47 692 PRO A O 1
ATOM 5363 N N . THR A 1 693 ? -13.736 -12.118 -45.155 1.00 41.53 693 THR A N 1
ATOM 5364 C CA . THR A 1 693 ? -14.014 -13.314 -44.367 1.00 41.53 693 THR A CA 1
ATOM 5365 C C . THR A 1 693 ? -12.785 -13.686 -43.563 1.00 41.53 693 THR A C 1
ATOM 5367 O O . THR A 1 693 ? -11.750 -13.985 -44.147 1.00 41.53 693 THR A O 1
ATOM 5370 N N . SER A 1 694 ? -12.974 -13.753 -42.255 1.00 41.81 694 SER A N 1
ATOM 5371 C CA . SER A 1 694 ? -12.568 -14.860 -41.409 1.00 41.81 694 SER A CA 1
ATOM 5372 C C . SER A 1 694 ? -11.180 -15.464 -41.718 1.00 41.81 694 SER A C 1
ATOM 5374 O O . SER A 1 694 ? -11.105 -16.631 -42.075 1.00 41.81 694 SER A O 1
ATOM 5376 N N . SER A 1 695 ? -10.063 -14.752 -41.609 1.00 37.09 695 SER A N 1
ATOM 5377 C CA . SER A 1 695 ? -8.729 -15.386 -41.710 1.00 37.09 695 SER A CA 1
ATOM 5378 C C . SER A 1 695 ? -7.651 -14.700 -40.874 1.00 37.09 695 SER A C 1
ATOM 5380 O O . SER A 1 695 ? -6.470 -14.944 -41.103 1.00 37.09 695 SER A O 1
ATOM 5382 N N . ASP A 1 696 ? -8.042 -13.937 -39.850 1.00 39.75 696 ASP A N 1
ATOM 5383 C CA . ASP A 1 696 ? -7.110 -13.346 -38.880 1.00 39.75 696 ASP A CA 1
ATOM 5384 C C . ASP A 1 696 ? -6.915 -14.247 -37.649 1.00 39.75 696 ASP A C 1
ATOM 5386 O O . ASP A 1 696 ? -6.883 -13.798 -36.505 1.00 39.75 696 ASP A O 1
ATOM 5390 N N . ALA A 1 697 ? -6.718 -15.550 -37.887 1.00 38.56 697 ALA A N 1
ATOM 5391 C CA . ALA A 1 697 ? -6.150 -16.437 -36.877 1.00 38.56 697 ALA A CA 1
ATOM 5392 C C . ALA A 1 697 ? -4.896 -17.155 -37.398 1.00 38.56 697 ALA A C 1
ATOM 5394 O O . ALA A 1 697 ? -4.937 -18.104 -38.170 1.00 38.56 697 ALA A O 1
ATOM 5395 N N . LEU A 1 698 ? -3.759 -16.683 -36.907 1.00 44.19 698 LEU A N 1
ATOM 5396 C CA . LEU A 1 698 ? -2.660 -17.515 -36.440 1.00 44.19 698 LEU A CA 1
ATOM 5397 C C . LEU A 1 698 ? -2.674 -17.318 -34.917 1.00 44.19 698 LEU A C 1
ATOM 5399 O O . LEU A 1 698 ? -2.529 -16.183 -34.474 1.00 44.19 698 LEU A O 1
ATOM 5403 N N . LEU A 1 699 ? -2.828 -18.295 -34.019 1.00 50.16 699 LEU A N 1
ATOM 5404 C CA . LEU A 1 699 ? -3.223 -19.718 -34.020 1.00 50.16 699 LEU A CA 1
ATOM 5405 C C . LEU A 1 699 ? -2.994 -20.589 -35.282 1.00 50.16 699 LEU A C 1
ATOM 5407 O O . LEU A 1 699 ? -3.926 -20.886 -36.017 1.00 50.16 699 LEU A O 1
ATOM 5411 N N . GLY A 1 700 ? -1.768 -21.115 -35.431 1.00 51.09 700 GLY A N 1
ATOM 5412 C CA . GLY A 1 700 ? -1.403 -22.280 -36.265 1.00 51.09 700 GLY A CA 1
ATOM 5413 C C . GLY A 1 700 ? -0.986 -22.033 -37.726 1.00 51.09 700 GLY A C 1
ATOM 5414 O O . GLY A 1 700 ? -1.717 -21.438 -38.506 1.00 51.09 700 GLY A O 1
ATOM 5415 N N . THR A 1 701 ? 0.169 -22.564 -38.137 1.00 73.94 701 THR A N 1
ATOM 5416 C CA . THR A 1 701 ? 0.643 -22.627 -39.537 1.00 73.94 701 THR A CA 1
ATOM 5417 C C . THR A 1 701 ? -0.156 -23.694 -40.312 1.00 73.94 701 THR A C 1
ATOM 5419 O O . THR A 1 701 ? -0.374 -24.772 -39.777 1.00 73.94 701 THR A O 1
ATOM 5422 N N . CYS A 1 702 ? -0.604 -23.471 -41.554 1.00 87.75 702 CYS A N 1
ATOM 5423 C CA . CYS A 1 702 ? -1.304 -24.501 -42.360 1.00 87.75 702 CYS A CA 1
ATOM 5424 C C . CYS A 1 702 ? -0.347 -25.283 -43.296 1.00 87.75 702 CYS A C 1
ATOM 5426 O O . CYS A 1 702 ? 0.740 -24.791 -43.607 1.00 87.75 702 CYS A O 1
ATOM 5428 N N . PRO A 1 703 ? -0.710 -26.505 -43.741 1.00 85.69 703 PRO A N 1
ATOM 5429 C CA . PRO A 1 703 ? 0.097 -27.345 -44.625 1.00 85.69 703 PRO A CA 1
ATOM 5430 C C . PRO A 1 703 ? 0.116 -26.798 -46.054 1.00 85.69 703 PRO A C 1
ATOM 5432 O O . PRO A 1 703 ? -0.728 -25.992 -46.446 1.00 85.69 703 PRO A O 1
ATOM 5435 N N . ILE A 1 704 ? 1.105 -27.235 -46.833 1.00 80.12 704 ILE A N 1
ATOM 5436 C CA . ILE A 1 704 ? 1.393 -26.717 -48.174 1.00 80.12 704 ILE A CA 1
ATOM 5437 C C . ILE A 1 704 ? 0.183 -26.959 -49.090 1.00 80.12 704 ILE A C 1
ATOM 5439 O O . ILE A 1 704 ? -0.203 -28.104 -49.317 1.00 80.12 704 ILE A O 1
ATOM 5443 N N . GLY A 1 705 ? -0.399 -25.874 -49.612 1.00 83.88 705 GLY A N 1
ATOM 5444 C CA . GLY A 1 705 ? -1.602 -25.895 -50.457 1.00 83.88 705 GLY A CA 1
ATOM 5445 C C . GLY A 1 705 ? -2.926 -25.645 -49.721 1.00 83.88 705 GLY A C 1
ATOM 5446 O O . GLY A 1 705 ? -3.989 -25.863 -50.305 1.00 83.88 705 GLY A O 1
ATOM 5447 N N . ALA A 1 706 ? -2.894 -25.209 -48.456 1.00 87.25 706 ALA A N 1
ATOM 5448 C CA . ALA A 1 706 ? -4.086 -24.868 -47.686 1.00 87.25 706 ALA A CA 1
ATOM 5449 C C . ALA A 1 706 ? -4.026 -23.498 -46.996 1.00 87.25 706 ALA A C 1
ATOM 5451 O O . ALA A 1 706 ? -2.967 -23.015 -46.602 1.00 87.25 706 ALA A O 1
ATOM 5452 N N . LEU A 1 707 ? -5.209 -22.920 -46.771 1.00 77.19 707 LEU A N 1
ATOM 5453 C CA . LEU A 1 707 ? -5.421 -21.593 -46.192 1.00 77.19 707 LEU A CA 1
ATOM 5454 C C . LEU A 1 707 ? -6.194 -21.678 -44.874 1.00 77.19 707 LEU A C 1
ATOM 5456 O O . LEU A 1 707 ? -7.211 -22.375 -44.792 1.00 77.19 707 LEU A O 1
ATOM 5460 N N . PHE A 1 708 ? -5.754 -20.928 -43.859 1.00 77.81 708 PHE A N 1
ATOM 5461 C CA . PHE A 1 708 ? -6.488 -20.782 -42.605 1.00 77.81 708 PHE A CA 1
ATOM 5462 C C . PHE A 1 708 ? -7.710 -19.883 -42.808 1.00 77.81 708 PHE A C 1
ATOM 5464 O O . PHE A 1 708 ? -7.586 -18.748 -43.265 1.00 77.81 708 PHE A O 1
ATOM 5471 N N . LYS A 1 709 ? -8.890 -20.376 -42.436 1.00 76.50 709 LYS A N 1
ATOM 5472 C CA . LYS A 1 709 ? -10.108 -19.577 -42.330 1.00 76.50 709 LYS A CA 1
ATOM 5473 C C . LYS A 1 709 ? -10.550 -19.549 -40.863 1.00 76.50 709 LYS A C 1
ATOM 5475 O O . LYS A 1 709 ? -10.892 -20.580 -40.297 1.00 76.50 709 LYS A O 1
ATOM 5480 N N . GLU A 1 710 ? -10.545 -18.381 -40.233 1.00 52.41 710 GLU A N 1
ATOM 5481 C CA . GLU A 1 710 ? -11.179 -18.049 -38.950 1.00 52.41 710 GLU A CA 1
ATOM 5482 C C . GLU A 1 710 ? -12.593 -18.657 -38.941 1.00 52.41 710 GLU A C 1
ATOM 5484 O O . GLU A 1 710 ? -13.333 -18.564 -39.915 1.00 52.41 710 GLU A O 1
ATOM 5489 N N . SER A 1 711 ? -12.932 -19.396 -37.886 1.00 64.50 711 SER A N 1
ATOM 5490 C CA . SER A 1 711 ? -14.113 -20.278 -37.760 1.00 64.50 711 SER A CA 1
ATOM 5491 C C . SER A 1 711 ? -14.128 -21.615 -38.530 1.00 64.50 711 SER A C 1
ATOM 5493 O O . SER A 1 711 ? -14.930 -22.477 -38.176 1.00 64.50 711 SER A O 1
ATOM 5495 N N . GLN A 1 712 ? -13.255 -21.859 -39.516 1.00 68.56 712 GLN A N 1
ATOM 5496 C CA . GLN A 1 712 ? -13.214 -23.126 -40.278 1.00 68.56 712 GLN A CA 1
ATOM 5497 C C . GLN A 1 712 ? -11.878 -23.891 -40.182 1.00 68.56 712 GLN A C 1
ATOM 5499 O O . GLN A 1 712 ? -11.831 -25.068 -40.543 1.00 68.56 712 GLN A O 1
ATOM 5504 N N . GLY A 1 713 ? -10.816 -23.286 -39.646 1.00 79.81 713 GLY A N 1
ATOM 5505 C CA . GLY A 1 713 ? -9.471 -23.871 -39.592 1.00 79.81 713 GLY A CA 1
ATOM 5506 C C . GLY A 1 713 ? -8.793 -23.909 -40.966 1.00 79.81 713 GLY A C 1
ATOM 5507 O O . GLY A 1 713 ? -9.191 -23.189 -41.883 1.00 79.81 713 GLY A O 1
ATOM 5508 N N . CYS A 1 714 ? -7.760 -24.739 -41.131 1.00 84.25 714 CYS A N 1
ATOM 5509 C CA . CYS A 1 714 ? -7.095 -24.905 -42.425 1.00 84.25 714 CYS A CA 1
ATOM 5510 C C . CYS A 1 714 ? -8.035 -25.583 -43.445 1.00 84.25 714 CYS A C 1
ATOM 5512 O O . CYS A 1 714 ? -8.615 -26.639 -43.180 1.00 84.25 714 CYS A O 1
ATOM 5514 N N . THR A 1 715 ? -8.179 -24.985 -44.627 1.00 88.38 715 THR A N 1
ATOM 5515 C CA . THR A 1 715 ? -9.012 -25.457 -45.750 1.00 88.38 715 THR A CA 1
ATOM 5516 C C . THR A 1 715 ? -8.176 -25.538 -47.027 1.00 88.38 715 THR A C 1
ATOM 5518 O O . THR A 1 715 ? -7.350 -24.657 -47.252 1.00 88.38 715 THR A O 1
ATOM 5521 N N . TRP A 1 716 ? -8.357 -26.567 -47.861 1.00 89.31 716 TRP A N 1
ATOM 5522 C CA . TRP A 1 716 ? -7.587 -26.713 -49.105 1.00 89.31 716 TRP A CA 1
ATOM 5523 C C . TRP A 1 716 ? -7.891 -25.594 -50.101 1.00 89.31 716 TRP A C 1
ATOM 5525 O O . TRP A 1 716 ? -9.046 -25.188 -50.259 1.00 89.31 716 TRP A O 1
ATOM 5535 N N . GLU A 1 717 ? -6.860 -25.110 -50.793 1.00 84.56 717 GLU A N 1
ATOM 5536 C CA . GLU A 1 717 ? -6.987 -24.022 -51.770 1.00 84.56 717 GLU A CA 1
ATOM 5537 C C . GLU A 1 717 ? -7.810 -24.408 -53.002 1.00 84.56 717 GLU A C 1
ATOM 5539 O O . GLU A 1 717 ? -8.545 -23.582 -53.541 1.00 84.56 717 GLU A O 1
ATOM 5544 N N . ASP A 1 718 ? -7.708 -25.660 -53.444 1.00 81.38 718 ASP A N 1
ATOM 5545 C CA . ASP A 1 718 ? -8.292 -26.136 -54.698 1.00 81.38 718 ASP A CA 1
ATOM 5546 C C . ASP A 1 718 ? -9.812 -26.346 -54.616 1.00 81.38 718 ASP A C 1
ATOM 5548 O O . ASP A 1 718 ? -10.547 -26.034 -55.555 1.00 81.38 718 ASP A O 1
ATOM 5552 N N . ASN A 1 719 ? -10.294 -26.866 -53.488 1.00 83.12 719 ASN A N 1
ATOM 5553 C CA . ASN A 1 719 ? -11.677 -27.301 -53.314 1.00 83.12 719 ASN A CA 1
ATOM 5554 C C . ASN A 1 719 ? -12.403 -26.591 -52.159 1.00 83.12 719 ASN A C 1
ATOM 5556 O O . ASN A 1 719 ? -13.616 -26.753 -52.001 1.00 83.12 719 ASN A O 1
ATOM 5560 N N . GLY A 1 720 ? -11.683 -25.793 -51.364 1.00 84.88 720 GLY A N 1
ATOM 5561 C CA . GLY A 1 720 ? -12.230 -24.988 -50.275 1.00 84.88 720 GLY A CA 1
ATOM 5562 C C . GLY A 1 720 ? -12.772 -25.784 -49.088 1.00 84.88 720 GLY A C 1
ATOM 5563 O O . GLY A 1 720 ? -13.339 -25.172 -48.178 1.00 84.88 720 GLY A O 1
ATOM 5564 N N . LYS A 1 721 ? -12.627 -27.114 -49.079 1.00 91.56 721 LYS A N 1
ATOM 5565 C CA . LYS A 1 721 ? -13.062 -27.979 -47.981 1.00 91.56 721 LYS A CA 1
ATOM 5566 C C . LYS A 1 721 ? -12.057 -27.930 -46.838 1.00 91.56 721 LYS A C 1
ATOM 5568 O O . LYS A 1 721 ? -10.864 -27.707 -47.037 1.00 91.56 721 LYS A O 1
ATOM 5573 N N . ARG A 1 722 ? -12.551 -28.139 -45.619 1.00 87.81 722 ARG A N 1
ATOM 5574 C CA . ARG A 1 722 ? -11.717 -28.193 -44.412 1.00 87.81 722 ARG A CA 1
ATOM 5575 C C . ARG A 1 722 ? -10.796 -29.402 -44.489 1.00 87.81 722 ARG A C 1
ATOM 5577 O O . ARG A 1 722 ? -11.236 -30.469 -44.910 1.00 87.81 722 ARG A O 1
ATOM 5584 N N . ILE A 1 723 ? -9.532 -29.250 -44.104 1.00 87.38 723 ILE A N 1
ATOM 5585 C CA . ILE A 1 723 ? -8.558 -30.350 -44.193 1.00 87.38 723 ILE A CA 1
ATOM 5586 C C . ILE A 1 723 ? -8.951 -31.510 -43.272 1.00 87.38 723 ILE A C 1
ATOM 5588 O O . ILE A 1 723 ? -8.645 -32.657 -43.580 1.00 87.38 723 ILE A O 1
ATOM 5592 N N . ASP A 1 724 ? -9.664 -31.242 -42.180 1.00 82.44 724 ASP A N 1
ATOM 5593 C CA . ASP A 1 724 ? -10.162 -32.250 -41.240 1.00 82.44 724 ASP A CA 1
ATOM 5594 C C . ASP A 1 724 ? -11.435 -32.981 -41.709 1.00 82.44 724 ASP A C 1
ATOM 5596 O O . ASP A 1 724 ? -11.910 -33.891 -41.028 1.00 82.44 724 ASP A O 1
ATOM 5600 N N . ASP A 1 725 ? -11.993 -32.647 -42.878 1.00 90.00 725 ASP A N 1
ATOM 5601 C CA . ASP A 1 725 ? -13.117 -33.389 -43.451 1.00 90.00 725 ASP A CA 1
ATOM 5602 C C . ASP A 1 725 ? -12.637 -34.718 -44.057 1.00 90.00 725 ASP A C 1
ATOM 5604 O O . ASP A 1 725 ? -12.312 -34.819 -45.241 1.00 90.00 725 ASP A O 1
ATOM 5608 N N . TYR A 1 726 ? -12.608 -35.768 -43.235 1.00 81.56 726 TYR A N 1
ATOM 5609 C CA . TYR A 1 726 ? -12.154 -37.107 -43.628 1.00 81.56 726 TYR A CA 1
ATOM 5610 C C . TYR A 1 726 ? -12.955 -37.737 -44.774 1.00 81.56 726 TYR A C 1
ATOM 5612 O O . TYR A 1 726 ? -12.481 -38.686 -45.403 1.00 81.56 726 TYR A O 1
ATOM 5620 N N . THR A 1 727 ? -14.160 -37.238 -45.072 1.00 86.12 727 THR A N 1
ATOM 5621 C CA . THR A 1 727 ? -14.978 -37.802 -46.154 1.00 86.12 727 THR A CA 1
ATOM 5622 C C . THR A 1 727 ? -14.358 -37.573 -47.529 1.00 86.12 727 THR A C 1
ATOM 5624 O O . THR A 1 727 ? -14.589 -38.374 -48.434 1.00 86.12 727 THR A O 1
ATOM 5627 N N . GLN A 1 728 ? -13.516 -36.543 -47.676 1.00 88.12 728 GLN A N 1
ATOM 5628 C CA . GLN A 1 728 ? -12.833 -36.225 -48.931 1.00 88.12 728 GLN A CA 1
ATOM 5629 C C . GLN A 1 728 ? -11.634 -37.143 -49.231 1.00 88.12 728 GLN A C 1
ATOM 5631 O O . GLN A 1 728 ? -11.200 -37.208 -50.374 1.00 88.12 728 GLN A O 1
ATOM 5636 N N . TYR A 1 729 ? -11.135 -37.877 -48.230 1.00 89.19 729 TYR A N 1
ATOM 5637 C CA . TYR A 1 729 ? -9.997 -38.800 -48.368 1.00 89.19 729 TYR A CA 1
ATOM 5638 C C . TYR A 1 729 ? -10.424 -40.272 -48.377 1.00 89.19 729 TYR A C 1
ATOM 5640 O O . TYR A 1 729 ? -9.596 -41.180 -48.281 1.00 89.19 729 TYR A O 1
ATOM 5648 N N . LYS A 1 730 ? -11.732 -40.541 -48.432 1.00 92.56 730 LYS A N 1
ATOM 5649 C CA . LYS A 1 730 ? -12.258 -41.904 -48.408 1.00 92.56 730 LYS A CA 1
ATOM 5650 C C . LYS A 1 730 ? -12.107 -42.551 -49.785 1.00 92.56 730 LYS A C 1
ATOM 5652 O O . LYS A 1 730 ? -12.657 -42.061 -50.763 1.00 92.56 730 LYS A O 1
ATOM 5657 N N . CYS A 1 731 ? -11.415 -43.686 -49.839 1.00 93.50 731 CYS A N 1
ATOM 5658 C CA . CYS A 1 731 ? -11.261 -44.467 -51.063 1.00 93.50 731 CYS A CA 1
ATOM 5659 C C . CYS A 1 731 ? -12.380 -45.502 -51.234 1.00 93.50 731 CYS A C 1
ATOM 5661 O O . CYS A 1 731 ? -12.773 -46.172 -50.278 1.00 93.50 731 CYS A O 1
ATOM 5663 N N . ASP A 1 732 ? -12.869 -45.652 -52.467 1.00 92.62 732 ASP A N 1
ATOM 5664 C CA . ASP A 1 732 ? -14.017 -46.516 -52.780 1.00 92.62 732 ASP A CA 1
ATOM 5665 C C . ASP A 1 732 ? -13.670 -48.012 -52.827 1.00 92.62 732 ASP A C 1
ATOM 5667 O O . ASP A 1 732 ? -14.548 -48.862 -52.657 1.00 92.62 732 ASP A O 1
ATOM 5671 N N . LYS A 1 733 ? -12.398 -48.362 -53.070 1.00 93.94 733 LYS A N 1
ATOM 5672 C CA . LYS A 1 733 ? -11.942 -49.757 -53.163 1.00 93.94 733 LYS A CA 1
ATOM 5673 C C . LYS A 1 733 ? -11.235 -50.193 -51.873 1.00 93.94 733 LYS A C 1
ATOM 5675 O O . LYS A 1 733 ? -10.465 -49.412 -51.312 1.00 93.94 733 LYS A O 1
ATOM 5680 N N . PRO A 1 734 ? -11.436 -51.444 -51.417 1.00 85.31 734 PRO A N 1
ATOM 5681 C CA . PRO A 1 734 ? -10.676 -51.986 -50.294 1.00 85.31 734 PRO A CA 1
ATOM 5682 C C . PRO A 1 734 ? -9.180 -52.066 -50.643 1.00 85.31 734 PRO A C 1
ATOM 5684 O O . PRO A 1 734 ? -8.829 -52.299 -51.798 1.00 85.31 734 PRO A O 1
ATOM 5687 N N . ALA A 1 735 ? -8.316 -51.888 -49.637 1.00 86.31 735 ALA A N 1
ATOM 5688 C CA . ALA A 1 735 ? -6.853 -51.831 -49.772 1.00 86.31 735 ALA A CA 1
ATOM 5689 C C . ALA A 1 735 ? -6.332 -50.660 -50.632 1.00 86.31 735 ALA A C 1
ATOM 5691 O O . ALA A 1 735 ? -5.374 -50.811 -51.386 1.00 86.31 735 ALA A O 1
ATOM 5692 N N . GLN A 1 736 ? -6.946 -49.481 -50.509 1.00 87.88 736 GLN A N 1
ATOM 5693 C CA . GLN A 1 736 ? -6.399 -48.218 -51.009 1.00 87.88 736 GLN A CA 1
ATOM 5694 C C . GLN A 1 736 ? -6.359 -47.180 -49.886 1.00 87.88 736 GLN A C 1
ATOM 5696 O O . GLN A 1 736 ? -7.194 -47.224 -48.980 1.00 87.88 736 GLN A O 1
ATOM 5701 N N . TYR A 1 737 ? -5.410 -46.249 -49.948 1.00 91.38 737 TYR A N 1
ATOM 5702 C CA . TYR A 1 737 ? -5.350 -45.093 -49.053 1.00 91.38 737 TYR A CA 1
ATOM 5703 C C . TYR A 1 737 ? -5.171 -43.805 -49.857 1.00 91.38 737 TYR A C 1
ATOM 5705 O O . TYR A 1 737 ? -4.715 -43.832 -51.001 1.00 91.38 737 TYR A O 1
ATOM 5713 N N . TRP A 1 738 ? -5.568 -42.678 -49.272 1.00 91.81 738 TRP A N 1
ATOM 5714 C CA . TRP A 1 738 ? -5.377 -41.370 -49.886 1.00 91.81 738 TRP A CA 1
ATOM 5715 C C . TRP A 1 738 ? -3.945 -40.893 -49.661 1.00 91.81 738 TRP A C 1
ATOM 5717 O O . TRP A 1 738 ? -3.519 -40.721 -48.518 1.00 91.81 738 TRP A O 1
ATOM 5727 N N . SER A 1 739 ? -3.210 -40.682 -50.747 1.00 91.31 739 SER A N 1
ATOM 5728 C CA . SER A 1 739 ? -1.862 -40.122 -50.709 1.00 91.31 739 SER A CA 1
ATOM 5729 C C . SER A 1 739 ? -1.948 -38.613 -50.921 1.00 91.31 739 SER A C 1
ATOM 5731 O O . SER A 1 739 ? -2.399 -38.151 -51.969 1.00 91.31 739 SER A O 1
ATOM 5733 N N . PHE A 1 740 ? -1.500 -37.837 -49.932 1.00 89.31 740 PHE A N 1
ATOM 5734 C CA . PHE A 1 740 ? -1.453 -36.371 -49.992 1.00 89.31 740 PHE A CA 1
ATOM 5735 C C . PHE A 1 740 ? -0.386 -35.867 -50.967 1.00 89.31 740 PHE A C 1
ATOM 5737 O O . PHE A 1 740 ? -0.471 -34.736 -51.431 1.00 89.31 740 PHE A O 1
ATOM 5744 N N . VAL A 1 741 ? 0.587 -36.713 -51.324 1.00 85.38 741 VAL A N 1
ATOM 5745 C CA . VAL A 1 741 ? 1.603 -36.394 -52.338 1.00 85.38 741 VAL A CA 1
ATOM 5746 C C . VAL A 1 741 ? 1.052 -36.565 -53.754 1.00 85.38 741 VAL A C 1
ATOM 5748 O O . VAL A 1 741 ? 1.307 -35.727 -54.615 1.00 85.38 741 VAL A O 1
ATOM 5751 N N . SER A 1 742 ? 0.291 -37.632 -54.015 1.00 85.62 742 SER A N 1
ATOM 5752 C CA . SER A 1 742 ? -0.291 -37.884 -55.346 1.00 85.62 742 SER A CA 1
ATOM 5753 C C . SER A 1 742 ? -1.702 -37.313 -55.530 1.00 85.62 742 SER A C 1
ATOM 5755 O O . SER A 1 742 ? -2.223 -37.324 -56.644 1.00 85.62 742 SER A O 1
ATOM 5757 N N . ASN A 1 743 ? -2.305 -36.806 -54.450 1.00 86.88 743 ASN A N 1
ATOM 5758 C CA . ASN A 1 743 ? -3.679 -36.307 -54.365 1.00 86.88 743 ASN A CA 1
ATOM 5759 C C . ASN A 1 743 ? -4.714 -37.286 -54.954 1.00 86.88 743 ASN A C 1
ATOM 5761 O O . ASN A 1 743 ? -5.644 -36.898 -55.665 1.00 86.88 743 ASN A O 1
ATOM 5765 N N . ALA A 1 744 ? -4.499 -38.581 -54.712 1.00 93.38 744 ALA A N 1
ATOM 5766 C CA . ALA A 1 744 ? -5.317 -39.661 -55.244 1.00 93.38 744 ALA A CA 1
ATOM 5767 C C . ALA A 1 744 ? -5.312 -40.888 -54.318 1.00 93.38 744 ALA A C 1
ATOM 5769 O O . ALA A 1 744 ? -4.403 -41.098 -53.512 1.00 93.38 744 ALA A O 1
ATOM 5770 N N . CYS A 1 745 ? -6.328 -41.739 -54.475 1.00 94.12 745 CYS A N 1
ATOM 5771 C CA . CYS A 1 745 ? -6.373 -43.062 -53.857 1.00 94.12 745 CYS A CA 1
ATOM 5772 C C . CYS A 1 745 ? -5.376 -44.009 -54.530 1.00 94.12 745 CYS A C 1
ATOM 5774 O O . CYS A 1 745 ? -5.566 -44.398 -55.687 1.00 94.12 745 CYS A O 1
ATOM 5776 N N . VAL A 1 746 ? -4.353 -44.429 -53.792 1.00 92.06 746 VAL A N 1
ATOM 5777 C CA . VAL A 1 746 ? -3.317 -45.357 -54.261 1.00 92.06 746 VAL A CA 1
ATOM 5778 C C . VAL A 1 746 ? -3.486 -46.738 -53.610 1.00 92.06 746 VAL A C 1
ATOM 5780 O O . VAL A 1 746 ? -4.000 -46.826 -52.492 1.00 92.06 746 VAL A O 1
ATOM 5783 N N . PRO A 1 747 ? -3.126 -47.846 -54.292 1.00 90.56 747 PRO A N 1
ATOM 5784 C CA . PRO A 1 747 ? -3.188 -49.182 -53.704 1.00 90.56 747 PRO A CA 1
ATOM 5785 C C . PRO A 1 747 ? -2.251 -49.293 -52.498 1.00 90.56 747 PRO A C 1
ATOM 5787 O O . PRO A 1 747 ? -1.101 -48.872 -52.559 1.00 90.56 747 PRO A O 1
ATOM 5790 N N . MET A 1 748 ? -2.744 -49.878 -51.411 1.00 84.25 748 MET A N 1
ATOM 5791 C CA . MET A 1 748 ? -1.956 -50.178 -50.223 1.00 84.25 748 MET A CA 1
ATOM 5792 C C . MET A 1 748 ? -1.140 -51.447 -50.488 1.00 84.25 748 MET A C 1
ATOM 5794 O O . MET A 1 748 ? -1.705 -52.536 -50.595 1.00 84.25 748 MET A O 1
ATOM 5798 N N . ASP A 1 749 ? 0.178 -51.298 -50.618 1.00 82.12 749 ASP A N 1
ATOM 5799 C CA . ASP A 1 749 ? 1.099 -52.429 -50.715 1.00 82.12 749 ASP A CA 1
ATOM 5800 C C . ASP A 1 749 ? 1.315 -53.029 -49.317 1.00 82.12 749 ASP A C 1
ATOM 5802 O O . ASP A 1 749 ? 1.758 -52.350 -48.389 1.00 82.12 749 ASP A O 1
ATOM 5806 N N . LEU A 1 750 ? 0.950 -54.298 -49.143 1.00 66.56 750 LEU A N 1
ATOM 5807 C CA . LEU A 1 750 ? 0.964 -54.989 -47.849 1.00 66.56 750 LEU A CA 1
ATOM 5808 C C . LEU A 1 750 ? 2.385 -55.196 -47.294 1.00 66.56 750 LEU A C 1
ATOM 5810 O O . LEU A 1 750 ? 2.525 -55.511 -46.111 1.00 66.56 750 LEU A O 1
ATOM 5814 N N . GLU A 1 751 ? 3.424 -55.003 -48.112 1.00 74.50 751 GLU A N 1
ATOM 5815 C CA . GLU A 1 751 ? 4.827 -55.159 -47.709 1.00 74.50 751 GLU A CA 1
ATOM 5816 C C . GLU A 1 751 ? 5.454 -53.879 -47.118 1.00 74.50 751 GLU A C 1
ATOM 5818 O O . GLU A 1 751 ? 6.544 -53.946 -46.546 1.00 74.50 751 GLU A O 1
ATOM 5823 N N . SER A 1 752 ? 4.770 -52.725 -47.174 1.00 64.12 752 SER A N 1
ATOM 5824 C CA . SER A 1 752 ? 5.267 -51.451 -46.628 1.00 64.12 752 SER A CA 1
ATOM 5825 C C . SER A 1 752 ? 4.247 -50.796 -45.681 1.00 64.12 752 SER A C 1
ATOM 5827 O O . SER A 1 752 ? 3.399 -50.005 -46.104 1.00 64.12 752 SER A O 1
ATOM 5829 N N . PRO A 1 753 ? 4.273 -51.125 -44.375 1.00 50.25 753 PRO A N 1
ATOM 5830 C CA . PRO A 1 753 ? 3.308 -50.598 -43.425 1.00 50.25 753 PRO A CA 1
ATOM 5831 C C . PRO A 1 753 ? 3.693 -49.170 -43.021 1.00 50.25 753 PRO A C 1
ATOM 5833 O O . PRO A 1 753 ? 4.464 -48.960 -42.088 1.00 50.25 753 PRO A O 1
ATOM 5836 N N . GLY A 1 754 ? 3.118 -48.188 -43.715 1.00 56.53 754 GLY A N 1
ATOM 5837 C CA . GLY A 1 754 ? 3.115 -46.785 -43.296 1.00 56.53 754 GLY A CA 1
ATOM 5838 C C . GLY A 1 754 ? 3.724 -45.863 -44.336 1.00 56.53 754 GLY A C 1
ATOM 5839 O O . GLY A 1 754 ? 4.869 -45.434 -44.212 1.00 56.53 754 GLY A O 1
ATOM 5840 N N . ALA A 1 755 ? 2.948 -45.536 -45.362 1.00 63.03 755 ALA A N 1
ATOM 5841 C CA . ALA A 1 755 ? 3.390 -44.590 -46.362 1.00 63.03 755 ALA A CA 1
ATOM 5842 C C . ALA A 1 755 ? 3.407 -43.173 -45.758 1.00 63.03 755 ALA A C 1
ATOM 5844 O O . ALA A 1 755 ? 2.381 -42.645 -45.317 1.00 63.03 755 ALA A O 1
ATOM 5845 N N . GLN A 1 756 ? 4.600 -42.576 -45.689 1.00 73.00 756 GLN A N 1
ATOM 5846 C CA . GLN A 1 756 ? 4.836 -41.224 -45.161 1.00 73.00 756 GLN A CA 1
ATOM 5847 C C . GLN A 1 756 ? 4.043 -40.137 -45.913 1.00 73.00 756 GLN A C 1
ATOM 5849 O O . GLN A 1 756 ? 3.912 -39.022 -45.423 1.00 73.00 756 GLN A O 1
ATOM 5854 N N . ASP A 1 757 ? 3.473 -40.468 -47.072 1.00 81.75 757 ASP A N 1
ATOM 5855 C CA . ASP A 1 757 ? 2.626 -39.603 -47.892 1.00 81.75 757 ASP A CA 1
ATOM 5856 C C . ASP A 1 757 ? 1.138 -39.615 -47.490 1.00 81.75 757 ASP A C 1
ATOM 5858 O O . ASP A 1 757 ? 0.321 -38.968 -48.143 1.00 81.75 757 ASP A O 1
ATOM 5862 N N . SER A 1 758 ? 0.770 -40.324 -46.419 1.00 83.69 758 SER A N 1
ATOM 5863 C CA . SER A 1 758 ? -0.592 -40.344 -45.856 1.00 83.69 758 SER A CA 1
ATOM 5864 C C . SER A 1 758 ? -0.894 -39.171 -44.908 1.00 83.69 758 SER A C 1
ATOM 5866 O O . SER A 1 758 ? -1.962 -39.123 -44.295 1.00 83.69 758 SER A O 1
ATOM 5868 N N . ILE A 1 759 ? 0.024 -38.205 -44.796 1.00 88.50 759 ILE A N 1
ATOM 5869 C CA . ILE A 1 759 ? -0.104 -37.016 -43.948 1.00 88.50 759 ILE A CA 1
ATOM 5870 C C . ILE A 1 759 ? 0.142 -35.752 -44.802 1.00 88.50 759 ILE A C 1
ATOM 5872 O O . ILE A 1 759 ? 1.055 -35.759 -45.629 1.00 88.50 759 ILE A O 1
ATOM 5876 N N . PRO A 1 760 ? -0.635 -34.664 -44.620 1.00 88.44 760 PRO A N 1
ATOM 5877 C CA . PRO A 1 760 ? -0.392 -33.367 -45.237 1.00 88.44 760 PRO A CA 1
ATOM 5878 C C . PRO A 1 760 ? 1.037 -32.873 -45.019 1.00 88.44 760 PRO A C 1
ATOM 5880 O O . PRO A 1 760 ? 1.567 -32.920 -43.908 1.00 88.44 760 PRO A O 1
ATOM 5883 N N . SER A 1 761 ? 1.653 -32.358 -46.081 1.00 89.56 761 SER A N 1
ATOM 5884 C CA . SER A 1 761 ? 3.019 -31.844 -46.014 1.00 89.56 761 SER A CA 1
ATOM 5885 C C . SER A 1 761 ? 3.048 -30.494 -45.296 1.00 89.56 761 SER A C 1
ATOM 5887 O O . SER A 1 761 ? 2.484 -29.516 -45.787 1.00 89.56 761 SER A O 1
ATOM 5889 N N . CYS A 1 762 ? 3.732 -30.422 -44.154 1.00 86.69 762 CYS A N 1
ATOM 5890 C CA . CYS A 1 762 ? 3.950 -29.172 -43.425 1.00 86.69 762 CYS A CA 1
ATOM 5891 C C . CYS A 1 762 ? 5.230 -28.444 -43.860 1.00 86.69 762 CYS A C 1
ATOM 5893 O O . CYS A 1 762 ? 6.136 -29.074 -44.411 1.00 86.69 762 CYS A O 1
ATOM 5895 N N . PRO A 1 763 ? 5.323 -27.122 -43.619 1.00 77.12 763 PRO A N 1
ATOM 5896 C CA . PRO A 1 763 ? 6.554 -26.359 -43.810 1.00 77.12 763 PRO A CA 1
ATOM 5897 C C . PRO A 1 763 ? 7.735 -26.932 -43.009 1.00 77.12 763 PRO A C 1
ATOM 5899 O O . PRO A 1 763 ? 7.557 -27.601 -41.993 1.00 77.12 763 PRO A O 1
ATOM 5902 N N . ILE A 1 764 ? 8.959 -26.655 -43.461 1.00 68.62 764 ILE A N 1
ATOM 5903 C CA . ILE A 1 764 ? 10.191 -27.171 -42.847 1.00 68.62 764 ILE A CA 1
ATOM 5904 C C . ILE A 1 764 ? 10.286 -26.724 -41.384 1.00 68.62 764 ILE A C 1
ATOM 5906 O O . ILE A 1 764 ? 10.102 -25.549 -41.082 1.00 68.62 764 ILE A O 1
ATOM 5910 N N . GLY A 1 765 ? 10.604 -27.667 -40.492 1.00 70.19 765 GLY A N 1
ATOM 5911 C CA . GLY A 1 765 ? 10.638 -27.416 -39.052 1.00 70.19 765 GLY A CA 1
ATOM 5912 C C . GLY A 1 765 ? 9.256 -27.428 -38.409 1.00 70.19 765 GLY A C 1
ATOM 5913 O O . GLY A 1 765 ? 9.118 -26.917 -37.309 1.00 70.19 765 GLY A O 1
ATOM 5914 N N . TYR A 1 766 ? 8.239 -27.981 -39.074 1.00 78.12 766 TYR A N 1
ATOM 5915 C CA . TYR A 1 766 ? 6.910 -28.174 -38.510 1.00 78.12 766 TYR A CA 1
ATOM 5916 C C . TYR A 1 766 ? 6.378 -29.577 -38.843 1.00 78.12 766 TYR A C 1
ATOM 5918 O O . TYR A 1 766 ? 6.711 -30.145 -39.883 1.00 78.12 766 TYR A O 1
ATOM 5926 N N . SER A 1 767 ? 5.530 -30.146 -37.983 1.00 80.50 767 SER A N 1
ATOM 5927 C CA . SER A 1 767 ? 4.852 -31.431 -38.234 1.00 80.50 767 SER A CA 1
ATOM 5928 C C . SER A 1 767 ? 3.334 -31.267 -38.222 1.00 80.50 767 SER A C 1
ATOM 5930 O O . SER A 1 767 ? 2.796 -30.501 -37.419 1.00 80.50 767 SER A O 1
ATOM 5932 N N . TRP A 1 768 ? 2.638 -31.937 -39.148 1.00 87.06 768 TRP A N 1
ATOM 5933 C CA . TRP A 1 768 ? 1.178 -31.855 -39.226 1.00 87.06 768 TRP A CA 1
ATOM 5934 C C . TRP A 1 768 ? 0.569 -32.609 -38.061 1.00 87.06 768 TRP A C 1
ATOM 5936 O O . TRP A 1 768 ? 0.819 -33.804 -37.883 1.00 87.06 768 TRP A O 1
ATOM 5946 N N . SER A 1 769 ? -0.281 -31.921 -37.310 1.00 79.50 769 SER A N 1
ATOM 5947 C CA . SER A 1 769 ? -1.062 -32.550 -36.268 1.00 79.50 769 SER A CA 1
ATOM 5948 C C . SER A 1 769 ? -2.528 -32.560 -36.672 1.00 79.50 769 SER A C 1
ATOM 5950 O O . SER A 1 769 ? -3.234 -31.552 -36.615 1.00 79.50 769 SER A O 1
ATOM 5952 N N . TRP A 1 770 ? -2.994 -33.751 -37.054 1.00 74.44 770 TRP A N 1
ATOM 5953 C CA . TRP A 1 770 ? -4.393 -34.021 -37.383 1.00 74.44 770 TRP A CA 1
ATOM 5954 C C . TRP A 1 770 ? -5.361 -33.597 -36.276 1.00 74.44 770 TRP A C 1
ATOM 5956 O O . TRP A 1 770 ? -6.518 -33.302 -36.562 1.00 74.44 770 TRP A O 1
ATOM 5966 N N . SER A 1 771 ? -4.908 -33.549 -35.020 1.00 62.31 771 SER A N 1
ATOM 5967 C CA . SER A 1 771 ? -5.770 -33.191 -33.895 1.00 62.31 771 SER A CA 1
ATOM 5968 C C . SER A 1 771 ? -6.059 -31.697 -33.820 1.00 62.31 771 SER A C 1
ATOM 5970 O O . SER A 1 771 ? -7.182 -31.309 -33.523 1.00 62.31 771 SER A O 1
ATOM 5972 N N . VAL A 1 772 ? -5.061 -30.855 -34.080 1.00 70.50 772 VAL A N 1
ATOM 5973 C CA . VAL A 1 772 ? -5.212 -29.388 -34.041 1.00 70.50 772 VAL A CA 1
ATOM 5974 C C . VAL A 1 772 ? -5.450 -28.794 -35.423 1.00 70.50 772 VAL A C 1
ATOM 5976 O O . VAL A 1 772 ? -5.683 -27.596 -35.547 1.00 70.50 772 VAL A O 1
ATOM 5979 N N . SER A 1 773 ? -5.429 -29.640 -36.457 1.00 80.31 773 SER A N 1
ATOM 5980 C CA . SER A 1 773 ? -5.626 -29.256 -37.855 1.00 80.31 773 SER A CA 1
ATOM 5981 C C . SER A 1 773 ? -4.721 -28.094 -38.274 1.00 80.31 773 SER A C 1
ATOM 5983 O O . SER A 1 773 ? -5.134 -27.229 -39.044 1.00 80.31 773 SER A O 1
ATOM 5985 N N . ASN A 1 774 ? -3.491 -28.077 -37.750 1.00 83.44 774 ASN A N 1
ATOM 5986 C CA . ASN A 1 774 ? -2.428 -27.142 -38.097 1.00 83.44 774 ASN A CA 1
ATOM 5987 C C . ASN A 1 774 ? -1.047 -27.834 -38.034 1.00 83.44 774 ASN A C 1
ATOM 5989 O O . ASN A 1 774 ? -0.877 -28.924 -37.480 1.00 83.44 774 ASN A O 1
ATOM 5993 N N . CYS A 1 775 ? -0.065 -27.217 -38.676 1.00 82.75 775 CYS A N 1
ATOM 5994 C CA . CYS A 1 775 ? 1.350 -27.540 -38.601 1.00 82.75 775 CYS A CA 1
ATOM 5995 C C . CYS A 1 775 ? 1.938 -26.922 -37.332 1.00 82.75 775 CYS A C 1
ATOM 5997 O O . CYS A 1 775 ? 1.770 -25.727 -37.091 1.00 82.75 775 CYS A O 1
ATOM 5999 N N . GLN A 1 776 ? 2.653 -27.719 -36.538 1.00 82.44 776 GLN A N 1
ATOM 6000 C CA . GLN A 1 776 ? 3.243 -27.276 -35.271 1.00 82.44 776 GLN A CA 1
ATOM 6001 C C . GLN A 1 776 ? 4.765 -27.251 -35.309 1.00 82.44 776 GLN A C 1
ATOM 6003 O O . GLN A 1 776 ? 5.365 -28.137 -35.913 1.00 82.44 776 GLN A O 1
ATOM 6008 N N . GLU A 1 777 ? 5.353 -26.239 -34.665 1.00 70.00 777 GLU A N 1
ATOM 6009 C CA . GLU A 1 777 ? 6.781 -25.918 -34.709 1.00 70.00 777 GLU A CA 1
ATOM 6010 C C . GLU A 1 777 ? 7.628 -26.990 -34.021 1.00 70.00 777 GLU A C 1
ATOM 6012 O O . GLU A 1 777 ? 7.312 -27.505 -32.948 1.00 70.00 777 GLU A O 1
ATOM 6017 N N . PHE A 1 778 ? 8.721 -27.346 -34.673 1.00 60.97 778 PHE A N 1
ATOM 6018 C CA . PHE A 1 778 ? 9.674 -28.343 -34.236 1.00 60.97 778 PHE A CA 1
ATOM 6019 C C . PHE A 1 778 ? 10.636 -27.668 -33.257 1.00 60.97 778 PHE A C 1
ATOM 6021 O O . PHE A 1 778 ? 11.589 -27.001 -33.658 1.00 60.97 778 PHE A O 1
ATOM 6028 N N . THR A 1 779 ? 10.378 -27.814 -31.958 1.00 41.75 779 THR A N 1
ATOM 6029 C CA . THR A 1 779 ? 11.249 -27.333 -30.875 1.00 41.75 779 THR A CA 1
ATOM 6030 C C . THR A 1 779 ? 12.570 -28.112 -30.905 1.00 41.75 779 THR A C 1
ATOM 6032 O O . THR A 1 779 ? 12.665 -29.225 -30.390 1.00 41.75 779 THR A O 1
ATOM 6035 N N . GLY A 1 780 ? 13.544 -27.573 -31.640 1.00 49.81 780 GLY A N 1
ATOM 6036 C CA . GLY A 1 780 ? 14.682 -28.311 -32.186 1.00 49.81 780 GLY A CA 1
ATOM 6037 C C . GLY A 1 780 ? 15.818 -28.669 -31.224 1.00 49.81 780 GLY A C 1
ATOM 6038 O O . GLY A 1 780 ? 15.956 -28.126 -30.133 1.00 49.81 780 GLY A O 1
ATOM 6039 N N . GLY A 1 781 ? 16.686 -29.569 -31.703 1.00 32.41 781 GLY A N 1
ATOM 6040 C CA . GLY A 1 781 ? 17.962 -29.898 -31.065 1.00 32.41 781 GLY A CA 1
ATOM 6041 C C . GLY A 1 781 ? 18.688 -31.121 -31.642 1.00 32.41 781 GLY A C 1
ATOM 6042 O O . GLY A 1 781 ? 19.106 -31.976 -30.872 1.00 32.41 781 GLY A O 1
ATOM 6043 N N . GLY A 1 782 ? 18.832 -31.241 -32.971 1.00 29.77 782 GLY A N 1
ATOM 6044 C CA . GLY A 1 782 ? 19.678 -32.269 -33.606 1.00 29.77 782 GLY A CA 1
ATOM 6045 C C . GLY A 1 782 ? 19.272 -32.616 -35.043 1.00 29.77 782 GLY A C 1
ATOM 6046 O O . GLY A 1 782 ? 18.093 -32.796 -35.326 1.00 29.77 782 GLY A O 1
ATOM 6047 N N . ALA A 1 783 ? 20.250 -32.687 -35.950 1.00 31.39 783 ALA A N 1
ATOM 6048 C CA . ALA A 1 783 ? 20.071 -33.029 -37.360 1.00 31.39 783 ALA A CA 1
ATOM 6049 C C . ALA A 1 783 ? 19.359 -34.380 -37.565 1.00 31.39 783 ALA A C 1
ATOM 6051 O O . ALA A 1 783 ? 19.652 -35.361 -36.881 1.00 31.39 783 ALA A O 1
ATOM 6052 N N . ILE A 1 784 ? 18.478 -34.436 -38.565 1.00 41.84 784 ILE A N 1
ATOM 6053 C CA . ILE A 1 784 ? 18.026 -35.690 -39.165 1.00 41.84 784 ILE A CA 1
ATOM 6054 C C . ILE A 1 784 ? 19.127 -36.137 -40.133 1.00 41.84 784 ILE A C 1
ATOM 6056 O O . ILE A 1 784 ? 19.362 -35.473 -41.134 1.00 41.84 784 ILE A O 1
ATOM 6060 N N . ASP A 1 785 ? 19.812 -37.227 -39.787 1.00 31.20 785 ASP A N 1
ATOM 6061 C CA . ASP A 1 785 ? 19.991 -38.381 -40.675 1.00 31.20 785 ASP A CA 1
ATOM 6062 C C . ASP A 1 785 ? 20.328 -39.616 -39.824 1.00 31.20 785 ASP A C 1
ATOM 6064 O O . ASP A 1 785 ? 21.432 -39.781 -39.304 1.00 31.20 785 ASP A O 1
ATOM 6068 N N . LEU A 1 786 ? 19.332 -40.489 -39.661 1.00 31.91 786 LEU A N 1
ATOM 6069 C CA . LEU A 1 786 ? 19.501 -41.847 -39.149 1.00 31.91 786 LEU A CA 1
ATOM 6070 C C . LEU A 1 786 ? 19.815 -42.783 -40.328 1.00 31.91 786 LEU A C 1
ATOM 6072 O O . LEU A 1 786 ? 18.907 -43.076 -41.108 1.00 31.91 786 LEU A O 1
ATOM 6076 N N . PRO A 1 787 ? 21.023 -43.362 -40.440 1.00 36.44 787 PRO A N 1
ATOM 6077 C CA . PRO A 1 787 ? 21.170 -44.664 -41.065 1.00 36.44 787 PRO A CA 1
ATOM 6078 C C . PRO A 1 787 ? 20.741 -45.736 -40.054 1.00 36.44 787 PRO A C 1
ATOM 6080 O O . PRO A 1 787 ? 21.340 -45.899 -38.994 1.00 36.44 787 PRO A O 1
ATOM 6083 N N . ILE A 1 788 ? 19.678 -46.461 -40.396 1.00 34.75 788 ILE A N 1
ATOM 6084 C CA . ILE A 1 788 ? 19.132 -47.609 -39.660 1.00 34.75 788 ILE A CA 1
ATOM 6085 C C . ILE A 1 788 ? 20.170 -48.752 -39.611 1.00 34.75 788 ILE A C 1
ATOM 6087 O O . ILE A 1 788 ? 20.522 -49.265 -40.676 1.00 34.75 788 ILE A O 1
ATOM 6091 N N . PRO A 1 789 ? 20.576 -49.283 -38.436 1.00 30.61 789 PRO A N 1
ATOM 6092 C CA . PRO A 1 789 ? 20.940 -50.685 -38.305 1.00 30.61 789 PRO A CA 1
ATOM 6093 C C . PRO A 1 789 ? 19.701 -51.486 -37.893 1.00 30.61 789 PRO A C 1
ATOM 6095 O O . PRO A 1 789 ? 19.048 -51.226 -36.884 1.00 30.61 789 PRO A O 1
ATOM 6098 N N . GLN A 1 790 ? 19.384 -52.473 -38.720 1.00 43.34 790 GLN A N 1
ATOM 6099 C CA . GLN A 1 790 ? 18.316 -53.444 -38.530 1.00 43.34 790 GLN A CA 1
ATOM 6100 C C . GLN A 1 790 ? 18.473 -54.248 -37.222 1.00 43.34 790 GLN A C 1
ATOM 6102 O O . GLN A 1 790 ? 19.579 -54.690 -36.909 1.00 43.34 790 GLN A O 1
ATOM 6107 N N . ASN A 1 791 ? 17.329 -54.516 -36.568 1.00 40.16 791 ASN A N 1
ATOM 6108 C CA . ASN A 1 791 ? 16.976 -55.634 -35.663 1.00 40.16 791 ASN A CA 1
ATOM 6109 C C . ASN A 1 791 ? 16.532 -55.244 -34.239 1.00 40.16 791 ASN A C 1
ATOM 6111 O O . ASN A 1 791 ? 17.353 -55.028 -33.352 1.00 40.16 791 ASN A O 1
ATOM 6115 N N . ILE A 1 792 ? 15.219 -55.341 -33.982 1.00 34.22 792 ILE A N 1
ATOM 6116 C CA . ILE A 1 792 ? 14.672 -55.644 -32.651 1.00 34.22 792 ILE A CA 1
ATOM 6117 C C . ILE A 1 792 ? 13.888 -56.954 -32.742 1.00 34.22 792 ILE A C 1
ATOM 6119 O O . ILE A 1 792 ? 12.956 -57.102 -33.529 1.00 34.22 792 ILE A O 1
ATOM 6123 N N . ASN A 1 793 ? 14.304 -57.906 -31.910 1.00 43.50 793 ASN A N 1
ATOM 6124 C CA . ASN A 1 793 ? 13.693 -59.213 -31.713 1.00 43.50 793 ASN A CA 1
ATOM 6125 C C . ASN A 1 793 ? 12.324 -59.093 -31.017 1.00 43.50 793 ASN A C 1
ATOM 6127 O O . ASN A 1 793 ? 12.195 -58.469 -29.963 1.00 43.50 793 ASN A O 1
ATOM 6131 N N . ALA A 1 794 ? 11.323 -59.777 -31.567 1.00 41.88 794 ALA A N 1
ATOM 6132 C CA . ALA A 1 794 ? 9.910 -59.765 -31.181 1.00 41.88 794 ALA A CA 1
ATOM 6133 C C . ALA A 1 794 ? 9.558 -60.526 -29.874 1.00 41.88 794 ALA A C 1
ATOM 6135 O O . ALA A 1 794 ? 8.447 -61.032 -29.729 1.00 41.88 794 ALA A O 1
ATOM 6136 N N . ALA A 1 795 ? 10.469 -60.633 -28.902 1.00 40.62 795 ALA A N 1
ATOM 6137 C CA . ALA A 1 795 ? 10.284 -61.532 -27.753 1.00 40.62 795 ALA A CA 1
ATOM 6138 C C . ALA A 1 795 ? 9.803 -60.864 -26.447 1.00 40.62 795 ALA A C 1
ATOM 6140 O O . ALA A 1 795 ? 9.291 -61.559 -25.573 1.00 40.62 795 ALA A O 1
ATOM 6141 N N . LEU A 1 796 ? 9.919 -59.540 -26.283 1.00 39.81 796 LEU A N 1
ATOM 6142 C CA . LEU A 1 796 ? 9.642 -58.897 -24.984 1.00 39.81 796 LEU A CA 1
ATOM 6143 C C . LEU A 1 796 ? 8.201 -58.369 -24.833 1.00 39.81 796 LEU A C 1
ATOM 6145 O O . LEU A 1 796 ? 7.676 -58.290 -23.725 1.00 39.81 796 LEU A O 1
ATOM 6149 N N . ILE A 1 797 ? 7.522 -58.066 -25.942 1.00 41.88 797 ILE A N 1
ATOM 6150 C CA . ILE A 1 797 ? 6.171 -57.471 -25.929 1.00 41.88 797 ILE A CA 1
ATOM 6151 C C . ILE A 1 797 ? 5.087 -58.544 -25.706 1.00 41.88 797 ILE A C 1
ATOM 6153 O O . ILE A 1 797 ? 4.084 -58.297 -25.036 1.00 41.88 797 ILE A O 1
ATOM 6157 N N . THR A 1 798 ? 5.338 -59.784 -26.132 1.00 41.16 798 THR A N 1
ATOM 6158 C CA . THR A 1 798 ? 4.446 -60.932 -25.889 1.00 41.16 798 THR A CA 1
ATOM 6159 C C . THR A 1 798 ? 4.449 -61.383 -24.419 1.00 41.16 798 THR A C 1
ATOM 6161 O O . THR A 1 798 ? 3.457 -61.932 -23.941 1.00 41.16 798 THR A O 1
ATOM 6164 N N . ALA A 1 799 ? 5.515 -61.093 -23.659 1.00 42.22 799 ALA A N 1
ATOM 6165 C CA . ALA A 1 799 ? 5.607 -61.431 -22.235 1.00 42.22 799 ALA A CA 1
ATOM 6166 C C . ALA A 1 799 ? 4.797 -60.476 -21.334 1.00 42.22 799 ALA A C 1
ATOM 6168 O O . ALA A 1 799 ? 4.267 -60.893 -20.306 1.00 42.22 799 ALA A O 1
ATOM 6169 N N . ILE A 1 800 ? 4.635 -59.213 -21.739 1.00 45.50 800 ILE A N 1
ATOM 6170 C CA . ILE A 1 800 ? 3.927 -58.194 -20.945 1.00 45.50 800 ILE A CA 1
ATOM 6171 C C . ILE A 1 800 ? 2.407 -58.283 -21.163 1.00 45.50 800 ILE A C 1
ATOM 6173 O O . ILE A 1 800 ? 1.631 -58.118 -20.222 1.00 45.50 800 ILE A O 1
ATOM 6177 N N . ILE A 1 801 ? 1.965 -58.673 -22.364 1.00 43.97 801 ILE A N 1
ATOM 6178 C CA . ILE A 1 801 ? 0.539 -58.864 -22.686 1.00 43.97 801 ILE A CA 1
ATOM 6179 C C . ILE A 1 801 ? -0.037 -60.134 -22.024 1.00 43.97 801 ILE A C 1
ATOM 6181 O O . ILE A 1 801 ? -1.232 -60.192 -21.726 1.00 43.97 801 ILE A O 1
ATOM 6185 N N . HIS A 1 802 ? 0.806 -61.118 -21.690 1.00 38.72 802 HIS A N 1
ATOM 6186 C CA . HIS A 1 802 ? 0.387 -62.313 -20.949 1.00 38.72 802 HIS A CA 1
ATOM 6187 C C . HIS A 1 802 ? 0.363 -62.151 -19.417 1.00 38.72 802 HIS A C 1
ATOM 6189 O O . HIS A 1 802 ? -0.271 -62.965 -18.746 1.00 38.72 802 HIS A O 1
ATOM 6195 N N . LEU A 1 803 ? 0.965 -61.095 -18.854 1.00 41.41 803 LEU A N 1
ATOM 6196 C CA . LEU A 1 803 ? 1.048 -60.875 -17.399 1.00 41.41 803 LEU A CA 1
ATOM 6197 C C . LEU A 1 803 ? -0.106 -60.043 -16.809 1.00 41.41 803 LEU A C 1
ATOM 6199 O O . LEU A 1 803 ? -0.276 -60.012 -15.594 1.00 41.41 803 LEU A O 1
ATOM 6203 N N . VAL A 1 804 ? -0.954 -59.430 -17.645 1.00 41.66 804 VAL A N 1
ATOM 6204 C CA . VAL A 1 804 ? -2.067 -58.565 -17.190 1.00 41.66 804 VAL A CA 1
ATOM 6205 C C . VAL A 1 804 ? -3.434 -59.278 -17.207 1.00 41.66 804 VAL A C 1
ATOM 6207 O O . VAL A 1 804 ? -4.430 -58.725 -16.747 1.00 41.66 804 VAL A O 1
ATOM 6210 N N . ARG A 1 805 ? -3.525 -60.536 -17.672 1.00 42.00 805 ARG A N 1
ATOM 6211 C CA . ARG A 1 805 ? -4.827 -61.206 -17.893 1.00 42.00 805 ARG A CA 1
ATOM 6212 C C . ARG A 1 805 ? -5.289 -62.238 -16.863 1.00 42.00 805 ARG A C 1
ATOM 6214 O O . ARG A 1 805 ? -6.358 -62.810 -17.055 1.00 42.00 805 ARG A O 1
ATOM 6221 N N . THR A 1 806 ? -4.596 -62.436 -15.745 1.00 43.94 806 THR A N 1
ATOM 6222 C CA . THR A 1 806 ? -5.085 -63.337 -14.683 1.00 43.94 806 THR A CA 1
ATOM 6223 C C . THR A 1 806 ? -4.642 -62.892 -13.293 1.00 43.94 806 THR A C 1
ATOM 6225 O O . THR A 1 806 ? -3.550 -63.233 -12.855 1.00 43.94 806 THR A O 1
ATOM 6228 N N . SER A 1 807 ? -5.504 -62.188 -12.556 1.00 40.12 807 SER A N 1
ATOM 6229 C CA . SER A 1 807 ? -5.458 -62.200 -11.088 1.00 40.12 807 SER A CA 1
ATOM 6230 C C . SER A 1 807 ? -6.790 -61.738 -10.500 1.00 40.12 807 SER A C 1
ATOM 6232 O O . SER A 1 807 ? -7.150 -60.562 -10.493 1.00 40.12 807 SER A O 1
ATOM 6234 N N . ALA A 1 808 ? -7.545 -62.720 -10.022 1.00 46.00 808 ALA A N 1
ATOM 6235 C CA . ALA A 1 808 ? -8.809 -62.588 -9.325 1.00 46.00 808 ALA A CA 1
ATOM 6236 C C . ALA A 1 808 ? -8.591 -62.119 -7.874 1.00 46.00 808 ALA A C 1
ATOM 6238 O O . ALA A 1 808 ? -8.743 -62.906 -6.941 1.00 46.00 808 ALA A O 1
ATOM 6239 N N . PHE A 1 809 ? -8.232 -60.846 -7.674 1.00 41.28 809 PHE A N 1
ATOM 6240 C CA . PHE A 1 809 ? -7.950 -60.323 -6.327 1.00 41.28 809 PHE A CA 1
ATOM 6241 C C . PHE A 1 809 ? -8.889 -59.206 -5.837 1.00 41.28 809 PHE A C 1
ATOM 6243 O O . PHE A 1 809 ? -8.845 -58.848 -4.664 1.00 41.28 809 PHE A O 1
ATOM 6250 N N . LEU A 1 810 ? -9.816 -58.706 -6.668 1.00 35.72 810 LEU A N 1
ATOM 6251 C CA . LEU A 1 810 ? -10.741 -57.633 -6.255 1.00 35.72 810 LEU A CA 1
ATOM 6252 C C . LEU A 1 810 ? -12.132 -58.089 -5.783 1.00 35.72 810 LEU A C 1
ATOM 6254 O O . LEU A 1 810 ? -12.851 -57.303 -5.172 1.00 35.72 810 LEU A O 1
ATOM 6258 N N . THR A 1 811 ? -12.520 -59.353 -5.963 1.00 39.22 811 THR A N 1
ATOM 6259 C CA . THR A 1 811 ? -13.870 -59.824 -5.577 1.00 39.22 811 THR A CA 1
ATOM 6260 C C . THR A 1 811 ? -13.945 -60.442 -4.171 1.00 39.22 811 THR A C 1
ATOM 6262 O O . THR A 1 811 ? -15.031 -60.810 -3.724 1.00 39.22 811 THR A O 1
ATOM 6265 N N . LEU A 1 812 ? -12.824 -60.520 -3.438 1.00 38.66 812 LEU A N 1
ATOM 6266 C CA . LEU A 1 812 ? -12.785 -61.034 -2.058 1.00 38.66 812 LEU A CA 1
ATOM 6267 C C . LEU A 1 812 ? -12.733 -59.926 -0.986 1.00 38.66 812 LEU A C 1
ATOM 6269 O O . LEU A 1 812 ? -13.129 -60.154 0.156 1.00 38.66 812 LEU A O 1
ATOM 6273 N N . ILE A 1 813 ? -12.316 -58.708 -1.348 1.00 41.84 813 ILE A N 1
ATOM 6274 C CA . ILE A 1 813 ? -12.182 -57.581 -0.404 1.00 41.84 813 ILE A CA 1
ATOM 6275 C C . ILE A 1 813 ? -13.524 -56.847 -0.209 1.00 41.84 813 ILE A C 1
ATOM 6277 O O . ILE A 1 813 ? -13.810 -56.330 0.870 1.00 41.84 813 ILE A O 1
ATOM 6281 N N . GLN A 1 814 ? -14.432 -56.914 -1.187 1.00 39.16 814 GLN A N 1
ATOM 6282 C CA . GLN A 1 814 ? -15.721 -56.212 -1.135 1.00 39.16 814 GLN A CA 1
ATOM 6283 C C . GLN A 1 814 ? -16.821 -56.953 -0.340 1.00 39.16 814 GLN A C 1
ATOM 6285 O O . GLN A 1 814 ? -17.838 -56.354 0.008 1.00 39.16 814 GLN A O 1
ATOM 6290 N N . LYS A 1 815 ? -16.620 -58.234 0.020 1.00 43.38 815 LYS A N 1
ATOM 6291 C CA . LYS A 1 815 ? -17.590 -59.034 0.805 1.00 43.38 815 LYS A CA 1
ATOM 6292 C C . LYS A 1 815 ? -17.340 -59.071 2.321 1.00 43.38 815 LYS A C 1
ATOM 6294 O O . LYS A 1 815 ? -18.252 -59.449 3.048 1.00 43.38 815 LYS A O 1
ATOM 6299 N N . ASN A 1 816 ? -16.183 -58.612 2.812 1.00 46.88 816 ASN A N 1
ATOM 6300 C CA . ASN A 1 816 ? -15.845 -58.652 4.248 1.00 46.88 816 ASN A CA 1
ATOM 6301 C C . ASN A 1 816 ? -15.865 -57.291 4.972 1.00 46.88 816 ASN A C 1
ATOM 6303 O O . ASN A 1 816 ? -15.784 -57.258 6.196 1.00 46.88 816 ASN A O 1
ATOM 6307 N N . LEU A 1 817 ? -16.055 -56.169 4.268 1.00 42.84 817 LEU A N 1
ATOM 6308 C CA . LEU A 1 817 ? -16.046 -54.824 4.876 1.00 42.84 817 LEU A CA 1
ATOM 6309 C C . LEU A 1 817 ? -17.438 -54.244 5.211 1.00 42.84 817 LEU A C 1
ATOM 6311 O O . LEU A 1 817 ? -17.543 -53.197 5.847 1.00 42.84 817 LEU A O 1
ATOM 6315 N N . SER A 1 818 ? -18.528 -54.942 4.879 1.00 42.69 818 SER A N 1
ATOM 6316 C CA . SER A 1 818 ? -19.907 -54.485 5.146 1.00 42.69 818 SER A CA 1
ATOM 6317 C C . SER A 1 818 ? -20.498 -54.811 6.547 1.00 42.69 818 SER A C 1
ATOM 6319 O O . SER A 1 818 ? -21.443 -54.125 6.961 1.00 42.69 818 SER A O 1
ATOM 6321 N N . PRO A 1 819 ? -19.982 -55.781 7.342 1.00 40.16 819 PRO A N 1
ATOM 6322 C CA . PRO A 1 819 ? -20.445 -55.989 8.723 1.00 40.16 819 PRO A CA 1
ATOM 6323 C C . PRO A 1 819 ? -19.730 -55.106 9.763 1.00 40.16 819 PRO A C 1
ATOM 6325 O O . PRO A 1 819 ? -20.294 -54.826 10.820 1.00 40.16 819 PRO A O 1
ATOM 6328 N N . MET A 1 820 ? -18.513 -54.628 9.476 1.00 40.22 820 MET A N 1
ATOM 6329 C CA . MET A 1 820 ? -17.680 -53.903 10.451 1.00 40.22 820 MET A CA 1
ATOM 6330 C C . MET A 1 820 ? -18.105 -52.431 10.623 1.00 40.22 820 MET A C 1
ATOM 6332 O O . MET A 1 820 ? -18.031 -51.880 11.720 1.00 40.22 820 MET A O 1
ATOM 6336 N N . MET A 1 821 ? -18.689 -51.826 9.582 1.00 42.41 821 MET A N 1
ATOM 6337 C CA . MET A 1 821 ? -19.205 -50.445 9.602 1.00 42.41 821 MET A CA 1
ATOM 6338 C C . MET A 1 821 ? -20.602 -50.304 10.240 1.00 42.41 821 MET A C 1
ATOM 6340 O O . MET A 1 821 ? -20.995 -49.209 10.639 1.00 42.41 821 MET A O 1
ATOM 6344 N N . ARG A 1 822 ? -21.351 -51.404 10.425 1.00 44.97 822 ARG A N 1
ATOM 6345 C CA . ARG A 1 822 ? -22.668 -51.376 11.099 1.00 44.97 822 ARG A CA 1
ATOM 6346 C C . ARG A 1 822 ? -22.590 -51.440 12.630 1.00 44.97 822 ARG A C 1
ATOM 6348 O O . ARG A 1 822 ? -23.538 -51.032 13.294 1.00 44.97 822 ARG A O 1
ATOM 6355 N N . ASN A 1 823 ? -21.460 -51.860 13.205 1.00 42.31 823 ASN A N 1
ATOM 6356 C CA . ASN A 1 823 ? -21.290 -51.975 14.663 1.00 42.31 823 ASN A CA 1
ATOM 6357 C C . ASN A 1 823 ? -20.673 -50.713 15.316 1.00 42.31 823 ASN A C 1
ATOM 6359 O O . ASN A 1 823 ? -20.858 -50.463 16.507 1.00 42.31 823 ASN A O 1
ATOM 6363 N N . LEU A 1 824 ? -20.017 -49.851 14.529 1.00 42.16 824 LEU A N 1
ATOM 6364 C CA . LEU A 1 824 ? -19.436 -48.586 15.007 1.00 42.16 824 LEU A CA 1
ATOM 6365 C C . LEU A 1 824 ? -20.484 -47.472 15.211 1.00 42.16 824 LEU A C 1
ATOM 6367 O O . LEU A 1 824 ? -20.368 -46.684 16.149 1.00 42.16 824 LEU A O 1
ATOM 6371 N N . ASN A 1 825 ? -21.585 -47.475 14.448 1.00 41.62 825 ASN A N 1
ATOM 6372 C CA . ASN A 1 825 ? -22.693 -46.523 14.636 1.00 41.62 825 ASN A CA 1
ATOM 6373 C C . ASN A 1 825 ? -23.687 -46.912 15.752 1.00 41.62 825 ASN A C 1
ATOM 6375 O O . ASN A 1 825 ? -24.412 -46.054 16.256 1.00 41.62 825 ASN A O 1
ATOM 6379 N N . ALA A 1 826 ? -23.681 -48.168 16.216 1.00 43.53 826 ALA A N 1
ATOM 6380 C CA . ALA A 1 826 ? -24.506 -48.618 17.345 1.00 43.53 826 ALA A CA 1
ATOM 6381 C C . ALA A 1 826 ? -23.859 -48.354 18.724 1.00 43.53 826 ALA A C 1
ATOM 6383 O O . ALA A 1 826 ? -24.569 -48.247 19.728 1.00 43.53 826 ALA A O 1
ATOM 6384 N N . LYS A 1 827 ? -22.527 -48.185 18.783 1.00 41.03 827 LYS A N 1
ATOM 6385 C CA . LYS A 1 827 ? -21.791 -47.806 20.006 1.00 41.03 827 LYS A CA 1
ATOM 6386 C C . LYS A 1 827 ? -21.686 -46.289 20.213 1.00 41.03 827 LYS A C 1
ATOM 6388 O O . LYS A 1 827 ? -21.650 -45.845 21.356 1.00 41.03 827 LYS A O 1
ATOM 6393 N N . ARG A 1 828 ? -21.766 -45.480 19.148 1.00 39.22 828 ARG A N 1
ATOM 6394 C CA . ARG A 1 828 ? -21.720 -44.004 19.242 1.00 39.22 828 ARG A CA 1
ATOM 6395 C C . ARG A 1 828 ? -23.006 -43.374 19.809 1.00 39.22 828 ARG A C 1
ATOM 6397 O O . ARG A 1 828 ? -22.943 -42.316 20.421 1.00 39.22 828 ARG A O 1
ATOM 6404 N N . LYS A 1 829 ? -24.156 -44.060 19.720 1.00 40.22 829 LYS A N 1
ATOM 6405 C CA . LYS A 1 829 ? -25.439 -43.624 20.322 1.00 40.22 829 LYS A CA 1
ATOM 6406 C C . LYS A 1 829 ? -25.631 -43.997 21.802 1.00 40.22 829 LYS A C 1
ATOM 6408 O O . LYS A 1 829 ? -26.651 -43.638 22.378 1.00 40.22 829 LYS A O 1
ATOM 6413 N N . ARG A 1 830 ? -24.672 -44.682 22.442 1.00 43.06 830 ARG A N 1
ATOM 6414 C CA . ARG A 1 830 ? -24.765 -45.078 23.865 1.00 43.06 830 ARG A CA 1
ATOM 6415 C C . ARG A 1 830 ? -23.826 -44.321 24.816 1.00 43.06 830 ARG A C 1
ATOM 6417 O O . ARG A 1 830 ? -23.902 -44.543 26.017 1.00 43.06 830 ARG A O 1
ATOM 6424 N N . CYS A 1 831 ? -23.028 -43.376 24.314 1.00 41.78 831 CYS A N 1
ATOM 6425 C CA . CYS A 1 831 ? -22.113 -42.562 25.131 1.00 41.78 831 CYS A CA 1
ATOM 6426 C C . CYS A 1 831 ? -22.511 -41.079 25.268 1.00 41.78 831 CYS A C 1
ATOM 6428 O O . CYS A 1 831 ? -21.807 -40.331 25.931 1.00 41.78 831 CYS A O 1
ATOM 6430 N N . PHE A 1 832 ? -23.667 -40.658 24.742 1.00 38.75 832 PHE A N 1
ATOM 6431 C CA . PHE A 1 832 ? -24.188 -39.286 24.895 1.00 38.75 832 PHE A CA 1
ATOM 6432 C C . PHE A 1 832 ? -25.336 -39.161 25.921 1.00 38.75 832 PHE A C 1
ATOM 6434 O O . PHE A 1 832 ? -26.113 -38.215 25.889 1.00 38.75 832 PHE A O 1
ATOM 6441 N N . GLY A 1 833 ? -25.456 -40.127 26.844 1.00 41.91 833 GLY A N 1
ATOM 6442 C CA . GLY A 1 833 ? -26.556 -40.208 27.819 1.00 41.91 833 GLY A CA 1
ATOM 6443 C C . GLY A 1 833 ? -26.184 -40.004 29.293 1.00 41.91 833 GLY A C 1
ATOM 6444 O O . GLY A 1 833 ? -27.055 -40.142 30.146 1.00 41.91 833 GLY A O 1
ATOM 6445 N N . ILE A 1 834 ? -24.920 -39.708 29.627 1.00 39.94 834 ILE A N 1
ATOM 6446 C CA . ILE A 1 834 ? -24.455 -39.646 31.035 1.00 39.94 834 ILE A CA 1
ATOM 6447 C C . ILE A 1 834 ? -23.869 -38.264 31.414 1.00 39.94 834 ILE A C 1
ATOM 6449 O O . ILE A 1 834 ? -23.604 -38.001 32.580 1.00 39.94 834 ILE A O 1
ATOM 6453 N N . GLY A 1 835 ? -23.790 -37.310 30.479 1.00 38.78 835 GLY A 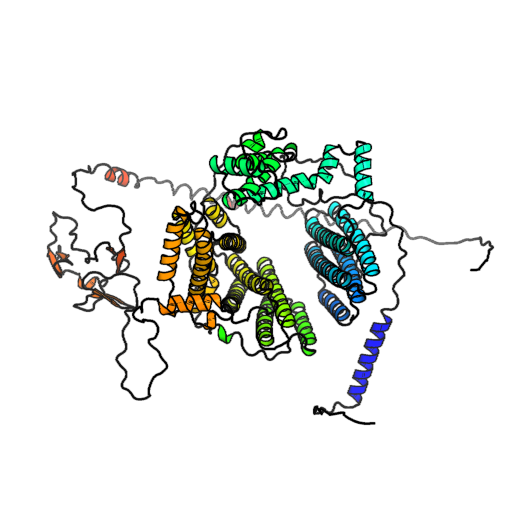N 1
ATOM 6454 C CA . GLY A 1 835 ? -23.287 -35.950 30.748 1.00 38.78 835 GLY A CA 1
ATOM 6455 C C . GLY A 1 835 ? -24.315 -34.938 31.280 1.00 38.78 835 GLY A C 1
ATOM 6456 O O . GLY A 1 835 ? -23.926 -33.879 31.756 1.00 38.78 835 GLY A O 1
ATOM 6457 N N . GLN A 1 836 ? -25.621 -35.234 31.240 1.00 38.75 836 GLN A N 1
ATOM 6458 C CA . GLN A 1 836 ? -26.676 -34.268 31.613 1.00 38.75 836 GLN A CA 1
ATOM 6459 C C . GLN A 1 836 ? -27.291 -34.464 33.011 1.00 38.75 836 GLN A C 1
ATOM 6461 O O . GLN A 1 836 ? -28.156 -33.689 33.410 1.00 38.75 836 GLN A O 1
ATOM 6466 N N . LYS A 1 837 ? -26.839 -35.447 33.805 1.00 39.12 837 LYS A N 1
ATOM 6467 C CA . LYS A 1 837 ? -27.349 -35.667 35.179 1.00 39.12 837 LYS A CA 1
ATOM 6468 C C . LYS A 1 837 ? -26.427 -35.186 36.307 1.00 39.12 837 LYS A C 1
ATOM 6470 O O . LYS A 1 837 ? -26.846 -35.218 37.459 1.00 39.12 837 LYS A O 1
ATOM 6475 N N . ALA A 1 838 ? -25.232 -34.675 36.004 1.00 38.25 838 ALA A N 1
ATOM 6476 C CA . ALA A 1 838 ? -24.297 -34.185 37.025 1.00 38.25 838 ALA A CA 1
ATOM 6477 C C . ALA A 1 838 ? -24.484 -32.696 37.392 1.00 38.25 838 ALA A C 1
ATOM 6479 O O . ALA A 1 838 ? -24.094 -32.288 38.480 1.00 38.25 838 ALA A O 1
ATOM 6480 N N . ASN A 1 839 ? -25.152 -31.893 36.553 1.00 36.31 839 ASN A N 1
ATOM 6481 C CA . ASN A 1 839 ? -25.302 -30.445 36.785 1.00 36.31 839 ASN A CA 1
ATOM 6482 C C . ASN A 1 839 ? -26.612 -30.038 37.498 1.00 36.31 839 ASN A C 1
ATOM 6484 O O . ASN A 1 839 ? -26.842 -28.866 37.781 1.00 36.31 839 ASN A O 1
ATOM 6488 N N . ALA A 1 840 ? -27.467 -31.009 37.840 1.00 37.31 840 ALA A N 1
ATOM 6489 C CA . ALA A 1 840 ? -28.739 -30.778 38.536 1.00 37.31 840 ALA A CA 1
ATOM 6490 C C . ALA A 1 840 ? -28.681 -31.035 40.058 1.00 37.31 840 ALA A C 1
ATOM 6492 O O . ALA A 1 840 ? -29.677 -30.826 40.750 1.00 37.31 840 ALA A O 1
ATOM 6493 N N . TYR A 1 841 ? -27.533 -31.467 40.598 1.00 32.50 841 TYR A N 1
ATOM 6494 C CA . TYR A 1 841 ? -27.386 -31.812 42.023 1.00 32.50 841 TYR A CA 1
ATOM 6495 C C . TYR A 1 841 ? -26.580 -30.787 42.843 1.00 32.50 841 TYR A C 1
ATOM 6497 O O . TYR A 1 841 ? -26.673 -30.777 44.066 1.00 32.50 841 TYR A O 1
ATOM 6505 N N . LEU A 1 842 ? -25.850 -29.871 42.193 1.00 38.50 842 LEU A N 1
ATOM 6506 C CA . LEU A 1 842 ? -25.012 -28.864 42.867 1.00 38.50 842 LEU A CA 1
ATOM 6507 C C . LEU A 1 842 ? -25.686 -27.496 43.076 1.00 38.50 842 LEU A C 1
ATOM 6509 O O . LEU A 1 842 ? -25.163 -26.671 43.815 1.00 38.50 842 LEU A O 1
ATOM 6513 N N . ASN A 1 843 ? -26.887 -27.277 42.527 1.00 36.41 843 ASN A N 1
ATOM 6514 C CA . ASN A 1 843 ? -27.613 -26.001 42.639 1.00 36.41 843 ASN A CA 1
ATOM 6515 C C . ASN A 1 843 ? -28.847 -26.039 43.562 1.00 36.41 843 ASN A C 1
ATOM 6517 O O . ASN A 1 843 ? -29.692 -25.147 43.514 1.00 36.41 843 ASN A O 1
ATOM 6521 N N . ARG A 1 844 ? -28.966 -27.057 44.432 1.00 34.88 844 ARG A N 1
ATOM 6522 C CA . ARG A 1 844 ? -30.142 -27.242 45.310 1.00 34.88 844 ARG A CA 1
ATOM 6523 C C . ARG A 1 844 ? -29.900 -27.040 46.813 1.00 34.88 844 ARG A C 1
ATOM 6525 O O . ARG A 1 844 ? -30.820 -27.281 47.580 1.00 34.88 844 ARG A O 1
ATOM 6532 N N . ASN A 1 845 ? -28.726 -26.554 47.234 1.00 34.03 845 ASN A N 1
ATOM 6533 C CA . ASN A 1 845 ? -28.367 -26.398 48.659 1.00 34.03 845 ASN A CA 1
ATOM 6534 C C . ASN A 1 845 ? -27.891 -24.989 49.072 1.00 34.03 845 ASN A C 1
ATOM 6536 O O . ASN A 1 845 ? -27.077 -24.836 49.978 1.00 34.03 845 ASN A O 1
ATOM 6540 N N . ARG A 1 846 ? -28.428 -23.926 48.464 1.00 35.38 846 ARG A N 1
ATOM 6541 C CA . ARG A 1 846 ? -28.255 -22.553 48.978 1.00 35.38 846 ARG A CA 1
ATOM 6542 C C . ARG A 1 846 ? -29.582 -21.806 49.015 1.00 35.38 846 ARG A C 1
ATOM 6544 O O . ARG A 1 846 ? -29.816 -20.900 48.224 1.00 35.38 846 ARG A O 1
ATOM 6551 N N . ARG A 1 847 ? -30.464 -22.206 49.933 1.00 34.47 847 ARG A N 1
ATOM 6552 C CA . ARG A 1 847 ? -31.502 -21.351 50.535 1.00 34.47 847 ARG A CA 1
ATOM 6553 C C . ARG A 1 847 ? -32.181 -22.109 51.678 1.00 34.47 847 ARG A C 1
ATOM 6555 O O . ARG A 1 847 ? -32.580 -23.249 51.485 1.00 34.47 847 ARG A O 1
ATOM 6562 N N . ILE A 1 848 ? -32.385 -21.385 52.782 1.00 30.45 848 ILE A N 1
ATOM 6563 C CA . ILE A 1 848 ? -33.188 -21.670 53.991 1.00 30.45 848 ILE A CA 1
ATOM 6564 C C . ILE A 1 848 ? -32.333 -21.951 55.245 1.00 30.45 848 ILE A C 1
ATOM 6566 O O . ILE A 1 848 ? -31.415 -22.761 55.206 1.00 30.45 848 ILE A O 1
ATOM 6570 N N . ILE A 1 849 ? -32.732 -21.279 56.345 1.00 28.94 849 ILE A N 1
ATOM 6571 C CA . ILE A 1 849 ? -32.177 -21.201 57.719 1.00 28.94 849 ILE A CA 1
ATOM 6572 C C . ILE A 1 849 ? -31.090 -20.097 57.838 1.00 28.94 849 ILE A C 1
ATOM 6574 O O . ILE A 1 849 ? -30.002 -20.265 57.314 1.00 28.94 849 ILE A O 1
ATOM 6578 N N . LEU A 1 850 ? -31.274 -18.913 58.450 1.00 27.08 850 LEU A N 1
ATOM 6579 C CA . LEU A 1 850 ? -32.153 -18.460 59.542 1.00 27.08 850 LEU A CA 1
ATOM 6580 C C . LEU A 1 850 ? -32.391 -16.930 59.469 1.00 27.08 850 LEU A C 1
ATOM 6582 O O . LEU A 1 850 ? -31.446 -16.153 59.375 1.00 27.08 850 LEU A O 1
ATOM 6586 N N . GLN A 1 851 ? -33.650 -16.503 59.598 1.00 31.03 851 GLN A N 1
ATOM 6587 C CA . GLN A 1 851 ? -34.027 -15.200 60.163 1.00 31.03 851 GLN A CA 1
ATOM 6588 C C . GLN A 1 851 ? -34.222 -15.370 61.677 1.00 31.03 851 GLN A C 1
ATOM 6590 O O . GLN A 1 851 ? -34.929 -16.300 62.059 1.00 31.03 851 GLN A O 1
ATOM 6595 N N . ALA A 1 852 ? -33.710 -14.451 62.510 1.00 29.56 852 ALA A N 1
ATOM 6596 C CA . ALA A 1 852 ? -34.428 -13.921 63.685 1.00 29.56 852 ALA A CA 1
ATOM 6597 C C . ALA A 1 852 ? -33.655 -12.806 64.438 1.00 29.56 852 ALA A C 1
ATOM 6599 O O . ALA A 1 852 ? -32.608 -13.059 65.017 1.00 29.56 852 ALA A O 1
ATOM 6600 N N . LYS A 1 853 ? -34.314 -11.636 64.520 1.00 28.64 853 LYS A N 1
ATOM 6601 C CA . LYS A 1 853 ? -34.459 -10.712 65.675 1.00 28.64 853 LYS A CA 1
ATOM 6602 C C . LYS A 1 853 ? -33.306 -9.768 66.126 1.00 28.64 853 LYS A C 1
ATOM 6604 O O . LYS A 1 853 ? -32.333 -10.173 66.738 1.00 28.64 853 LYS A O 1
ATOM 6609 N N . LEU A 1 854 ? -33.575 -8.469 65.905 1.00 26.02 854 LEU A N 1
ATOM 6610 C CA . LEU A 1 854 ? -33.283 -7.232 66.688 1.00 26.02 854 LEU A CA 1
ATOM 6611 C C . LEU A 1 854 ? -33.525 -7.351 68.231 1.00 26.02 854 LEU A C 1
ATOM 6613 O O . LEU A 1 854 ? -34.192 -8.324 68.596 1.00 26.02 854 LEU A O 1
ATOM 6617 N N . PRO A 1 855 ? -33.233 -6.345 69.122 1.00 53.00 855 PRO A N 1
ATOM 6618 C CA . PRO A 1 855 ? -32.486 -5.055 68.999 1.00 53.00 855 PRO A CA 1
ATOM 6619 C C . PRO A 1 855 ? -31.639 -4.586 70.255 1.00 53.00 855 PRO A C 1
ATOM 6621 O O . PRO A 1 855 ? -31.608 -5.252 71.283 1.00 53.00 855 PRO A O 1
ATOM 6624 N N . ILE A 1 856 ? -31.120 -3.336 70.177 1.00 29.88 856 ILE A N 1
ATOM 6625 C CA . ILE A 1 856 ? -30.916 -2.248 71.197 1.00 29.88 856 ILE A CA 1
ATOM 6626 C C . ILE A 1 856 ? -29.554 -2.026 71.943 1.00 29.88 856 ILE A C 1
ATOM 6628 O O . ILE A 1 856 ? -28.985 -2.943 72.521 1.00 29.88 856 ILE A O 1
ATOM 6632 N N . TYR A 1 857 ? -29.205 -0.715 72.034 1.00 27.69 857 TYR A N 1
ATOM 6633 C CA . TYR A 1 857 ? -28.344 0.083 72.961 1.00 27.69 857 TYR A CA 1
ATOM 6634 C C . TYR A 1 857 ? -26.823 0.146 72.675 1.00 27.69 857 TYR A C 1
ATOM 6636 O O . TYR A 1 857 ? -26.232 -0.869 72.351 1.00 27.69 857 TYR A O 1
ATOM 6644 N N . LEU A 1 858 ? -26.055 1.230 72.889 1.00 27.70 858 LEU A N 1
ATOM 6645 C CA . LEU A 1 858 ? -26.150 2.710 72.908 1.00 27.70 858 LEU A CA 1
ATOM 6646 C C . LEU A 1 858 ? -24.695 3.198 73.175 1.00 27.70 858 LEU A C 1
ATOM 6648 O O . LEU A 1 858 ? -23.899 2.446 73.728 1.00 27.70 858 LEU A O 1
ATOM 6652 N N . TYR A 1 859 ? -24.425 4.474 72.879 1.00 28.12 859 TYR A N 1
ATOM 6653 C CA . TYR A 1 859 ? -23.485 5.401 73.548 1.00 28.12 859 TYR A CA 1
ATOM 6654 C C . TYR A 1 859 ? -22.073 5.719 72.983 1.00 28.12 859 TYR A C 1
ATOM 6656 O O . TYR A 1 859 ? -21.187 4.879 72.978 1.00 28.12 859 TYR A O 1
ATOM 6664 N N . GLN A 1 860 ? -21.912 7.031 72.679 1.00 30.67 860 GLN A N 1
ATOM 6665 C CA . GLN A 1 860 ? -20.810 7.979 73.006 1.00 30.67 860 GLN A CA 1
ATOM 6666 C C . GLN A 1 860 ? -19.387 7.692 72.472 1.00 30.67 860 GLN A C 1
ATOM 6668 O O . GLN A 1 860 ? -18.848 6.616 72.651 1.00 30.67 860 GLN A O 1
ATOM 6673 N N . ASN A 1 861 ? -18.682 8.635 71.829 1.00 27.77 861 ASN A N 1
ATOM 6674 C CA . ASN A 1 861 ? -18.315 9.967 72.344 1.00 27.77 861 ASN A CA 1
ATOM 6675 C C . ASN A 1 861 ? -17.816 10.939 71.246 1.00 27.77 861 ASN A C 1
ATOM 6677 O O . ASN A 1 861 ? -17.107 10.546 70.324 1.00 27.77 861 ASN A O 1
ATOM 6681 N N . LEU A 1 862 ? -18.146 12.222 71.436 1.00 30.61 862 LEU A N 1
ATOM 6682 C CA . LEU A 1 862 ? -17.529 13.431 70.866 1.00 30.61 862 LEU A CA 1
ATOM 6683 C C . LEU A 1 862 ? -16.388 13.900 71.792 1.00 30.61 862 LEU A C 1
ATOM 6685 O O . LEU A 1 862 ? -16.536 13.738 72.996 1.00 30.61 862 LEU A O 1
ATOM 6689 N N . HIS A 1 863 ? -15.349 14.555 71.256 1.00 28.52 863 HIS A N 1
ATOM 6690 C CA . HIS A 1 863 ? -14.566 15.685 71.822 1.00 28.52 863 HIS A CA 1
ATOM 6691 C C . HIS A 1 863 ? -13.286 15.860 70.961 1.00 28.52 863 HIS A C 1
ATOM 6693 O O . HIS A 1 863 ? -12.710 14.855 70.571 1.00 28.52 863 HIS A O 1
ATOM 6699 N N . LEU A 1 864 ? -12.675 17.022 70.691 1.00 30.38 864 LEU A N 1
ATOM 6700 C CA . LEU A 1 864 ? -13.018 18.452 70.555 1.00 30.38 864 LEU A CA 1
ATOM 6701 C C . LEU A 1 864 ? -11.661 19.206 70.357 1.00 30.38 864 LEU A C 1
ATOM 6703 O O . LEU A 1 864 ? -10.662 18.751 70.902 1.00 30.38 864 LEU A O 1
ATOM 6707 N N . PHE A 1 865 ? -11.672 20.368 69.672 1.00 26.53 865 PHE A N 1
ATOM 6708 C CA . PHE A 1 865 ? -10.634 21.441 69.551 1.00 26.53 865 PHE A CA 1
ATOM 6709 C C . PHE A 1 865 ? -9.369 21.170 68.673 1.00 26.53 865 PHE A C 1
ATOM 6711 O O . PHE A 1 865 ? -8.669 20.206 68.935 1.00 26.53 865 PHE A O 1
ATOM 6718 N N . HIS A 1 866 ? -9.021 21.852 67.551 1.00 28.78 866 HIS A N 1
ATOM 6719 C CA . HIS A 1 866 ? -8.887 23.285 67.131 1.00 28.78 866 HIS A CA 1
ATOM 6720 C C . HIS A 1 866 ? -7.599 23.982 67.669 1.00 28.78 866 HIS A C 1
ATOM 6722 O O . HIS A 1 866 ? -7.151 23.601 68.744 1.00 28.78 866 HIS A O 1
ATOM 6728 N N . PRO A 1 867 ? -7.083 25.096 67.090 1.00 57.91 867 PRO A N 1
ATOM 6729 C CA . PRO A 1 867 ? -6.531 25.351 65.734 1.00 57.91 867 PRO A CA 1
ATOM 6730 C C . PRO A 1 867 ? -5.173 26.126 65.773 1.00 57.91 867 PRO A C 1
ATOM 6732 O O . PRO A 1 867 ? -4.830 26.650 66.825 1.00 57.91 867 PRO A O 1
ATOM 6735 N N . ILE A 1 868 ? -4.465 26.343 64.645 1.00 32.44 868 ILE A N 1
ATOM 6736 C CA . ILE A 1 868 ? -3.566 27.518 64.468 1.00 32.44 868 ILE A CA 1
ATOM 6737 C C . ILE A 1 868 ? -3.621 28.061 63.025 1.00 32.44 868 ILE A C 1
ATOM 6739 O O . ILE A 1 868 ? -3.436 27.338 62.051 1.00 32.44 868 ILE A O 1
ATOM 6743 N N . ILE A 1 869 ? -3.863 29.371 62.952 1.00 38.31 869 ILE A N 1
ATOM 6744 C CA . ILE A 1 869 ? -3.745 30.306 61.825 1.00 38.31 869 ILE A CA 1
ATOM 6745 C C . ILE A 1 869 ? -2.311 30.867 61.803 1.00 38.31 869 ILE A C 1
ATOM 6747 O O . ILE A 1 869 ? -1.836 31.258 62.864 1.00 38.31 869 ILE A O 1
ATOM 6751 N N . HIS A 1 870 ? -1.674 31.017 60.632 1.00 35.84 870 HIS A N 1
ATOM 6752 C CA . HIS A 1 870 ? -1.059 32.298 60.235 1.00 35.84 870 HIS A CA 1
ATOM 6753 C C . HIS A 1 870 ? -0.659 32.364 58.749 1.00 35.84 870 HIS A C 1
ATOM 6755 O O . HIS A 1 870 ? 0.083 31.540 58.229 1.00 35.84 870 HIS A O 1
ATOM 6761 N N . SER A 1 871 ? -1.185 33.411 58.115 1.00 36.97 871 SER A N 1
ATOM 6762 C CA . SER A 1 871 ? -0.757 34.099 56.888 1.00 36.97 871 SER A CA 1
ATOM 6763 C C . SER A 1 871 ? 0.602 34.811 57.163 1.00 36.97 871 SER A C 1
ATOM 6765 O O . SER A 1 871 ? 0.901 35.032 58.336 1.00 36.97 871 SER A O 1
ATOM 6767 N N . ILE A 1 872 ? 1.513 35.178 56.248 1.00 36.12 872 ILE A N 1
ATOM 6768 C CA . ILE A 1 872 ? 1.462 36.079 55.075 1.00 36.12 872 ILE A CA 1
ATOM 6769 C C . ILE A 1 872 ? 2.867 36.026 54.412 1.00 36.12 872 ILE A C 1
ATOM 6771 O O . ILE A 1 872 ? 3.853 36.178 55.134 1.00 36.12 872 ILE A O 1
ATOM 6775 N N . SER A 1 873 ? 2.966 35.896 53.082 1.00 38.53 873 SER A N 1
ATOM 6776 C CA . SER A 1 873 ? 3.643 36.827 52.145 1.00 38.53 873 SER A CA 1
ATOM 6777 C C . SER A 1 873 ? 3.509 36.339 50.711 1.00 38.53 873 SER A C 1
ATOM 6779 O O . SER A 1 873 ? 3.485 35.106 50.512 1.00 38.53 873 SER A O 1
#

Mean predicted aligned error: 20.27 Å

Sequence (873 aa):
MTKLTESYCIYLVPAQMDNRSRNFLSRLFASVFILVIASTSAVPSVFASPASSYYDWGSYYNSSTEKQVLGVSFSSLEKLPTPEIPQNIMPSKAQGILPGNPLYNLELFTENIQLALTFNPIQKATQRLAFASERLSEIKTLADLGKSDLANDAAVIYKNTMEDIAQNIEELSSKKTPGSADLLTKVESAAASHAVVAQSLALSSPSDTASFWTKVVDATENTMDTVADASNQPAIPEDLSNGIQKLKEQGLITPEESDKLYGLQAVIGFSELRTYQALTPPTPEIQNKISQWQNQAGDVPAPGEIRPYLYYTRAQELAKNIDFSSFDPEQQSEAARFYPDAVVQNPTFSSTPITPSPSPSISPIPSPLAQPTNIPPAENYLTDYKGPLPGTFGYFFKNIGEQAALITSFDPARRLELEMDYADERLQEAHALSKQKGKEKLYEETLKEYQTTMDNASDNIKSFKGSEEEKRDLAHSLESESARHNVVFEKGLLPAPTSGDTKIYTAALNATENVMDATSDVLGRPVLPQILENRLQDLKAQGIVLQEEVSDLTNAKSREEVREKIRNLVKVGGFPPADAKKLDEAQSLIAPSDFNQLVEVRKIEELQNLRAVQAEFAQTATLKEVKDSYEQRVSILYNTIDPALISIEDLAGREELIKTYKDIAAKAPKRPINAGQFGPDVIPGAPLPKPPTSSDALLGTCPIGALFKESQGCTWEDNGKRIDDYTQYKCDKPAQYWSFVSNACVPMDLESPGAQDSIPSCPIGYSWSWSVSNCQEFTGGGAIDLPIPQNINAALITAIIHLVRTSAFLTLIQKNLSPMMRNLNAKRKRCFGIGQKANAYLNRNRRIILQAKLPIYLYQNLHLFHPIIHSIS

Organism: NCBI:txid1618564

Solvent-accessible surface area (backbone atoms only — not comparable to full-atom values): 53054 Å² total; per-residue (Å²): 141,81,89,87,87,86,84,85,87,78,89,75,84,78,77,86,71,56,70,69,58,54,55,49,51,54,50,50,53,52,52,53,53,51,53,59,60,64,70,72,75,79,76,82,86,78,81,83,75,84,91,83,78,91,78,91,76,73,80,84,83,72,69,85,67,88,70,78,76,82,85,61,81,78,78,70,75,64,78,68,77,75,81,82,72,61,74,89,64,53,68,60,76,53,84,72,72,49,73,92,43,94,60,24,62,55,51,59,50,52,51,51,51,51,47,72,69,39,80,51,67,68,60,32,44,52,50,42,51,51,50,31,56,48,29,52,12,37,24,52,46,26,47,78,69,71,37,47,71,48,17,36,53,32,23,51,54,26,26,56,40,34,51,57,40,32,56,48,46,47,56,32,44,78,66,64,41,92,64,41,70,62,48,44,56,50,49,45,55,50,29,54,45,49,30,57,47,27,52,54,48,31,74,73,40,59,80,90,48,27,64,36,26,48,43,41,30,55,30,24,50,57,30,41,51,44,45,33,58,60,66,70,50,64,97,68,50,68,68,54,54,52,46,52,51,48,35,36,75,69,63,77,33,49,69,68,53,47,48,45,72,67,26,53,57,41,57,50,46,52,54,52,45,56,74,55,70,86,63,81,81,73,52,76,68,50,49,51,51,46,54,54,54,73,68,47,91,68,96,70,77,74,56,76,89,41,50,79,48,52,58,51,52,50,40,39,51,44,44,38,66,48,68,41,70,82,50,55,66,67,59,48,48,52,50,35,71,80,38,46,74,28,30,72,67,14,92,44,56,74,95,76,94,88,86,92,86,90,88,90,88,90,84,90,86,84,86,90,80,87,84,87,85,86,74,81,63,75,75,71,71,62,50,88,67,85,71,67,47,85,95,40,81,60,24,59,57,47,55,51,50,51,51,50,50,51,68,68,37,82,47,71,65,62,29,51,53,50,40,52,54,48,30,52,51,30,50,24,44,26,48,56,31,69,75,40,88,94,32,61,68,55,24,53,54,31,40,50,53,24,22,55,35,31,45,50,46,25,54,46,62,70,68,57,85,71,54,74,64,60,54,41,56,48,26,54,52,51,25,54,51,25,33,50,53,40,50,42,58,70,32,28,75,49,72,74,55,85,87,67,56,56,63,57,60,52,46,32,46,49,21,28,49,41,27,35,24,41,21,38,52,69,68,66,50,68,57,66,43,69,73,47,52,58,48,49,54,54,34,36,76,68,66,56,36,53,73,65,56,53,48,54,50,73,66,42,91,39,31,51,56,33,48,54,54,46,51,54,32,35,74,74,66,51,37,60,51,36,61,59,54,53,70,49,50,60,24,50,73,66,39,45,68,60,39,54,28,49,36,42,51,28,43,51,52,43,50,51,52,52,51,58,53,52,64,57,49,79,75,47,86,85,42,60,72,58,44,57,57,50,53,49,51,49,51,50,48,66,72,68,54,57,62,88,64,51,57,74,66,50,38,42,89,36,68,69,55,46,53,50,48,51,56,47,56,74,64,50,74,85,63,85,78,86,81,70,97,73,72,93,84,75,70,92,83,69,85,77,78,81,81,85,75,48,49,92,46,78,83,61,48,49,34,76,69,37,43,54,26,47,99,60,46,26,18,32,67,92,77,65,46,43,67,80,50,63,77,81,53,64,52,94,54,88,64,41,44,43,26,60,77,75,74,41,70,41,77,58,59,89,90,58,94,72,65,82,40,64,49,66,56,34,55,91,63,33,46,60,35,83,87,78,50,25,24,42,77,55,86,78,90,78,84,91,80,82,84,84,80,89,86,81,79,87,66,66,66,64,57,58,68,66,68,76,75,75,81,95,67,72,81,69,63,73,76,68,60,70,68,64,65,61,57,59,65,64,56,64,75,68,73,80,78,73,81,81,70,68,77,75,71,80,79,76,83,85,82,86,89,82,91,85,83,86,90,88,91,84,84,89,86,89,89,82,87,90,89,88,88,83,88,89,134

Radius of gyration: 39.12 Å; Cα contacts (8 Å, |Δi|>4): 726; chains: 1; bounding box: 94×122×129 Å

InterPro domains:
  IPR043725 Domain of unknown function DUF5667 [PF18915] (96-187)
  IPR043725 Domain of unknown function DUF5667 [PF18915] (389-477)

Foldseek 3Di:
DDDDDDDDDDDDDDDDDDPVVVVVVVVVVVVVVVVVVVVPPDDDDDDDDDDDDDDDDDPPPQCLPDPPDPPDDPPPPPVPPLPDDDPVLAQDAQPDDAQVPLCVLVVVLVLVVVLVPPPDLLVSLVSLLVVLSNLLNRLVNCLVVVNLVSSLVSLVVSLVSLVVSLVSLLVCLVVVPPCSVVSLVVLLVSLVSQLVNLVSCLVVGDSSNNVSSVSSNVSSVSSNVSSCVSVVHDPQHPVNLVVLVVCCVVVVDPPVRSVVVVVVVLVVLLVLLVVLQPDDADDPVLVVLVVVVVPDPDPDDRDPSNVNCVSVVVSLVSLQPRQCLPPDQVSLVVSCVRRVVSVVNRPRGDHDDDDDDDDDDDDDDDDDDDADPDDDDLVVLLPQDPADAPPDPRVVVVVSVLSVLLSPPPDLLVNLVSLLVVLSNLVNNLLNQLPDPPSLVSSLVSLVVSLVSLLVSLVSLLVPPDDLVSSLVSLLVLLLSLLSVLLCLLLCVRAQRPVPPNVSSVSSNLSSVSSNFSSCVSNVHQLDPPVLLVVLVVCCVVVLADPVLSVLLNPDDTVNSNLVSQVVCVVVVSHQQLSSLVSSVSNCRNPVLSSVQSSLLSLLVNLVVLVVVVVVVVPDPVCPVVNVVSVVSNVVSLQPRDLLSYDLSSCPNPVVSSVSSVVSVVPPPPDPDPPPPDDPDDDPDDDDDDDDFAQPDPPAAAFDQWGQGHVQGTAGPPPRHQPLPCVLFDDPDPQWGQFCVVRDTDGHDPVDPDDPRNAGHHDPQWDQDSVSNHTHGNPDDDDDDDDDDDDDDPPPVVVVVVVPPDDPDPPPVVVPPVVVVVVVVVVVVPPPPPPPPPVPPVPPPPDDDDDDDDDDDDDDDDDDDDDDDDDDD

pLDDT: mean 76.22, std 23.01, range [26.02, 98.31]

Nearest PDB structures (foldseek):
  8ug7-assembly1_B  TM=1.744E-01  e=9.284E+00  Mus musculus

Secondary structure (DSSP, 8-state):
------------------HHHHHHHHHHHHHHHHHHHHTTS----PPPPP--------GGG---S---SSS--------PPPP---TTTSPPPP-SPPTTSTTHHHHHHHHHHHHHH---HHHHHHHHHHHHHHHHHHHHHHHHTT-HHHHHHHHHHHHHHHHHHHHHHHHHHHTT-TTHHHHHHHHHHHHHHHHHHHHHHHHHS-TTTHHHHHHHHHHHHHHHHHHHHHTT--SS-HHHHHHHHHHHHTTSS-HHHHHHHSTHHHHHHHHHHHHTTTPPPPPHHHHHHHHHHHTS-S-PPPPTTTHHHHHHHHHHHHHHHS-GGGS-HHHHHHHHHH-HHHHHT-TT---------------PPPPPPPPPS-PPPGGGGS----S--TTSHHHHHHHHHHHHHHHH--SHHHHHHHHHHHHHHHHHHHHHHHTSTT-HHHHHHHHHHHHHHHHHHHHHHHT--S-HHHHHHHHHHHHHHHHHHHHHHHTT-SPPPTTS-THHHHHHHHHHHHHHHHHHHHTT--SS-HHHHHHHHHHHHTTSS-HHHHHHHHT-SSHHHHHHHHHHHHHTTSS-HHHHGGG-HHHHHH-HHHHHHHHHHHHHHHHHHHHHHHHHHTT-GGGHHHHHHHHHHHHHHHHH--TTT--SGGGTT-HHHHHHHHHHHHHS------S-S--S---TTSPPPPPPPS----SSBPPTTEEEETTTEEEETTT--BTT-GGGG--SSTTEEEETTTTEEEE--TTSS--GGGSPPPPTTEEEETTTTEEEE----S----PPPP---TTSHHHHHTTSS----STTTTTTSTTHHHHHHHHHTTSSSSSSSSTTSSSSSS---------------------------